Protein 6ZC9 (pdb70)

Structure (mmCIF, N/CA/C/O backbone):
data_6ZC9
#
_entry.id   6ZC9
#
_cell.length_a   205.707
_cell.length_b   205.707
_cell.length_c   74.649
_cell.angle_alpha   90.000
_cell.angle_beta   90.000
_cell.angle_gamma   120.000
#
_symmetry.space_group_name_H-M   'H 3'
#
loop_
_entity.id
_entity.type
_entity.pdbx_description
1 polymer '14-3-3 protein gamma'
2 polymer 'E3 ubiquitin-protein ligase NEDD4-like'
3 non-polymer 1,1,1,3,3,3-hexafluoropropan-2-ol
4 water water
#
loop_
_atom_site.group_PDB
_atom_site.id
_atom_site.type_symbol
_atom_site.label_atom_id
_atom_site.label_alt_id
_atom_site.label_comp_id
_atom_site.label_asym_id
_atom_site.label_entity_id
_atom_site.label_seq_id
_atom_site.pdbx_PDB_ins_code
_atom_site.Cartn_x
_atom_site.Cartn_y
_atom_site.Cartn_z
_atom_site.occupancy
_atom_site.B_iso_or_equiv
_atom_site.auth_seq_id
_atom_site.auth_comp_id
_atom_site.auth_asym_id
_atom_site.auth_atom_id
_atom_site.pdbx_PDB_model_num
ATOM 1 N N . ASP A 1 3 ? 1.22990 11.45689 10.63866 1.000 86.72723 3 ASP A N 1
ATOM 2 C CA . ASP A 1 3 ? 1.89433 12.74497 10.80128 1.000 79.10109 3 ASP A CA 1
ATOM 3 C C . ASP A 1 3 ? 3.11354 12.87714 9.89533 1.000 77.65176 3 ASP A C 1
ATOM 4 O O . ASP A 1 3 ? 3.26853 13.88866 9.20935 1.000 76.73254 3 ASP A O 1
ATOM 9 N N . ARG A 1 4 ? 3.98722 11.86438 9.91524 1.000 71.66673 4 ARG A N 1
ATOM 10 C CA . ARG A 1 4 ? 5.23004 11.94709 9.15222 1.000 64.62160 4 ARG A CA 1
ATOM 11 C C . ARG A 1 4 ? 4.95156 12.18301 7.67502 1.000 67.99084 4 ARG A C 1
ATOM 12 O O . ARG A 1 4 ? 5.61669 13.00586 7.03245 1.000 58.89133 4 ARG A O 1
ATOM 20 N N . GLU A 1 5 ? 3.96964 11.46518 7.12146 1.000 55.83773 5 GLU A N 1
ATOM 21 C CA . GLU A 1 5 ? 3.61073 11.63527 5.71804 1.000 55.75019 5 GLU A CA 1
ATOM 22 C C . GLU A 1 5 ? 3.09363 13.04104 5.44098 1.000 58.84601 5 GLU A C 1
ATOM 23 O O . GLU A 1 5 ? 3.21121 13.53350 4.31363 1.000 52.36047 5 GLU A O 1
ATOM 25 N N . GLN A 1 6 ? 2.50786 13.69612 6.44638 1.000 56.14145 6 GLN A N 1
ATOM 26 C CA . GLN A 1 6 ? 1.99886 15.04773 6.24830 1.000 62.44957 6 GLN A CA 1
ATOM 27 C C . GLN A 1 6 ? 3.11550 16.08352 6.24921 1.000 59.48878 6 GLN A C 1
ATOM 28 O O . GLN A 1 6 ? 3.01207 17.09572 5.54645 1.000 53.02701 6 GLN A O 1
ATOM 34 N N . LEU A 1 7 ? 4.17128 15.86565 7.03773 1.000 55.18060 7 LEU A N 1
ATOM 35 C CA . LEU A 1 7 ? 5.33578 16.74070 6.95615 1.000 53.14354 7 LEU A CA 1
ATOM 36 C C . LEU A 1 7 ? 6.05516 16.56619 5.62576 1.000 56.30496 7 LEU A C 1
ATOM 37 O O . LEU A 1 7 ? 6.57084 17.53734 5.05733 1.000 49.11801 7 LEU A O 1
ATOM 42 N N . VAL A 1 8 ? 6.10802 15.33138 5.12108 1.000 44.94226 8 VAL A N 1
ATOM 43 C CA . VAL A 1 8 ? 6.75408 15.08160 3.83697 1.000 43.92906 8 VAL A CA 1
ATOM 44 C C . VAL A 1 8 ? 5.92811 15.66540 2.70060 1.000 49.23749 8 VAL A C 1
ATOM 45 O O . VAL A 1 8 ? 6.47615 16.22685 1.74510 1.000 43.20046 8 VAL A O 1
ATOM 49 N N . GLN A 1 9 ? 4.60044 15.55083 2.77881 1.000 44.05785 9 GLN A N 1
ATOM 50 C CA . GLN A 1 9 ? 3.75969 16.19770 1.78079 1.000 45.10132 9 GLN A CA 1
ATOM 51 C C . GLN A 1 9 ? 3.94609 17.70788 1.82765 1.000 43.64453 9 GLN A C 1
ATOM 52 O O . GLN A 1 9 ? 3.91850 18.38159 0.79247 1.000 41.48023 9 GLN A O 1
ATOM 54 N N . LYS A 1 10 ? 4.12439 18.25677 3.02952 1.000 38.58018 10 LYS A N 1
ATOM 55 C CA . LYS A 1 10 ? 4.35383 19.68757 3.16602 1.000 51.87513 10 LYS A CA 1
ATOM 56 C C . LYS A 1 10 ? 5.66840 20.09977 2.49951 1.000 47.98708 10 LYS A C 1
ATOM 57 O O . LYS A 1 10 ? 5.74922 21.15898 1.86732 1.000 39.16646 10 LYS A O 1
ATOM 63 N N . ALA A 1 11 ? 6.70399 19.26600 2.61650 1.000 37.85701 11 ALA A N 1
ATOM 64 C CA . ALA A 1 11 ? 7.95634 19.54540 1.92221 1.000 40.34081 11 ALA A CA 1
ATOM 65 C C . ALA A 1 11 ? 7.77370 19.51832 0.40817 1.000 43.44404 11 ALA A C 1
ATOM 66 O O . ALA A 1 11 ? 8.35735 20.33977 -0.30613 1.000 35.43258 11 ALA A O 1
ATOM 68 N N . ARG A 1 12 ? 6.97135 18.58172 -0.10197 1.000 36.95434 12 ARG A N 1
ATOM 69 C CA . ARG A 1 12 ? 6.73726 18.52261 -1.54298 1.000 34.25889 12 ARG A CA 1
ATOM 70 C C . ARG A 1 12 ? 5.96071 19.73818 -2.02454 1.000 36.06942 12 ARG A C 1
ATOM 71 O O . ARG A 1 12 ? 6.19492 20.23087 -3.13464 1.000 44.49363 12 ARG A O 1
ATOM 79 N N . LEU A 1 13 ? 5.01469 20.21892 -1.21510 1.000 31.65992 13 LEU A N 1
ATOM 80 C CA . LEU A 1 13 ? 4.26843 21.41928 -1.57089 1.000 34.25669 13 LEU A CA 1
ATOM 81 C C . LEU A 1 13 ? 5.16730 22.64752 -1.55479 1.000 35.38115 13 LEU A C 1
ATOM 82 O O . LEU A 1 13 ? 5.11481 23.47868 -2.46793 1.000 38.05799 13 LEU A O 1
ATOM 87 N N . ALA A 1 14 ? 5.98181 22.77981 -0.50901 1.000 34.75872 14 ALA A N 1
ATOM 88 C CA . ALA A 1 14 ? 6.89912 23.90912 -0.40966 1.000 38.44655 14 ALA A CA 1
ATOM 89 C C . ALA A 1 14 ? 7.85371 23.94714 -1.59488 1.000 39.45265 14 ALA A C 1
ATOM 90 O O . ALA A 1 14 ? 8.17566 25.02710 -2.10699 1.000 38.32036 14 ALA A O 1
ATOM 92 N N . GLU A 1 15 ? 8.31576 22.77773 -2.04653 1.000 32.10542 15 GLU A N 1
ATOM 93 C CA . GLU A 1 15 ? 9.18584 22.72510 -3.21612 1.000 33.02842 15 GLU A CA 1
ATOM 94 C C . GLU A 1 15 ? 8.47011 23.22997 -4.46247 1.000 35.38556 15 GLU A C 1
ATOM 95 O O . GLU A 1 15 ? 9.03468 24.00197 -5.24649 1.000 38.93585 15 GLU A O 1
ATOM 101 N N . GLN A 1 16 ? 7.22734 22.78475 -4.67710 1.000 40.35895 16 GLN A N 1
ATOM 102 C CA . GLN A 1 16 ? 6.46737 23.25143 -5.83312 1.000 37.10651 16 GLN A CA 1
ATOM 103 C C . GLN A 1 16 ? 6.24526 24.75797 -5.77197 1.000 37.02947 16 GLN A C 1
ATOM 104 O O . GLN A 1 16 ? 6.24115 25.43805 -6.80557 1.000 34.57726 16 GLN A O 1
ATOM 110 N N . ALA A 1 17 ? 6.03529 25.29359 -4.57131 1.000 33.07055 17 ALA A N 1
ATOM 111 C CA . ALA A 1 17 ? 5.86887 26.72835 -4.38633 1.000 33.94417 17 ALA A CA 1
ATOM 112 C C . ALA A 1 17 ? 7.19428 27.47903 -4.34537 1.000 40.84215 17 ALA A C 1
ATOM 113 O O . ALA A 1 17 ? 7.18082 28.70353 -4.17678 1.000 35.43190 17 ALA A O 1
ATOM 115 N N . GLU A 1 18 ? 8.32029 26.77694 -4.50332 1.000 35.58281 18 GLU A N 1
ATOM 116 C CA . GLU A 1 18 ? 9.65864 27.37455 -4.43826 1.000 36.91161 18 GLU A CA 1
ATOM 117 C C . GLU A 1 18 ? 9.85769 28.13109 -3.12901 1.000 36.86434 18 GLU A C 1
ATOM 118 O O . GLU A 1 18 ? 10.42142 29.22963 -3.09229 1.000 35.84219 18 GLU A O 1
ATOM 124 N N . ARG A 1 19 ? 9.38317 27.53474 -2.03908 1.000 33.63643 19 ARG A N 1
ATOM 125 C CA . ARG A 1 19 ? 9.55545 28.08169 -0.69819 1.000 36.85603 19 ARG A CA 1
ATOM 126 C C . ARG A 1 19 ? 10.48507 27.12885 0.04038 1.000 36.74178 19 ARG A C 1
ATOM 127 O O . ARG A 1 19 ? 10.05123 26.26663 0.80325 1.000 34.23504 19 ARG A O 1
ATOM 135 N N . TYR A 1 20 ? 11.78887 27.31627 -0.16896 1.000 31.23556 20 TYR A N 1
ATOM 136 C CA . TYR A 1 20 ? 12.74936 26.32408 0.28275 1.000 32.85995 20 TYR A CA 1
ATOM 137 C C . TYR A 1 20 ? 13.05223 26.43328 1.76870 1.000 33.62394 20 TYR A C 1
ATOM 138 O O . TYR A 1 20 ? 13.43221 25.42908 2.37920 1.000 32.51594 20 TYR A O 1
ATOM 147 N N . ASP A 1 21 ? 12.87341 27.61342 2.36761 1.000 37.22015 21 ASP A N 1
ATOM 148 C CA . ASP A 1 21 ? 12.95087 27.71776 3.82155 1.000 35.86886 21 ASP A CA 1
ATOM 149 C C . ASP A 1 21 ? 11.90652 26.81776 4.47970 1.000 36.32603 21 ASP A C 1
ATOM 150 O O . ASP A 1 21 ? 12.21240 26.07655 5.42131 1.000 38.05759 21 ASP A O 1
ATOM 155 N N . ASP A 1 22 ? 10.65996 26.87241 3.99258 1.000 33.52458 22 ASP A N 1
ATOM 156 C CA . ASP A 1 22 ? 9.61686 25.98250 4.50469 1.000 36.16875 22 ASP A CA 1
ATOM 157 C C . ASP A 1 22 ? 9.96265 24.52388 4.23942 1.000 39.65376 22 ASP A C 1
ATOM 158 O O . ASP A 1 22 ? 9.78563 23.66182 5.11014 1.000 34.92699 22 ASP A O 1
ATOM 163 N N . MET A 1 23 ? 10.46281 24.23360 3.03732 1.000 36.07004 23 MET A N 1
ATOM 164 C CA . MET A 1 23 ? 10.80028 22.86246 2.67602 1.000 34.35516 23 MET A CA 1
ATOM 165 C C . MET A 1 23 ? 11.86145 22.29138 3.60497 1.000 41.09545 23 MET A C 1
ATOM 166 O O . MET A 1 23 ? 11.76741 21.13192 4.02883 1.000 35.06976 23 MET A O 1
ATOM 171 N N . ALA A 1 24 ? 12.87477 23.09368 3.93680 1.000 32.93576 24 ALA A N 1
ATOM 172 C CA . ALA A 1 24 ? 13.92124 22.63979 4.84571 1.000 40.33340 24 ALA A CA 1
ATOM 173 C C . ALA A 1 24 ? 13.39426 22.46202 6.26261 1.000 39.63270 24 ALA A C 1
ATOM 174 O O . ALA A 1 24 ? 13.76829 21.50692 6.95400 1.000 37.57335 24 ALA A O 1
ATOM 176 N N . ALA A 1 25 ? 12.52911 23.37224 6.71284 1.000 36.50186 25 ALA A N 1
ATOM 177 C CA . ALA A 1 25 ? 11.95556 23.25369 8.04951 1.000 40.93144 25 ALA A CA 1
ATOM 178 C C . ALA A 1 25 ? 11.15481 21.96828 8.19609 1.000 38.48826 25 ALA A C 1
ATOM 179 O O . ALA A 1 25 ? 11.19984 21.31844 9.24671 1.000 48.74030 25 ALA A O 1
ATOM 181 N N . ALA A 1 26 ? 10.40698 21.59153 7.15658 1.000 38.73664 26 ALA A N 1
ATOM 182 C CA . ALA A 1 26 ? 9.62116 20.36384 7.21596 1.000 38.50828 26 ALA A CA 1
ATOM 183 C C . ALA A 1 26 ? 10.52065 19.13534 7.27823 1.000 45.54964 26 ALA A C 1
ATOM 184 O O . ALA A 1 26 ? 10.27155 18.21507 8.06639 1.000 46.42530 26 ALA A O 1
ATOM 186 N N . MET A 1 27 ? 11.56815 19.09815 6.45139 1.000 35.44743 27 MET A N 1
ATOM 187 C CA . MET A 1 27 ? 12.45517 17.94056 6.44906 1.000 35.28207 27 MET A CA 1
ATOM 188 C C . MET A 1 27 ? 13.34332 17.90565 7.68671 1.000 42.85852 27 MET A C 1
ATOM 189 O O . MET A 1 27 ? 13.74154 16.82045 8.12468 1.000 43.75471 27 MET A O 1
ATOM 194 N N . LYS A 1 28 ? 13.67119 19.06967 8.25829 1.000 39.47475 28 LYS A N 1
ATOM 195 C CA . LYS A 1 28 ? 14.34431 19.08874 9.55422 1.000 38.95909 28 LYS A CA 1
ATOM 196 C C . LYS A 1 28 ? 13.47682 18.43495 10.62396 1.000 49.99960 28 LYS A C 1
ATOM 197 O O . LYS A 1 28 ? 13.97205 17.65287 11.44499 1.000 45.43414 28 LYS A O 1
ATOM 203 N N . ASN A 1 29 ? 12.17399 18.73611 10.62164 1.000 49.56806 29 ASN A N 1
ATOM 204 C CA . ASN A 1 29 ? 11.26193 18.09443 11.56417 1.000 52.17879 29 ASN A CA 1
ATOM 205 C C . ASN A 1 29 ? 11.21039 16.58780 11.34406 1.000 48.62404 29 ASN A C 1
ATOM 206 O O . ASN A 1 29 ? 11.25156 15.81279 12.30653 1.000 50.84477 29 ASN A O 1
ATOM 211 N N . VAL A 1 30 ? 11.12212 16.15485 10.08311 1.000 45.80852 30 VAL A N 1
ATOM 212 C CA . VAL A 1 30 ? 11.11382 14.72507 9.78145 1.000 50.45253 30 VAL A CA 1
ATOM 213 C C . VAL A 1 30 ? 12.38140 14.06191 10.29909 1.000 49.55718 30 VAL A C 1
ATOM 214 O O . VAL A 1 30 ? 12.33292 12.98580 10.90772 1.000 49.68766 30 VAL A O 1
ATOM 218 N N . THR A 1 31 ? 13.53317 14.70006 10.07718 1.000 41.14065 31 THR A N 1
ATOM 219 C CA . THR A 1 31 ? 14.80266 14.12755 10.51660 1.000 49.47373 31 THR A CA 1
ATOM 220 C C . THR A 1 31 ? 14.85452 13.98547 12.03215 1.000 51.81774 31 THR A C 1
ATOM 221 O O . THR A 1 31 ? 15.36715 12.98709 12.55423 1.000 43.17242 31 THR A O 1
ATOM 225 N N . GLU A 1 32 ? 14.32169 14.97080 12.75694 1.000 46.45640 32 GLU A N 1
ATOM 226 C CA . GLU A 1 32 ? 14.38862 14.94862 14.21194 1.000 47.76383 32 GLU A CA 1
ATOM 227 C C . GLU A 1 32 ? 13.46285 13.90978 14.83401 1.000 48.51452 32 GLU A C 1
ATOM 228 O O . GLU A 1 32 ? 13.54664 13.68272 16.04524 1.000 46.08722 32 GLU A O 1
ATOM 234 N N . LEU A 1 33 ? 12.60934 13.25720 14.04159 1.000 49.85424 33 LEU A N 1
ATOM 235 C CA . LEU A 1 33 ? 11.85168 12.10861 14.52912 1.000 52.66348 33 LEU A CA 1
ATOM 236 C C . LEU A 1 33 ? 12.73295 10.89788 14.81609 1.000 54.09115 33 LEU A C 1
ATOM 237 O O . LEU A 1 33 ? 12.21645 9.88951 15.31054 1.000 47.13017 33 LEU A O 1
ATOM 242 N N . ASN A 1 34 ? 14.02872 10.97200 14.50128 1.000 49.42148 34 ASN A N 1
ATOM 243 C CA . ASN A 1 34 ? 15.03540 9.96881 14.84404 1.000 57.25213 34 ASN A CA 1
ATOM 244 C C . ASN A 1 34 ? 14.83034 8.64758 14.11918 1.000 48.64647 34 ASN A C 1
ATOM 245 O O . ASN A 1 34 ? 15.30918 7.60869 14.58307 1.000 55.67754 34 ASN A O 1
ATOM 250 N N . GLU A 1 35 ? 14.14885 8.66042 12.98143 1.000 47.01912 35 GLU A N 1
ATOM 251 C CA . GLU A 1 35 ? 14.04129 7.46926 12.15727 1.000 56.27588 35 GLU A CA 1
ATOM 252 C C . GLU A 1 35 ? 14.81639 7.65345 10.85576 1.000 53.25357 35 GLU A C 1
ATOM 253 O O . GLU A 1 35 ? 15.00032 8.78346 10.39317 1.000 50.72792 35 GLU A O 1
ATOM 259 N N . PRO A 1 36 ? 15.29342 6.56804 10.24823 1.000 51.29867 36 PRO A N 1
ATOM 260 C CA . PRO A 1 36 ? 16.01473 6.69723 8.97803 1.000 47.72749 36 PRO A CA 1
ATOM 261 C C . PRO A 1 36 ? 15.13121 7.28879 7.89149 1.000 50.02442 36 PRO A C 1
ATOM 262 O O . PRO A 1 36 ? 13.91266 7.09960 7.87197 1.000 51.37106 36 PRO A O 1
ATOM 266 N N . LEU A 1 37 ? 15.76232 8.03986 6.99602 1.000 45.31863 37 LEU A N 1
ATOM 267 C CA . LEU A 1 37 ? 15.06562 8.65557 5.87953 1.000 43.34112 37 LEU A CA 1
ATOM 268 C C . LEU A 1 37 ? 15.02265 7.70518 4.69403 1.000 39.95170 37 LEU A C 1
ATOM 269 O O . LEU A 1 37 ? 16.00452 7.01932 4.39203 1.000 38.52244 37 LEU A O 1
ATOM 274 N N . SER A 1 38 ? 13.86465 7.65001 4.04377 1.000 45.68113 38 SER A N 1
ATOM 275 C CA . SER A 1 38 ? 13.75384 6.97758 2.76209 1.000 43.18217 38 SER A CA 1
ATOM 276 C C . SER A 1 38 ? 14.58143 7.71191 1.71056 1.000 50.27924 38 SER A C 1
ATOM 277 O O . SER A 1 38 ? 15.05550 8.83433 1.91950 1.000 41.91849 38 SER A O 1
ATOM 280 N N . ASN A 1 39 ? 14.74651 7.06422 0.55557 1.000 43.50933 39 ASN A N 1
ATOM 281 C CA . ASN A 1 39 ? 15.48804 7.69384 -0.53273 1.000 48.99014 39 ASN A CA 1
ATOM 282 C C . ASN A 1 39 ? 14.82265 8.98669 -0.99187 1.000 42.24487 39 ASN A C 1
ATOM 283 O O . ASN A 1 39 ? 15.50923 9.96903 -1.29924 1.000 41.14052 39 ASN A O 1
ATOM 288 N N . GLU A 1 40 ? 13.48881 9.01408 -1.03617 1.000 42.15162 40 GLU A N 1
ATOM 289 C CA . GLU A 1 40 ? 12.80346 10.24590 -1.41909 1.000 44.66380 40 GLU A CA 1
ATOM 290 C C . GLU A 1 40 ? 12.94912 11.31472 -0.34250 1.000 44.72155 40 GLU A C 1
ATOM 291 O O . GLU A 1 40 ? 13.20160 12.48607 -0.65332 1.000 43.24345 40 GLU A O 1
ATOM 297 N N . GLU A 1 41 ? 12.79164 10.93211 0.92842 1.000 41.40330 41 GLU A N 1
ATOM 298 C CA . GLU A 1 41 ? 12.94000 11.89655 2.01389 1.000 44.24895 41 GLU A CA 1
ATOM 299 C C . GLU A 1 41 ? 14.35922 12.44516 2.07078 1.000 42.53280 41 GLU A C 1
ATOM 300 O O . GLU A 1 41 ? 14.56136 13.64559 2.28982 1.000 37.55917 41 GLU A O 1
ATOM 306 N N . ARG A 1 42 ? 15.35445 11.58144 1.86261 1.000 35.73844 42 ARG A N 1
ATOM 307 C CA . ARG A 1 42 ? 16.74107 12.03167 1.85474 1.000 37.98957 42 ARG A CA 1
ATOM 308 C C . ARG A 1 42 ? 16.99187 13.02514 0.72583 1.000 40.24425 42 ARG A C 1
ATOM 309 O O . ARG A 1 42 ? 17.69288 14.02723 0.91277 1.000 36.58308 42 ARG A O 1
ATOM 317 N N . ASN A 1 43 ? 16.41626 12.76942 -0.45163 1.000 35.82905 43 ASN A N 1
ATOM 318 C CA . ASN A 1 43 ? 16.56209 13.69837 -1.56639 1.000 42.59599 43 ASN A CA 1
ATOM 319 C C . ASN A 1 43 ? 15.83966 15.01173 -1.28598 1.000 41.71038 43 ASN A C 1
ATOM 320 O O . ASN A 1 43 ? 16.36061 16.09142 -1.59129 1.000 41.41980 43 ASN A O 1
ATOM 325 N N . LEU A 1 44 ? 14.63650 14.93806 -0.70930 1.000 32.87956 44 LEU A N 1
ATOM 326 C CA . LEU A 1 44 ? 13.90662 16.14939 -0.34856 1.000 39.73891 44 LEU A CA 1
ATOM 327 C C . LEU A 1 44 ? 14.68678 16.98478 0.65656 1.000 38.48180 44 LEU A C 1
ATOM 328 O O . LEU A 1 44 ? 14.74553 18.21579 0.54243 1.000 33.33979 44 LEU A O 1
ATOM 333 N N . LEU A 1 45 ? 15.28055 16.33607 1.65778 1.000 33.72711 45 LEU A N 1
ATOM 334 C CA . LEU A 1 45 ? 16.10472 17.06154 2.61622 1.000 39.16777 45 LEU A CA 1
ATOM 335 C C . LEU A 1 45 ? 17.28598 17.72891 1.92200 1.000 36.70498 45 LEU A C 1
ATOM 336 O O . LEU A 1 45 ? 17.58573 18.90159 2.17216 1.000 32.58919 45 LEU A O 1
ATOM 341 N N . SER A 1 46 ? 17.96300 16.99242 1.03631 1.000 34.02243 46 SER A N 1
ATOM 342 C CA . SER A 1 46 ? 19.13586 17.52885 0.35061 1.000 37.06306 46 SER A CA 1
ATOM 343 C C . SER A 1 46 ? 18.76831 18.68372 -0.57543 1.000 38.94253 46 SER A C 1
ATOM 344 O O . SER A 1 46 ? 19.46372 19.70500 -0.60601 1.000 33.52609 46 SER A O 1
ATOM 347 N N . VAL A 1 47 ? 17.68200 18.54179 -1.33913 1.000 35.63380 47 VAL A N 1
ATOM 348 C CA . VAL A 1 47 ? 17.25771 19.61248 -2.23946 1.000 34.61691 47 VAL A CA 1
ATOM 349 C C . VAL A 1 47 ? 16.89830 20.86707 -1.45119 1.000 35.50381 47 VAL A C 1
ATOM 350 O O . VAL A 1 47 ? 17.27936 21.98451 -1.82626 1.000 35.58104 47 VAL A O 1
ATOM 354 N N . ALA A 1 48 ? 16.16930 20.70337 -0.34434 1.000 33.05104 48 ALA A N 1
ATOM 355 C CA . ALA A 1 48 ? 15.75095 21.84595 0.46164 1.000 35.11061 48 ALA A CA 1
ATOM 356 C C . ALA A 1 48 ? 16.94955 22.66869 0.91890 1.000 39.73573 48 ALA A C 1
ATOM 357 O O . ALA A 1 48 ? 17.02687 23.87639 0.66674 1.000 32.75370 48 ALA A O 1
ATOM 359 N N . TYR A 1 49 ? 17.89501 22.03026 1.60718 1.000 35.53654 49 TYR A N 1
ATOM 360 C CA . TYR A 1 49 ? 19.00935 22.78732 2.16717 1.000 34.70248 49 TYR A CA 1
ATOM 361 C C . TYR A 1 49 ? 19.99269 23.23603 1.09389 1.000 32.64080 49 TYR A C 1
ATOM 362 O O . TYR A 1 49 ? 20.64723 24.27403 1.25604 1.000 35.32176 49 TYR A O 1
ATOM 371 N 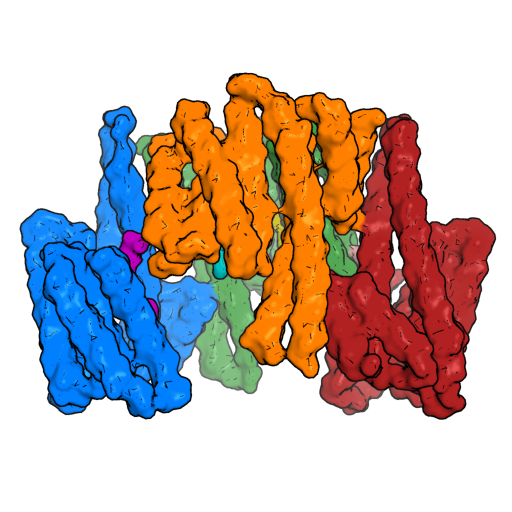N . LYS A 1 50 ? 20.11016 22.48719 -0.00750 1.000 29.52780 50 LYS A N 1
ATOM 372 C CA . LYS A 1 50 ? 20.96168 22.94882 -1.09971 1.000 33.35560 50 LYS A CA 1
ATOM 373 C C . LYS A 1 50 ? 20.45765 24.27521 -1.64924 1.000 38.39678 50 LYS A C 1
ATOM 374 O O . LYS A 1 50 ? 21.25121 25.17590 -1.95013 1.000 30.20721 50 LYS A O 1
ATOM 380 N N . ASN A 1 51 ? 19.13594 24.41440 -1.77458 1.000 32.15708 51 ASN A N 1
ATOM 381 C CA . ASN A 1 51 ? 18.55758 25.65614 -2.27961 1.000 32.09839 51 ASN A CA 1
ATOM 382 C C . ASN A 1 51 ? 18.63983 26.77198 -1.24442 1.000 32.83691 51 ASN A C 1
ATOM 383 O O . ASN A 1 51 ? 18.88205 27.93411 -1.59561 1.000 33.77382 51 ASN A O 1
ATOM 388 N N . VAL A 1 52 ? 18.43567 26.44425 0.03490 1.000 29.29013 52 VAL A N 1
ATOM 389 C CA . VAL A 1 52 ? 18.52469 27.45704 1.08597 1.000 31.21508 52 VAL A CA 1
ATOM 390 C C . VAL A 1 52 ? 19.94765 27.99662 1.18497 1.000 38.26158 52 VAL A C 1
ATOM 391 O O . VAL A 1 52 ? 20.17268 29.21432 1.16837 1.000 34.43560 52 VAL A O 1
ATOM 395 N N . VAL A 1 53 ? 20.93036 27.09862 1.30178 1.000 33.75268 53 VAL A N 1
ATOM 396 C CA . VAL A 1 53 ? 22.31527 27.54648 1.41365 1.000 32.11389 53 VAL A CA 1
ATOM 397 C C . VAL A 1 53 ? 22.80113 28.11443 0.08630 1.000 34.94968 53 VAL A C 1
ATOM 398 O O . VAL A 1 53 ? 23.64714 29.01525 0.06584 1.000 34.14332 53 VAL A O 1
ATOM 402 N N . GLY A 1 54 ? 22.27252 27.61724 -1.03503 1.000 34.91856 54 GLY A N 1
ATOM 403 C CA . GLY A 1 54 ? 22.70623 28.11581 -2.32973 1.000 32.92483 54 GLY A CA 1
ATOM 404 C C . GLY A 1 54 ? 22.30184 29.55842 -2.55221 1.000 34.01722 54 GLY A C 1
ATOM 405 O O . GLY A 1 54 ? 23.04353 30.33798 -3.16086 1.000 34.29323 54 GLY A O 1
ATOM 406 N N . ALA A 1 55 ? 21.12439 29.93771 -2.05857 1.000 34.67192 55 ALA A N 1
ATOM 407 C CA . ALA A 1 55 ? 20.71130 31.33272 -2.13169 1.000 35.18297 55 ALA A CA 1
ATOM 408 C C . ALA A 1 55 ? 21.61601 32.21354 -1.28213 1.000 35.71998 55 ALA A C 1
ATOM 409 O O . ALA A 1 55 ? 21.94338 33.34006 -1.67448 1.000 33.83272 55 ALA A O 1
ATOM 411 N N . ARG A 1 56 ? 22.01237 31.72183 -0.10381 1.000 32.30357 56 ARG A N 1
ATOM 412 C CA . ARG A 1 56 ? 22.91513 32.48336 0.75134 1.000 32.50197 56 ARG A CA 1
ATOM 413 C C . ARG A 1 56 ? 24.30567 32.55740 0.12657 1.000 35.10828 56 ARG A C 1
ATOM 414 O O . ARG A 1 56 ? 24.96613 33.60095 0.18076 1.000 35.91072 56 ARG A O 1
ATOM 422 N N . ARG A 1 57 ? 24.76803 31.44658 -0.45897 1.000 30.81863 57 ARG A N 1
ATOM 423 C CA . ARG A 1 57 ? 26.06724 31.42570 -1.13024 1.000 31.07722 57 ARG A CA 1
ATOM 424 C C . ARG A 1 57 ? 26.09076 32.37531 -2.31905 1.000 34.20515 57 ARG A C 1
ATOM 425 O O . ARG A 1 57 ? 27.06986 33.10473 -2.52400 1.000 33.03043 57 ARG A O 1
ATOM 433 N N . SER A 1 58 ? 25.02909 32.36165 -3.13013 1.000 29.94267 58 SER A N 1
ATOM 434 C CA . SER A 1 58 ? 24.97799 33.23404 -4.29826 1.000 34.71766 58 SER A CA 1
ATOM 435 C C . SER A 1 58 ? 24.96273 34.70342 -3.88981 1.000 35.07932 58 SER A C 1
ATOM 436 O O . SER A 1 58 ? 25.65850 35.53195 -4.49232 1.000 35.75879 58 SER A O 1
ATOM 439 N N . SER A 1 59 ? 24.17449 35.04463 -2.86765 1.000 32.51489 59 SER A N 1
ATOM 440 C CA . SER A 1 59 ? 24.13553 36.42346 -2.38932 1.000 37.39136 59 SER A CA 1
ATOM 441 C C . SER A 1 59 ? 25.48641 36.84704 -1.83408 1.000 39.55352 59 SER A C 1
ATOM 442 O O . SER A 1 59 ? 25.93834 37.97592 -2.06578 1.000 33.71359 59 SER A O 1
ATOM 445 N N . TRP A 1 60 ? 26.14004 35.95486 -1.08560 1.000 31.17374 60 TRP A N 1
ATOM 446 C CA . TRP A 1 60 ? 27.44802 36.26920 -0.51983 1.000 30.56316 60 TRP A CA 1
ATOM 447 C C . TRP A 1 60 ? 28.47178 36.55060 -1.61001 1.000 35.17845 60 TRP A C 1
ATOM 448 O O . TRP A 1 60 ? 29.30586 37.45213 -1.46807 1.000 34.46076 60 TRP A O 1
ATOM 459 N N . ARG A 1 61 ? 28.42639 35.79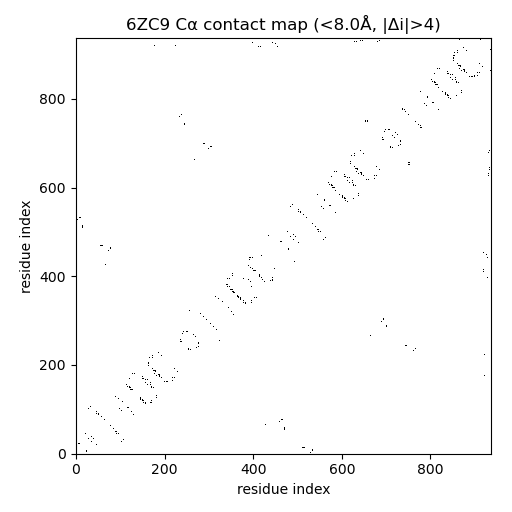088 -2.70716 1.000 29.65856 61 ARG A N 1
ATOM 460 C CA . ARG A 1 61 ? 29.39424 35.99463 -3.78048 1.000 35.20862 61 ARG A CA 1
ATOM 461 C C . ARG A 1 61 ? 29.18801 37.33894 -4.46930 1.000 41.99588 61 ARG A C 1
ATOM 462 O O . ARG A 1 61 ? 30.16298 38.01165 -4.83455 1.000 33.40223 61 ARG A O 1
ATOM 470 N N . VAL A 1 62 ? 27.92944 37.75894 -4.62950 1.000 31.52293 62 VAL A N 1
ATOM 471 C CA . VAL A 1 62 ? 27.64366 39.06189 -5.23003 1.000 33.55482 62 VAL A CA 1
ATOM 472 C C . VAL A 1 62 ? 28.14585 40.18529 -4.33501 1.000 36.09710 62 VAL A C 1
ATOM 473 O O . VAL A 1 62 ? 28.81471 41.11875 -4.79490 1.000 38.75254 62 VAL A O 1
ATOM 477 N N . ILE A 1 63 ? 27.82008 40.11764 -3.04293 1.000 32.46735 63 ILE A N 1
ATOM 478 C CA . ILE A 1 63 ? 28.18881 41.19296 -2.12790 1.000 34.32003 63 ILE A CA 1
ATOM 479 C C . ILE A 1 63 ? 29.69803 41.25189 -1.95250 1.000 40.98293 63 ILE A C 1
ATOM 480 O O . ILE A 1 63 ? 30.29582 42.33754 -1.94005 1.000 35.65103 63 ILE A O 1
ATOM 485 N N . SER A 1 64 ? 30.33658 40.08700 -1.81721 1.000 35.37710 64 SER A N 1
ATOM 486 C CA . SER A 1 64 ? 31.78507 40.04741 -1.65048 1.000 39.01910 64 SER A CA 1
ATOM 487 C C . SER A 1 64 ? 32.49078 40.60758 -2.87604 1.000 39.15335 64 SER A C 1
ATOM 488 O O . SER A 1 64 ? 33.49850 41.31562 -2.75263 1.000 43.73734 64 SER A O 1
ATOM 491 N N . SER A 1 65 ? 31.96765 40.31410 -4.06863 1.000 31.22496 65 SER A N 1
ATOM 492 C CA . SER A 1 65 ? 32.52967 40.89012 -5.28631 1.000 35.87169 65 SER A CA 1
ATOM 493 C C . SER A 1 65 ? 32.33347 42.40089 -5.32823 1.000 48.45646 65 SER A C 1
ATOM 494 O O . SER A 1 65 ? 33.26072 43.14336 -5.67396 1.000 47.78847 65 SER A O 1
ATOM 497 N N . ILE A 1 66 ? 31.13753 42.87285 -4.96556 1.000 44.31623 66 ILE A N 1
ATOM 498 C CA . ILE A 1 66 ? 30.88041 44.31147 -4.91520 1.000 44.21231 66 ILE A CA 1
ATOM 499 C C . ILE A 1 66 ? 31.74463 44.97226 -3.84929 1.000 48.25105 66 ILE A C 1
ATOM 500 O O . ILE A 1 66 ? 32.21367 46.10546 -4.02418 1.000 58.33245 66 ILE A O 1
ATOM 505 N N . GLU A 1 67 ? 31.98179 44.27171 -2.73602 1.000 46.66742 67 GLU A N 1
ATOM 506 C CA . GLU A 1 67 ? 32.81415 44.82214 -1.67017 1.000 49.18948 67 GLU A CA 1
ATOM 507 C C . GLU A 1 67 ? 34.20601 45.16854 -2.18281 1.000 61.01537 67 GLU A C 1
ATOM 508 O O . GLU A 1 67 ? 34.75325 46.22687 -1.85026 1.000 61.32097 67 GLU A O 1
ATOM 514 N N . GLN A 1 68 ? 34.79689 44.29242 -2.99287 1.000 60.74191 68 GLN A N 1
ATOM 515 C CA . GLN A 1 68 ? 36.08737 44.59421 -3.59818 1.000 63.56167 68 GLN A CA 1
ATOM 516 C C . GLN A 1 68 ? 35.90405 45.61936 -4.71260 1.000 63.27010 68 GLN A C 1
ATOM 517 O O . GLN A 1 68 ? 36.17584 45.33144 -5.88228 1.000 65.95785 68 GLN A O 1
ATOM 519 N N . LYS A 1 69 ? 35.45113 46.81853 -4.35419 1.000 74.83748 69 LYS A N 1
ATOM 520 C CA . LYS A 1 69 ? 35.28032 47.91415 -5.30339 1.000 69.10048 69 LYS A CA 1
ATOM 521 C C . LYS A 1 69 ? 35.04269 49.22305 -4.56063 1.000 68.05593 69 LYS A C 1
ATOM 522 O O . LYS A 1 69 ? 34.78026 49.22390 -3.35735 1.000 65.29985 69 LYS A O 1
ATOM 524 N N . ALA A 1 72 ? 38.05491 52.28436 -5.30574 1.000 63.94442 72 ALA A N 1
ATOM 525 C CA . ALA A 1 72 ? 37.00873 52.70625 -4.38167 1.000 64.38173 72 ALA A CA 1
ATOM 526 C C . ALA A 1 72 ? 36.75939 54.20552 -4.47558 1.000 61.61465 72 ALA A C 1
ATOM 527 O O . ALA A 1 72 ? 37.57104 54.95029 -5.02559 1.000 62.41904 72 ALA A O 1
ATOM 529 N N . ASP A 1 73 ? 35.62716 54.64134 -3.93305 1.000 61.70772 73 ASP A N 1
ATOM 530 C CA . ASP A 1 73 ? 35.28412 56.05421 -3.86958 1.000 61.76647 73 ASP A CA 1
ATOM 531 C C . ASP A 1 73 ? 35.82285 56.73383 -2.61887 1.000 63.78429 73 ASP A C 1
ATOM 532 O O . ASP A 1 73 ? 35.58015 57.93085 -2.42713 1.000 60.15767 73 ASP A O 1
ATOM 534 N N . GLY A 1 74 ? 36.54344 56.00586 -1.76728 1.000 57.67726 74 GLY A N 1
ATOM 535 C CA . GLY A 1 74 ? 36.96880 56.53768 -0.49156 1.000 58.58145 74 GLY A CA 1
ATOM 536 C C . GLY A 1 74 ? 35.85551 56.76072 0.50469 1.000 59.40924 74 GLY A C 1
ATOM 537 O O . GLY A 1 74 ? 36.12024 57.27736 1.59714 1.000 51.62523 74 GLY A O 1
ATOM 538 N N . ASN A 1 75 ? 34.62038 56.39342 0.16191 1.000 50.46452 75 ASN A N 1
ATOM 539 C CA . ASN A 1 75 ? 33.46214 56.54662 1.03916 1.000 50.93329 75 ASN A CA 1
ATOM 540 C C . ASN A 1 75 ? 33.51768 55.42588 2.06792 1.000 60.94100 75 ASN A C 1
ATOM 541 O O . ASN A 1 75 ? 33.02897 54.31739 1.84206 1.000 49.96166 75 ASN A O 1
ATOM 546 N N . GLU A 1 76 ? 34.13995 55.71919 3.21340 1.000 54.79441 76 GLU A N 1
ATOM 547 C CA . GLU A 1 76 ? 34.21136 54.73793 4.29011 1.000 56.74910 76 GLU A CA 1
ATOM 548 C C . GLU A 1 76 ? 32.82422 54.32399 4.76513 1.000 57.45560 76 GLU A C 1
ATOM 549 O O . GLU A 1 76 ? 32.65008 53.21340 5.27866 1.000 51.73192 76 GLU A O 1
ATOM 551 N N . LYS A 1 77 ? 31.82633 55.19531 4.59971 1.000 50.57456 77 LYS A N 1
ATOM 552 C CA . LYS A 1 77 ? 30.47275 54.84900 5.01928 1.000 51.03737 77 LYS A CA 1
ATOM 553 C C . LYS A 1 77 ? 29.82067 53.85773 4.06254 1.000 50.13335 77 LYS A C 1
ATOM 554 O O . LYS A 1 77 ? 29.01972 53.02012 4.49239 1.000 48.47772 77 LYS A O 1
ATOM 560 N N . LYS A 1 78 ? 30.14026 53.93384 2.76939 1.000 43.61091 78 LYS A N 1
ATOM 561 C CA . LYS A 1 78 ? 29.59976 52.95144 1.83819 1.000 50.07459 78 LYS A CA 1
ATOM 562 C C . LYS A 1 78 ? 30.28074 51.60159 2.02042 1.000 46.14642 78 LYS A C 1
ATOM 563 O O . LYS A 1 78 ? 29.61583 50.55852 2.00409 1.000 40.77128 78 LYS A O 1
ATOM 569 N N . ILE A 1 79 ? 31.60148 51.60858 2.22989 1.000 40.35244 79 ILE A N 1
ATOM 570 C CA . ILE A 1 79 ? 32.33963 50.36810 2.45877 1.000 41.61142 79 ILE A CA 1
ATOM 571 C C . ILE A 1 79 ? 31.85731 49.69286 3.73452 1.000 48.94779 79 ILE A C 1
ATOM 572 O O . ILE A 1 79 ? 31.72977 48.46214 3.79566 1.000 43.57128 79 ILE A O 1
ATOM 574 N N . GLU A 1 80 ? 31.59431 50.48422 4.77844 1.000 40.00819 80 GLU A N 1
ATOM 575 C CA . GLU A 1 80 ? 31.13043 49.90893 6.03556 1.000 51.07787 80 GLU A CA 1
ATOM 576 C C . GLU A 1 80 ? 29.75826 49.26755 5.86852 1.000 49.64806 80 GLU A C 1
ATOM 577 O O . GLU A 1 80 ? 29.48955 48.20575 6.44220 1.000 41.84503 80 GLU A O 1
ATOM 583 N N . MET A 1 81 ? 28.87922 49.89322 5.08080 1.000 42.70880 81 MET A N 1
ATOM 584 C CA . MET A 1 81 ? 27.56023 49.31327 4.85344 1.000 41.15584 81 MET A CA 1
ATOM 585 C C . MET A 1 81 ? 27.66554 48.00775 4.07799 1.000 40.44333 81 MET A C 1
ATOM 586 O O . MET A 1 81 ? 26.97327 47.03308 4.39757 1.000 43.11191 81 MET A O 1
ATOM 591 N N . VAL A 1 82 ? 28.51955 47.97344 3.05221 1.000 37.25471 82 VAL A N 1
ATOM 592 C CA . VAL A 1 82 ? 28.65844 46.77292 2.23164 1.000 40.90750 82 VAL A CA 1
ATOM 593 C C . VAL A 1 82 ? 29.22654 45.62389 3.05543 1.000 48.23376 82 VAL A C 1
ATOM 594 O O . VAL A 1 82 ? 28.73185 44.49076 3.00027 1.000 37.76778 82 VAL A O 1
ATOM 598 N N . ARG A 1 83 ? 30.27243 45.89667 3.83771 1.000 39.65720 83 ARG A N 1
ATOM 599 C CA . ARG A 1 83 ? 30.86619 44.83307 4.63980 1.000 44.90181 83 ARG A CA 1
ATOM 600 C C . ARG A 1 83 ? 29.92567 44.36535 5.74485 1.000 42.68834 83 ARG A C 1
ATOM 601 O O . ARG A 1 83 ? 29.89180 43.16991 6.05685 1.000 39.79754 83 ARG A O 1
ATOM 609 N N . ALA A 1 84 ? 29.13270 45.26940 6.32313 1.000 39.07951 84 ALA A N 1
ATOM 610 C CA . ALA A 1 84 ? 28.16414 44.83744 7.32329 1.000 40.72361 84 ALA A CA 1
ATOM 611 C C . ALA A 1 84 ? 27.05422 43.99499 6.70306 1.000 46.93405 84 ALA A C 1
ATOM 612 O O . ALA A 1 84 ? 26.54056 43.07506 7.35143 1.000 38.90692 84 ALA A O 1
ATOM 614 N N . TYR A 1 85 ? 26.67108 44.28837 5.45738 1.000 38.73579 85 TYR A N 1
ATOM 615 C CA . TYR A 1 85 ? 25.66927 43.46455 4.78791 1.000 38.75503 85 TYR A CA 1
ATOM 616 C C . TYR A 1 85 ? 26.24218 42.09787 4.43277 1.000 40.87015 85 TYR A C 1
ATOM 617 O O . TYR A 1 85 ? 25.57016 41.07153 4.59702 1.000 38.91851 85 TYR A O 1
ATOM 626 N N . ARG A 1 86 ? 27.48999 42.06793 3.96127 1.000 38.10723 86 ARG A N 1
ATOM 627 C CA . ARG A 1 86 ? 28.17063 40.80052 3.72099 1.000 44.37303 86 ARG A CA 1
ATOM 628 C C . ARG A 1 86 ? 28.20494 39.95147 4.98520 1.000 44.66865 86 ARG A C 1
ATOM 629 O O . ARG A 1 86 ? 27.94343 38.74412 4.93747 1.000 38.78178 86 ARG A O 1
ATOM 637 N N . GLU A 1 87 ? 28.52294 40.56957 6.12811 1.000 42.27215 87 GLU A N 1
ATOM 638 C CA . GLU A 1 87 ? 28.58197 39.83374 7.38859 1.000 43.28825 87 GLU A CA 1
ATOM 639 C C . GLU A 1 87 ? 27.21486 39.28327 7.77720 1.000 39.37271 87 GLU A C 1
ATOM 640 O O . GLU A 1 87 ? 27.11640 38.18112 8.33164 1.000 38.31757 87 GLU A O 1
ATOM 646 N N . LYS A 1 88 ? 26.15112 40.04885 7.51680 1.000 39.81840 88 LYS A N 1
ATOM 647 C CA . LYS A 1 88 ? 24.79808 39.57632 7.79492 1.000 40.63614 88 LYS A CA 1
ATOM 648 C C . LYS A 1 88 ? 24.46797 38.32690 6.98371 1.000 37.56685 88 LYS A C 1
ATOM 649 O O . LYS A 1 88 ? 23.92570 37.35206 7.51767 1.000 37.85332 88 LYS A O 1
ATOM 655 N N . ILE A 1 89 ? 24.76974 38.34771 5.68246 1.000 37.79831 89 ILE A N 1
ATOM 656 C CA . ILE A 1 89 ? 24.54651 37.17601 4.83607 1.000 36.08597 89 ILE A CA 1
ATOM 657 C C . ILE A 1 89 ? 25.45918 36.03390 5.26747 1.000 40.57857 89 ILE A C 1
ATOM 658 O O . ILE A 1 89 ? 25.05874 34.86334 5.27375 1.000 35.43310 89 ILE A O 1
ATOM 663 N N . GLU A 1 90 ? 26.70250 36.35986 5.62302 1.000 33.85269 90 GLU A N 1
ATOM 664 C CA . GLU A 1 90 ? 27.65669 35.35645 6.08375 1.000 40.26652 90 GLU A CA 1
ATOM 665 C C . GLU A 1 90 ? 27.13313 34.60592 7.30306 1.000 44.01486 90 GLU A C 1
ATOM 666 O O . GLU A 1 90 ? 27.22368 33.37411 7.37539 1.000 36.58461 90 GLU A O 1
ATOM 672 N N . LYS A 1 91 ? 26.60514 35.33611 8.28818 1.000 37.73370 91 LYS A N 1
ATOM 673 C CA . LYS A 1 91 ? 26.09828 34.68281 9.49007 1.000 37.28554 91 LYS A CA 1
ATOM 674 C C . LYS A 1 91 ? 24.86067 33.84752 9.18951 1.000 40.14723 91 LYS A C 1
ATOM 675 O O . LYS A 1 91 ? 24.67013 32.78522 9.79708 1.000 36.62123 91 LYS A O 1
ATOM 681 N N . GLU A 1 92 ? 24.01689 34.30406 8.25621 1.000 36.43361 92 GLU A N 1
ATOM 682 C CA . GLU A 1 92 ? 22.88010 33.49386 7.82464 1.000 36.94160 92 GLU A CA 1
ATOM 683 C C . GLU A 1 92 ? 23.34971 32.19609 7.18238 1.000 36.86526 92 GLU A C 1
ATOM 684 O O . GLU A 1 92 ? 22.78435 31.12733 7.44092 1.000 37.86539 92 GLU A O 1
ATOM 690 N N . LEU A 1 93 ? 24.35629 32.27892 6.30599 1.000 33.94065 93 LEU A N 1
ATOM 691 C CA . LEU A 1 93 ? 24.90491 31.08529 5.67413 1.000 38.28136 93 LEU A CA 1
ATOM 692 C C . LEU A 1 93 ? 25.48905 30.13445 6.71122 1.000 44.52998 93 LEU A C 1
ATOM 693 O O . LEU A 1 93 ? 25.26560 28.91814 6.64922 1.000 32.50791 93 LEU A O 1
ATOM 698 N N . GLU A 1 94 ? 26.23555 30.67476 7.67806 1.000 36.50094 94 GLU A N 1
ATOM 699 C CA . GLU A 1 94 ? 26.85725 29.82993 8.69323 1.000 38.85118 94 GLU A CA 1
ATOM 700 C C . GLU A 1 94 ? 25.81196 29.15536 9.57026 1.000 39.27353 94 GLU A C 1
ATOM 701 O O . GLU A 1 94 ? 26.00017 28.00670 9.99571 1.000 37.10458 94 GLU A O 1
ATOM 707 N N . ALA A 1 95 ? 24.70457 29.84845 9.84993 1.000 34.60387 95 ALA A N 1
ATOM 708 C CA . ALA A 1 95 ? 23.63655 29.25351 10.64463 1.000 37.44335 95 ALA A CA 1
ATOM 709 C C . ALA A 1 95 ? 22.96230 28.10352 9.90302 1.000 35.37840 95 ALA A C 1
ATOM 710 O O . ALA A 1 95 ? 22.58924 27.10043 10.52074 1.000 40.26020 95 ALA A O 1
ATOM 712 N N . VAL A 1 96 ? 22.79160 28.22933 8.58332 1.000 32.66503 96 VAL A N 1
ATOM 713 C CA . VAL A 1 96 ? 22.21636 27.13403 7.80343 1.000 37.00647 96 VAL A CA 1
ATOM 714 C C . VAL A 1 96 ? 23.13928 25.92323 7.83935 1.000 37.25978 96 VAL A C 1
ATOM 715 O O . VAL A 1 96 ? 22.69817 24.78717 8.05824 1.000 33.93374 96 VAL A O 1
ATOM 719 N N . CYS A 1 97 ? 24.43787 26.15361 7.62271 1.000 34.45537 97 CYS A N 1
ATOM 720 C CA . CYS A 1 97 ? 25.40996 25.06737 7.65866 1.000 33.76066 97 CYS A CA 1
ATOM 721 C C . CYS A 1 97 ? 25.43834 24.40528 9.02749 1.000 41.28828 97 CYS A C 1
ATOM 722 O O . CYS A 1 97 ? 25.56639 23.17873 9.13200 1.000 33.25124 97 CYS A O 1
ATOM 725 N N . GLN A 1 98 ? 25.34240 25.20582 10.09098 1.000 33.71826 98 GLN A N 1
ATOM 726 C CA . GLN A 1 98 ? 25.33706 24.65055 11.44014 1.000 37.28944 98 GLN A CA 1
ATOM 727 C C . GLN A 1 98 ? 24.11147 23.77349 11.67480 1.000 41.86249 98 GLN A C 1
ATOM 728 O O . GLN A 1 98 ? 24.19810 22.73655 12.34591 1.000 35.68938 98 GLN A O 1
ATOM 734 N N . ASP A 1 99 ? 22.96190 24.17092 11.12266 1.000 37.24686 99 ASP A N 1
ATOM 735 C CA . ASP A 1 99 ? 21.75021 23.36737 11.25395 1.000 38.33919 99 ASP A CA 1
ATOM 736 C C . ASP A 1 99 ? 21.89386 22.02583 10.53884 1.000 39.94218 99 ASP A C 1
ATOM 737 O O . ASP A 1 99 ? 21.53840 20.97907 11.09051 1.000 35.81839 99 ASP A O 1
ATOM 742 N N . VAL A 1 100 ? 22.40760 22.04137 9.30427 1.000 38.50392 100 VAL A N 1
ATOM 743 C CA . VAL A 1 100 ? 22.57051 20.80521 8.53803 1.000 39.61909 100 VAL A CA 1
ATOM 744 C C . VAL A 1 100 ? 23.58374 19.89077 9.21112 1.000 34.83843 100 VAL A C 1
ATOM 745 O O . VAL A 1 100 ? 23.37229 18.67693 9.32807 1.000 37.58693 100 VAL A O 1
ATOM 749 N N . LEU A 1 101 ? 24.71355 20.45825 9.64051 1.000 31.06369 101 LEU A N 1
ATOM 750 C CA . LEU A 1 101 ? 25.75914 19.65202 10.26140 1.000 36.80493 101 LEU A CA 1
ATOM 751 C C . LEU A 1 101 ? 25.28360 19.04138 11.57260 1.000 39.34140 101 LEU A C 1
ATOM 752 O O . LEU A 1 101 ? 25.65802 17.90916 11.90353 1.000 37.30923 101 LEU A O 1
ATOM 757 N N . SER A 1 102 ? 24.44010 19.75745 12.31838 1.000 32.96841 102 SER A N 1
ATOM 758 C CA . SER A 1 102 ? 23.86242 19.17350 13.52379 1.000 39.21431 102 SER A CA 1
ATOM 759 C C . SER A 1 102 ? 22.91133 18.03428 13.18012 1.000 40.72130 102 SER A C 1
ATOM 760 O O . SER A 1 102 ? 22.88803 17.01051 13.87196 1.000 37.27123 102 SER A O 1
ATOM 763 N N . LEU A 1 103 ? 22.11833 18.19266 12.11820 1.000 35.09557 103 LEU A N 1
ATOM 764 C CA . LEU A 1 103 ? 21.25669 17.09920 11.67677 1.000 36.44736 103 LEU A CA 1
ATOM 765 C C . LEU A 1 103 ? 22.07742 15.88248 11.27315 1.000 38.98915 103 LEU A C 1
ATOM 766 O O . LEU A 1 103 ? 21.71997 14.74206 11.59716 1.000 39.51875 103 LEU A O 1
ATOM 771 N N . LEU A 1 104 ? 23.18539 16.10824 10.56891 1.000 35.09161 104 LEU A N 1
ATOM 772 C CA . LEU A 1 104 ? 24.02177 15.00693 10.11412 1.000 40.05123 104 LEU A CA 1
ATOM 773 C C . LEU A 1 104 ? 24.68983 14.30450 11.28965 1.000 43.32753 104 LEU A C 1
ATOM 774 O O . LEU A 1 104 ? 24.69464 13.07131 11.36688 1.000 38.23449 104 LEU A O 1
ATOM 779 N N . ASP A 1 105 ? 25.24330 15.07777 12.22625 1.000 43.00298 105 ASP A N 1
ATOM 780 C CA . ASP A 1 105 ? 25.99149 14.49912 13.33518 1.000 43.02308 105 ASP A CA 1
ATOM 781 C C . ASP A 1 105 ? 25.08296 13.87663 14.38629 1.000 44.92939 105 ASP A C 1
ATOM 782 O O . ASP A 1 105 ? 25.44877 12.86257 14.99296 1.000 47.27560 105 ASP A O 1
ATOM 787 N N . ASN A 1 106 ? 23.89914 14.44426 14.60156 1.000 46.48956 106 ASN A N 1
ATOM 788 C CA . ASN A 1 106 ? 23.03978 13.97598 15.67875 1.000 47.17023 106 ASN A CA 1
ATOM 789 C C . ASN A 1 106 ? 22.03122 12.93199 15.22944 1.000 45.88829 106 ASN A C 1
ATOM 790 O O . ASN A 1 106 ? 21.60138 12.11633 16.05189 1.000 51.63448 106 ASN A O 1
ATOM 795 N N . TYR A 1 107 ? 21.61022 12.95031 13.96335 1.000 40.77278 107 TYR A N 1
ATOM 796 C CA . TYR A 1 107 ? 20.62604 11.98174 13.48852 1.000 39.65136 107 TYR A CA 1
ATOM 797 C C . TYR A 1 107 ? 21.11113 11.15093 12.30860 1.000 47.95556 107 TYR A C 1
ATOM 798 O O . TYR A 1 107 ? 21.13390 9.91782 12.39701 1.000 47.26545 107 TYR A O 1
ATOM 807 N N . LEU A 1 108 ? 21.53522 11.78402 11.21258 1.000 36.10267 108 LEU A N 1
ATOM 808 C CA . LEU A 1 108 ? 21.59848 11.08451 9.92987 1.000 40.08368 108 LEU A CA 1
ATOM 809 C C . LEU A 1 108 ? 22.80416 10.15399 9.83720 1.000 41.88470 108 LEU A C 1
ATOM 810 O O . LEU A 1 108 ? 22.65685 8.96506 9.53184 1.000 42.41067 108 LEU A O 1
ATOM 815 N N . ILE A 1 109 ? 24.00964 10.68302 10.05598 1.000 36.48966 109 ILE A N 1
ATOM 816 C CA . ILE A 1 109 ? 25.18709 9.82275 10.09651 1.000 38.93345 109 ILE A CA 1
ATOM 817 C C . ILE A 1 109 ? 25.07694 8.85611 11.26677 1.000 52.51666 109 ILE A C 1
ATOM 818 O O . ILE A 1 109 ? 25.42534 7.67404 11.15580 1.000 45.68747 109 ILE A O 1
ATOM 823 N N . LYS A 1 110 ? 24.55908 9.34426 12.39694 1.000 45.99950 110 LYS A N 1
ATOM 824 C CA . LYS A 1 110 ? 24.50350 8.55234 13.62008 1.000 50.49637 110 LYS A CA 1
ATOM 825 C C . LYS A 1 110 ? 23.66225 7.29372 13.44487 1.000 50.87189 110 LYS A C 1
ATOM 826 O O . LYS A 1 110 ? 24.05027 6.21607 13.90559 1.000 54.35994 110 LYS A O 1
ATOM 832 N N . ASN A 1 111 ? 22.51588 7.40057 12.77716 1.000 49.64541 111 ASN A N 1
ATOM 833 C CA . ASN A 1 111 ? 21.60853 6.26294 12.67159 1.000 49.16680 111 ASN A CA 1
ATOM 834 C C . ASN A 1 111 ? 21.98020 5.30372 11.54872 1.000 53.72928 111 ASN A C 1
ATOM 835 O O . ASN A 1 111 ? 21.22513 4.36281 11.28183 1.000 53.71176 111 ASN A O 1
ATOM 840 N N . CYS A 1 112 ? 23.11522 5.51355 10.89140 1.000 46.21145 112 CYS A N 1
ATOM 841 C CA . CYS A 1 112 ? 23.55862 4.61173 9.84150 1.000 46.16309 112 CYS A CA 1
ATOM 842 C C . CYS A 1 112 ? 24.20263 3.37477 10.45227 1.000 51.12030 112 CYS A C 1
ATOM 843 O O . CYS A 1 112 ? 25.13742 3.48223 11.25263 1.000 56.59920 112 CYS A O 1
ATOM 846 N N . SER A 1 113 ? 23.70605 2.20157 10.06982 1.000 50.30146 113 SER A N 1
ATOM 847 C CA . SER A 1 113 ? 24.32659 0.96476 10.51068 1.000 55.02134 113 SER A CA 1
ATOM 848 C C . SER A 1 113 ? 25.69095 0.79685 9.84602 1.000 57.98503 113 SER A C 1
ATOM 849 O O . SER A 1 113 ? 26.05353 1.51463 8.90844 1.000 53.53983 113 SER A O 1
ATOM 852 N N . GLU A 1 114 ? 26.45601 -0.17367 10.35000 1.000 61.11426 114 GLU A N 1
ATOM 853 C CA . GLU A 1 114 ? 27.82771 -0.35015 9.88614 1.000 63.45537 114 GLU A CA 1
ATOM 854 C C . GLU A 1 114 ? 27.87543 -0.71078 8.40602 1.000 52.89929 114 GLU A C 1
ATOM 855 O O . GLU A 1 114 ? 28.83256 -0.35370 7.70945 1.000 61.47530 114 GLU A O 1
ATOM 861 N N . THR A 1 115 ? 26.84544 -1.39073 7.90685 1.000 49.27603 115 THR A N 1
ATOM 862 C CA . THR A 1 115 ? 26.78706 -1.86544 6.53115 1.000 55.44281 115 THR A CA 1
ATOM 863 C C . THR A 1 115 ? 25.94227 -0.97502 5.62861 1.000 46.15204 115 THR A C 1
ATOM 864 O O . THR A 1 115 ? 25.68760 -1.34168 4.47739 1.000 42.49207 115 THR A O 1
ATOM 868 N N . GLN A 1 116 ? 25.48546 0.17314 6.12679 1.000 50.94661 116 GLN A N 1
ATOM 869 C CA . GLN A 1 116 ? 24.66912 1.09616 5.33535 1.000 42.57056 116 GLN A CA 1
ATOM 870 C C . GLN A 1 116 ? 25.59011 2.06676 4.59184 1.000 47.56139 116 GLN A C 1
ATOM 871 O O . GLN A 1 116 ? 25.58474 3.28081 4.80569 1.000 43.02416 116 GLN A O 1
ATOM 877 N N . TYR A 1 117 ? 26.37390 1.49632 3.67113 1.000 41.38814 117 TYR A N 1
ATOM 878 C CA . TYR A 1 117 ? 27.43951 2.25730 3.02556 1.000 40.83082 117 TYR A CA 1
ATOM 879 C C . TYR A 1 117 ? 26.90293 3.39489 2.16090 1.000 44.81995 117 TYR A C 1
ATOM 880 O O . TYR A 1 117 ? 27.46879 4.49400 2.16970 1.000 38.08533 117 TYR A O 1
ATOM 889 N N . GLU A 1 118 ? 25.82615 3.15715 1.40198 1.000 40.23884 118 GLU A N 1
ATOM 890 C CA . GLU A 1 118 ? 25.31996 4.19875 0.50812 1.000 42.70193 118 GLU A CA 1
ATOM 891 C C . GLU A 1 118 ? 24.83850 5.42056 1.28828 1.000 42.97588 118 GLU A C 1
ATOM 892 O O . GLU A 1 118 ? 25.16148 6.56053 0.93313 1.000 38.00470 118 GLU A O 1
ATOM 898 N N . SER A 1 119 ? 24.05616 5.20578 2.34869 1.000 41.27261 119 SER A N 1
ATOM 899 C CA . SER A 1 119 ? 23.61388 6.33158 3.16708 1.000 41.07202 119 SER A CA 1
ATOM 900 C C . SER A 1 119 ? 24.78789 6.98426 3.88610 1.000 38.96379 119 SER A C 1
ATOM 901 O O . SER A 1 119 ? 24.84758 8.21440 3.99531 1.000 38.56130 119 SER A O 1
ATOM 904 N N . LYS A 1 120 ? 25.73508 6.17972 4.37342 1.000 35.19949 120 LYS A N 1
ATOM 905 C CA . LYS A 1 120 ? 26.90421 6.72669 5.05678 1.000 40.23957 120 LYS A CA 1
ATOM 906 C C . LYS A 1 120 ? 27.71602 7.62722 4.13414 1.000 43.67165 120 LYS A C 1
ATOM 907 O O . LYS A 1 120 ? 28.13086 8.72397 4.52541 1.000 38.85335 120 LYS A O 1
ATOM 913 N N . VAL A 1 121 ? 27.96272 7.17448 2.90377 1.000 39.92546 121 VAL A N 1
ATOM 914 C CA . VAL A 1 121 ? 28.70803 7.99725 1.95736 1.000 40.13961 121 VAL A CA 1
ATOM 915 C C . VAL A 1 121 ? 27.92000 9.25273 1.61257 1.000 38.30154 121 VAL A C 1
ATOM 916 O O . VAL A 1 121 ? 28.48228 10.35124 1.54135 1.000 34.79275 121 VAL A O 1
ATOM 920 N N . PHE A 1 122 ? 26.60906 9.11045 1.39474 1.000 32.56633 122 PHE A N 1
ATOM 921 C CA . PHE A 1 122 ? 25.76983 10.26089 1.07380 1.000 36.08982 122 PHE A CA 1
ATOM 922 C C . PHE A 1 122 ? 25.83295 11.31550 2.17243 1.000 35.42368 122 PHE A C 1
ATOM 923 O O . PHE A 1 122 ? 25.98806 12.51034 1.89473 1.000 33.75700 122 PHE A O 1
ATOM 931 N N . TYR A 1 123 ? 25.68595 10.89262 3.42941 1.000 32.20647 123 TYR A N 1
ATOM 932 C CA . TYR A 1 123 ? 25.65659 11.85042 4.52776 1.000 34.27377 123 TYR A CA 1
ATOM 933 C C . TYR A 1 123 ? 27.04680 12.39782 4.83289 1.000 34.68769 123 TYR A C 1
ATOM 934 O O . TYR A 1 123 ? 27.18035 13.57137 5.19858 1.000 37.12007 123 TYR A O 1
ATOM 943 N N . LEU A 1 124 ? 28.09082 11.57658 4.69222 1.000 32.83550 124 LEU A N 1
ATOM 944 C CA . LEU A 1 124 ? 29.44514 12.07901 4.90319 1.000 34.29203 124 LEU A CA 1
ATOM 945 C C . LEU A 1 124 ? 29.85234 13.05539 3.80307 1.000 39.59541 124 LEU A C 1
ATOM 946 O O . LEU A 1 124 ? 30.52511 14.05908 4.07490 1.000 31.62501 124 LEU A O 1
ATOM 951 N N . LYS A 1 125 ? 29.46288 12.77388 2.55453 1.000 35.97402 125 LYS A N 1
ATOM 952 C CA . LYS A 1 125 ? 29.66955 13.74001 1.47954 1.000 35.64590 125 LYS A CA 1
ATOM 953 C C . LYS A 1 125 ? 28.96240 15.05101 1.79325 1.000 34.12489 125 LYS A C 1
ATOM 954 O O . LYS A 1 125 ? 29.53580 16.13493 1.62851 1.000 32.38418 125 LYS A O 1
ATOM 960 N N . MET A 1 126 ? 27.71673 14.96142 2.25986 1.000 32.52000 126 MET A N 1
ATOM 961 C CA . MET A 1 126 ? 26.97119 16.14146 2.67415 1.000 35.02909 126 MET A CA 1
ATOM 962 C C . MET A 1 126 ? 27.70108 16.89608 3.77887 1.000 38.61251 126 MET A C 1
ATOM 963 O O . MET A 1 126 ? 27.78269 18.13104 3.75290 1.000 34.76396 126 MET A O 1
ATOM 968 N N . LYS A 1 127 ? 28.23753 16.16683 4.75987 1.000 33.12523 127 LYS A N 1
ATOM 969 C CA . LYS A 1 127 ? 29.01565 16.80099 5.81849 1.000 35.88851 127 LYS A CA 1
ATOM 970 C C . LYS A 1 127 ? 30.23809 17.51246 5.25249 1.000 33.33041 127 LYS A C 1
ATOM 971 O O . LYS A 1 127 ? 30.54942 18.64188 5.65218 1.000 36.47040 127 LYS A O 1
ATOM 977 N N . GLY A 1 128 ? 30.93628 16.87870 4.30648 1.000 30.11838 128 GLY A N 1
ATOM 978 C CA . GLY A 1 128 ? 32.05617 17.54319 3.66550 1.000 33.16213 128 GLY A CA 1
ATOM 979 C C . GLY A 1 128 ? 31.62261 18.76802 2.86638 1.000 33.07286 128 GLY A C 1
ATOM 980 O O . GLY A 1 128 ? 32.32101 19.78315 2.84794 1.000 31.01043 128 GLY A O 1
ATOM 981 N N . ASP A 1 129 ? 30.45665 18.67793 2.22336 1.000 30.02838 129 ASP A N 1
ATOM 982 C CA . ASP A 1 129 ? 29.93277 19.80336 1.44202 1.000 34.67288 129 ASP A CA 1
ATOM 983 C C . ASP A 1 129 ? 29.69632 21.02455 2.31916 1.000 33.85875 129 ASP A C 1
ATOM 984 O O . ASP A 1 129 ? 30.08678 22.14599 1.96544 1.000 32.05897 129 ASP A O 1
ATOM 989 N N . TYR A 1 130 ? 29.02066 20.83811 3.45324 1.000 28.47118 130 TYR A N 1
ATOM 990 C CA . TYR A 1 130 ? 28.60578 21.99545 4.23324 1.000 32.89658 130 TYR A CA 1
ATOM 991 C C . TYR A 1 130 ? 29.75519 22.58517 5.04464 1.000 33.84080 130 TYR A C 1
ATOM 992 O O . TYR A 1 130 ? 29.76625 23.79777 5.28992 1.000 33.58876 130 TYR A O 1
ATOM 1001 N N . TYR A 1 131 ? 30.75628 21.77745 5.41131 1.000 33.78334 131 TYR A N 1
ATOM 1002 C CA . TYR A 1 131 ? 31.99607 22.36044 5.92322 1.000 33.02168 131 TYR A CA 1
ATOM 1003 C C . TYR A 1 131 ? 32.75633 23.08984 4.82154 1.000 34.81713 131 TYR A C 1
ATOM 1004 O O . TYR A 1 131 ? 33.39896 24.11454 5.08699 1.000 33.14369 131 TYR A O 1
ATOM 1013 N N . ARG A 1 132 ? 32.67224 22.60094 3.57942 1.000 29.22289 132 ARG A N 1
ATOM 1014 C CA . ARG A 1 132 ? 33.27372 23.32357 2.46383 1.000 28.69019 132 ARG A CA 1
ATOM 1015 C C . ARG A 1 132 ? 32.60237 24.67989 2.26335 1.000 32.94414 132 ARG A C 1
ATOM 1016 O O . ARG A 1 132 ? 33.28221 25.68195 2.00140 1.000 31.94203 132 ARG A O 1
ATOM 1024 N N . TYR A 1 133 ? 31.27242 24.74037 2.41311 1.000 31.39040 133 TYR A N 1
ATOM 1025 C CA . TYR A 1 133 ? 30.57662 26.02323 2.30770 1.000 36.26582 133 TYR A CA 1
ATOM 1026 C C . TYR A 1 133 ? 30.98172 26.96058 3.43930 1.000 36.38243 133 TYR A C 1
ATOM 1027 O O . TYR A 1 133 ? 31.06629 28.18167 3.24675 1.000 33.40728 133 TYR A O 1
ATOM 1036 N N . LEU A 1 134 ? 31.22884 26.41213 4.63200 1.000 30.84649 134 LEU A N 1
ATOM 1037 C CA . LEU A 1 134 ? 31.77290 27.23620 5.70545 1.000 34.87037 134 LEU A CA 1
ATOM 1038 C C . LEU A 1 134 ? 33.16694 27.73141 5.35174 1.000 33.98133 134 LEU A C 1
ATOM 1039 O O . LEU A 1 134 ? 33.50651 28.89289 5.61289 1.000 34.48195 134 LEU A O 1
ATOM 1044 N N . ALA A 1 135 ? 33.97883 26.87141 4.72985 1.000 34.38686 135 ALA A N 1
ATOM 1045 C CA . ALA A 1 135 ? 35.34062 27.25599 4.36910 1.000 32.36752 135 ALA A CA 1
ATOM 1046 C C . ALA A 1 135 ? 35.36073 28.31106 3.27068 1.000 41.70653 135 ALA A C 1
ATOM 1047 O O . ALA A 1 135 ? 36.32294 29.08280 3.17471 1.000 37.32754 135 ALA A O 1
ATOM 1049 N N . GLU A 1 136 ? 34.32354 28.34952 2.42861 1.000 33.43499 136 GLU A N 1
ATOM 1050 C CA . GLU A 1 136 ? 34.26465 29.34496 1.36369 1.000 35.59998 136 GLU A CA 1
ATOM 1051 C C . GLU A 1 136 ? 34.22927 30.76224 1.92061 1.000 37.88686 136 GLU A C 1
ATOM 1052 O O . GLU A 1 136 ? 34.76543 31.68732 1.29795 1.000 37.13571 136 GLU A O 1
ATOM 1058 N N . VAL A 1 137 ? 33.62146 30.95373 3.09064 1.000 38.43135 137 VAL A N 1
ATOM 1059 C CA . VAL A 1 137 ? 33.45400 32.28728 3.65920 1.000 38.41939 137 VAL A CA 1
ATOM 1060 C C . VAL A 1 137 ? 34.32489 32.52868 4.87952 1.000 44.70355 137 VAL A C 1
ATOM 1061 O O . VAL A 1 137 ? 34.41125 33.68066 5.33520 1.000 41.52568 137 VAL A O 1
ATOM 1065 N N . ALA A 1 138 ? 34.98947 31.50960 5.41261 1.000 35.90766 138 ALA A N 1
ATOM 1066 C CA . ALA A 1 138 ? 35.79104 31.73393 6.60306 1.000 40.96511 138 ALA A CA 1
ATOM 1067 C C . ALA A 1 138 ? 37.10911 32.39277 6.21667 1.000 38.51115 138 ALA A C 1
ATOM 1068 O O . ALA A 1 138 ? 37.64284 32.17401 5.12507 1.000 39.05004 138 ALA A O 1
ATOM 1070 N N . THR A 1 139 ? 37.63658 33.20168 7.13247 1.000 35.73288 139 THR A N 1
ATOM 1071 C CA . THR A 1 139 ? 38.90857 33.88195 6.93569 1.000 41.85976 139 THR A CA 1
ATOM 1072 C C . THR A 1 139 ? 39.75972 33.74743 8.18753 1.000 38.41129 139 THR A C 1
ATOM 1073 O O . THR A 1 139 ? 39.26584 33.44162 9.27729 1.000 39.60875 139 THR A O 1
ATOM 1077 N N . GLY A 1 140 ? 41.05573 33.97946 8.00956 1.000 37.55449 140 GLY A N 1
ATOM 1078 C CA . GLY A 1 140 ? 41.94752 34.06091 9.14869 1.000 37.81817 140 GLY A CA 1
ATOM 1079 C C . GLY A 1 140 ? 42.08273 32.73123 9.86497 1.000 47.09300 140 GLY A C 1
ATOM 1080 O O . GLY A 1 140 ? 42.08603 31.65847 9.25298 1.000 42.98488 140 GLY A O 1
ATOM 1081 N N . GLU A 1 141 ? 42.14321 32.80730 11.19399 1.000 41.38099 141 GLU A N 1
ATOM 1082 C CA . GLU A 1 141 ? 42.45929 31.63924 12.01158 1.000 45.02739 141 GLU A CA 1
ATOM 1083 C C . GLU A 1 141 ? 41.33868 30.60132 12.01439 1.000 41.34272 141 GLU A C 1
ATOM 1084 O O . GLU A 1 141 ? 41.60615 29.39539 12.05604 1.000 45.23330 141 GLU A O 1
ATOM 1090 N N . LYS A 1 142 ? 40.08292 31.04769 11.98286 1.000 42.72075 142 LYS A N 1
ATOM 1091 C CA . LYS A 1 142 ? 38.93362 30.14320 12.02968 1.000 44.89577 142 LYS A CA 1
ATOM 1092 C C . LYS A 1 142 ? 38.81196 29.24169 10.80226 1.000 41.23804 142 LYS A C 1
ATOM 1093 O O . LYS A 1 142 ? 38.10477 28.23063 10.86286 1.000 42.57247 142 LYS A O 1
ATOM 1099 N N . ARG A 1 143 ? 39.45077 29.59757 9.68800 1.000 37.05123 143 ARG A N 1
ATOM 1100 C CA . ARG A 1 143 ? 39.30865 28.82823 8.45345 1.000 36.27173 143 ARG A CA 1
ATOM 1101 C C . ARG A 1 143 ? 39.88290 27.41591 8.56112 1.000 44.33794 143 ARG A C 1
ATOM 1102 O O . ARG A 1 143 ? 39.28480 26.46502 8.04356 1.000 37.90018 143 ARG A O 1
ATOM 1110 N N . ALA A 1 144 ? 41.04025 27.25226 9.20907 1.000 36.26046 144 ALA A N 1
ATOM 1111 C CA . ALA A 1 144 ? 41.72098 25.95689 9.18573 1.000 35.50392 144 ALA A CA 1
ATOM 1112 C C . ALA A 1 144 ? 40.84452 24.81714 9.70711 1.000 37.43047 144 ALA A C 1
ATOM 1113 O O . ALA A 1 144 ? 40.86276 23.71329 9.14815 1.000 39.93738 144 ALA A O 1
ATOM 1115 N N . THR A 1 145 ? 40.04336 25.06569 10.74532 1.000 37.27000 145 THR A N 1
ATOM 1116 C CA . THR A 1 145 ? 39.28523 23.96969 11.34469 1.000 40.64555 145 THR A CA 1
ATOM 1117 C C . THR A 1 145 ? 38.18243 23.46790 10.41592 1.000 39.49534 145 THR A C 1
ATOM 1118 O O . THR A 1 145 ? 37.95819 22.25686 10.32159 1.000 35.61403 145 THR A O 1
ATOM 1122 N N . VAL A 1 146 ? 37.47636 24.36974 9.72718 1.000 35.84257 146 VAL A N 1
ATOM 1123 C CA . VAL A 1 146 ? 36.39775 23.90685 8.85803 1.000 35.32591 146 VAL A CA 1
ATOM 1124 C C . VAL A 1 146 ? 36.96428 23.26585 7.59708 1.000 37.91146 146 VAL A C 1
ATOM 1125 O O . VAL A 1 146 ? 36.34880 22.35533 7.02851 1.000 36.93754 146 VAL A O 1
ATOM 1129 N N . VAL A 1 147 ? 38.14364 23.70550 7.14929 1.000 33.67940 147 VAL A N 1
ATOM 1130 C CA . VAL A 1 147 ? 38.82198 23.02965 6.04489 1.000 30.88074 147 VAL A CA 1
ATOM 1131 C C . VAL A 1 147 ? 39.18725 21.60694 6.44466 1.000 41.37664 147 VAL A C 1
ATOM 1132 O O . VAL A 1 147 ? 38.99973 20.65473 5.67399 1.000 36.15230 147 VAL A O 1
ATOM 1136 N N . GLU A 1 148 ? 39.69957 21.44246 7.66592 1.000 39.36381 148 GLU A N 1
ATOM 1137 C CA . GLU A 1 148 ? 40.07947 20.12302 8.15926 1.000 42.06762 148 GLU A CA 1
ATOM 1138 C C . GLU A 1 148 ? 38.85996 19.22910 8.35192 1.000 37.32505 148 GLU A C 1
ATOM 1139 O O . GLU A 1 148 ? 38.90537 18.03580 8.03535 1.000 39.29039 148 GLU A O 1
ATOM 1145 N N . SER A 1 149 ? 37.75979 19.78588 8.86424 1.000 36.84030 149 SER A N 1
ATOM 1146 C CA . SER A 1 149 ? 36.54504 18.99280 9.01902 1.000 38.80332 149 SER A CA 1
ATOM 1147 C C . SER A 1 149 ? 36.00068 18.54902 7.66836 1.000 37.62136 149 SER A C 1
ATOM 1148 O O . SER A 1 149 ? 35.50926 17.42395 7.52950 1.000 36.23858 149 SER A O 1
ATOM 1151 N N . SER A 1 150 ? 36.07326 19.42226 6.66274 1.000 35.33782 150 SER A N 1
ATOM 1152 C CA . SER A 1 150 ? 35.58631 19.06722 5.33386 1.000 36.74198 150 SER A CA 1
ATOM 1153 C C . SER A 1 150 ? 36.40556 17.93278 4.73150 1.000 39.34136 150 SER A C 1
ATOM 1154 O O . SER A 1 150 ? 35.84901 16.95870 4.21199 1.000 35.42757 150 SER A O 1
ATOM 1157 N N . GLU A 1 151 ? 37.73502 18.03866 4.79388 1.000 35.43834 151 GLU A N 1
ATOM 1158 C CA . GLU A 1 151 ? 38.57745 16.99047 4.22465 1.000 34.16891 151 GLU A CA 1
ATOM 1159 C C . GLU A 1 151 ? 38.36004 15.66418 4.94425 1.000 37.54509 151 GLU A C 1
ATOM 1160 O O . GLU A 1 151 ? 38.34771 14.60239 4.31203 1.000 34.87707 151 GLU A O 1
ATOM 1166 N N . LYS A 1 152 ? 38.17862 15.70959 6.26728 1.000 38.40628 152 LYS A N 1
ATOM 1167 C CA . LYS A 1 152 ? 37.99302 14.48687 7.04523 1.000 40.23259 152 LYS A CA 1
ATOM 1168 C C . LYS A 1 152 ? 36.71061 13.76384 6.65174 1.000 38.75620 152 LYS A C 1
ATOM 1169 O O . LYS A 1 152 ? 36.69816 12.53176 6.52149 1.000 34.94499 152 LYS A O 1
ATOM 1175 N N . ALA A 1 153 ? 35.62002 14.51123 6.46019 1.000 32.44404 153 ALA A N 1
ATOM 1176 C CA . ALA A 1 153 ? 34.36272 13.89453 6.04950 1.000 35.94929 153 ALA A CA 1
ATOM 1177 C C . ALA A 1 153 ? 34.47392 13.31579 4.64489 1.000 36.49341 153 ALA A C 1
ATOM 1178 O O . ALA A 1 153 ? 34.05792 12.17499 4.39813 1.000 37.58860 153 ALA A O 1
ATOM 1180 N N . TYR A 1 154 ? 35.03562 14.09130 3.71138 1.000 30.83002 154 TYR A N 1
ATOM 1181 C CA . TYR A 1 154 ? 35.20969 13.61309 2.34232 1.000 34.17089 154 TYR A CA 1
ATOM 1182 C C . TYR A 1 154 ? 36.09500 12.37678 2.29810 1.000 39.19192 154 TYR A C 1
ATOM 1183 O O . TYR A 1 154 ? 35.81766 11.43283 1.54902 1.000 33.77107 154 TYR A O 1
ATOM 1192 N N . SER A 1 155 ? 37.17958 12.37958 3.07649 1.000 35.49242 155 SER A N 1
ATOM 1193 C CA . SER A 1 155 ? 38.12325 11.26740 3.05343 1.000 37.35668 155 SER A CA 1
ATOM 1194 C C . SER A 1 155 ? 37.46060 9.96826 3.50198 1.000 35.30534 155 SER A C 1
ATOM 1195 O O . SER A 1 155 ? 37.63763 8.92004 2.87092 1.000 43.35611 155 SER A O 1
ATOM 1198 N N . GLU A 1 156 ? 36.70935 10.01315 4.60650 1.000 37.39955 156 GLU A N 1
ATOM 1199 C CA . GLU A 1 156 ? 36.01656 8.81491 5.07345 1.000 46.68710 156 GLU A CA 1
ATOM 1200 C C . GLU A 1 156 ? 34.98136 8.34506 4.05772 1.000 46.00477 156 GLU A C 1
ATOM 1201 O O . GLU A 1 156 ? 34.87024 7.14363 3.78483 1.000 38.86873 156 GLU A O 1
ATOM 1207 N N . ALA A 1 157 ? 34.21359 9.28056 3.49002 1.000 35.31282 157 ALA A N 1
ATOM 1208 C CA . ALA A 1 157 ? 33.26796 8.93588 2.43383 1.000 36.83685 157 ALA A CA 1
ATOM 1209 C C . ALA A 1 157 ? 33.98457 8.28794 1.25906 1.000 39.52314 157 ALA A C 1
ATOM 1210 O O . ALA A 1 157 ? 33.47571 7.33515 0.65673 1.000 36.02389 157 ALA A O 1
ATOM 1212 N N . HIS A 1 158 ? 35.17193 8.79574 0.92371 1.000 31.05570 158 HIS A N 1
ATOM 1213 C CA . HIS A 1 158 ? 35.92852 8.27014 -0.20605 1.000 36.11854 158 HIS A CA 1
ATOM 1214 C C . HIS A 1 158 ? 36.37345 6.83519 0.04190 1.000 41.27665 158 HIS A C 1
ATOM 1215 O O . HIS A 1 158 ? 36.28105 5.98947 -0.85293 1.000 37.06208 158 HIS A O 1
ATOM 1222 N N . GLU A 1 159 ? 36.84684 6.54159 1.25402 1.000 38.86947 159 GLU A N 1
ATOM 1223 C CA . GLU A 1 159 ? 37.32946 5.19788 1.55694 1.000 44.52506 159 GLU A CA 1
ATOM 1224 C C . GLU A 1 159 ? 36.19252 4.18009 1.54301 1.000 38.89273 159 GLU A C 1
ATOM 1225 O O . GLU A 1 159 ? 36.36736 3.05653 1.05827 1.000 42.09611 159 GLU A O 1
ATOM 1231 N N . ILE A 1 160 ? 35.02336 4.55625 2.06764 1.000 37.96530 160 ILE A N 1
ATOM 1232 C CA . ILE A 1 160 ? 33.87541 3.65001 2.08967 1.000 36.26562 160 ILE A CA 1
ATOM 1233 C C . ILE A 1 160 ? 33.37554 3.37643 0.67451 1.000 45.53183 160 ILE A C 1
ATOM 1234 O O . ILE A 1 160 ? 33.11661 2.22574 0.30167 1.000 41.89056 160 ILE A O 1
ATOM 1239 N N . SER A 1 161 ? 33.23274 4.42664 -0.13740 1.000 36.98940 161 SER A N 1
ATOM 1240 C CA . SER A 1 161 ? 32.69638 4.24376 -1.48454 1.000 39.88217 161 SER A CA 1
ATOM 1241 C C . SER A 1 161 ? 33.67938 3.49733 -2.37706 1.000 38.47947 161 SER A C 1
ATOM 1242 O O . SER A 1 161 ? 33.27111 2.70743 -3.23486 1.000 41.43623 161 SER A O 1
ATOM 1245 N N . LYS A 1 162 ? 34.97653 3.75130 -2.20145 1.000 38.33078 162 LYS A N 1
ATOM 1246 C CA . LYS A 1 162 ? 35.98739 3.05808 -2.99067 1.000 43.00779 162 LYS A CA 1
ATOM 1247 C C . LYS A 1 162 ? 35.96605 1.55945 -2.71846 1.000 43.48314 162 LYS A C 1
ATOM 1248 O O . LYS A 1 162 ? 36.17549 0.74913 -3.62951 1.000 41.75433 162 LYS A O 1
ATOM 1254 N N . GLU A 1 163 ? 35.71153 1.17314 -1.46940 1.000 44.30029 163 GLU A N 1
ATOM 1255 C CA . GLU A 1 163 ? 35.72597 -0.23930 -1.10837 1.000 44.34737 163 GLU A CA 1
ATOM 1256 C C . GLU A 1 163 ? 34.41199 -0.93686 -1.45296 1.000 48.86804 163 GLU A C 1
ATOM 1257 O O . GLU A 1 163 ? 34.41904 -2.10103 -1.86794 1.000 50.49265 163 GLU A O 1
ATOM 1263 N N . HIS A 1 164 ? 33.27468 -0.24972 -1.30282 1.000 42.28815 164 HIS A N 1
ATOM 1264 C CA . HIS A 1 164 ? 31.98244 -0.92212 -1.29971 1.000 39.47039 164 HIS A CA 1
ATOM 1265 C C . HIS A 1 164 ? 31.02374 -0.51457 -2.40858 1.000 41.43601 164 HIS A C 1
ATOM 1266 O O . HIS A 1 164 ? 29.96537 -1.13676 -2.53167 1.000 47.63363 164 HIS A O 1
ATOM 1273 N N . MET A 1 165 ? 31.33216 0.50215 -3.20467 1.000 42.42567 165 MET A N 1
ATOM 1274 C CA . MET A 1 165 ? 30.39368 0.97866 -4.20992 1.000 37.58666 165 MET A CA 1
ATOM 1275 C C . MET A 1 165 ? 31.01896 0.91958 -5.59840 1.000 34.41941 165 MET A C 1
ATOM 1276 O O . MET A 1 165 ? 32.22564 1.11946 -5.76475 1.000 38.64292 165 MET A O 1
ATOM 1281 N N . GLN A 1 166 ? 30.17806 0.62356 -6.58758 1.000 40.13608 166 GLN A N 1
ATOM 1282 C CA . GLN A 1 166 ? 30.61582 0.59610 -7.97796 1.000 42.86719 166 GLN A CA 1
ATOM 1283 C C . GLN A 1 166 ? 31.06163 1.95497 -8.44398 1.000 37.26646 166 GLN A C 1
ATOM 1284 O O . GLN A 1 166 ? 30.46884 2.98730 -8.04651 1.000 41.82389 166 GLN A O 1
ATOM 1286 N N . PRO A 1 167 ? 32.07470 2.06461 -9.30484 1.000 42.63870 167 PRO A N 1
ATOM 1287 C CA . PRO A 1 167 ? 32.54268 3.36404 -9.78541 1.000 40.50180 167 PRO A CA 1
ATOM 1288 C C . PRO A 1 167 ? 31.48471 4.16600 -10.53135 1.000 45.79336 167 PRO A C 1
ATOM 1289 O O . PRO A 1 167 ? 31.59852 5.39601 -10.59685 1.000 45.10626 167 PRO A O 1
ATOM 1293 N N . THR A 1 168 ? 30.47148 3.51715 -11.10474 1.000 41.51600 168 THR A N 1
ATOM 1294 C CA . THR A 1 168 ? 29.41721 4.22624 -11.82216 1.000 40.05848 168 THR A CA 1
ATOM 1295 C C . THR A 1 168 ? 28.27473 4.67843 -10.92148 1.000 35.59069 168 THR A C 1
ATOM 1296 O O . THR A 1 168 ? 27.35269 5.33909 -11.40949 1.000 40.01777 168 THR A O 1
ATOM 1300 N N . HIS A 1 169 ? 28.29969 4.33312 -9.63831 1.000 40.68215 169 HIS A N 1
ATOM 1301 C CA . HIS A 1 169 ? 27.23495 4.75368 -8.73645 1.000 37.15914 169 HIS A CA 1
ATOM 1302 C C . HIS A 1 169 ? 27.21626 6.28013 -8.63497 1.000 41.59457 169 HIS A C 1
ATOM 1303 O O . HIS A 1 169 ? 28.26939 6.89139 -8.41700 1.000 39.10440 169 HIS A O 1
ATOM 1310 N N . PRO A 1 170 ? 26.05212 6.91792 -8.78953 1.000 40.75096 170 PRO A N 1
ATOM 1311 C CA . PRO A 1 170 ? 26.01712 8.39389 -8.76395 1.000 41.04942 170 PRO A CA 1
ATOM 1312 C C . PRO A 1 170 ? 26.50926 9.00293 -7.46420 1.000 39.78803 170 PRO A C 1
ATOM 1313 O O . PRO A 1 170 ? 27.05531 10.11251 -7.48557 1.000 39.13339 170 PRO A O 1
ATOM 1317 N N . ILE A 1 171 ? 26.33047 8.32033 -6.33086 1.000 40.97190 171 ILE A N 1
ATOM 1318 C CA . ILE A 1 171 ? 26.80327 8.86879 -5.06410 1.000 37.69644 171 ILE A CA 1
ATOM 1319 C C . ILE A 1 171 ? 28.32460 8.82837 -5.00024 1.000 39.16750 171 ILE A C 1
ATOM 1320 O O . ILE A 1 171 ? 28.96345 9.77206 -4.51974 1.000 38.54092 171 ILE A O 1
ATOM 1325 N N . ARG A 1 172 ? 28.93071 7.74655 -5.49816 1.000 37.79484 172 ARG A N 1
ATOM 1326 C CA . ARG A 1 172 ? 30.38699 7.67746 -5.54663 1.000 35.54919 172 ARG A CA 1
ATOM 1327 C C . ARG A 1 172 ? 30.95177 8.69131 -6.53364 1.000 38.61459 172 ARG A C 1
ATOM 1328 O O . ARG A 1 172 ? 31.97669 9.32846 -6.26072 1.000 34.90071 172 ARG A O 1
ATOM 1336 N N . LEU A 1 173 ? 30.29576 8.85632 -7.68610 1.000 36.51406 173 LEU A N 1
ATOM 1337 C CA . LEU A 1 173 ? 30.76126 9.83375 -8.66449 1.000 40.04344 173 LEU A CA 1
ATOM 1338 C C . LEU A 1 173 ? 30.61933 11.25223 -8.13338 1.000 35.66901 173 LEU A C 1
ATOM 1339 O O . LEU A 1 173 ? 31.53042 12.07315 -8.29226 1.000 35.84002 173 LEU A O 1
ATOM 1344 N N . GLY A 1 174 ? 29.48679 11.55464 -7.49712 1.000 36.39084 174 GLY A N 1
ATOM 1345 C CA . GLY A 1 174 ? 29.27917 12.88867 -6.96164 1.000 38.83291 174 GLY A CA 1
ATOM 1346 C C . GLY A 1 174 ? 30.22123 13.20969 -5.81573 1.000 33.23090 174 GLY A C 1
ATOM 1347 O O . GLY A 1 174 ? 30.66725 14.35079 -5.67251 1.000 34.23638 174 GLY A O 1
ATOM 1348 N N . LEU A 1 175 ? 30.53703 12.20594 -4.99205 1.000 30.67067 175 LEU A N 1
ATOM 1349 C CA . LEU A 1 175 ? 31.53515 12.39989 -3.94292 1.000 34.03570 175 LEU A CA 1
ATOM 1350 C C . LEU A 1 175 ? 32.87319 12.81593 -4.53972 1.000 37.38290 175 LEU A C 1
ATOM 1351 O O . LEU A 1 175 ? 33.49534 13.78438 -4.08598 1.000 34.18191 175 LEU A O 1
ATOM 1356 N N . ALA A 1 176 ? 33.33698 12.08913 -5.55896 1.000 36.18068 176 ALA A N 1
ATOM 1357 C CA . ALA A 1 176 ? 34.60893 12.43096 -6.18568 1.000 35.46369 176 ALA A CA 1
ATOM 1358 C C . ALA A 1 176 ? 34.56037 13.81668 -6.82065 1.000 38.07152 176 ALA A C 1
ATOM 1359 O O . ALA A 1 176 ? 35.56083 14.54099 -6.82164 1.000 32.51285 176 ALA A O 1
ATOM 1361 N N . LEU A 1 177 ? 33.41065 14.19213 -7.38368 1.000 32.81961 177 LEU A N 1
ATOM 1362 C CA . LEU A 1 177 ? 33.26939 15.51879 -7.97855 1.000 37.87741 177 LEU A CA 1
ATOM 1363 C C . LEU A 1 177 ? 33.44743 16.61636 -6.93404 1.000 35.13753 177 LEU A C 1
ATOM 1364 O O . LEU A 1 177 ? 34.24314 17.54581 -7.11947 1.000 36.88220 177 LEU A O 1
ATOM 1369 N N . ASN A 1 178 ? 32.69905 16.53507 -5.83191 1.000 33.22580 178 ASN A N 1
ATOM 1370 C CA . ASN A 1 178 ? 32.76973 17.57919 -4.81368 1.000 32.82556 178 ASN A CA 1
ATOM 1371 C C . ASN A 1 178 ? 34.09038 17.53802 -4.05770 1.000 34.07805 178 ASN A C 1
ATOM 1372 O O . ASN A 1 178 ? 34.59469 18.58644 -3.63962 1.000 32.94184 178 ASN A O 1
ATOM 1377 N N . TYR A 1 179 ? 34.64315 16.33837 -3.84887 1.000 29.36206 179 TYR A N 1
ATOM 1378 C CA . TYR A 1 179 ? 35.94903 16.19806 -3.20983 1.000 34.05459 179 TYR A CA 1
ATOM 1379 C C . TYR A 1 179 ? 37.04953 16.81318 -4.06821 1.000 36.35405 179 TYR A C 1
ATOM 1380 O O . TYR A 1 179 ? 37.96455 17.46371 -3.54925 1.000 33.17907 179 TYR A O 1
ATOM 1389 N N . SER A 1 180 ? 36.98678 16.61117 -5.38555 1.000 32.19092 180 SER A N 1
ATOM 1390 C CA . SER A 1 180 ? 37.97184 17.23834 -6.25930 1.000 35.34210 180 SER A CA 1
ATOM 1391 C C . SER A 1 180 ? 37.80657 18.75561 -6.27677 1.000 37.71014 180 SER A C 1
ATOM 1392 O O . SER A 1 180 ? 38.79849 19.49273 -6.33493 1.000 31.08481 180 SER A O 1
ATOM 1395 N N . VAL A 1 181 ? 36.56459 19.24200 -6.20512 1.000 31.19158 181 VAL A N 1
ATOM 1396 C CA . VAL A 1 181 ? 36.33154 20.68430 -6.11686 1.000 34.47028 181 VAL A CA 1
ATOM 1397 C C . VAL A 1 181 ? 36.91556 21.24240 -4.82292 1.000 33.50503 181 VAL A C 1
ATOM 1398 O O . VAL A 1 181 ? 37.51973 22.32343 -4.80956 1.000 35.86523 181 VAL A O 1
ATOM 1402 N N . PHE A 1 182 ? 36.75770 20.50867 -3.71873 1.000 33.35205 182 PHE A N 1
ATOM 1403 C CA . PHE A 1 182 ? 37.36349 20.91928 -2.45449 1.000 34.61459 182 PHE A CA 1
ATOM 1404 C C . PHE A 1 182 ? 38.87440 21.09407 -2.60362 1.000 38.12179 182 PHE A C 1
ATOM 1405 O O . PHE A 1 182 ? 39.43843 22.11179 -2.18495 1.000 34.11524 182 PHE A O 1
ATOM 1413 N N . TYR A 1 183 ? 39.54191 20.11928 -3.22842 1.000 37.18113 183 TYR A N 1
ATOM 1414 C CA . TYR A 1 183 ? 40.98822 20.21455 -3.43229 1.000 37.88374 183 TYR A CA 1
ATOM 1415 C C . TYR A 1 183 ? 41.36005 21.42192 -4.28645 1.000 42.13771 183 TYR A C 1
ATOM 1416 O O . TYR A 1 183 ? 42.33202 22.12866 -3.98548 1.000 37.08415 183 TYR A O 1
ATOM 1425 N N . TYR A 1 184 ? 40.62460 21.65423 -5.37693 1.000 35.44747 184 TYR A N 1
ATOM 1426 C CA . TYR A 1 184 ? 40.98518 22.73767 -6.28490 1.000 39.12170 184 TYR A CA 1
ATOM 1427 C C . TYR A 1 184 ? 40.70453 24.10103 -5.66580 1.000 38.28970 184 TYR A C 1
ATOM 1428 O O . TYR A 1 184 ? 41.57991 24.97490 -5.64375 1.000 35.55931 184 TYR A O 1
ATOM 1437 N N . GLU A 1 185 ? 39.48360 24.30805 -5.17459 1.000 33.91516 185 GLU A N 1
ATOM 1438 C CA . GLU A 1 185 ? 39.03919 25.63655 -4.77066 1.000 35.00398 185 GLU A CA 1
ATOM 1439 C C . GLU A 1 185 ? 39.39401 25.96981 -3.32988 1.000 42.33587 185 GLU A C 1
ATOM 1440 O O . GLU A 1 185 ? 39.70257 27.12547 -3.02475 1.000 39.88842 185 GLU A O 1
ATOM 1446 N N . ILE A 1 186 ? 39.36568 24.99100 -2.43442 1.000 32.92693 186 ILE A N 1
ATOM 1447 C CA . ILE A 1 186 ? 39.61158 25.26882 -1.02500 1.000 36.03488 186 ILE A CA 1
ATOM 1448 C C . ILE A 1 186 ? 41.07982 25.08091 -0.67963 1.000 43.04147 186 ILE A C 1
ATOM 1449 O O . ILE A 1 186 ? 41.68829 25.92981 -0.02411 1.000 37.32762 186 ILE A O 1
ATOM 1454 N N . GLN A 1 187 ? 41.66651 23.96827 -1.11038 1.000 33.60939 187 GLN A N 1
ATOM 1455 C CA . GLN A 1 187 ? 43.05652 23.67291 -0.79718 1.000 43.11106 187 GLN A CA 1
ATOM 1456 C C . GLN A 1 187 ? 44.03551 24.23221 -1.82147 1.000 42.90297 187 GLN A C 1
ATOM 1457 O O . GLN A 1 187 ? 45.24747 24.14433 -1.59828 1.000 42.56987 187 GLN A O 1
ATOM 1463 N N . ASN A 1 188 ? 43.54370 24.77882 -2.93649 1.000 38.97565 188 ASN A N 1
ATOM 1464 C CA . ASN A 1 188 ? 44.39083 25.26436 -4.02627 1.000 43.90806 188 ASN A CA 1
ATOM 1465 C C . ASN A 1 188 ? 45.41934 24.20721 -4.42542 1.000 41.48720 188 ASN A C 1
ATOM 1466 O O . ASN A 1 188 ? 46.61159 24.48425 -4.56897 1.000 42.13626 188 ASN A O 1
ATOM 1471 N N . ALA A 1 189 ? 44.94203 22.97058 -4.59895 1.000 36.23476 189 ALA A N 1
ATOM 1472 C CA . ALA A 1 189 ? 45.79007 21.81648 -4.89450 1.000 35.57646 189 ALA A CA 1
ATOM 1473 C C . ALA A 1 189 ? 45.35381 21.18998 -6.21618 1.000 39.52004 189 ALA A C 1
ATOM 1474 O O . ALA A 1 189 ? 44.68704 20.15040 -6.23353 1.000 33.71500 189 ALA A O 1
ATOM 1476 N N . PRO A 1 190 ? 45.72903 21.80632 -7.34904 1.000 41.14351 190 PRO A N 1
ATOM 1477 C CA . PRO A 1 190 ? 45.20863 21.31739 -8.63856 1.000 39.94191 190 PRO A CA 1
ATOM 1478 C C . PRO A 1 190 ? 45.67329 19.92392 -9.00936 1.000 43.64312 190 PRO A C 1
ATOM 1479 O O . PRO A 1 190 ? 44.91049 19.19342 -9.65352 1.000 37.04408 190 PRO A O 1
ATOM 1483 N N . GLU A 1 191 ? 46.88856 19.51764 -8.63186 1.000 39.81005 191 GLU A N 1
ATOM 1484 C CA . GLU A 1 191 ? 47.33013 18.17564 -8.99843 1.000 37.93830 191 GLU A CA 1
ATOM 1485 C C . GLU A 1 191 ? 46.48266 17.11278 -8.30835 1.000 39.03871 191 GLU A C 1
ATOM 1486 O O . GLU A 1 191 ? 46.04176 16.14803 -8.94524 1.000 36.51966 191 GLU A O 1
ATOM 1492 N N . GLN A 1 192 ? 46.22371 17.28961 -7.01258 1.000 36.78142 192 GLN A N 1
ATOM 1493 C CA . GLN A 1 192 ? 45.37024 16.35509 -6.28560 1.000 40.99825 192 GLN A CA 1
ATOM 1494 C C . GLN A 1 192 ? 43.93541 16.39027 -6.80509 1.000 39.98711 192 GLN A C 1
ATOM 1495 O O . GLN A 1 192 ? 43.28733 15.34292 -6.93229 1.000 34.82345 192 GLN A O 1
ATOM 1501 N N . ALA A 1 193 ? 43.42299 17.58371 -7.10699 1.000 33.72321 193 ALA A N 1
ATOM 1502 C CA . ALA A 1 193 ? 42.07220 17.70408 -7.64436 1.000 36.13431 193 ALA A CA 1
ATOM 1503 C C . ALA A 1 193 ? 41.94672 16.97853 -8.97746 1.000 42.61111 193 ALA A C 1
ATOM 1504 O O . ALA A 1 193 ? 40.97915 16.24300 -9.21004 1.000 36.02253 193 ALA A O 1
ATOM 1506 N N . CYS A 1 194 ? 42.91476 17.18637 -9.87803 1.000 33.12303 194 CYS A N 1
ATOM 1507 C CA . CYS A 1 194 ? 42.84409 16.54623 -11.18972 1.000 33.15997 194 CYS A CA 1
ATOM 1508 C C . CYS A 1 194 ? 42.97864 15.03162 -11.07771 1.000 40.18870 194 CYS A C 1
ATOM 1509 O O . CYS A 1 194 ? 42.28925 14.28631 -11.78394 1.000 34.42830 194 CYS A O 1
ATOM 1512 N N . HIS A 1 195 ? 43.86445 14.55889 -10.19843 1.000 40.56913 195 HIS A N 1
ATOM 1513 C CA . HIS A 1 195 ? 44.05619 13.12005 -10.03884 1.000 37.21972 195 HIS A CA 1
ATOM 1514 C C . HIS A 1 195 ? 42.77946 12.45570 -9.53489 1.000 40.03978 195 HIS A C 1
ATOM 1515 O O . HIS A 1 195 ? 42.33992 11.43170 -10.07185 1.000 38.70770 195 HIS A O 1
ATOM 1522 N N . LEU A 1 196 ? 42.15335 13.04521 -8.51668 1.000 39.35676 196 LEU A N 1
ATOM 1523 C CA . LEU A 1 196 ? 40.92934 12.47568 -7.96403 1.000 41.41161 196 LEU A CA 1
ATOM 1524 C C . LEU A 1 196 ? 39.81154 12.45556 -9.00199 1.000 41.46981 196 LEU A C 1
ATOM 1525 O O . LEU A 1 196 ? 39.12306 11.44237 -9.17254 1.000 37.14066 196 LEU A O 1
ATOM 1530 N N . ALA A 1 197 ? 39.62330 13.56632 -9.71587 1.000 33.29810 197 ALA A N 1
ATOM 1531 C CA . ALA A 1 197 ? 38.54501 13.63286 -10.69613 1.000 36.76779 197 ALA A CA 1
ATOM 1532 C C . ALA A 1 197 ? 38.80344 12.71337 -11.88486 1.000 31.56118 197 ALA A C 1
ATOM 1533 O O . ALA A 1 197 ? 37.88176 12.04197 -12.36491 1.000 35.81233 197 ALA A O 1
ATOM 1535 N N . LYS A 1 198 ? 40.04640 12.66951 -12.37541 1.000 37.26829 198 LYS A N 1
ATOM 1536 C CA . LYS A 1 198 ? 40.34653 11.84680 -13.54499 1.000 37.99884 198 LYS A CA 1
ATOM 1537 C C . LYS A 1 198 ? 40.27144 10.35857 -13.21969 1.000 40.75035 198 LYS A C 1
ATOM 1538 O O . LYS A 1 198 ? 39.80243 9.56602 -14.04480 1.000 37.29949 198 LYS A O 1
ATOM 1544 N N . THR A 1 199 ? 40.73985 9.95790 -12.03293 1.000 36.07027 199 THR A N 1
ATOM 1545 C CA . THR A 1 199 ? 40.63795 8.55608 -11.63297 1.000 40.47818 199 THR A CA 1
ATOM 1546 C C . THR A 1 199 ? 39.18093 8.11943 -11.55737 1.000 38.03092 199 THR A C 1
ATOM 1547 O O . THR A 1 199 ? 38.80928 7.05990 -12.07637 1.000 40.96155 199 THR A O 1
ATOM 1551 N N . ALA A 1 200 ? 38.33619 8.93122 -10.91415 1.000 35.08577 200 ALA A N 1
ATOM 1552 C CA . ALA A 1 200 ? 36.91952 8.59117 -10.81849 1.000 34.71309 200 ALA A CA 1
ATOM 1553 C C . ALA A 1 200 ? 36.26447 8.57472 -12.18957 1.000 37.08637 200 ALA A C 1
ATOM 1554 O O . ALA A 1 200 ? 35.41860 7.71655 -12.47390 1.000 38.14974 200 ALA A O 1
ATOM 1556 N N . PHE A 1 201 ? 36.62887 9.52561 -13.04983 1.000 34.91287 201 PHE A N 1
ATOM 1557 C CA . PHE A 1 201 ? 36.06386 9.55099 -14.39339 1.000 38.36988 201 PHE A CA 1
ATOM 1558 C C . PHE A 1 201 ? 36.44797 8.29526 -15.16524 1.000 37.83757 201 PHE A C 1
ATOM 1559 O O . PHE A 1 201 ? 35.58785 7.61505 -15.73474 1.000 39.84680 201 PHE A O 1
ATOM 1567 N N . ASP A 1 202 ? 37.74272 7.97041 -15.18614 1.000 37.16231 202 ASP A N 1
ATOM 1568 C CA . ASP A 1 202 ? 38.20824 6.81297 -15.94425 1.000 39.72112 202 ASP A CA 1
ATOM 1569 C C . ASP A 1 202 ? 37.68363 5.50765 -15.35586 1.000 39.93212 202 ASP A C 1
ATOM 1570 O O . ASP A 1 202 ? 37.33038 4.58661 -16.10219 1.000 42.92617 202 ASP A O 1
ATOM 1575 N N . ASP A 1 203 ? 37.62078 5.40875 -14.02191 1.000 41.60520 203 ASP A N 1
ATOM 1576 C CA . ASP A 1 203 ? 37.08499 4.20109 -13.40037 1.000 42.89861 203 ASP A CA 1
ATOM 1577 C C . ASP A 1 203 ? 35.62870 3.98575 -13.78190 1.000 46.00590 203 ASP A C 1
ATOM 1578 O O . ASP A 1 203 ? 35.18183 2.83975 -13.91319 1.000 37.58568 203 ASP A O 1
ATOM 1583 N N . ALA A 1 204 ? 34.87541 5.07121 -13.97114 1.000 35.35094 204 ALA A N 1
ATOM 1584 C CA . ALA A 1 204 ? 33.48622 4.93066 -14.37992 1.000 37.80944 204 ALA A CA 1
ATOM 1585 C C . ALA A 1 204 ? 33.38037 4.63211 -15.86874 1.000 42.86576 204 ALA A C 1
ATOM 1586 O O . ALA A 1 204 ? 32.51381 3.85531 -16.28702 1.000 41.86028 204 ALA A O 1
ATOM 1588 N N . ILE A 1 205 ? 34.25569 5.23289 -16.68032 1.000 39.29788 205 ILE A N 1
ATOM 1589 C CA . ILE A 1 205 ? 34.23644 4.96899 -18.11776 1.000 37.17087 205 ILE A CA 1
ATOM 1590 C C . ILE A 1 205 ? 34.50334 3.49336 -18.38962 1.000 43.64750 205 ILE A C 1
ATOM 1591 O O . ILE A 1 205 ? 33.87732 2.88181 -19.26432 1.000 44.75953 205 ILE A O 1
ATOM 1596 N N . ALA A 1 206 ? 35.43021 2.89805 -17.63425 1.000 41.86185 206 ALA A N 1
ATOM 1597 C CA . ALA A 1 206 ? 35.80381 1.50591 -17.85981 1.000 45.14985 206 ALA A CA 1
ATOM 1598 C C . ALA A 1 206 ? 34.61814 0.57195 -17.66599 1.000 48.63941 206 ALA A C 1
ATOM 1599 O O . ALA A 1 206 ? 34.58671 -0.52219 -18.24012 1.000 49.63409 206 ALA A O 1
ATOM 1601 N N . GLU A 1 207 ? 33.63609 0.98634 -16.86997 1.000 46.44922 207 GLU A N 1
ATOM 1602 C CA . GLU A 1 207 ? 32.47885 0.16594 -16.54162 1.000 51.35551 207 GLU A CA 1
ATOM 1603 C C . GLU A 1 207 ? 31.17564 0.80564 -17.01558 1.000 47.81723 207 GLU A C 1
ATOM 1604 O O . GLU A 1 207 ? 30.13104 0.63594 -16.38369 1.000 52.00893 207 GLU A O 1
ATOM 1610 N N . LEU A 1 208 ? 31.21864 1.52946 -18.14186 1.000 46.42734 208 LEU A N 1
ATOM 1611 C CA . LEU A 1 208 ? 30.01578 2.16960 -18.66864 1.000 46.92743 208 LEU A CA 1
ATOM 1612 C C . LEU A 1 208 ? 29.00099 1.16295 -19.18119 1.000 53.58300 208 LEU A C 1
ATOM 1613 O O . LEU A 1 208 ? 27.80985 1.48312 -19.24305 1.000 52.96611 208 LEU A O 1
ATOM 1618 N N . ASP A 1 209 ? 29.44293 -0.03935 -19.55013 1.000 52.55219 209 ASP A N 1
ATOM 1619 C CA . ASP A 1 209 ? 28.51638 -1.06765 -20.00032 1.000 57.79295 209 ASP A CA 1
ATOM 1620 C C . ASP A 1 209 ? 27.58487 -1.53561 -18.89167 1.000 61.51976 209 ASP A C 1
ATOM 1621 O O . ASP A 1 209 ? 26.55179 -2.14295 -19.19050 1.000 72.53415 209 ASP A O 1
ATOM 1626 N N . THR A 1 210 ? 27.90727 -1.25059 -17.62744 1.000 59.77730 210 THR A N 1
ATOM 1627 C CA . THR A 1 210 ? 27.10212 -1.75031 -16.52039 1.000 62.43809 210 THR A CA 1
ATOM 1628 C C . THR A 1 210 ? 25.89455 -0.87710 -16.20624 1.000 64.97718 210 THR A C 1
ATOM 1629 O O . THR A 1 210 ? 25.04704 -1.29536 -15.41063 1.000 74.47567 210 THR A O 1
ATOM 1633 N N . LEU A 1 211 ? 25.79052 0.31566 -16.78486 1.000 61.97058 211 LEU A N 1
ATOM 1634 C CA . LEU A 1 211 ? 24.66496 1.17949 -16.46019 1.000 71.30136 211 LEU A CA 1
ATOM 1635 C C . LEU A 1 211 ? 23.41146 0.69648 -17.18218 1.000 75.12697 211 LEU A C 1
ATOM 1636 O O . LEU A 1 211 ? 23.47021 0.24711 -18.33107 1.000 73.36719 211 LEU A O 1
ATOM 1638 N N . ASN A 1 212 ? 22.26931 0.79971 -16.50449 1.000 85.01784 212 ASN A N 1
ATOM 1639 C CA . ASN A 1 212 ? 20.98066 0.51503 -17.11514 1.000 88.34400 212 ASN A CA 1
ATOM 1640 C C . ASN A 1 212 ? 20.39738 1.78130 -17.73915 1.000 88.48294 212 ASN A C 1
ATOM 1641 O O . ASN A 1 212 ? 20.97829 2.86693 -17.66851 1.000 84.09510 212 ASN A O 1
ATOM 1643 N N . GLU A 1 213 ? 19.22276 1.64185 -18.35899 1.000 90.40787 213 GLU A N 1
ATOM 1644 C CA . GLU A 1 213 ? 18.59542 2.79089 -19.00303 1.000 90.01576 213 GLU A CA 1
ATOM 1645 C C . GLU A 1 213 ? 18.18333 3.83715 -17.97392 1.000 92.05409 213 GLU A C 1
ATOM 1646 O O . GLU A 1 213 ? 18.30198 5.04262 -18.22204 1.000 96.00255 213 GLU A O 1
ATOM 1648 N N . ASP A 1 214 ? 17.69099 3.39348 -16.81573 1.000 95.06156 214 ASP A N 1
ATOM 1649 C CA . ASP A 1 214 ? 17.24235 4.31586 -15.77753 1.000 96.27160 214 ASP A CA 1
ATOM 1650 C C . ASP A 1 214 ? 18.41398 4.95673 -15.03782 1.000 94.49199 214 ASP A C 1
ATOM 1651 O O . ASP A 1 214 ? 18.35396 6.13764 -14.67667 1.000 94.14674 214 ASP A O 1
ATOM 1653 N N . SER A 1 215 ? 19.48259 4.19184 -14.80459 1.000 87.43614 215 SER A N 1
ATOM 1654 C CA . SER A 1 215 ? 20.63469 4.67148 -14.04484 1.000 83.60345 215 SER A CA 1
ATOM 1655 C C . SER A 1 215 ? 21.57445 5.55536 -14.86087 1.000 82.27696 215 SER A C 1
ATOM 1656 O O . SER A 1 215 ? 22.28528 6.38572 -14.28331 1.000 73.85336 215 SER A O 1
ATOM 1658 N N . TYR A 1 216 ? 21.59922 5.38554 -16.18580 1.000 79.27634 216 TYR A N 1
ATOM 1659 C CA . TYR A 1 216 ? 22.59813 6.04641 -17.02601 1.000 69.30748 216 TYR A CA 1
ATOM 1660 C C . TYR A 1 216 ? 22.61788 7.56403 -16.85118 1.000 62.45290 216 TYR A C 1
ATOM 1661 O O . TYR A 1 216 ? 23.69459 8.17186 -16.84178 1.000 56.94421 216 TYR A O 1
ATOM 1663 N N . LYS A 1 217 ? 21.45177 8.19653 -16.69927 1.000 56.91337 217 LYS A N 1
ATOM 1664 C CA . LYS A 1 217 ? 21.41110 9.65895 -16.67976 1.000 55.57684 217 LYS A CA 1
ATOM 1665 C C . LYS A 1 217 ? 22.04329 10.25313 -15.42465 1.000 55.57126 217 LYS A C 1
ATOM 1666 O O . LYS A 1 217 ? 22.76800 11.25055 -15.51309 1.000 53.12434 217 LYS A O 1
ATOM 1672 N N . ASP A 1 218 ? 21.77920 9.68065 -14.25027 1.000 56.95551 218 ASP A N 1
ATOM 1673 C CA . ASP A 1 218 ? 22.36575 10.23792 -13.03474 1.000 56.20549 218 ASP A CA 1
ATOM 1674 C C . ASP A 1 218 ? 23.89089 10.16605 -13.07475 1.000 49.80374 218 ASP A C 1
ATOM 1675 O O . ASP A 1 218 ? 24.57653 11.10450 -12.65165 1.000 51.26669 218 ASP A O 1
ATOM 1680 N N . SER A 1 219 ? 24.43865 9.06239 -13.58506 1.000 46.58759 219 SER A N 1
ATOM 1681 C CA . SER A 1 219 ? 25.88631 8.87813 -13.60695 1.000 46.65799 219 SER A CA 1
ATOM 1682 C C . SER A 1 219 ? 26.55548 9.71410 -14.69496 1.000 44.53055 219 SER A C 1
ATOM 1683 O O . SER A 1 219 ? 27.56574 10.37934 -14.43969 1.000 38.95239 219 SER A O 1
ATOM 1686 N N . THR A 1 220 ? 26.01447 9.68202 -15.91893 1.000 41.32172 220 THR A N 1
ATOM 1687 C CA . THR A 1 220 ? 26.63906 10.40697 -17.02248 1.000 42.43228 220 THR A CA 1
ATOM 1688 C C . THR A 1 220 ? 26.58395 11.91566 -16.82231 1.000 40.73987 220 THR A C 1
ATOM 1689 O O . THR A 1 220 ? 27.45501 12.63389 -17.32512 1.000 39.64232 220 THR A O 1
ATOM 1693 N N . LEU A 1 221 ? 25.57369 12.41398 -16.10873 1.000 39.95291 221 LEU A N 1
ATOM 1694 C CA . LEU A 1 221 ? 25.52008 13.83922 -15.80088 1.000 42.32329 221 LEU A CA 1
ATOM 1695 C C . LEU A 1 221 ? 26.72608 14.25397 -14.96765 1.000 43.44665 221 LEU A C 1
ATOM 1696 O O . LEU A 1 221 ? 27.37902 15.26476 -15.25339 1.000 42.39979 221 LEU A O 1
ATOM 1698 N N . ILE A 1 222 ? 27.03448 13.47774 -13.92633 1.000 42.94831 222 ILE A N 1
ATOM 1699 C CA . ILE A 1 222 ? 28.18593 13.78158 -13.08558 1.000 36.21288 222 ILE A CA 1
ATOM 1700 C C . ILE A 1 222 ? 29.48080 13.56566 -13.85648 1.000 37.38759 222 ILE A C 1
ATOM 1701 O O . ILE A 1 222 ? 30.44485 14.32540 -13.70232 1.000 38.21141 222 ILE A O 1
ATOM 1706 N N . MET A 1 223 ? 29.51535 12.54821 -14.72133 1.000 39.24491 223 MET A N 1
ATOM 1707 C CA . MET A 1 223 ? 30.71146 12.29589 -15.51917 1.000 39.94162 223 MET A CA 1
ATOM 1708 C C . MET A 1 223 ? 31.00923 13.45759 -16.46037 1.000 40.34481 223 MET A C 1
ATOM 1709 O O . MET A 1 223 ? 32.17695 13.78922 -16.69728 1.000 36.94084 223 MET A O 1
ATOM 1714 N N . GLN A 1 224 ? 29.96878 14.08260 -17.01653 1.000 36.54589 224 GLN A N 1
ATOM 1715 C CA . GLN A 1 224 ? 30.18813 15.27789 -17.82618 1.000 41.18945 224 GLN A CA 1
ATOM 1716 C C . GLN A 1 224 ? 30.74391 16.41997 -16.98314 1.000 37.85162 224 GLN A C 1
ATOM 1717 O O . GLN A 1 224 ? 31.62294 17.16362 -17.43580 1.000 38.19164 224 GLN A O 1
ATOM 1723 N N . LEU A 1 225 ? 30.24370 16.57496 -15.75254 1.000 39.28158 225 LEU A N 1
ATOM 1724 C CA . LEU A 1 225 ? 30.75217 17.62491 -14.87447 1.000 33.64892 225 LEU A CA 1
ATOM 1725 C C . LEU A 1 225 ? 32.20303 17.36760 -14.49699 1.000 34.05923 225 LEU A C 1
ATOM 1726 O O . LEU A 1 225 ? 32.99922 18.30812 -14.40170 1.000 33.49371 225 LEU A O 1
ATOM 1731 N N . LEU A 1 226 ? 32.56176 16.10343 -14.26142 1.000 32.46808 226 LEU A N 1
ATOM 1732 C CA . LEU A 1 226 ? 33.95912 15.77446 -13.99421 1.000 32.93913 226 LEU A CA 1
ATOM 1733 C C . LEU A 1 226 ? 34.84615 16.18813 -15.16180 1.000 31.34954 226 LEU A C 1
ATOM 1734 O O . LEU A 1 226 ? 35.90339 16.79705 -14.96754 1.000 33.39984 226 LEU A O 1
ATOM 1739 N N . ARG A 1 227 ? 34.42160 15.87394 -16.38787 1.000 32.88856 227 ARG A N 1
ATOM 1740 C CA . ARG A 1 227 ? 35.19519 16.26527 -17.56187 1.000 37.35757 227 ARG A CA 1
ATOM 1741 C C . ARG A 1 227 ? 35.26428 17.78291 -17.70025 1.000 34.58379 227 ARG A C 1
ATOM 1742 O O . ARG A 1 227 ? 36.32413 18.33741 -18.02398 1.000 37.21618 227 ARG A O 1
ATOM 1750 N N . ASP A 1 228 ? 34.14288 18.47137 -17.45515 1.000 36.79737 228 ASP A N 1
ATOM 1751 C CA . ASP A 1 228 ? 34.11855 19.92968 -17.56232 1.000 37.18565 228 ASP A CA 1
ATOM 1752 C C . ASP A 1 228 ? 35.09707 20.57540 -16.59006 1.000 32.08871 228 ASP A C 1
ATOM 1753 O O . ASP A 1 228 ? 35.82988 21.50085 -16.95895 1.000 35.71378 228 ASP A O 1
ATOM 1758 N N . ASN A 1 229 ? 35.13456 20.09398 -15.34466 1.000 34.83432 229 ASN A N 1
ATOM 1759 C CA . ASN A 1 229 ? 36.09571 20.62652 -14.38319 1.000 32.40075 229 ASN A CA 1
ATOM 1760 C C . ASN A 1 229 ? 37.52768 20.34624 -14.82849 1.000 38.89156 229 ASN A C 1
ATOM 1761 O O . ASN A 1 229 ? 38.39300 21.22702 -14.75169 1.000 35.53342 229 ASN A O 1
ATOM 1766 N N . LEU A 1 230 ? 37.80036 19.12180 -15.29257 1.000 34.46862 230 LEU A N 1
ATOM 1767 C CA . LEU A 1 230 ? 39.15085 18.79142 -15.74780 1.000 33.54543 230 LEU A CA 1
ATOM 1768 C C . LEU A 1 230 ? 39.55411 19.65715 -16.93419 1.000 40.53516 230 LEU A C 1
ATOM 1769 O O . LEU A 1 230 ? 40.70796 20.09223 -17.03302 1.000 38.28504 230 LEU A O 1
ATOM 1774 N N . THR A 1 231 ? 38.61594 19.91020 -17.85064 1.000 34.66002 231 THR A N 1
ATOM 1775 C CA . THR A 1 231 ? 38.89987 20.80074 -18.96986 1.000 40.67419 231 THR A CA 1
ATOM 1776 C C . THR A 1 231 ? 39.20009 22.21091 -18.47851 1.000 36.12331 231 THR A C 1
ATOM 1777 O O . THR A 1 231 ? 40.14798 22.85176 -18.94793 1.000 36.11684 231 THR A O 1
ATOM 1781 N N . LEU A 1 232 ? 38.41507 22.70122 -17.51628 1.000 37.24326 232 LEU A N 1
ATOM 1782 C CA . LEU A 1 232 ? 38.67433 24.01650 -16.93713 1.000 34.66167 232 LEU A CA 1
ATOM 1783 C C . LEU A 1 232 ? 40.03526 24.06875 -16.25235 1.000 41.49781 232 LEU A C 1
ATOM 1784 O O . LEU A 1 232 ? 40.76229 25.06078 -16.37483 1.000 35.67430 232 LEU A O 1
ATOM 1789 N N . TRP A 1 233 ? 40.38340 23.02139 -15.50008 1.000 39.70551 233 TRP A N 1
ATOM 1790 C CA . TRP A 1 233 ? 41.58748 23.04304 -14.67649 1.000 45.05399 233 TRP A CA 1
ATOM 1791 C C . TRP A 1 233 ? 42.88114 22.84130 -15.45599 1.000 39.64082 233 TRP A C 1
ATOM 1792 O O . TRP A 1 233 ? 43.94152 23.26233 -14.97813 1.000 50.95437 233 TRP A O 1
ATOM 1803 N N . THR A 1 234 ? 42.83201 22.22144 -16.62781 1.000 36.37105 234 THR A N 1
ATOM 1804 C CA . THR A 1 234 ? 44.05104 21.95493 -17.38266 1.000 48.54113 234 THR A CA 1
ATOM 1805 C C . THR A 1 234 ? 44.24301 22.93646 -18.53632 1.000 47.72489 234 THR A C 1
ATOM 1806 O O . THR A 1 234 ? 43.43247 23.84066 -18.72955 1.000 50.21187 234 THR A O 1
ATOM 1810 N N . ASP B 1 3 ? 9.54861 60.95300 -49.17809 1.000 57.45364 3 ASP B N 1
ATOM 1811 C CA . ASP B 1 3 ? 9.18007 61.67320 -47.96488 1.000 58.50897 3 ASP B CA 1
ATOM 1812 C C . ASP B 1 3 ? 9.62231 60.85555 -46.75314 1.000 50.55453 3 ASP B C 1
ATOM 1813 O O . ASP B 1 3 ? 8.96666 59.88830 -46.36607 1.000 50.73765 3 ASP B O 1
ATOM 1818 N N . ARG B 1 4 ? 10.75310 61.25772 -46.17172 1.000 52.85511 4 ARG B N 1
ATOM 1819 C CA . ARG B 1 4 ? 11.36713 60.47935 -45.10173 1.000 50.54128 4 ARG B CA 1
ATOM 1820 C C . ARG B 1 4 ? 10.43327 60.30603 -43.90683 1.000 50.55074 4 ARG B C 1
ATOM 1821 O O . ARG B 1 4 ? 10.31114 59.20160 -43.36407 1.000 45.35629 4 ARG B O 1
ATOM 1829 N N . GLU B 1 5 ? 9.75872 61.38057 -43.48761 1.000 44.53118 5 GLU B N 1
ATOM 1830 C CA . GLU B 1 5 ? 8.88012 61.29580 -42.32249 1.000 41.41880 5 GLU B CA 1
ATOM 1831 C C . GLU B 1 5 ? 7.71908 60.33599 -42.54837 1.000 41.39502 5 GLU B C 1
ATOM 1832 O O . GLU B 1 5 ? 7.23933 59.70636 -41.59787 1.000 37.13358 5 GLU B O 1
ATOM 1834 N N . GLN B 1 6 ? 7.27041 60.18953 -43.79279 1.000 41.33838 6 GLN B N 1
ATOM 1835 C CA . GLN B 1 6 ? 6.16124 59.28897 -44.07263 1.000 43.94414 6 GLN B CA 1
ATOM 1836 C C . GLN B 1 6 ? 6.59922 57.83100 -44.05564 1.000 37.08832 6 GLN B C 1
ATOM 1837 O O . GLN B 1 6 ? 5.80709 56.95208 -43.69121 1.000 35.87748 6 GLN B O 1
ATOM 1843 N N . LEU B 1 7 ? 7.84338 57.55519 -44.45045 1.000 40.44055 7 LEU B N 1
ATOM 1844 C CA . LEU B 1 7 ? 8.35984 56.19456 -44.35085 1.000 37.83459 7 LEU B CA 1
ATOM 1845 C C . LEU B 1 7 ? 8.49497 55.76426 -42.89749 1.000 33.71737 7 LEU B C 1
ATOM 1846 O O . LEU B 1 7 ? 8.23435 54.60481 -42.56127 1.000 36.71417 7 LEU B O 1
ATOM 1851 N N . VAL B 1 8 ? 8.89377 56.68487 -42.01918 1.000 33.65002 8 VAL B N 1
ATOM 1852 C CA . VAL B 1 8 ? 9.00309 56.35364 -40.60350 1.000 34.05067 8 VAL B CA 1
ATOM 1853 C C . VAL B 1 8 ? 7.62214 56.11857 -40.00608 1.000 42.78559 8 VAL B C 1
ATOM 1854 O O . VAL B 1 8 ? 7.42417 55.19440 -39.20864 1.000 32.80009 8 VAL B O 1
ATOM 1858 N N . GLN B 1 9 ? 6.63701 56.92403 -40.40589 1.000 41.49701 9 GLN B N 1
ATOM 1859 C CA . GLN B 1 9 ? 5.27446 56.70174 -39.93466 1.000 38.91634 9 GLN B CA 1
ATOM 1860 C C . GLN B 1 9 ? 4.73400 55.35173 -40.39820 1.000 34.56407 9 GLN B C 1
ATOM 1861 O O . GLN B 1 9 ? 4.05725 54.65437 -39.63464 1.000 34.41935 9 GLN B O 1
ATOM 1867 N N . LYS B 1 10 ? 5.02504 54.96076 -41.64274 1.000 32.30396 10 LYS B N 1
ATOM 1868 C CA . LYS B 1 10 ? 4.57793 53.65129 -42.11394 1.000 37.20555 10 LYS B CA 1
ATOM 1869 C C . LYS B 1 10 ? 5.25435 52.52564 -41.34228 1.000 35.92699 10 LYS B C 1
ATOM 1870 O O . LYS B 1 10 ? 4.63082 51.49020 -41.07742 1.000 30.54655 10 LYS B O 1
ATOM 1876 N N . ALA B 1 11 ? 6.53223 52.70020 -40.98509 1.000 29.75162 11 ALA B N 1
ATOM 1877 C CA . ALA B 1 11 ? 7.19640 51.69614 -40.16309 1.000 34.46854 11 ALA B CA 1
ATOM 1878 C C . ALA B 1 11 ? 6.51900 51.57470 -38.80450 1.000 37.22635 11 ALA B C 1
ATOM 1879 O O . ALA B 1 11 ? 6.33058 50.46577 -38.29530 1.000 31.33196 11 ALA B O 1
ATOM 1881 N N . ARG B 1 12 ? 6.10831 52.70267 -38.22001 1.000 30.72053 12 ARG B N 1
ATOM 1882 C CA . ARG B 1 12 ? 5.40262 52.65159 -36.94462 1.000 32.45610 12 ARG B CA 1
ATOM 1883 C C . ARG B 1 12 ? 4.04983 51.97664 -37.11128 1.000 33.00858 12 ARG B C 1
ATOM 1884 O O . ARG B 1 12 ? 3.60449 51.22827 -36.23328 1.000 33.21880 12 ARG B O 1
ATOM 1892 N N . LEU B 1 13 ? 3.39056 52.23117 -38.24081 1.000 32.28549 13 LEU B N 1
ATOM 1893 C CA . LEU B 1 13 ? 2.10196 51.60756 -38.52144 1.000 35.97461 13 LEU B CA 1
ATOM 1894 C C . LEU B 1 13 ? 2.25729 50.10882 -38.73940 1.000 33.29791 13 LEU B C 1
ATOM 1895 O O . LEU B 1 13 ? 1.46943 49.31269 -38.21568 1.000 35.44785 13 LEU B O 1
ATOM 1900 N N . ALA B 1 14 ? 3.26495 49.71167 -39.51961 1.000 33.40497 14 ALA B N 1
ATOM 1901 C CA . ALA B 1 14 ? 3.51779 48.29446 -39.74648 1.000 36.86198 14 ALA B CA 1
ATOM 1902 C C . ALA B 1 14 ? 3.80247 47.57360 -38.43641 1.000 38.86565 14 ALA B C 1
ATOM 1903 O O . ALA B 1 14 ? 3.32171 46.45516 -38.21808 1.000 35.25270 14 ALA B O 1
ATOM 1905 N N . GLU B 1 15 ? 4.54855 48.21342 -37.53231 1.000 30.69422 15 GLU B N 1
ATOM 1906 C CA . GLU B 1 15 ? 4.81445 47.59896 -36.23518 1.000 33.24170 15 GLU B CA 1
ATOM 1907 C C . GLU B 1 15 ? 3.52249 47.36853 -35.45528 1.000 35.65311 15 GLU B C 1
ATOM 1908 O O . GLU B 1 15 ? 3.31895 46.29662 -34.87244 1.000 34.36259 15 GLU B O 1
ATOM 1914 N N . GLN B 1 16 ? 2.63401 48.36585 -35.42702 1.000 31.12380 16 GLN B N 1
ATOM 1915 C CA . GLN B 1 16 ? 1.37236 48.18993 -34.70900 1.000 33.35759 16 GLN B CA 1
ATOM 1916 C C . GLN B 1 16 ? 0.53630 47.07053 -35.32508 1.000 32.07964 16 GLN B C 1
ATOM 1917 O O . GLN B 1 16 ? -0.13002 46.31693 -34.60623 1.000 33.74920 16 GLN B O 1
ATOM 1923 N N . ALA B 1 17 ? 0.57475 46.93526 -36.65194 1.000 30.62049 17 ALA B N 1
ATOM 1924 C CA . ALA B 1 17 ? -0.13065 45.87384 -37.36360 1.000 35.00693 17 ALA B CA 1
ATOM 1925 C C . ALA B 1 17 ? 0.60236 44.54181 -37.31607 1.000 38.55468 17 ALA B C 1
ATOM 1926 O O . ALA B 1 17 ? 0.12003 43.56420 -37.90494 1.000 32.75383 17 ALA B O 1
ATOM 1928 N N . GLU B 1 18 ? 1.74582 44.48988 -36.63294 1.000 33.06506 18 GLU B N 1
ATOM 1929 C CA . GLU B 1 18 ? 2.56892 43.28767 -36.52607 1.000 38.08295 18 GLU B CA 1
ATOM 1930 C C . GLU B 1 18 ? 2.93094 42.73769 -37.90305 1.000 35.83900 18 GLU B C 1
ATOM 1931 O O . GLU B 1 18 ? 2.95419 41.52578 -38.12903 1.000 31.35185 18 GLU B O 1
ATOM 1937 N N . ARG B 1 19 ? 3.24769 43.64216 -38.82656 1.000 31.14898 19 ARG B N 1
ATOM 1938 C CA . ARG B 1 19 ? 3.71429 43.28348 -40.16486 1.000 28.92689 19 ARG B CA 1
ATOM 1939 C C . ARG B 1 19 ? 5.17982 43.69989 -40.25025 1.000 40.22561 19 ARG B C 1
ATOM 1940 O O . ARG B 1 19 ? 5.52393 44.78177 -40.72957 1.000 31.04319 19 ARG B O 1
ATOM 1948 N N . TYR B 1 20 ? 6.05527 42.81889 -39.76769 1.000 32.30022 20 TYR B N 1
ATOM 1949 C CA . TYR B 1 20 ? 7.45000 43.21052 -39.59539 1.000 31.30307 20 TYR B CA 1
ATOM 1950 C C . TYR B 1 20 ? 8.23491 43.17761 -40.89825 1.000 36.43818 20 TYR B C 1
ATOM 1951 O O . TYR B 1 20 ? 9.21470 43.92332 -41.03391 1.000 33.94813 20 TYR B O 1
ATOM 1960 N N . ASP B 1 21 ? 7.81456 42.36732 -41.87480 1.000 29.52535 21 ASP B N 1
ATOM 1961 C CA . ASP B 1 21 ? 8.41177 42.46816 -43.20454 1.000 38.70647 21 ASP B CA 1
ATOM 1962 C C . ASP B 1 21 ? 8.19429 43.86093 -43.79214 1.000 35.49524 21 ASP B C 1
ATOM 1963 O O . ASP B 1 21 ? 9.13194 44.48126 -44.30872 1.000 31.80419 21 ASP B O 1
ATOM 1968 N N . ASP B 1 22 ? 6.95921 44.37274 -43.71647 1.000 31.84543 22 ASP B N 1
ATOM 1969 C CA . ASP B 1 22 ? 6.69166 45.73374 -44.18578 1.000 34.70693 22 ASP B CA 1
ATOM 1970 C C . ASP B 1 22 ? 7.47958 46.76454 -43.38684 1.000 30.63629 22 ASP B C 1
ATOM 1971 O O . ASP B 1 22 ? 7.97578 47.74933 -43.94727 1.000 33.53176 22 ASP B O 1
ATOM 1976 N N . MET B 1 23 ? 7.56587 46.58017 -42.06818 1.000 31.45718 23 MET B N 1
ATOM 1977 C CA . MET B 1 23 ? 8.28911 47.53225 -41.23129 1.000 34.05060 23 MET B CA 1
ATOM 1978 C C . MET B 1 23 ? 9.75447 47.61500 -41.64224 1.000 34.50710 23 MET B C 1
ATOM 1979 O O . MET B 1 23 ? 10.32994 48.70912 -41.71711 1.000 28.36303 23 MET B O 1
ATOM 1984 N N . ALA B 1 24 ? 10.37313 46.46326 -41.91565 1.000 28.99142 24 ALA B N 1
ATOM 1985 C CA . ALA B 1 24 ? 11.76312 46.44434 -42.35284 1.000 31.33972 24 ALA B CA 1
ATOM 1986 C C . ALA B 1 24 ? 11.91553 47.04669 -43.74208 1.000 34.98614 24 ALA B C 1
ATOM 1987 O O . ALA B 1 24 ? 12.91475 47.71750 -44.02289 1.000 32.09863 24 ALA B O 1
ATOM 1989 N N . ALA B 1 25 ? 10.95206 46.79580 -44.63396 1.000 34.88483 25 ALA B N 1
ATOM 1990 C CA . ALA B 1 25 ? 11.00423 47.40209 -45.96242 1.000 35.77868 25 ALA B CA 1
ATOM 1991 C C . ALA B 1 25 ? 10.97196 48.92282 -45.87265 1.000 34.49043 25 ALA B C 1
ATOM 1992 O O . ALA B 1 25 ? 11.68126 49.61421 -46.61421 1.000 38.47152 25 ALA B O 1
ATOM 1994 N N . ALA B 1 26 ? 10.14978 49.46367 -44.97410 1.000 36.13030 26 ALA B N 1
ATOM 1995 C CA . ALA B 1 26 ? 10.08751 50.91423 -44.82646 1.000 34.76069 26 ALA B CA 1
ATOM 1996 C C . ALA B 1 26 ? 11.39399 51.46690 -44.26698 1.000 34.02630 26 ALA B C 1
ATOM 1997 O O . ALA B 1 26 ? 11.92202 52.46337 -44.77730 1.000 32.68261 26 ALA B O 1
ATOM 1999 N N . MET B 1 27 ? 11.94601 50.82305 -43.23251 1.000 33.25444 27 MET B N 1
ATOM 2000 C CA . MET B 1 27 ? 13.18536 51.32419 -42.64396 1.000 30.64640 27 MET B CA 1
ATOM 2001 C C . MET B 1 27 ? 14.38233 51.06704 -43.54939 1.000 32.48300 27 MET B C 1
ATOM 2002 O O . MET B 1 27 ? 15.36622 51.81782 -43.50295 1.000 31.40532 27 MET B O 1
ATOM 2007 N N . LYS B 1 28 ? 14.32971 50.01815 -44.37065 1.000 33.34813 28 LYS B N 1
ATOM 2008 C CA . LYS B 1 28 ? 15.32978 49.87653 -45.42239 1.000 32.38036 28 LYS B CA 1
ATOM 2009 C C . LYS B 1 28 ? 15.27815 51.06569 -46.37210 1.000 36.62137 28 LYS B C 1
ATOM 2010 O O . LYS B 1 28 ? 16.31913 51.60560 -46.76247 1.000 34.48741 28 LYS B O 1
ATOM 2016 N N . ASN B 1 29 ? 14.06948 51.49767 -46.74082 1.000 33.10628 29 ASN B N 1
ATOM 2017 C CA . ASN B 1 29 ? 13.93193 52.67707 -47.59054 1.000 39.85466 29 ASN B CA 1
ATOM 2018 C C . ASN B 1 29 ? 14.51368 53.91194 -46.91559 1.000 36.24511 29 ASN B C 1
ATOM 2019 O O . ASN B 1 29 ? 15.19943 54.71279 -47.56137 1.000 40.28800 29 ASN B O 1
ATOM 2024 N N . VAL B 1 30 ? 14.23548 54.09634 -45.62075 1.000 35.97924 30 VAL B N 1
ATOM 2025 C CA . VAL B 1 30 ? 14.80376 55.23166 -44.89494 1.000 31.39939 30 VAL B CA 1
ATOM 2026 C C . VAL B 1 30 ? 16.32541 55.17846 -44.93307 1.000 34.66041 30 VAL B C 1
ATOM 2027 O O . VAL B 1 30 ? 16.99635 56.19284 -45.17252 1.000 30.57541 30 VAL B O 1
ATOM 2031 N N . THR B 1 31 ? 16.89110 53.99198 -44.70249 1.000 31.57063 31 THR B N 1
ATOM 2032 C CA . THR B 1 31 ? 18.34233 53.83771 -44.70572 1.000 30.42565 31 THR B CA 1
ATOM 2033 C C . THR B 1 31 ? 18.93332 54.16703 -46.07020 1.000 33.47920 31 THR B C 1
ATOM 2034 O O . THR B 1 31 ? 19.99165 54.80316 -46.16171 1.000 34.81268 31 THR B O 1
ATOM 2038 N N . GLU B 1 32 ? 18.25883 53.75544 -47.14425 1.000 33.23676 32 GLU B N 1
ATOM 2039 C CA . GLU B 1 32 ? 18.78296 53.97887 -48.48517 1.000 32.44687 32 GLU B CA 1
ATOM 2040 C C . GLU B 1 32 ? 18.70114 55.44064 -48.91350 1.000 41.12188 32 GLU B C 1
ATOM 2041 O O . GLU B 1 32 ? 19.20716 55.78115 -49.98996 1.000 36.95040 32 GLU B O 1
ATOM 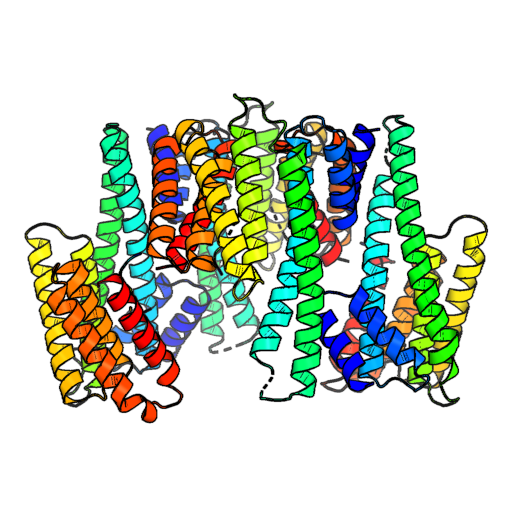2047 N N . LEU B 1 33 ? 18.07447 56.30561 -48.11126 1.000 32.15195 33 LEU B N 1
ATOM 2048 C CA . LEU B 1 33 ? 18.19410 57.74197 -48.33967 1.000 33.32240 33 LEU B CA 1
ATOM 2049 C C . LEU B 1 33 ? 19.59789 58.25547 -48.05321 1.000 36.09503 33 LEU B C 1
ATOM 2050 O O . LEU B 1 33 ? 19.87538 59.42963 -48.32557 1.000 39.05818 33 LEU B O 1
ATOM 2055 N N . ASN B 1 34 ? 20.46880 57.41452 -47.48824 1.000 35.73273 34 ASN B N 1
ATOM 2056 C CA . ASN B 1 34 ? 21.90389 57.67558 -47.38253 1.000 34.35002 34 ASN B CA 1
ATOM 2057 C C . ASN B 1 34 ? 22.23893 58.83892 -46.44488 1.000 37.59862 34 ASN B C 1
ATOM 2058 O O . ASN B 1 34 ? 23.25302 59.52041 -46.62140 1.000 33.67138 34 ASN B O 1
ATOM 2063 N N . GLU B 1 35 ? 21.37873 59.10354 -45.45980 1.000 37.28706 35 GLU B N 1
ATOM 2064 C CA . GLU B 1 35 ? 21.66098 60.04622 -44.38419 1.000 33.82428 35 GLU B CA 1
ATOM 2065 C C . GLU B 1 35 ? 21.79292 59.30454 -43.05563 1.000 35.97394 35 GLU B C 1
ATOM 2066 O O . GLU B 1 35 ? 21.23026 58.21661 -42.90019 1.000 33.19711 35 GLU B O 1
ATOM 2072 N N . PRO B 1 36 ? 22.52705 59.84714 -42.08039 1.000 34.91961 36 PRO B N 1
ATOM 2073 C CA . PRO B 1 36 ? 22.62240 59.16217 -40.78483 1.000 37.36777 36 PRO B CA 1
ATOM 2074 C C . PRO B 1 36 ? 21.24101 59.03261 -40.16216 1.000 39.61006 36 PRO B C 1
ATOM 2075 O O . PRO B 1 36 ? 20.40557 59.92967 -40.27414 1.000 33.66093 36 PRO B O 1
ATOM 2079 N N . LEU B 1 37 ? 21.01465 57.92405 -39.46920 1.000 35.40693 37 LEU B N 1
ATOM 2080 C CA . LEU B 1 37 ? 19.72798 57.67938 -38.83885 1.000 36.03409 37 LEU B CA 1
ATOM 2081 C C . LEU B 1 37 ? 19.69209 58.31799 -37.46073 1.000 32.17668 37 LEU B C 1
ATOM 2082 O O . LEU B 1 37 ? 20.67120 58.26583 -36.71513 1.000 34.30247 37 LEU B O 1
ATOM 2087 N N . SER B 1 38 ? 18.56028 58.93553 -37.13380 1.000 35.50557 38 SER B N 1
ATOM 2088 C CA . SER B 1 38 ? 18.32889 59.35829 -35.76424 1.000 36.20117 38 SER B CA 1
ATOM 2089 C C . SER B 1 38 ? 18.25078 58.13340 -34.85343 1.000 40.33258 38 SER B C 1
ATOM 2090 O O . SER B 1 38 ? 18.14602 56.99097 -35.30732 1.000 35.63668 38 SER B O 1
ATOM 2093 N N . ASN B 1 39 ? 18.31047 58.38151 -33.54331 1.000 39.70428 39 ASN B N 1
ATOM 2094 C CA . ASN B 1 39 ? 18.19234 57.27962 -32.59393 1.000 41.40412 39 ASN B CA 1
ATOM 2095 C C . ASN B 1 39 ? 16.84176 56.58743 -32.73378 1.000 38.30019 39 ASN B C 1
ATOM 2096 O O . ASN B 1 39 ? 16.74521 55.36322 -32.58315 1.000 38.82588 39 ASN B O 1
ATOM 2101 N N . GLU B 1 40 ? 15.79296 57.35665 -33.03906 1.000 37.56335 40 GLU B N 1
ATOM 2102 C CA . GLU B 1 40 ? 14.46289 56.78394 -33.22928 1.000 42.77352 40 GLU B CA 1
ATOM 2103 C C . GLU B 1 40 ? 14.41299 55.90654 -34.47403 1.000 35.52737 40 GLU B C 1
ATOM 2104 O O . GLU B 1 40 ? 13.83638 54.81164 -34.45147 1.000 37.27100 40 GLU B O 1
ATOM 2110 N N . GLU B 1 41 ? 14.97922 56.39308 -35.58082 1.000 31.88480 41 GLU B N 1
ATOM 2111 C CA . GLU B 1 41 ? 15.03052 55.61081 -36.81133 1.000 32.13303 41 GLU B CA 1
ATOM 2112 C C . GLU B 1 41 ? 15.91903 54.38469 -36.64901 1.000 34.99879 41 GLU B C 1
ATOM 2113 O O . GLU B 1 41 ? 15.60196 53.30612 -37.16526 1.000 31.70814 41 GLU B O 1
ATOM 2119 N N . ARG B 1 42 ? 17.04368 54.53515 -35.94780 1.000 30.83060 42 ARG B N 1
ATOM 2120 C CA . ARG B 1 42 ? 17.93048 53.39927 -35.72141 1.000 35.64224 42 ARG B CA 1
ATOM 2121 C C . ARG B 1 42 ? 17.22602 52.29271 -34.94669 1.000 32.43395 42 ARG B C 1
ATOM 2122 O O . ARG B 1 42 ? 17.39587 51.10520 -35.24895 1.000 33.33805 42 ARG B O 1
ATOM 2130 N N . ASN B 1 43 ? 16.42732 52.66920 -33.94690 1.000 32.44850 43 ASN B N 1
ATOM 2131 C CA . ASN B 1 43 ? 15.69459 51.69616 -33.14452 1.000 38.00879 43 ASN B CA 1
ATOM 2132 C C . ASN B 1 43 ? 14.60337 51.00332 -33.95243 1.000 37.37047 43 ASN B C 1
ATOM 2133 O O . ASN B 1 43 ? 14.42538 49.78467 -33.84231 1.000 34.27462 43 ASN B O 1
ATOM 2138 N N . LEU B 1 44 ? 13.85784 51.76026 -34.76116 1.000 30.83680 44 LEU B N 1
ATOM 2139 C CA . LEU B 1 44 ? 12.83619 51.15429 -35.61343 1.000 32.47579 44 LEU B CA 1
ATOM 2140 C C . LEU B 1 44 ? 13.44708 50.17074 -36.60214 1.000 32.47555 44 LEU B C 1
ATOM 2141 O O . LEU B 1 44 ? 12.89029 49.09175 -36.84011 1.000 29.45036 44 LEU B O 1
ATOM 2146 N N . LEU B 1 45 ? 14.58139 50.53263 -37.20590 1.000 30.50990 45 LEU B N 1
ATOM 2147 C CA . LEU B 1 45 ? 15.24772 49.61264 -38.11996 1.000 33.01983 45 LEU B CA 1
ATOM 2148 C C . LEU B 1 45 ? 15.65478 48.33474 -37.40036 1.000 32.80508 45 LEU B C 1
ATOM 2149 O O . LEU B 1 45 ? 15.40844 47.22637 -37.88851 1.000 29.96662 45 LEU B O 1
ATOM 2154 N N . SER B 1 46 ? 16.25702 48.47779 -36.21793 1.000 32.57503 46 SER B N 1
ATOM 2155 C CA . SER B 1 46 ? 16.72633 47.32030 -35.46724 1.000 37.81743 46 SER B CA 1
ATOM 2156 C C . SER B 1 46 ? 15.56215 46.44346 -35.01290 1.000 37.66479 46 SER B C 1
ATOM 2157 O O . SER B 1 46 ? 15.63663 45.21362 -35.10732 1.000 34.74149 46 SER B O 1
ATOM 2160 N N . VAL B 1 47 ? 14.47551 47.05786 -34.53189 1.000 33.04733 47 VAL B N 1
ATOM 2161 C CA . VAL B 1 47 ? 13.30707 46.29300 -34.09326 1.000 35.79254 47 VAL B CA 1
ATOM 2162 C C . VAL B 1 47 ? 12.71778 45.50251 -35.25370 1.000 31.13106 47 VAL B C 1
ATOM 2163 O O . VAL B 1 47 ? 12.38582 44.31545 -35.11822 1.000 31.36650 47 VAL B O 1
ATOM 2167 N N . ALA B 1 48 ? 12.58173 46.14557 -36.41557 1.000 29.30458 48 ALA B N 1
ATOM 2168 C CA . ALA B 1 48 ? 11.99892 45.48823 -37.58242 1.000 31.81804 48 ALA B CA 1
ATOM 2169 C C . ALA B 1 48 ? 12.78852 44.24388 -37.96871 1.000 34.47343 48 ALA B C 1
ATOM 2170 O O . ALA B 1 48 ? 12.24416 43.13611 -38.03963 1.000 31.30455 48 ALA B O 1
ATOM 2172 N N . TYR B 1 49 ? 14.08610 44.40638 -38.21827 1.000 28.57278 49 TYR B N 1
ATOM 2173 C CA . TYR B 1 49 ? 14.86107 43.27022 -38.69768 1.000 26.10317 49 TYR B CA 1
ATOM 2174 C C . TYR B 1 49 ? 15.06536 42.22778 -37.60663 1.000 31.53819 49 TYR B C 1
ATOM 2175 O O . TYR B 1 49 ? 15.15649 41.03427 -37.90865 1.000 33.49122 49 TYR B O 1
ATOM 2184 N N . LYS B 1 50 ? 15.08988 42.64367 -36.33881 1.000 32.04927 50 LYS B N 1
ATOM 2185 C CA . LYS B 1 50 ? 15.13072 41.67146 -35.25032 1.000 36.36659 50 LYS B CA 1
ATOM 2186 C C . LYS B 1 50 ? 13.91091 40.75860 -35.27745 1.000 36.82630 50 LYS B C 1
ATOM 2187 O O . LYS B 1 50 ? 14.02685 39.54142 -35.07776 1.000 31.15672 50 LYS B O 1
ATOM 2193 N N . ASN B 1 51 ? 12.73297 41.32465 -35.54218 1.000 33.25115 51 ASN B N 1
ATOM 2194 C CA . ASN B 1 51 ? 11.52298 40.51153 -35.59473 1.000 32.54661 51 ASN B CA 1
ATOM 2195 C C . ASN B 1 51 ? 11.48277 39.65507 -36.85297 1.000 36.28579 51 ASN B C 1
ATOM 2196 O O . ASN B 1 51 ? 11.01142 38.50971 -36.81478 1.000 36.43793 51 ASN B O 1
ATOM 2201 N N . VAL B 1 52 ? 11.96354 40.19293 -37.97767 1.000 29.91009 52 VAL B N 1
ATOM 2202 C CA . VAL B 1 52 ? 11.98080 39.43055 -39.22443 1.000 31.78975 52 VAL B CA 1
ATOM 2203 C C . VAL B 1 52 ? 12.91169 38.23118 -39.09965 1.000 37.30586 52 VAL B C 1
ATOM 2204 O O . VAL B 1 52 ? 12.52800 37.08938 -39.37881 1.000 33.03421 52 VAL B O 1
ATOM 2208 N N . VAL B 1 53 ? 14.15400 38.47169 -38.68074 1.000 30.50346 53 VAL B N 1
ATOM 2209 C CA . VAL B 1 53 ? 15.10311 37.37007 -38.56679 1.000 31.92619 53 VAL B CA 1
ATOM 2210 C C . VAL B 1 53 ? 14.74510 36.45422 -37.39763 1.000 31.23768 53 VAL B C 1
ATOM 2211 O O . VAL B 1 53 ? 15.01340 35.24877 -37.44392 1.000 31.83250 53 VAL B O 1
ATOM 2215 N N . GLY B 1 54 ? 14.12095 36.99303 -36.34746 1.000 29.22164 54 GLY B N 1
ATOM 2216 C CA . GLY B 1 54 ? 13.78623 36.17228 -35.19634 1.000 30.40918 54 GLY B CA 1
ATOM 2217 C C . GLY B 1 54 ? 12.73811 35.12209 -35.50863 1.000 39.17767 54 GLY B C 1
ATOM 2218 O O . GLY B 1 54 ? 12.78381 34.00805 -34.97452 1.000 32.35408 54 GLY B O 1
ATOM 2219 N N . ALA B 1 55 ? 11.78790 35.45340 -36.38726 1.000 30.59205 55 ALA B N 1
ATOM 2220 C CA . ALA B 1 55 ? 10.78501 34.47421 -36.79474 1.000 32.91595 55 ALA B CA 1
ATOM 2221 C C . ALA B 1 55 ? 11.41996 33.31150 -37.54752 1.000 35.09519 55 ALA B C 1
ATOM 2222 O O . ALA B 1 55 ? 11.03650 32.15255 -37.34583 1.000 33.96866 55 ALA B O 1
ATOM 2224 N N . ARG B 1 56 ? 12.38653 33.59745 -38.42706 1.000 34.98197 56 ARG B N 1
ATOM 2225 C CA . ARG B 1 56 ? 13.08988 32.51464 -39.11387 1.000 33.27817 56 ARG B CA 1
ATOM 2226 C C . ARG B 1 56 ? 13.97275 31.72337 -38.16014 1.000 36.66016 56 ARG B C 1
ATOM 2227 O O . ARG B 1 56 ? 14.06747 30.49489 -38.27913 1.000 36.21031 56 ARG B O 1
ATOM 2235 N N . ARG B 1 57 ? 14.64831 32.40403 -37.22700 1.000 35.57323 57 ARG B N 1
ATOM 2236 C CA . ARG B 1 57 ? 15.47985 31.68914 -36.26119 1.000 38.58208 57 ARG B CA 1
ATOM 2237 C C . ARG B 1 57 ? 14.64097 30.74503 -35.41813 1.000 36.37730 57 ARG B C 1
ATOM 2238 O O . ARG B 1 57 ? 15.04306 29.60380 -35.16106 1.000 31.95005 57 ARG B O 1
ATOM 2246 N N . SER B 1 58 ? 13.48089 31.21394 -34.95729 1.000 34.19083 58 SER B N 1
ATOM 2247 C CA . SER B 1 58 ? 12.60630 30.35869 -34.16602 1.000 38.30928 58 SER B CA 1
ATOM 2248 C C . SER B 1 58 ? 12.10101 29.18458 -34.99179 1.000 33.82071 58 SER B C 1
ATOM 2249 O O . SER B 1 58 ? 12.11368 28.03982 -34.52644 1.000 39.75523 58 SER B O 1
ATOM 2252 N N . SER B 1 59 ? 11.68361 29.44455 -36.23372 1.000 34.98784 59 SER B N 1
ATOM 2253 C CA . SER B 1 59 ? 11.21506 28.36591 -37.09612 1.000 35.59870 59 SER B CA 1
ATOM 2254 C C . SER B 1 59 ? 12.33126 27.37345 -37.37948 1.000 38.86256 59 SER B C 1
ATOM 2255 O O . SER B 1 59 ? 12.11423 26.15558 -37.35273 1.000 37.44884 59 SER B O 1
ATOM 2258 N N . TRP B 1 60 ? 13.53931 27.87696 -37.63394 1.000 33.65063 60 TRP B N 1
ATOM 2259 C CA . TRP B 1 60 ? 14.66518 26.99120 -37.90206 1.000 32.72196 60 TRP B CA 1
ATOM 2260 C C . TRP B 1 60 ? 14.95097 26.07802 -36.71792 1.000 38.80669 60 TRP B C 1
ATOM 2261 O O . TRP B 1 60 ? 15.21495 24.88345 -36.89996 1.000 38.02630 60 TRP B O 1
ATOM 2272 N N . ARG B 1 61 ? 14.88456 26.61244 -35.49363 1.000 34.69146 61 ARG B N 1
ATOM 2273 C CA . ARG B 1 61 ? 15.17582 25.78097 -34.32926 1.000 42.24537 61 ARG B CA 1
ATOM 2274 C C . ARG B 1 61 ? 14.10787 24.72097 -34.10247 1.000 41.02954 61 ARG B C 1
ATOM 2275 O O . ARG B 1 61 ? 14.42949 23.61293 -33.65617 1.000 39.87974 61 ARG B O 1
ATOM 2283 N N . VAL B 1 62 ? 12.84310 25.03029 -34.39600 1.000 35.38373 62 VAL B N 1
ATOM 2284 C CA . VAL B 1 62 ? 11.79721 24.01793 -34.26459 1.000 37.67365 62 VAL B CA 1
ATOM 2285 C C . VAL B 1 62 ? 12.04873 22.87975 -35.24430 1.000 45.01211 62 VAL B C 1
ATOM 2286 O O . VAL B 1 62 ? 11.99913 21.69810 -34.87993 1.000 43.86260 62 VAL B O 1
ATOM 2290 N N . ILE B 1 63 ? 12.33344 23.22138 -36.50338 1.000 38.65587 63 ILE B N 1
ATOM 2291 C CA . ILE B 1 63 ? 12.53664 22.19777 -37.52205 1.000 38.94573 63 ILE B CA 1
ATOM 2292 C C . ILE B 1 63 ? 13.82186 21.42236 -37.25770 1.000 45.77227 63 ILE B C 1
ATOM 2293 O O . ILE B 1 63 ? 13.85528 20.19081 -37.37589 1.000 40.71787 63 ILE B O 1
ATOM 2298 N N . SER B 1 64 ? 14.89571 22.12663 -36.88763 1.000 43.21291 64 SER B N 1
ATOM 2299 C CA . SER B 1 64 ? 16.16604 21.46120 -36.61656 1.000 46.09220 64 SER B CA 1
ATOM 2300 C C . SER B 1 64 ? 16.04269 20.50341 -35.43929 1.000 53.57605 64 SER B C 1
ATOM 2301 O O . SER B 1 64 ? 16.65365 19.42746 -35.43765 1.000 58.36117 64 SER B O 1
ATOM 2304 N N . SER B 1 65 ? 15.25892 20.87869 -34.42520 1.000 46.51525 65 SER B N 1
ATOM 2305 C CA . SER B 1 65 ? 15.01057 19.96884 -33.31208 1.000 51.21653 65 SER B CA 1
ATOM 2306 C C . SER B 1 65 ? 14.25097 18.73890 -33.78476 1.000 56.31247 65 SER B C 1
ATOM 2307 O O . SER B 1 65 ? 14.51732 17.62055 -33.33065 1.000 60.78670 65 SER B O 1
ATOM 2310 N N . ILE B 1 66 ? 13.28133 18.93209 -34.68013 1.000 52.40484 66 ILE B N 1
ATOM 2311 C CA . ILE B 1 66 ? 12.56589 17.79989 -35.25870 1.000 53.18236 66 ILE B CA 1
ATOM 2312 C C . ILE B 1 66 ? 13.51742 16.94284 -36.08654 1.000 61.66297 66 ILE B C 1
ATOM 2313 O O . ILE B 1 66 ? 13.42849 15.70893 -36.08126 1.000 63.56773 66 ILE B O 1
ATOM 2318 N N . GLU B 1 67 ? 14.44768 17.58144 -36.80455 1.000 59.43561 67 GLU B N 1
ATOM 2319 C CA . GLU B 1 67 ? 15.42161 16.83529 -37.59751 1.000 53.85129 67 GLU B CA 1
ATOM 2320 C C . GLU B 1 67 ? 16.28838 15.94238 -36.71771 1.000 68.55217 67 GLU B C 1
ATOM 2321 O O . GLU B 1 67 ? 16.48108 14.75801 -37.01605 1.000 70.41596 67 GLU B O 1
ATOM 2327 N N . GLN B 1 68 ? 16.82103 16.49199 -35.62429 1.000 66.62800 68 GLN B N 1
ATOM 2328 C CA . GLN B 1 68 ? 17.61187 15.69891 -34.69067 1.000 70.57445 68 GLN B CA 1
ATOM 2329 C C . GLN B 1 68 ? 16.76189 14.81201 -33.78871 1.000 70.67828 68 GLN B C 1
ATOM 2330 O O . GLN B 1 68 ? 17.31248 14.15577 -32.89759 1.000 76.60180 68 GLN B O 1
ATOM 2332 N N . LYS B 1 69 ? 15.44594 14.77351 -33.99486 1.000 73.10680 69 LYS B N 1
ATOM 2333 C CA . LYS B 1 69 ? 14.55999 13.88736 -33.25540 1.000 65.78931 69 LYS B CA 1
ATOM 2334 C C . LYS B 1 69 ? 13.79043 12.94168 -34.16263 1.000 67.62949 69 LYS B C 1
ATOM 2335 O O . LYS B 1 69 ? 12.93324 12.19763 -33.67286 1.000 71.38122 69 LYS B O 1
ATOM 2337 N N . THR B 1 70 ? 14.06001 12.95672 -35.46389 1.000 74.65814 70 THR B N 1
ATOM 2338 C CA . THR B 1 70 ? 13.31019 12.15174 -36.41847 1.000 78.47741 70 THR B CA 1
ATOM 2339 C C . THR B 1 70 ? 14.14668 11.87099 -37.66391 1.000 75.15339 70 THR B C 1
ATOM 2340 O O . THR B 1 70 ? 14.00664 12.54627 -38.68449 1.000 74.76554 70 THR B O 1
ATOM 2342 N N . LYS B 1 78 ? 11.34756 10.07601 -45.30444 1.000 73.38676 78 LYS B N 1
ATOM 2343 C CA . LYS B 1 78 ? 10.65840 10.98915 -44.39923 1.000 68.55383 78 LYS B CA 1
ATOM 2344 C C . LYS B 1 78 ? 11.61845 12.04716 -43.86349 1.000 70.16018 78 LYS B C 1
ATOM 2345 O O . LYS B 1 78 ? 11.25074 13.21125 -43.70011 1.000 69.32582 78 LYS B O 1
ATOM 2347 N N . ILE B 1 79 ? 12.85051 11.62051 -43.57906 1.000 71.87779 79 ILE B N 1
ATOM 2348 C CA . ILE B 1 79 ? 13.87973 12.54272 -43.10629 1.000 62.67577 79 ILE B CA 1
ATOM 2349 C C . ILE B 1 79 ? 14.18511 13.59234 -44.16727 1.000 63.74991 79 ILE B C 1
ATOM 2350 O O . ILE B 1 79 ? 14.42251 14.76584 -43.85190 1.000 57.65942 79 ILE B O 1
ATOM 2352 N N . GLU B 1 80 ? 14.17524 13.18828 -45.44164 1.000 55.08670 80 GLU B N 1
ATOM 2353 C CA . GLU B 1 80 ? 14.54734 14.09824 -46.52141 1.000 59.05208 80 GLU B CA 1
ATOM 2354 C C . GLU B 1 80 ? 13.60718 15.29477 -46.59615 1.000 54.47335 80 GLU B C 1
ATOM 2355 O O . GLU B 1 80 ? 14.04115 16.41200 -46.89984 1.000 52.41041 80 GLU B O 1
ATOM 2357 N N . MET B 1 81 ? 12.31524 15.08192 -46.33672 1.000 55.74434 81 MET B N 1
ATOM 2358 C CA . MET B 1 81 ? 11.37238 16.19582 -46.36005 1.000 52.74783 81 MET B CA 1
ATOM 2359 C C . MET B 1 81 ? 11.67641 17.19512 -45.24797 1.000 51.72266 81 MET B C 1
ATOM 2360 O O . MET B 1 81 ? 11.61920 18.41223 -45.46545 1.000 47.88754 81 MET B O 1
ATOM 2362 N N . VAL B 1 82 ? 12.00158 16.69938 -44.05120 1.000 45.78544 82 VAL B N 1
ATOM 2363 C CA . VAL B 1 82 ? 12.31922 17.58596 -42.93484 1.000 47.71239 82 VAL B CA 1
ATOM 2364 C C . VAL B 1 82 ? 13.58087 18.38730 -43.23258 1.000 45.52709 82 VAL B C 1
ATOM 2365 O O . VAL B 1 82 ? 13.64410 19.59852 -42.97722 1.000 39.40314 82 VAL B O 1
ATOM 2369 N N . ARG B 1 83 ? 14.60855 17.72613 -43.76815 1.000 40.80085 83 ARG B N 1
ATOM 2370 C CA . ARG B 1 83 ? 15.85471 18.42477 -44.06533 1.000 48.72863 83 ARG B CA 1
ATOM 2371 C C . ARG B 1 83 ? 15.67139 19.43419 -45.19324 1.000 47.47709 83 ARG B C 1
ATOM 2372 O O . ARG B 1 83 ? 16.26581 20.51843 -45.16475 1.000 39.59127 83 ARG B O 1
ATOM 2380 N N . ALA B 1 84 ? 14.83616 19.10873 -46.18316 1.000 41.99535 84 ALA B N 1
ATOM 2381 C CA . ALA B 1 84 ? 14.56525 20.06001 -47.25561 1.000 46.22878 84 ALA B CA 1
ATOM 2382 C C . ALA B 1 84 ? 13.77053 21.26028 -46.75544 1.000 44.50119 84 ALA B C 1
ATOM 2383 O O . ALA B 1 84 ? 13.96014 22.37791 -47.25200 1.000 45.39286 84 ALA B O 1
ATOM 2385 N N . TYR B 1 85 ? 12.88199 21.05600 -45.78051 1.000 36.43908 85 TYR B N 1
ATOM 2386 C CA . TYR B 1 85 ? 12.15642 22.18642 -45.21103 1.000 45.07274 85 TYR B CA 1
ATOM 2387 C C . TYR B 1 85 ? 13.07661 23.05902 -44.36564 1.000 41.40591 85 TYR B C 1
ATOM 2388 O O . TYR B 1 85 ? 12.99710 24.29164 -44.42200 1.000 41.46033 85 TYR B O 1
ATOM 2397 N N . ARG B 1 86 ? 13.95895 22.43839 -43.57921 1.000 37.57832 86 ARG B N 1
ATOM 2398 C CA . ARG B 1 86 ? 14.95155 23.20558 -42.83356 1.000 41.75813 86 ARG B CA 1
ATOM 2399 C C . ARG B 1 86 ? 15.79551 24.06659 -43.76468 1.000 41.73472 86 ARG B C 1
ATOM 2400 O O . ARG B 1 86 ? 16.06205 25.23843 -43.46949 1.000 38.35146 86 ARG B O 1
ATOM 2408 N N . GLU B 1 87 ? 16.23137 23.50049 -44.89280 1.000 41.10319 87 GLU B N 1
ATOM 2409 C CA . GLU B 1 87 ? 17.05758 24.25561 -45.82994 1.000 38.77230 87 GLU B CA 1
ATOM 2410 C C . GLU B 1 87 ? 16.29011 25.43133 -46.42511 1.000 39.49593 87 GLU B C 1
ATOM 2411 O O . GLU B 1 87 ? 16.85678 26.51255 -46.63046 1.000 40.22757 87 GLU B O 1
ATOM 2417 N N . LYS B 1 88 ? 15.00072 25.24179 -46.70987 1.000 37.82613 88 LYS B N 1
ATOM 2418 C CA . LYS B 1 88 ? 14.18794 26.34752 -47.20740 1.000 39.36104 88 LYS B CA 1
ATOM 2419 C C . LYS B 1 88 ? 14.15630 27.49015 -46.19865 1.000 37.75065 88 LYS B C 1
ATOM 2420 O O . LYS B 1 88 ? 14.30010 28.66393 -46.56283 1.000 39.10103 88 LYS B O 1
ATOM 2426 N N . ILE B 1 89 ? 13.95729 27.16107 -44.92122 1.000 35.22539 89 ILE B N 1
ATOM 2427 C CA . ILE B 1 89 ? 13.97250 28.18070 -43.87887 1.000 36.64031 89 ILE B CA 1
ATOM 2428 C C . ILE B 1 89 ? 15.35896 28.80358 -43.77877 1.000 38.23583 89 ILE B C 1
ATOM 2429 O O . ILE B 1 89 ? 15.49819 30.01947 -43.59223 1.000 36.69807 89 ILE B O 1
ATOM 2434 N N . GLU B 1 90 ? 16.40374 27.97705 -43.90623 1.000 36.23032 90 GLU B N 1
ATOM 2435 C CA . GLU B 1 90 ? 17.78113 28.46670 -43.86903 1.000 39.12747 90 GLU B CA 1
ATOM 2436 C C . GLU B 1 90 ? 18.02563 29.52131 -44.93828 1.000 36.78409 90 GLU B C 1
ATOM 2437 O O . GLU B 1 90 ? 18.63574 30.56210 -44.67160 1.000 36.00438 90 GLU B O 1
ATOM 2443 N N . LYS B 1 91 ? 17.56681 29.26285 -46.16489 1.000 33.90994 91 LYS B N 1
ATOM 2444 C CA . LYS B 1 91 ? 17.82374 30.20479 -47.24831 1.000 36.68011 91 LYS B CA 1
ATOM 2445 C C . LYS B 1 91 ? 17.09686 31.52620 -47.02277 1.000 36.03268 91 LYS B C 1
ATOM 2446 O O . LYS B 1 91 ? 17.62780 32.59185 -47.35402 1.000 35.22436 91 LYS B O 1
ATOM 2448 N N . GLU B 1 92 ? 15.88780 31.48102 -46.45539 1.000 32.95467 92 GLU B N 1
ATOM 2449 C CA . GLU B 1 92 ? 15.19284 32.71927 -46.10693 1.000 35.17800 92 GLU B CA 1
ATOM 2450 C C . GLU B 1 92 ? 15.95481 33.49305 -45.03924 1.000 36.89106 92 GLU B C 1
ATOM 2451 O O . GLU B 1 92 ? 16.14141 34.71243 -45.14704 1.000 31.99021 92 GLU B O 1
ATOM 2457 N N . LEU B 1 93 ? 16.39519 32.79290 -43.99188 1.000 34.18194 93 LEU B N 1
ATOM 2458 C CA . LEU B 1 93 ? 17.14547 33.43878 -42.92204 1.000 36.93198 93 LEU B CA 1
ATOM 2459 C C . LEU B 1 93 ? 18.42773 34.05660 -43.45682 1.000 36.59208 93 LEU B C 1
ATOM 2460 O O . LEU B 1 93 ? 18.77737 35.18981 -43.10270 1.000 37.72491 93 LEU B O 1
ATOM 2465 N N . GLU B 1 94 ? 19.13240 33.33473 -44.32648 1.000 32.53754 94 GLU B N 1
ATOM 2466 C CA . GLU B 1 94 ? 20.38054 33.85255 -44.87392 1.000 39.99920 94 GLU B CA 1
ATOM 2467 C C . GLU B 1 94 ? 20.13760 35.08029 -45.74472 1.000 35.61941 94 GLU B C 1
ATOM 2468 O O . GLU B 1 94 ? 20.95157 36.01166 -45.75349 1.000 34.02066 94 GLU B O 1
ATOM 2474 N N . ALA B 1 95 ? 19.01818 35.10716 -46.47290 1.000 36.09960 95 ALA B N 1
ATOM 2475 C CA . ALA B 1 95 ? 18.70338 36.27165 -47.29170 1.000 39.18448 95 ALA B CA 1
ATOM 2476 C C . ALA B 1 95 ? 18.41202 37.49278 -46.42876 1.000 35.57672 95 ALA B C 1
ATOM 2477 O O . ALA B 1 95 ? 18.80927 38.61082 -46.77693 1.000 34.93380 95 ALA B O 1
ATOM 2479 N N . VAL B 1 96 ? 17.73362 37.29879 -45.29454 1.000 32.71676 96 VAL B N 1
ATOM 2480 C CA . VAL B 1 96 ? 17.47369 38.41174 -44.38187 1.000 35.75633 96 VAL B CA 1
ATOM 2481 C C . VAL B 1 96 ? 18.78396 38.94686 -43.82194 1.000 37.42904 96 VAL B C 1
ATOM 2482 O O . VAL B 1 96 ? 19.01036 40.16246 -43.76871 1.000 32.90761 96 VAL B O 1
ATOM 2486 N N . CYS B 1 97 ? 19.66252 38.04244 -43.38354 1.000 32.04990 97 CYS B N 1
ATOM 2487 C CA . CYS B 1 97 ? 20.94692 38.46559 -42.83469 1.000 30.15796 97 CYS B CA 1
ATOM 2488 C C . CYS B 1 97 ? 21.77929 39.20818 -43.87205 1.000 38.07618 97 CYS B C 1
ATOM 2489 O O . CYS B 1 97 ? 22.40470 40.22830 -43.55823 1.000 38.06575 97 CYS B O 1
ATOM 2492 N N . GLN B 1 98 ? 21.79416 38.72247 -45.11742 1.000 33.57038 98 GLN B N 1
ATOM 2493 C CA . GLN B 1 98 ? 22.56327 39.40778 -46.15206 1.000 37.62242 98 GLN B CA 1
ATOM 2494 C C . GLN B 1 98 ? 21.99703 40.79476 -46.42438 1.000 32.56595 98 GLN B C 1
ATOM 2495 O O . GLN B 1 98 ? 22.74764 41.74245 -46.68514 1.000 35.12643 98 GLN B O 1
ATOM 2501 N N . ASP B 1 99 ? 20.67439 40.93443 -46.34831 1.000 35.05765 99 ASP B N 1
ATOM 2502 C CA . ASP B 1 99 ? 20.04847 42.23928 -46.52274 1.000 42.13810 99 ASP B CA 1
ATOM 2503 C C . ASP B 1 99 ? 20.50636 43.20894 -45.43603 1.000 33.10517 99 ASP B C 1
ATOM 2504 O O . ASP B 1 99 ? 20.88653 44.35117 -45.72198 1.000 32.27962 99 ASP B O 1
ATOM 2509 N N . VAL B 1 100 ? 20.49914 42.75670 -44.18010 1.000 29.21477 100 VAL B N 1
ATOM 2510 C CA . VAL B 1 100 ? 20.93107 43.61035 -43.07486 1.000 32.31764 100 VAL B CA 1
ATOM 2511 C C . VAL B 1 100 ? 22.40764 43.95028 -43.21591 1.000 36.26250 100 VAL B C 1
ATOM 2512 O O . VAL B 1 100 ? 22.82055 45.10849 -43.06287 1.000 31.38317 100 VAL B O 1
ATOM 2516 N N . LEU B 1 101 ? 23.22562 42.94423 -43.52336 1.000 29.74413 101 LEU B N 1
ATOM 2517 C CA . LEU B 1 101 ? 24.66438 43.16341 -43.61823 1.000 31.08685 101 LEU B CA 1
ATOM 2518 C C . LEU B 1 101 ? 25.02128 44.11134 -44.75726 1.000 32.83580 101 LEU B C 1
ATOM 2519 O O . LEU B 1 101 ? 25.99096 44.87120 -44.64881 1.000 31.88337 101 LEU B O 1
ATOM 2524 N N . SER B 1 102 ? 24.25797 44.08388 -45.85354 1.000 37.13412 102 SER B N 1
ATOM 2525 C CA . SER B 1 102 ? 24.48933 45.04015 -46.93245 1.000 35.33686 102 SER B CA 1
ATOM 2526 C C . SER B 1 102 ? 24.13466 46.45732 -46.50570 1.000 38.27724 102 SER B C 1
ATOM 2527 O O . SER B 1 102 ? 24.86146 47.40461 -46.82939 1.000 34.20763 102 SER B O 1
ATOM 2530 N N . LEU B 1 103 ? 23.02323 46.62604 -45.77972 1.000 33.97265 103 LEU B N 1
ATOM 2531 C CA . LEU B 1 103 ? 22.67472 47.94886 -45.26540 1.000 36.29664 103 LEU B CA 1
ATOM 2532 C C . LEU B 1 103 ? 23.75487 48.47168 -44.32873 1.000 37.27445 103 LEU B C 1
ATOM 2533 O O . LEU B 1 103 ? 24.10385 49.66006 -44.36355 1.000 32.59873 103 LEU B O 1
ATOM 2538 N N . LEU B 1 104 ? 24.29375 47.59382 -43.48383 1.000 32.59629 104 LEU B N 1
ATOM 2539 C CA . LEU B 1 104 ? 25.32111 48.00059 -42.53399 1.000 34.47859 104 LEU B CA 1
ATOM 2540 C C . LEU B 1 104 ? 26.59449 48.41856 -43.25392 1.000 34.01115 104 LEU B C 1
ATOM 2541 O O . LEU B 1 104 ? 27.19730 49.44316 -42.92178 1.000 30.89340 104 LEU B O 1
ATOM 2546 N N . ASP B 1 105 ? 27.02260 47.63523 -44.24258 1.000 35.07668 105 ASP B N 1
ATOM 2547 C CA . ASP B 1 105 ? 28.28954 47.92101 -44.90614 1.000 40.34804 105 ASP B CA 1
ATOM 2548 C C . ASP B 1 105 ? 28.18434 49.07495 -45.89728 1.000 43.17629 105 ASP B C 1
ATOM 2549 O O . ASP B 1 105 ? 29.15108 49.82403 -46.06867 1.000 39.27894 105 ASP B O 1
ATOM 2554 N N . ASN B 1 106 ? 27.03562 49.24862 -46.54896 1.000 38.94602 106 ASN B N 1
ATOM 2555 C CA . ASN B 1 106 ? 26.93007 50.27050 -47.58313 1.000 41.57275 106 ASN B CA 1
ATOM 2556 C C . ASN B 1 106 ? 26.39386 51.60219 -47.07659 1.000 38.71349 106 ASN B C 1
ATOM 2557 O O . ASN B 1 106 ? 26.71120 52.64271 -47.66373 1.000 39.66119 106 ASN B O 1
ATOM 2562 N N . TYR B 1 107 ? 25.57807 51.60703 -46.02241 1.000 36.94969 107 TYR B N 1
ATOM 2563 C CA . TYR B 1 107 ? 24.98532 52.84722 -45.53164 1.000 35.00606 107 TYR B CA 1
ATOM 2564 C C . TYR B 1 107 ? 25.30407 53.15227 -44.07690 1.000 37.45299 107 TYR B C 1
ATOM 2565 O O . TYR B 1 107 ? 25.80240 54.24382 -43.77301 1.000 36.64880 107 TYR B O 1
ATOM 2574 N N . LEU B 1 108 ? 25.03103 52.21740 -43.16338 1.000 33.68146 108 LEU B N 1
ATOM 2575 C CA . LEU B 1 108 ? 24.92511 52.55765 -41.74509 1.000 30.24560 108 LEU B CA 1
ATOM 2576 C C . LEU B 1 108 ? 26.29268 52.80501 -41.12385 1.000 39.45699 108 LEU B C 1
ATOM 2577 O O . LEU B 1 108 ? 26.52971 53.85306 -40.51002 1.000 35.61168 108 LEU B O 1
ATOM 2582 N N . ILE B 1 109 ? 27.19767 51.83376 -41.24366 1.000 33.49274 109 ILE B N 1
ATOM 2583 C CA . ILE B 1 109 ? 28.55787 52.03836 -40.75807 1.000 36.40597 109 ILE B CA 1
ATOM 2584 C C . ILE B 1 109 ? 29.22552 53.16199 -41.54218 1.000 39.25047 109 ILE B C 1
ATOM 2585 O O . ILE B 1 109 ? 29.92050 54.01047 -40.97222 1.000 37.08095 109 ILE B O 1
ATOM 2590 N N . LYS B 1 110 ? 28.98239 53.20742 -42.85520 1.000 39.37703 110 LYS B N 1
ATOM 2591 C CA . LYS B 1 110 ? 29.62701 54.19081 -43.72057 1.000 46.26789 110 LYS B CA 1
ATOM 2592 C C . LYS B 1 110 ? 29.27797 55.61659 -43.30671 1.000 42.06791 110 LYS B C 1
ATOM 2593 O O . LYS B 1 110 ? 30.14728 56.49281 -43.28622 1.000 43.70279 110 LYS B O 1
ATOM 2599 N N . ASN B 1 111 ? 28.01483 55.87028 -42.96884 1.000 42.26548 111 ASN B N 1
ATOM 2600 C CA . ASN B 1 111 ? 27.56316 57.22312 -42.66440 1.000 46.08791 111 ASN B CA 1
ATOM 2601 C C . ASN B 1 111 ? 27.84261 57.64502 -41.23088 1.000 49.15413 111 ASN B C 1
ATOM 2602 O O . ASN B 1 111 ? 27.36446 58.70415 -40.80904 1.000 43.07271 111 ASN B O 1
ATOM 2607 N N . CYS B 1 112 ? 28.59012 56.85534 -40.46963 1.000 43.21429 112 CYS B N 1
ATOM 2608 C CA . CYS B 1 112 ? 28.95351 57.25956 -39.12083 1.000 44.04317 112 CYS B CA 1
ATOM 2609 C C . CYS B 1 112 ? 30.07924 58.27927 -39.22620 1.000 41.55964 112 CYS B C 1
ATOM 2610 O O . CYS B 1 112 ? 31.11020 58.00117 -39.84737 1.000 44.43438 112 CYS B O 1
ATOM 2613 N N . SER B 1 113 ? 29.88624 59.45718 -38.63821 1.000 47.04681 113 SER B N 1
ATOM 2614 C CA . SER B 1 113 ? 30.97700 60.41928 -38.61819 1.000 53.53710 113 SER B CA 1
ATOM 2615 C C . SER B 1 113 ? 32.08167 59.91729 -37.68704 1.000 55.61209 113 SER B C 1
ATOM 2616 O O . SER B 1 113 ? 31.89546 58.97439 -36.91196 1.000 50.91076 113 SER B O 1
ATOM 2619 N N . GLU B 1 114 ? 33.24512 60.57164 -37.75772 1.000 53.39531 114 GLU B N 1
ATOM 2620 C CA . GLU B 1 114 ? 34.42299 60.05410 -37.06449 1.000 51.49670 114 GLU B CA 1
ATOM 2621 C C . GLU B 1 114 ? 34.22855 60.00686 -35.55397 1.000 47.36250 114 GLU B C 1
ATOM 2622 O O . GLU B 1 114 ? 34.77843 59.12090 -34.88763 1.000 50.77367 114 GLU B O 1
ATOM 2628 N N . THR B 1 115 ? 33.43448 60.92219 -35.00231 1.000 40.82216 115 THR B N 1
ATOM 2629 C CA . THR B 1 115 ? 33.22682 61.03130 -33.56443 1.000 54.36622 115 THR B CA 1
ATOM 2630 C C . THR B 1 115 ? 31.92397 60.38877 -33.09516 1.000 51.62000 115 THR B C 1
ATOM 2631 O O . THR B 1 115 ? 31.58490 60.49235 -31.91136 1.000 48.24832 115 THR B O 1
ATOM 2635 N N . GLN B 1 116 ? 31.18973 59.72244 -33.98449 1.000 54.19796 116 GLN B N 1
ATOM 2636 C CA . GLN B 1 116 ? 29.93217 59.07361 -33.60681 1.000 42.13855 116 GLN B CA 1
ATOM 2637 C C . GLN B 1 116 ? 30.18290 57.62947 -33.15968 1.000 43.64072 116 GLN B C 1
ATOM 2638 O O . GLN B 1 116 ? 29.73205 56.66344 -33.77288 1.000 41.52016 116 GLN B O 1
ATOM 2644 N N . TYR B 1 117 ? 30.91441 57.50720 -32.04914 1.000 40.15298 117 TYR B N 1
ATOM 2645 C CA . TYR B 1 117 ? 31.33716 56.19670 -31.55686 1.000 37.03289 117 TYR B CA 1
ATOM 2646 C C . TYR B 1 117 ? 30.15638 55.35034 -31.09752 1.000 43.00930 117 TYR B C 1
ATOM 2647 O O . TYR B 1 117 ? 30.17736 54.12267 -31.24461 1.000 43.69742 117 TYR B O 1
ATOM 2656 N N . GLU B 1 118 ? 29.13885 55.97574 -30.50320 1.000 40.18304 118 GLU B N 1
ATOM 2657 C CA . GLU B 1 118 ? 27.97453 55.22315 -30.04916 1.000 39.44373 118 GLU B CA 1
ATOM 2658 C C . GLU B 1 118 ? 27.29006 54.52232 -31.21840 1.000 43.14448 118 GLU B C 1
ATOM 2659 O O . GLU B 1 118 ? 26.92683 53.34384 -31.12466 1.000 33.84718 118 GLU B O 1
ATOM 2665 N N . SER B 1 119 ? 27.10927 55.23317 -32.33466 1.000 37.18317 119 SER B N 1
ATOM 2666 C CA . SER B 1 119 ? 26.53984 54.61193 -33.52575 1.000 38.84154 119 SER B CA 1
ATOM 2667 C C . SER B 1 119 ? 27.47472 53.54829 -34.09513 1.000 41.49959 119 SER B C 1
ATOM 2668 O O . SER B 1 119 ? 27.01965 52.49152 -34.54804 1.000 35.27557 119 SER B O 1
ATOM 2671 N N . LYS B 1 120 ? 28.78513 53.81007 -34.08482 1.000 31.80050 120 LYS B N 1
ATOM 2672 C CA . LYS B 1 120 ? 29.73334 52.83309 -34.60642 1.000 29.00602 120 LYS B CA 1
ATOM 2673 C C . LYS B 1 120 ? 29.66240 51.52600 -33.82826 1.000 32.18142 120 LYS B C 1
ATOM 2674 O O . LYS B 1 120 ? 29.68377 50.44355 -34.42081 1.000 33.68052 120 LYS B O 1
ATOM 2680 N N . VAL B 1 121 ? 29.60363 51.60506 -32.49817 1.000 29.76917 121 VAL B N 1
ATOM 2681 C CA . VAL B 1 121 ? 29.49673 50.39014 -31.69751 1.000 32.28677 121 VAL B CA 1
ATOM 2682 C C . VAL B 1 121 ? 28.16508 49.69567 -31.96199 1.000 31.53883 121 VAL B C 1
ATOM 2683 O O . VAL B 1 121 ? 28.10734 48.47038 -32.10699 1.000 29.36837 121 VAL B O 1
ATOM 2687 N N . PHE B 1 122 ? 27.07986 50.46784 -32.04174 1.000 28.22175 122 PHE B N 1
ATOM 2688 C CA . PHE B 1 122 ? 25.76233 49.88799 -32.28906 1.000 27.30168 122 PHE B CA 1
ATOM 2689 C C . PHE B 1 122 ? 25.74778 49.08918 -33.58470 1.000 30.22252 122 PHE B C 1
ATOM 2690 O O . PHE B 1 122 ? 25.28395 47.94230 -33.61609 1.000 32.91315 122 PHE B O 1
ATOM 2698 N N . TYR B 1 123 ? 26.26740 49.67471 -34.66568 1.000 26.37267 123 TYR B N 1
ATOM 2699 C CA . TYR B 1 123 ? 26.20165 49.01672 -35.96630 1.000 27.08948 123 TYR B CA 1
ATOM 2700 C C . TYR B 1 123 ? 27.20920 47.87559 -36.08450 1.000 29.77222 123 TYR B C 1
ATOM 2701 O O . TYR B 1 123 ? 26.91019 46.84637 -36.69926 1.000 32.75801 123 TYR B O 1
ATOM 2710 N N . LEU B 1 124 ? 28.39820 48.02316 -35.49796 1.000 32.96681 124 LEU B N 1
ATOM 2711 C CA . LEU B 1 124 ? 29.36304 46.92736 -35.54179 1.000 29.16467 124 LEU B CA 1
ATOM 2712 C C . LEU B 1 124 ? 28.88202 45.74177 -34.71315 1.000 30.25360 124 LEU B C 1
ATOM 2713 O O . LEU B 1 124 ? 29.05001 44.58691 -35.11992 1.000 31.92173 124 LEU B O 1
ATOM 2718 N N . LYS B 1 125 ? 28.26762 46.00715 -33.55769 1.000 30.94116 125 LYS B N 1
ATOM 2719 C CA . LYS B 1 125 ? 27.61392 44.94412 -32.79950 1.000 36.60573 125 LYS B CA 1
ATOM 2720 C C . LYS B 1 125 ? 26.52868 44.27574 -33.63343 1.000 32.02870 125 LYS B C 1
ATOM 2721 O O . LYS B 1 125 ? 26.43179 43.04401 -33.68189 1.000 27.46524 125 LYS B O 1
ATOM 2727 N N . MET B 1 126 ? 25.71214 45.08569 -34.30984 1.000 32.11654 126 MET B N 1
ATOM 2728 C CA . MET B 1 126 ? 24.69392 44.56086 -35.21082 1.000 35.93236 126 MET B CA 1
ATOM 2729 C C . MET B 1 126 ? 25.30779 43.68715 -36.29217 1.000 32.25253 126 MET B C 1
ATOM 2730 O O . MET B 1 126 ? 24.77486 42.61888 -36.61731 1.000 28.89547 126 MET B O 1
ATOM 2735 N N . LYS B 1 127 ? 26.42347 44.13496 -36.87083 1.000 27.98544 127 LYS B N 1
ATOM 2736 C CA . LYS B 1 127 ? 27.12142 43.32902 -37.86688 1.000 31.66774 127 LYS B CA 1
ATOM 2737 C C . LYS B 1 127 ? 27.58283 42.00530 -37.27050 1.000 34.33317 127 LYS B C 1
ATOM 2738 O O . LYS B 1 127 ? 27.46569 40.95420 -37.90944 1.000 29.40943 127 LYS B O 1
ATOM 2744 N N . GLY B 1 128 ? 28.10346 42.03652 -36.04270 1.000 31.48397 128 GLY B N 1
ATOM 2745 C CA . GLY B 1 128 ? 28.47893 40.79567 -35.38220 1.000 29.44197 128 GLY B CA 1
ATOM 2746 C C . GLY B 1 128 ? 27.28743 39.90664 -35.09695 1.000 32.27039 128 GLY B C 1
ATOM 2747 O O . GLY B 1 128 ? 27.37531 38.67856 -35.20434 1.000 29.50086 128 GLY B O 1
ATOM 2748 N N . ASP B 1 129 ? 26.14891 40.51145 -34.73745 1.000 29.33150 129 ASP B N 1
ATOM 2749 C CA . ASP B 1 129 ? 24.93457 39.74750 -34.47291 1.000 28.17089 129 ASP B CA 1
ATOM 2750 C C . ASP B 1 129 ? 24.48672 38.97940 -35.70650 1.000 30.85977 129 ASP B C 1
ATOM 2751 O O . ASP B 1 129 ? 24.16203 37.78715 -35.63020 1.000 32.13557 129 ASP B O 1
ATOM 2756 N N . TYR B 1 130 ? 24.41934 39.65901 -36.85100 1.000 26.62681 130 TYR B N 1
ATOM 2757 C CA . TYR B 1 130 ? 23.82738 39.02484 -38.02184 1.000 33.80357 130 TYR B CA 1
ATOM 2758 C C . TYR B 1 130 ? 24.77582 38.03611 -38.68768 1.000 32.23179 130 TYR B C 1
ATOM 2759 O O . TYR B 1 130 ? 24.31434 37.05982 -39.28787 1.000 30.23702 130 TYR B O 1
ATOM 2768 N N . TYR B 1 131 ? 26.09031 38.22704 -38.55787 1.000 31.19816 131 TYR B N 1
ATOM 2769 C CA . TYR B 1 131 ? 26.99912 37.14535 -38.92835 1.000 28.49341 131 TYR B CA 1
ATOM 2770 C C . TYR B 1 131 ? 26.88991 35.97509 -37.95807 1.000 33.09401 131 TYR B C 1
ATOM 2771 O O . TYR B 1 131 ? 27.05424 34.81642 -38.36374 1.000 33.04312 131 TYR B O 1
ATOM 2780 N N . ARG B 1 132 ? 26.61601 36.25406 -36.67913 1.000 26.98060 132 ARG B N 1
ATOM 2781 C CA . ARG B 1 132 ? 26.38811 35.17831 -35.72036 1.000 32.85278 132 ARG B CA 1
ATOM 2782 C C . ARG B 1 132 ? 25.13481 34.38370 -36.07708 1.000 33.49651 132 ARG B C 1
ATOM 2783 O O . ARG B 1 132 ? 25.11693 33.15174 -35.96093 1.000 29.37152 132 ARG B O 1
ATOM 2791 N N . TYR B 1 133 ? 24.08011 35.06524 -36.53386 1.000 30.37187 133 TYR B N 1
ATOM 2792 C CA . TYR B 1 133 ? 22.87941 34.34383 -36.95346 1.000 29.86422 133 TYR B CA 1
ATOM 2793 C C . TYR B 1 133 ? 23.15122 33.47585 -38.17726 1.000 33.84100 133 TYR B C 1
ATOM 2794 O O . TYR B 1 133 ? 22.57262 32.38884 -38.30378 1.000 32.52383 133 TYR B O 1
ATOM 2803 N N . LEU B 1 134 ? 24.02236 33.92979 -39.08620 1.000 33.33149 134 LEU B N 1
ATOM 2804 C CA . LEU B 1 134 ? 24.43915 33.06942 -40.19101 1.000 38.03318 134 LEU B CA 1
ATOM 2805 C C . LEU B 1 134 ? 25.22456 31.86233 -39.68991 1.000 37.69490 134 LEU B C 1
ATOM 2806 O O . LEU B 1 134 ? 25.05007 30.74604 -40.19839 1.000 35.64360 134 LEU B O 1
ATOM 2811 N N . ALA B 1 135 ? 26.08809 32.06514 -38.68820 1.000 31.30908 135 ALA B N 1
ATOM 2812 C CA . ALA B 1 135 ? 26.88898 30.96365 -38.16091 1.000 36.06321 135 ALA B CA 1
ATOM 2813 C C . ALA B 1 135 ? 26.02684 29.92564 -37.45251 1.000 36.13496 135 ALA B C 1
ATOM 2814 O O . ALA B 1 135 ? 26.41739 28.75660 -37.36420 1.000 36.44888 135 ALA B O 1
ATOM 2816 N N . GLU B 1 136 ? 24.86295 30.32852 -36.93854 1.000 33.73538 136 GLU B N 1
ATOM 2817 C CA . GLU B 1 136 ? 23.98517 29.37989 -36.25900 1.000 37.54419 136 GLU B CA 1
ATOM 2818 C C . GLU B 1 136 ? 23.52111 28.26559 -37.18959 1.000 39.38953 136 GLU B C 1
ATOM 2819 O O . GLU B 1 136 ? 23.25527 27.14809 -36.73124 1.000 39.24474 136 GLU B O 1
ATOM 2825 N N . VAL B 1 137 ? 23.38870 28.54757 -38.48530 1.000 34.15359 137 VAL B N 1
ATOM 2826 C CA . VAL B 1 137 ? 22.86212 27.56897 -39.43429 1.000 39.57362 137 VAL B CA 1
ATOM 2827 C C . VAL B 1 137 ? 23.90581 27.06392 -40.41735 1.000 42.01733 137 VAL B C 1
ATOM 2828 O O . VAL B 1 137 ? 23.61169 26.12809 -41.17960 1.000 37.61844 137 VAL B O 1
ATOM 2832 N N . ALA B 1 138 ? 25.09293 27.65755 -40.44914 1.000 35.76798 138 ALA B N 1
ATOM 2833 C CA . ALA B 1 138 ? 26.13504 27.26550 -41.38010 1.000 34.25117 138 ALA B CA 1
ATOM 2834 C C . ALA B 1 138 ? 26.90863 26.05760 -40.85994 1.000 35.19617 138 ALA B C 1
ATOM 2835 O O . ALA B 1 138 ? 26.96511 25.78977 -39.65646 1.000 35.86281 138 ALA B O 1
ATOM 2837 N N . THR B 1 139 ? 27.50028 25.31648 -41.79275 1.000 33.83560 139 THR B N 1
ATOM 2838 C CA . THR B 1 139 ? 28.37994 24.20272 -41.46450 1.000 37.82743 139 THR B CA 1
ATOM 2839 C C . THR B 1 139 ? 29.65413 24.28996 -42.29174 1.000 39.64385 139 THR B C 1
ATOM 2840 O O . THR B 1 139 ? 29.70872 24.97220 -43.31924 1.000 41.78143 139 THR B O 1
ATOM 2844 N N . GLY B 1 140 ? 30.68308 23.58169 -41.82309 1.000 44.80427 140 GLY B N 1
ATOM 2845 C CA . GLY B 1 140 ? 31.88136 23.38539 -42.62413 1.000 40.89424 140 GLY B CA 1
ATOM 2846 C C . GLY B 1 140 ? 32.63531 24.67485 -42.88110 1.000 48.38303 140 GLY B C 1
ATOM 2847 O O . GLY B 1 140 ? 32.78958 25.52561 -41.99784 1.000 41.83700 140 GLY B O 1
ATOM 2848 N N . GLU B 1 141 ? 33.12833 24.81363 -44.11459 1.000 42.77298 141 GLU B N 1
ATOM 2849 C CA . GLU B 1 141 ? 33.95418 25.96638 -44.45543 1.000 47.51433 141 GLU B CA 1
ATOM 2850 C C . GLU B 1 141 ? 33.13181 27.24744 -44.45834 1.000 48.85418 141 GLU B C 1
ATOM 2851 O O . GLU B 1 141 ? 33.63397 28.31231 -44.08139 1.000 44.29100 141 GLU B O 1
ATOM 2853 N N . LYS B 1 142 ? 31.86557 27.16915 -44.87858 1.000 39.13158 142 LYS B N 1
ATOM 2854 C CA . LYS B 1 142 ? 31.03639 28.36690 -44.87106 1.000 41.42470 142 LYS B CA 1
ATOM 2855 C C . LYS B 1 142 ? 30.79741 28.85345 -43.44882 1.000 39.79816 142 LYS B C 1
ATOM 2856 O O . LYS B 1 142 ? 30.75456 30.06565 -43.21046 1.000 43.92103 142 LYS B O 1
ATOM 2862 N N . ARG B 1 143 ? 30.73767 27.93334 -42.48320 1.000 35.33569 143 ARG B N 1
ATOM 2863 C CA . ARG B 1 143 ? 30.57086 28.33306 -41.09080 1.000 36.78591 143 ARG B CA 1
ATOM 2864 C C . ARG B 1 143 ? 31.80542 29.06645 -40.59133 1.000 40.92176 143 ARG B C 1
ATOM 2865 O O . ARG B 1 143 ? 31.69972 30.11870 -39.94951 1.000 36.11772 143 ARG B O 1
ATOM 2873 N N . ALA B 1 144 ? 32.98969 28.52638 -40.88730 1.000 37.77438 144 ALA B N 1
ATOM 2874 C CA . ALA B 1 144 ? 34.22114 29.14404 -40.40783 1.000 35.97558 144 ALA B CA 1
ATOM 2875 C C . ALA B 1 144 ? 34.33532 30.57979 -40.90039 1.000 39.28049 144 ALA B C 1
ATOM 2876 O O . ALA B 1 144 ? 34.84242 31.45428 -40.18853 1.000 37.16425 144 ALA B O 1
ATOM 2878 N N . THR B 1 145 ? 33.86010 30.84099 -42.11791 1.000 38.82439 145 THR B N 1
ATOM 2879 C CA . THR B 1 145 ? 34.00881 32.16814 -42.70021 1.000 41.23267 145 THR B CA 1
ATOM 2880 C C . THR B 1 145 ? 33.11326 33.18676 -41.99328 1.000 38.31493 145 THR B C 1
ATOM 2881 O O . THR B 1 145 ? 33.55783 34.29703 -41.67651 1.000 37.57785 145 THR B O 1
ATOM 2885 N N . VAL B 1 146 ? 31.85433 32.83085 -41.72106 1.000 31.92520 146 VAL B N 1
ATOM 2886 C CA . VAL B 1 146 ? 30.97606 33.79293 -41.05670 1.000 35.98184 146 VAL B CA 1
ATOM 2887 C C . VAL B 1 146 ? 31.30959 33.90859 -39.57346 1.000 37.37948 146 VAL B C 1
ATOM 2888 O O . VAL B 1 146 ? 31.10166 34.96849 -38.97446 1.000 32.35619 146 VAL B O 1
ATOM 2892 N N . VAL B 1 147 ? 31.83694 32.84389 -38.96110 1.000 29.71659 147 VAL B N 1
ATOM 2893 C CA . VAL B 1 147 ? 32.29781 32.93460 -37.57743 1.000 28.19656 147 VAL B CA 1
ATOM 2894 C C . VAL B 1 147 ? 33.42447 33.95407 -37.46100 1.000 35.43273 147 VAL B C 1
ATOM 2895 O O . VAL B 1 147 ? 33.46893 34.75239 -36.51391 1.000 36.97088 147 VAL B O 1
ATOM 2899 N N . GLU B 1 148 ? 34.35246 33.94444 -38.42082 1.000 34.45392 148 GLU B N 1
ATOM 2900 C CA . GLU B 1 148 ? 35.44236 34.91325 -38.40149 1.000 38.14590 148 GLU B CA 1
ATOM 2901 C C . GLU B 1 148 ? 34.92973 36.33053 -38.64178 1.000 39.00361 148 GLU B C 1
ATOM 2902 O O . GLU B 1 148 ? 35.39296 37.27771 -37.99834 1.000 35.14012 148 GLU B O 1
ATOM 2904 N N . SER B 1 149 ? 33.97198 36.49691 -39.55951 1.000 32.88125 149 SER B N 1
ATOM 2905 C CA . SER B 1 149 ? 33.40359 37.82141 -39.80102 1.000 33.08299 149 SER B CA 1
ATOM 2906 C C . SER B 1 149 ? 32.67211 38.33715 -38.56857 1.000 33.08747 149 SER B C 1
ATOM 2907 O O . SER B 1 149 ? 32.74404 39.52999 -38.24655 1.000 32.79343 149 SER B O 1
ATOM 2910 N N . SER B 1 150 ? 31.96164 37.45063 -37.86628 1.000 32.41335 150 SER B N 1
ATOM 2911 C CA . SER B 1 150 ? 31.25311 37.85019 -36.65358 1.000 33.13799 150 SER B CA 1
ATOM 2912 C C . SER B 1 150 ? 32.22950 38.31432 -35.58095 1.000 36.39031 150 SER B C 1
ATOM 2913 O O . SER B 1 150 ? 32.05235 39.38083 -34.97849 1.000 29.40271 150 SER B O 1
ATOM 2916 N N . GLU B 1 151 ? 33.28032 37.52615 -35.33964 1.000 33.26849 151 GLU B N 1
ATOM 2917 C CA . GLU B 1 151 ? 34.26377 37.88737 -34.32468 1.000 33.43563 151 GLU B CA 1
ATOM 2918 C C . GLU B 1 151 ? 34.97236 39.18601 -34.68049 1.000 33.00031 151 GLU B C 1
ATOM 2919 O O . GLU B 1 151 ? 35.24631 40.00800 -33.80114 1.000 30.12058 151 GLU B O 1
ATOM 2925 N N . LYS B 1 152 ? 35.27329 39.38934 -35.96669 1.000 28.76703 152 LYS B N 1
ATOM 2926 C CA . LYS B 1 152 ? 35.97161 40.60156 -36.38389 1.000 34.32926 152 LYS B CA 1
ATOM 2927 C C . LYS B 1 152 ? 35.12141 41.83702 -36.12558 1.000 35.96868 152 LYS B C 1
ATOM 2928 O O . LYS B 1 152 ? 35.63464 42.87902 -35.69637 1.000 34.79041 152 LYS B O 1
ATOM 2934 N N . ALA B 1 153 ? 33.82121 41.74846 -36.41069 1.000 28.12723 153 ALA B N 1
ATOM 2935 C CA . ALA B 1 153 ? 32.92631 42.87119 -36.15064 1.000 34.21694 153 ALA B CA 1
ATOM 2936 C C . ALA B 1 153 ? 32.78530 43.12625 -34.65456 1.000 30.32743 153 ALA B C 1
ATOM 2937 O O . ALA B 1 153 ? 32.89880 44.26922 -34.20057 1.000 30.21909 153 ALA B O 1
ATOM 2939 N N . TYR B 1 154 ? 32.55745 42.06874 -33.86724 1.000 27.21756 154 TYR B N 1
ATOM 2940 C CA . TYR B 1 154 ? 32.43651 42.24473 -32.42234 1.000 27.90342 154 TYR B CA 1
ATOM 2941 C C . TYR B 1 154 ? 33.70809 42.84670 -31.84157 1.000 29.39921 154 TYR B C 1
ATOM 2942 O O . TYR B 1 154 ? 33.65187 43.70777 -30.95756 1.000 30.88300 154 TYR B O 1
ATOM 2951 N N . SER B 1 155 ? 34.86593 42.37681 -32.30605 1.000 31.16562 155 SER B N 1
ATOM 2952 C CA . SER B 1 155 ? 36.13255 42.86980 -31.78085 1.000 30.32448 155 SER B CA 1
ATOM 2953 C C . SER B 1 155 ? 36.29871 44.35875 -32.05899 1.000 32.16306 155 SER B C 1
ATOM 2954 O O . SER B 1 155 ? 36.69384 45.12725 -31.17416 1.000 33.99562 155 SER B O 1
ATOM 2957 N N . GLU B 1 156 ? 36.01299 44.78357 -33.29322 1.000 34.14375 156 GLU B N 1
ATOM 2958 C CA . GLU B 1 156 ? 36.12435 46.20050 -33.62497 1.000 37.89280 156 GLU B CA 1
ATOM 2959 C C . GLU B 1 156 ? 35.16665 47.04064 -32.78674 1.000 34.21801 156 GLU B C 1
ATOM 2960 O O . GLU B 1 156 ? 35.54270 48.10982 -32.29149 1.000 35.75994 156 GLU B O 1
ATOM 2966 N N . ALA B 1 157 ? 33.92454 46.57521 -32.61852 1.000 31.42349 157 ALA B N 1
ATOM 2967 C CA . ALA B 1 157 ? 32.98609 47.25496 -31.73070 1.000 30.92969 157 ALA B CA 1
ATOM 2968 C C . ALA B 1 157 ? 33.53089 47.31872 -30.30967 1.000 33.09637 157 ALA B C 1
ATOM 2969 O O . ALA B 1 157 ? 33.41326 48.34510 -29.63293 1.000 31.03114 157 ALA B O 1
ATOM 2971 N N . HIS B 1 158 ? 34.14626 46.22855 -29.84952 1.000 28.28200 158 HIS B N 1
ATOM 2972 C CA . HIS B 1 158 ? 34.65268 46.15857 -28.48061 1.000 32.31513 158 HIS B CA 1
ATOM 2973 C C . HIS B 1 158 ? 35.78044 47.15613 -28.24360 1.000 29.93807 158 HIS B C 1
ATOM 2974 O O . HIS B 1 158 ? 35.84937 47.77716 -27.17769 1.000 32.84084 158 HIS B O 1
ATOM 2981 N N . GLU B 1 159 ? 36.67957 47.31209 -29.21519 1.000 31.50817 159 GLU B N 1
ATOM 2982 C CA . GLU B 1 159 ? 37.78782 48.24916 -29.04803 1.000 35.06192 159 GLU B CA 1
ATOM 2983 C C . GLU B 1 159 ? 37.29085 49.69040 -28.99812 1.000 35.26143 159 GLU B C 1
ATOM 2984 O O . GLU B 1 159 ? 37.78525 50.49603 -28.20020 1.000 36.32994 159 GLU B O 1
ATOM 2990 N N . ILE B 1 160 ? 36.30945 50.02917 -29.83791 1.000 36.52543 160 ILE B N 1
ATOM 2991 C CA . ILE B 1 160 ? 35.73842 51.37470 -29.81945 1.000 31.29205 160 ILE B CA 1
ATOM 2992 C C . ILE B 1 160 ? 35.01380 51.62318 -28.50405 1.000 36.15694 160 ILE B C 1
ATOM 2993 O O . ILE B 1 160 ? 35.14800 52.69146 -27.89245 1.000 35.47317 160 ILE B O 1
ATOM 2998 N N . SER B 1 161 ? 34.23923 50.63815 -28.04729 1.000 30.32062 161 SER B N 1
ATOM 2999 C CA . SER B 1 161 ? 33.44529 50.79848 -26.83443 1.000 35.15952 161 SER B CA 1
ATOM 3000 C C . SER B 1 161 ? 34.32542 50.91754 -25.59348 1.000 35.25656 161 SER B C 1
ATOM 3001 O O . SER B 1 161 ? 34.02620 51.70597 -24.68851 1.000 36.51954 161 SER B O 1
ATOM 3004 N N . LYS B 1 162 ? 35.41312 50.14501 -25.53176 1.000 32.79131 162 LYS B N 1
ATOM 3005 C CA . LYS B 1 162 ? 36.33837 50.25788 -24.40835 1.000 33.00094 162 LYS B CA 1
ATOM 3006 C C . LYS B 1 162 ? 36.99979 51.62766 -24.38208 1.000 33.92538 162 LYS B C 1
ATOM 3007 O O . LYS B 1 162 ? 37.24362 52.19053 -23.30872 1.000 35.98996 162 LYS B O 1
ATOM 3013 N N . GLU B 1 163 ? 37.27281 52.19292 -25.55553 1.000 34.70324 163 GLU B N 1
ATOM 3014 C CA . GLU B 1 163 ? 37.99580 53.45758 -25.60370 1.000 39.00135 163 GLU B CA 1
ATOM 3015 C C . GLU B 1 163 ? 37.10464 54.64065 -25.25873 1.000 40.44635 163 GLU B C 1
ATOM 3016 O O . GLU B 1 163 ? 37.54834 55.55690 -24.56051 1.000 40.32936 163 GLU B O 1
ATOM 3022 N N . HIS B 1 164 ? 35.83720 54.62483 -25.68707 1.000 38.46102 164 HIS B N 1
ATOM 3023 C CA . HIS B 1 164 ? 35.02248 55.83100 -25.65961 1.000 41.83267 164 HIS B CA 1
ATOM 3024 C C . HIS B 1 164 ? 33.77173 55.77185 -24.79277 1.000 46.12256 164 HIS B C 1
ATOM 3025 O O . HIS B 1 164 ? 33.17154 56.82479 -24.55687 1.000 49.27243 164 HIS B O 1
ATOM 3032 N N . MET B 1 165 ? 33.37776 54.61330 -24.27295 1.000 38.20838 165 MET B N 1
ATOM 3033 C CA . MET B 1 165 ? 32.11440 54.50397 -23.55590 1.000 36.83007 165 MET B CA 1
ATOM 3034 C C . MET B 1 165 ? 32.34255 54.03774 -22.12445 1.000 41.36349 165 MET B C 1
ATOM 3035 O O . MET B 1 165 ? 33.24277 53.23657 -21.85705 1.000 44.65972 165 MET B O 1
ATOM 3040 N N . GLN B 1 166 ? 31.54348 54.58177 -21.20506 1.000 41.95373 166 GLN B N 1
ATOM 3041 C CA . GLN B 1 166 ? 31.56903 54.15509 -19.81319 1.000 44.98964 166 GLN B CA 1
ATOM 3042 C C . GLN B 1 166 ? 31.05677 52.72330 -19.67144 1.000 37.77966 166 GLN B C 1
ATOM 3043 O O . GLN B 1 166 ? 30.16750 52.29488 -20.41650 1.000 36.43765 166 GLN B O 1
ATOM 3049 N N . PRO B 1 167 ? 31.58635 51.96437 -18.71009 1.000 40.76932 167 PRO B N 1
ATOM 3050 C CA . PRO B 1 167 ? 31.15061 50.56783 -18.54342 1.000 36.83955 167 PRO B CA 1
ATOM 3051 C C . PRO B 1 167 ? 29.66176 50.40249 -18.27445 1.000 42.65157 167 PRO B C 1
ATOM 3052 O O . PRO B 1 167 ? 29.12026 49.32456 -18.54986 1.000 39.05555 167 PRO B O 1
ATOM 3056 N N . THR B 1 168 ? 28.97410 51.42789 -17.77096 1.000 37.46003 168 THR B N 1
ATOM 3057 C CA . THR B 1 168 ? 27.54351 51.31194 -17.51887 1.000 35.31966 168 THR B CA 1
ATOM 3058 C C . THR B 1 168 ? 26.69437 51.61920 -18.74234 1.000 38.22234 168 THR B C 1
ATOM 3059 O O . THR B 1 168 ? 25.47047 51.44992 -18.68140 1.000 37.65529 168 THR B O 1
ATOM 3063 N N . HIS B 1 169 ? 27.30348 52.05134 -19.84156 1.000 41.27947 169 HIS B N 1
ATOM 3064 C CA . HIS B 1 169 ? 26.53364 52.38911 -21.03000 1.000 40.17873 169 HIS B CA 1
ATOM 3065 C C . HIS B 1 169 ? 25.81889 51.14354 -21.54603 1.000 40.95259 169 HIS B C 1
ATOM 3066 O O . HIS B 1 169 ? 26.45333 50.08571 -21.68923 1.000 37.33951 169 HIS B O 1
ATOM 3073 N N . PRO B 1 170 ? 24.51270 51.21915 -21.82143 1.000 42.41525 170 PRO B N 1
ATOM 3074 C CA . PRO B 1 170 ? 23.77800 50.01533 -22.24749 1.000 40.57089 170 PRO B CA 1
ATOM 3075 C C . PRO B 1 170 ? 24.29604 49.39387 -23.53189 1.000 46.38723 170 PRO B C 1
ATOM 3076 O O . PRO B 1 170 ? 24.20851 48.16922 -23.69279 1.000 40.00749 170 PRO B O 1
ATOM 3080 N N . ILE B 1 171 ? 24.82362 50.19456 -24.45867 1.000 36.72492 171 ILE B N 1
ATOM 3081 C CA . ILE B 1 171 ? 25.35057 49.62824 -25.69667 1.000 39.91992 171 ILE B CA 1
ATOM 3082 C C . ILE B 1 171 ? 26.66462 48.89567 -25.43544 1.000 38.98460 171 ILE B C 1
ATOM 3083 O O . ILE B 1 171 ? 26.94769 47.86248 -26.05468 1.000 41.30185 171 ILE B O 1
ATOM 3088 N N . ARG B 1 172 ? 27.49762 49.42285 -24.53423 1.000 37.63742 172 ARG B N 1
ATOM 3089 C CA . ARG B 1 172 ? 28.70707 48.69857 -24.15569 1.000 40.64333 172 ARG B CA 1
ATOM 3090 C C . ARG B 1 172 ? 28.35504 47.41873 -23.40868 1.000 39.23025 172 ARG B C 1
ATOM 3091 O O . ARG B 1 172 ? 28.97925 46.37171 -23.62608 1.000 33.17317 172 ARG B O 1
ATOM 3099 N N . LEU B 1 173 ? 27.34687 47.48158 -22.53503 1.000 34.58151 173 LEU B N 1
ATOM 3100 C CA . LEU B 1 173 ? 26.90046 46.28593 -21.83012 1.000 39.57773 173 LEU B CA 1
ATOM 3101 C C . LEU B 1 173 ? 26.25739 45.29283 -22.78819 1.000 33.79861 173 LEU B C 1
ATOM 3102 O O . LEU B 1 173 ? 26.49262 44.08158 -22.68701 1.000 34.86198 173 LEU B O 1
ATOM 3107 N N . GLY B 1 174 ? 25.42586 45.78623 -23.70949 1.000 37.23850 174 GLY B N 1
ATOM 3108 C CA . GLY B 1 174 ? 24.76501 44.89890 -24.65578 1.000 33.76475 174 GLY B CA 1
ATOM 3109 C C . GLY B 1 174 ? 25.73812 44.24485 -25.61792 1.000 37.88616 174 GLY B C 1
ATOM 3110 O O . GLY B 1 174 ? 25.54677 43.09469 -26.02192 1.000 32.78889 174 GLY B O 1
ATOM 3111 N N . LEU B 1 175 ? 26.78092 44.97506 -26.02158 1.000 35.58358 175 LEU B N 1
ATOM 3112 C CA . LEU B 1 175 ? 27.84245 44.37709 -26.82307 1.000 34.27838 175 LEU B CA 1
ATOM 3113 C C . LEU B 1 175 ? 28.50184 43.22139 -26.08107 1.000 32.85268 175 LEU B C 1
ATOM 3114 O O . LEU B 1 175 ? 28.72990 42.15251 -26.65224 1.000 33.79412 175 LEU B O 1
ATOM 3119 N N . ALA B 1 176 ? 28.83919 43.43162 -24.80940 1.000 34.11005 176 ALA B N 1
ATOM 3120 C CA . ALA B 1 176 ? 29.47497 42.37295 -24.03569 1.000 36.82642 176 ALA B CA 1
ATOM 3121 C C . ALA B 1 176 ? 28.56054 41.16474 -23.90119 1.000 31.71226 176 ALA B C 1
ATOM 3122 O O . ALA B 1 176 ? 29.02503 40.02016 -23.94078 1.000 28.31090 176 ALA B O 1
ATOM 3124 N N . LEU B 1 177 ? 27.25404 41.40140 -23.75792 1.000 29.47933 177 LEU B N 1
ATOM 3125 C CA . LEU B 1 177 ? 26.30543 40.29790 -23.65781 1.000 29.90471 177 LEU B CA 1
ATOM 3126 C C . LEU B 1 177 ? 26.30690 39.45768 -24.92998 1.000 33.79096 177 LEU B C 1
ATOM 3127 O O . LEU B 1 177 ? 26.46036 38.23235 -24.87752 1.000 35.77583 177 LEU B O 1
ATOM 3132 N N . ASN B 1 178 ? 26.13749 40.09871 -26.08936 1.000 31.16410 178 ASN B N 1
ATOM 3133 C CA . ASN B 1 178 ? 26.05724 39.33624 -27.33344 1.000 30.98329 178 ASN B CA 1
ATOM 3134 C C . ASN B 1 178 ? 27.40914 38.75077 -27.72449 1.000 30.21547 178 ASN B C 1
ATOM 3135 O O . ASN B 1 178 ? 27.47979 37.62858 -28.24295 1.000 33.94064 178 ASN B O 1
ATOM 3140 N N . TYR B 1 179 ? 28.49042 39.49131 -27.47407 1.000 32.75393 179 TYR B N 1
ATOM 3141 C CA . TYR B 1 179 ? 29.83143 38.99138 -27.76768 1.000 29.07191 179 TYR B CA 1
ATOM 3142 C C . TYR B 1 179 ? 30.15769 37.76310 -26.92591 1.000 33.14095 179 TYR B C 1
ATOM 3143 O O . TYR B 1 179 ? 30.77136 36.80677 -27.41818 1.000 34.15000 179 TYR B O 1
ATOM 3152 N N . SER B 1 180 ? 29.77316 37.77629 -25.64808 1.000 32.46874 180 SER B N 1
ATOM 3153 C CA . SER B 1 180 ? 29.99901 36.60754 -24.80576 1.000 35.19146 180 SER B CA 1
ATOM 3154 C C . SER B 1 180 ? 29.14541 35.43019 -25.26361 1.000 35.36057 180 SER B C 1
ATOM 3155 O O . SER B 1 180 ? 29.58690 34.27880 -25.20216 1.000 34.22646 180 SER B O 1
ATOM 3158 N N . VAL B 1 181 ? 27.92734 35.70157 -25.73989 1.000 30.81787 181 VAL B N 1
ATOM 3159 C CA . VAL B 1 181 ? 27.08228 34.64055 -26.28419 1.000 30.29573 181 VAL B CA 1
ATOM 3160 C C . VAL B 1 181 ? 27.74128 34.01962 -27.50676 1.000 38.59606 181 VAL B C 1
ATOM 3161 O O . VAL B 1 181 ? 27.71260 32.79350 -27.69632 1.000 33.82084 181 VAL B O 1
ATOM 3165 N N . PHE B 1 182 ? 28.35486 34.85616 -28.34712 1.000 30.13199 182 PHE B N 1
ATOM 3166 C CA . PHE B 1 182 ? 29.10881 34.36057 -29.49294 1.000 32.49295 182 PHE B CA 1
ATOM 3167 C C . PHE B 1 182 ? 30.19904 33.38857 -29.05367 1.000 34.67163 182 PHE B C 1
ATOM 3168 O O . PHE B 1 182 ? 30.34055 32.30239 -29.62493 1.000 34.17047 182 PHE B O 1
ATOM 3176 N N . TYR B 1 183 ? 30.96874 33.75666 -28.02462 1.000 37.78597 183 TYR B N 1
ATOM 3177 C CA . TYR B 1 183 ? 32.01968 32.86891 -27.52834 1.000 37.44178 183 TYR B CA 1
ATOM 3178 C C . TYR B 1 183 ? 31.43498 31.55421 -27.02337 1.000 37.00610 183 TYR B C 1
ATOM 3179 O O . TYR B 1 183 ? 31.95116 30.47124 -27.32615 1.000 35.88413 183 TYR B O 1
ATOM 3188 N N . TYR B 1 184 ? 30.35766 31.62808 -26.24159 1.000 37.50761 184 TYR B N 1
ATOM 3189 C CA . TYR B 1 184 ? 29.82826 30.41617 -25.62151 1.000 39.36548 184 TYR B CA 1
ATOM 3190 C C . TYR B 1 184 ? 29.16367 29.50884 -26.64918 1.000 39.75996 184 TYR B C 1
ATOM 3191 O O . TYR B 1 184 ? 29.46915 28.31144 -26.72553 1.000 40.84933 184 TYR B O 1
ATOM 3200 N N . GLU B 1 185 ? 28.24788 30.05845 -27.44376 1.000 36.25931 185 GLU B N 1
ATOM 3201 C CA . GLU B 1 185 ? 27.39008 29.25428 -28.30582 1.000 36.04297 185 GLU B CA 1
ATOM 3202 C C . GLU B 1 185 ? 28.00937 28.98106 -29.67071 1.000 39.54688 185 GLU B C 1
ATOM 3203 O O . GLU B 1 185 ? 27.81044 27.89903 -30.23376 1.000 37.53312 185 GLU B O 1
ATOM 3209 N N . ILE B 1 186 ? 28.75884 29.93291 -30.21649 1.000 37.96287 186 ILE B N 1
ATOM 3210 C CA . ILE B 1 186 ? 29.30596 29.78200 -31.56217 1.000 37.74898 186 ILE B CA 1
ATOM 3211 C C . ILE B 1 186 ? 30.71858 29.21703 -31.53206 1.000 38.91335 186 ILE B C 1
ATOM 3212 O O . ILE B 1 186 ? 31.02426 28.25353 -32.24025 1.000 41.13018 186 ILE B O 1
ATOM 3217 N N . GLN B 1 187 ? 31.59624 29.78570 -30.70504 1.000 38.16234 187 GLN B N 1
ATOM 3218 C CA . GLN B 1 187 ? 32.98256 29.33938 -30.64569 1.000 41.91903 187 GLN B CA 1
ATOM 3219 C C . GLN B 1 187 ? 33.20514 28.18902 -29.67720 1.000 41.44504 187 GLN B C 1
ATOM 3220 O O . GLN B 1 187 ? 34.29902 27.61720 -29.67400 1.000 48.46017 187 GLN B O 1
ATOM 3226 N N . ASN B 1 188 ? 32.20047 27.82872 -28.87965 1.000 41.03918 188 ASN B N 1
ATOM 3227 C CA . ASN B 1 188 ? 32.34131 26.80804 -27.84351 1.000 46.23739 188 ASN B CA 1
ATOM 3228 C C . ASN B 1 188 ? 33.55195 27.10377 -26.96204 1.000 51.74742 188 ASN B C 1
ATOM 3229 O O . ASN B 1 188 ? 34.37315 26.23370 -26.66649 1.000 42.28244 188 ASN B O 1
ATOM 3234 N N . ALA B 1 189 ? 33.66542 28.36799 -26.55091 1.000 38.92566 189 ALA B N 1
ATOM 3235 C CA . ALA B 1 189 ? 34.77372 28.85090 -25.73121 1.000 35.68752 189 ALA B CA 1
ATOM 3236 C C . ALA B 1 189 ? 34.16736 29.41704 -24.45748 1.000 40.92204 189 ALA B C 1
ATOM 3237 O O . ALA B 1 189 ? 34.07650 30.64462 -24.28878 1.000 39.69941 189 ALA B O 1
ATOM 3239 N N . PRO B 1 190 ? 33.72547 28.55246 -23.53737 1.000 44.46435 190 PRO B N 1
ATOM 3240 C CA . PRO B 1 190 ? 33.00123 29.04775 -22.35789 1.000 41.42615 190 PRO B CA 1
ATOM 3241 C C . PRO B 1 190 ? 33.85199 29.90582 -21.44262 1.000 40.70930 190 PRO B C 1
ATOM 3242 O O . PRO B 1 190 ? 33.31186 30.80891 -20.79267 1.000 37.82630 190 PRO B O 1
ATOM 3246 N N . GLU B 1 191 ? 35.15967 29.64487 -21.35910 1.000 37.87314 191 GLU B N 1
ATOM 3247 C CA . GLU B 1 191 ? 36.02757 30.45669 -20.51081 1.000 39.62362 191 GLU B CA 1
ATOM 3248 C C . GLU B 1 191 ? 36.13689 31.88907 -21.02679 1.000 34.82614 191 GLU B C 1
ATOM 3249 O O . GLU B 1 191 ? 36.09076 32.84103 -20.24048 1.000 36.18192 191 GLU B O 1
ATOM 3255 N N . GLN B 1 192 ? 36.31210 32.06207 -22.33942 1.000 33.39827 192 GLN B N 1
ATOM 3256 C CA . GLN B 1 192 ? 36.32636 33.40850 -22.90421 1.000 32.61133 192 GLN B CA 1
ATOM 3257 C C . GLN B 1 192 ? 34.97829 34.08704 -22.71074 1.000 36.05250 192 GLN B C 1
ATOM 3258 O O . GLN B 1 192 ? 34.90968 35.28295 -22.40160 1.000 35.48373 192 GLN B O 1
ATOM 3264 N N . ALA B 1 193 ? 33.89414 33.33257 -22.89340 1.000 30.22699 193 ALA B N 1
ATOM 3265 C CA . ALA B 1 193 ? 32.55722 33.87892 -22.69687 1.000 35.38211 193 ALA B CA 1
ATOM 3266 C C . ALA B 1 193 ? 32.36970 34.35458 -21.26342 1.000 36.88986 193 ALA B C 1
ATOM 3267 O O . ALA B 1 193 ? 31.88360 35.46577 -21.02238 1.000 33.66433 193 ALA B O 1
ATOM 3269 N N . CYS B 1 194 ? 32.76309 33.52290 -20.29556 1.000 36.50062 194 CYS B N 1
ATOM 3270 C CA . CYS B 1 194 ? 32.57493 33.86568 -18.88801 1.000 35.21486 194 CYS B CA 1
ATOM 3271 C C . CYS B 1 194 ? 33.43058 35.06085 -18.48767 1.000 37.82581 194 CYS B C 1
ATOM 3272 O O . CYS B 1 194 ? 32.97704 35.93371 -17.73833 1.000 41.97757 194 CYS B O 1
ATOM 3275 N N . HIS B 1 195 ? 34.66924 35.11870 -18.98099 1.000 37.25212 195 HIS B N 1
ATOM 3276 C CA . HIS B 1 195 ? 35.54006 36.24563 -18.66821 1.000 40.54007 195 HIS B CA 1
ATOM 3277 C C . HIS B 1 195 ? 34.94733 37.55279 -19.17710 1.000 35.61546 195 HIS B C 1
ATOM 3278 O O . HIS B 1 195 ? 34.89488 38.55230 -18.45099 1.000 34.45542 195 HIS B O 1
ATOM 3285 N N . LEU B 1 196 ? 34.47581 37.55179 -20.42331 1.000 35.55804 196 LEU B N 1
ATOM 3286 C CA . LEU B 1 196 ? 33.93056 38.76424 -21.02514 1.000 35.70630 196 LEU B CA 1
ATOM 3287 C C . LEU B 1 196 ? 32.69148 39.25338 -20.28076 1.000 34.69063 196 LEU B C 1
ATOM 3288 O O . LEU B 1 196 ? 32.56329 40.44571 -19.97892 1.000 32.68623 196 LEU B O 1
ATOM 3293 N N . ALA B 1 197 ? 31.76330 38.34334 -19.97746 1.000 31.87883 197 ALA B N 1
ATOM 3294 C CA . ALA B 1 197 ? 30.52624 38.74187 -19.31521 1.000 35.09886 197 ALA B CA 1
ATOM 3295 C C . ALA B 1 197 ? 30.77727 39.19979 -17.88374 1.000 37.28572 197 ALA B C 1
ATOM 3296 O O . ALA B 1 197 ? 30.17409 40.17678 -17.42137 1.000 32.23753 197 ALA B O 1
ATOM 3298 N N . LYS B 1 198 ? 31.65039 38.50353 -17.15924 1.000 31.68965 198 LYS B N 1
ATOM 3299 C CA . LYS B 1 198 ? 31.90072 38.88103 -15.77298 1.000 31.96876 198 LYS B CA 1
ATOM 3300 C C . LYS B 1 198 ? 32.65157 40.20344 -15.69204 1.000 35.39515 198 LYS B C 1
ATOM 3301 O O . LYS B 1 198 ? 32.36541 41.03002 -14.81850 1.000 34.84722 198 LYS B O 1
ATOM 3307 N N . THR B 1 199 ? 33.61004 40.42194 -16.59696 1.000 29.89104 199 THR B N 1
ATOM 3308 C CA . THR B 1 199 ? 34.34471 41.68409 -16.60873 1.000 30.67530 199 THR B CA 1
ATOM 3309 C C . THR B 1 199 ? 33.40142 42.85591 -16.84579 1.000 34.78468 199 THR B C 1
ATOM 3310 O O . THR B 1 199 ? 33.46461 43.87446 -16.14722 1.000 38.39977 199 THR B O 1
ATOM 3314 N N . ALA B 1 200 ? 32.50881 42.72292 -17.82793 1.000 33.97400 200 ALA B N 1
ATOM 3315 C CA . ALA B 1 200 ? 31.55800 43.79236 -18.10847 1.000 37.17655 200 ALA B CA 1
ATOM 3316 C C . ALA B 1 200 ? 30.61897 44.02401 -16.93174 1.000 34.21124 200 ALA B C 1
ATOM 3317 O O . ALA B 1 200 ? 30.32949 45.17110 -16.57919 1.000 31.92958 200 ALA B O 1
ATOM 3319 N N . PHE B 1 201 ? 30.14985 42.94619 -16.29690 1.000 33.07218 201 PHE B N 1
ATOM 3320 C CA . PHE B 1 201 ? 29.25480 43.08977 -15.15136 1.000 36.11296 201 PHE B CA 1
ATOM 3321 C C . PHE B 1 201 ? 29.95396 43.80530 -14.00132 1.000 39.64505 201 PHE B C 1
ATOM 3322 O O . PHE B 1 201 ? 29.42396 44.77260 -13.44113 1.000 38.99989 201 PHE B O 1
ATOM 3330 N N . ASP B 1 202 ? 31.15393 43.34002 -13.63768 1.000 35.79200 202 ASP B N 1
ATOM 3331 C CA . ASP B 1 202 ? 31.87245 43.91866 -12.50542 1.000 39.46555 202 ASP B CA 1
ATOM 3332 C C . ASP B 1 202 ? 32.28055 45.36661 -12.77004 1.000 38.34124 202 ASP B C 1
ATOM 3333 O O . ASP B 1 202 ? 32.23386 46.20081 -11.86016 1.000 39.90550 202 ASP B O 1
ATOM 3338 N N . ASP B 1 203 ? 32.70076 45.68305 -13.99868 1.000 38.21573 203 ASP B N 1
ATOM 3339 C CA . ASP B 1 203 ? 33.06788 47.06271 -14.32514 1.000 36.34016 203 ASP B CA 1
ATOM 3340 C C . ASP B 1 203 ? 31.87156 48.01479 -14.26976 1.000 40.48849 203 ASP B C 1
ATOM 3341 O O . ASP B 1 203 ? 32.04811 49.20856 -13.99578 1.000 37.85221 203 ASP B O 1
ATOM 3346 N N . ALA B 1 204 ? 30.66002 47.52029 -14.54502 1.000 35.36483 204 ALA B N 1
ATOM 3347 C CA . ALA B 1 204 ? 29.45763 48.35262 -14.49470 1.000 38.12413 204 ALA B CA 1
ATOM 3348 C C . ALA B 1 204 ? 28.99103 48.61153 -13.06657 1.000 39.07343 204 ALA B C 1
ATOM 3349 O O . ALA B 1 204 ? 28.38829 49.65634 -12.79563 1.000 40.74083 204 ALA B O 1
ATOM 3351 N N . ILE B 1 205 ? 29.23674 47.66844 -12.15603 1.000 39.49622 205 ILE B N 1
ATOM 3352 C CA . ILE B 1 205 ? 28.82443 47.81684 -10.76011 1.000 45.10433 205 ILE B CA 1
ATOM 3353 C C . ILE B 1 205 ? 29.38679 49.09744 -10.15343 1.000 50.37068 205 ILE B C 1
ATOM 3354 O O . ILE B 1 205 ? 28.72134 49.76715 -9.35432 1.000 52.62957 205 ILE B O 1
ATOM 3359 N N . ALA B 1 206 ? 30.60454 49.47609 -10.54245 1.000 54.24478 206 ALA B N 1
ATOM 3360 C CA . ALA B 1 206 ? 31.26859 50.60044 -9.88886 1.000 53.31817 206 ALA B CA 1
ATOM 3361 C C . ALA B 1 206 ? 30.47871 51.90540 -9.97768 1.000 60.73061 206 ALA B C 1
ATOM 3362 O O . ALA B 1 206 ? 30.61328 52.75718 -9.09488 1.000 63.10066 206 ALA B O 1
ATOM 3364 N N . GLU B 1 207 ? 29.64667 52.08970 -11.00414 1.000 48.18397 207 GLU B N 1
ATOM 3365 C CA . GLU B 1 207 ? 28.93923 53.35458 -11.18391 1.000 48.09430 207 GLU B CA 1
ATOM 3366 C C . GLU B 1 207 ? 27.41485 53.20780 -11.18750 1.000 45.06349 207 GLU B C 1
ATOM 3367 O O . GLU B 1 207 ? 26.72195 54.00647 -11.81885 1.000 44.59953 207 GLU B O 1
ATOM 3369 N N . LEU B 1 208 ? 26.86198 52.21610 -10.48058 1.000 47.82508 208 LEU B N 1
ATOM 3370 C CA . LEU B 1 208 ? 25.40683 52.06831 -10.48377 1.000 47.26211 208 LEU B CA 1
ATOM 3371 C C . LEU B 1 208 ? 24.71248 53.15830 -9.66741 1.000 44.36050 208 LEU B C 1
ATOM 3372 O O . LEU B 1 208 ? 23.59089 53.56335 -10.00458 1.000 47.31794 208 LEU B O 1
ATOM 3377 N N . ASP B 1 209 ? 25.37900 53.69060 -8.63502 1.000 52.32489 209 ASP B N 1
ATOM 3378 C CA . ASP B 1 209 ? 24.77048 54.74745 -7.82925 1.000 49.15832 209 ASP B CA 1
ATOM 3379 C C . ASP B 1 209 ? 24.60750 56.06534 -8.58375 1.000 52.78734 209 ASP B C 1
ATOM 3380 O O . ASP B 1 209 ? 23.76660 56.88477 -8.19372 1.000 54.03601 209 ASP B O 1
ATOM 3385 N N . THR B 1 210 ? 25.36125 56.27908 -9.66271 1.000 51.14951 210 THR B N 1
ATOM 3386 C CA . THR B 1 210 ? 25.34570 57.55170 -10.37421 1.000 55.76649 210 THR B CA 1
ATOM 3387 C C . THR B 1 210 ? 24.24936 57.64958 -11.42553 1.000 59.41703 210 THR B C 1
ATOM 3388 O O . THR B 1 210 ? 23.98908 58.75026 -11.92696 1.000 50.81952 210 THR B O 1
ATOM 3392 N N . LEU B 1 211 ? 23.60185 56.54132 -11.76320 1.000 51.23291 211 LEU B N 1
ATOM 3393 C CA . LEU B 1 211 ? 22.60777 56.53757 -12.82362 1.000 53.51361 211 LEU B CA 1
ATOM 3394 C C . LEU B 1 211 ? 21.28825 57.12921 -12.34649 1.000 52.81683 211 LEU B C 1
ATOM 3395 O O . LEU B 1 211 ? 20.91385 57.00998 -11.17501 1.000 54.36993 211 LEU B O 1
ATOM 3400 N N . ASN B 1 212 ? 20.57338 57.76171 -13.27462 1.000 46.42711 212 ASN B N 1
ATOM 3401 C CA . ASN B 1 212 ? 19.21643 58.18263 -12.96828 1.000 47.88773 212 ASN B CA 1
ATOM 3402 C C . ASN B 1 212 ? 18.28363 56.99488 -13.19183 1.000 46.39702 212 ASN B C 1
ATOM 3403 O O . ASN B 1 212 ? 18.71724 55.90307 -13.57024 1.000 45.84620 212 ASN B O 1
ATOM 3408 N N . GLU B 1 213 ? 16.98477 57.20132 -12.96558 1.000 45.31242 213 GLU B N 1
ATOM 3409 C CA . GLU B 1 213 ? 16.04966 56.08013 -13.02221 1.000 47.12792 213 GLU B CA 1
ATOM 3410 C C . GLU B 1 213 ? 16.00080 55.45471 -14.41094 1.000 47.22421 213 GLU B C 1
ATOM 3411 O O . GLU B 1 213 ? 15.89331 54.22950 -14.53972 1.000 53.27943 213 GLU B O 1
ATOM 3417 N N . ASP B 1 214 ? 16.10316 56.26900 -15.46354 1.000 47.81230 214 ASP B N 1
ATOM 3418 C CA . ASP B 1 214 ? 15.99708 55.71888 -16.81109 1.000 49.75576 214 ASP B CA 1
ATOM 3419 C C . ASP B 1 214 ? 17.23462 54.90738 -17.17566 1.000 58.22978 214 ASP B C 1
ATOM 3420 O O . ASP B 1 214 ? 17.12128 53.84234 -17.79637 1.000 49.98277 214 ASP B O 1
ATOM 3425 N N . SER B 1 215 ? 18.42192 55.36936 -16.77113 1.000 49.46172 215 SER B N 1
ATOM 3426 C CA . SER B 1 215 ? 19.63190 54.62221 -17.09382 1.000 43.47468 215 SER B CA 1
ATOM 3427 C C . SER B 1 215 ? 19.80638 53.42910 -16.16853 1.000 49.07708 215 SER B C 1
ATOM 3428 O O . SER B 1 215 ? 20.33744 52.39589 -16.59221 1.000 54.29885 215 SER B O 1
ATOM 3431 N N . TYR B 1 216 ? 19.37439 53.55636 -14.90914 1.000 40.62718 216 TYR B N 1
ATOM 3432 C CA . TYR B 1 216 ? 19.47173 52.43839 -13.97820 1.000 44.02131 216 TYR B CA 1
ATOM 3433 C C . TYR B 1 216 ? 18.68539 51.24731 -14.50593 1.000 48.38218 216 TYR B C 1
ATOM 3434 O O . TYR B 1 216 ? 19.13136 50.09763 -14.40624 1.000 43.67210 216 TYR B O 1
ATOM 3443 N N . LYS B 1 217 ? 17.51730 51.51337 -15.09543 1.000 45.63439 217 LYS B N 1
ATOM 3444 C CA . LYS B 1 217 ? 16.64319 50.44442 -15.56151 1.000 48.53593 217 LYS B CA 1
ATOM 3445 C C . LYS B 1 217 ? 17.22254 49.75469 -16.79240 1.000 49.68902 217 LYS B C 1
ATOM 3446 O O . LYS B 1 217 ? 17.23639 48.52088 -16.87223 1.000 44.16182 217 LYS B O 1
ATOM 3452 N N . ASP B 1 218 ? 17.71124 50.53418 -17.76450 1.000 38.67732 218 ASP B N 1
ATOM 3453 C CA . ASP B 1 218 ? 18.28257 49.93043 -18.96675 1.000 47.69949 218 ASP B CA 1
ATOM 3454 C C . ASP B 1 218 ? 19.54765 49.14144 -18.65359 1.000 47.99245 218 ASP B C 1
ATOM 3455 O O . ASP B 1 218 ? 19.75351 48.04788 -19.19408 1.000 41.80838 218 ASP B O 1
ATOM 3460 N N . SER B 1 219 ? 20.40608 49.68018 -17.78528 1.000 43.54807 219 SER B N 1
ATOM 3461 C CA . SER B 1 219 ? 21.68025 49.02977 -17.50447 1.000 45.46378 219 SER B CA 1
ATOM 3462 C C . SER B 1 219 ? 21.48698 47.79186 -16.64082 1.000 39.24182 219 SER B C 1
ATOM 3463 O O . SER B 1 219 ? 22.06184 46.73552 -16.92343 1.000 36.90079 219 SER B O 1
ATOM 3466 N N . THR B 1 220 ? 20.68658 47.90020 -15.57613 1.000 40.80752 220 THR B N 1
ATOM 3467 C CA . THR B 1 220 ? 20.48034 46.74385 -14.71061 1.000 43.14937 220 THR B CA 1
ATOM 3468 C C . THR B 1 220 ? 19.75814 45.61909 -15.43915 1.000 42.85587 220 THR B C 1
ATOM 3469 O O . THR B 1 220 ? 19.94640 44.44790 -15.09581 1.000 43.26050 220 THR B O 1
ATOM 3473 N N . LEU B 1 221 ? 18.93374 45.94727 -16.43805 1.000 40.84896 221 LEU B N 1
ATOM 3474 C CA . LEU B 1 221 ? 18.27934 44.90382 -17.22331 1.000 47.08994 221 LEU B CA 1
ATOM 3475 C C . LEU B 1 221 ? 19.30958 44.04794 -17.95291 1.000 43.89878 221 LEU B C 1
ATOM 3476 O O . LEU B 1 221 ? 19.27004 42.81291 -17.88695 1.000 39.77863 221 LEU B O 1
ATOM 3481 N N . ILE B 1 222 ? 20.25987 44.69088 -18.63536 1.000 36.81710 222 ILE B N 1
ATOM 3482 C CA . ILE B 1 222 ? 21.29835 43.93516 -19.32933 1.000 36.61701 222 ILE B CA 1
ATOM 3483 C C . ILE B 1 222 ? 22.20583 43.23026 -18.32791 1.000 34.34548 222 ILE B C 1
ATOM 3484 O O . ILE B 1 222 ? 22.67382 42.11084 -18.58179 1.000 35.82241 222 ILE B O 1
ATOM 3489 N N . MET B 1 223 ? 22.45815 43.85154 -17.17316 1.000 30.65147 223 MET B N 1
ATOM 3490 C CA . MET B 1 223 ? 23.27249 43.19565 -16.15345 1.000 39.11126 223 MET B CA 1
ATOM 3491 C C . MET B 1 223 ? 22.60095 41.92606 -15.64378 1.000 39.83901 223 MET B C 1
ATOM 3492 O O . MET B 1 223 ? 23.27561 40.92818 -15.35857 1.000 36.34725 223 MET B O 1
ATOM 3497 N N . GLN B 1 224 ? 21.27006 41.94082 -15.53386 1.000 33.94734 224 GLN B N 1
ATOM 3498 C CA . GLN B 1 224 ? 20.54698 40.72717 -15.16491 1.000 36.51213 224 GLN B CA 1
ATOM 3499 C C . GLN B 1 224 ? 20.73350 39.63578 -16.20963 1.000 34.96486 224 GLN B C 1
ATOM 3500 O O . GLN B 1 224 ? 20.86874 38.45607 -15.86660 1.000 41.87738 224 GLN B O 1
ATOM 3506 N N . LEU B 1 225 ? 20.72540 40.00599 -17.49266 1.000 36.67436 225 LEU B N 1
ATOM 3507 C CA . LEU B 1 225 ? 20.92636 39.01361 -18.54307 1.000 33.24148 225 LEU B CA 1
ATOM 3508 C C . LEU B 1 225 ? 22.34049 38.45057 -18.50288 1.000 38.41124 225 LEU B C 1
ATOM 3509 O O . LEU B 1 225 ? 22.54122 37.24558 -18.70135 1.000 35.63278 225 LEU B O 1
ATOM 3514 N N . LEU B 1 226 ? 23.33098 39.30879 -18.24607 1.000 33.44975 226 LEU B N 1
ATOM 3515 C CA . LEU B 1 226 ? 24.70104 38.84303 -18.07359 1.000 32.34216 226 LEU B CA 1
ATOM 3516 C C . LEU B 1 226 ? 24.79499 37.87548 -16.90246 1.000 39.09790 226 LEU B C 1
ATOM 3517 O O . LEU B 1 226 ? 25.39703 36.80038 -17.01115 1.000 35.19336 226 LEU B O 1
ATOM 3522 N N . ARG B 1 227 ? 24.18671 38.23880 -15.77258 1.000 37.22956 227 ARG B N 1
ATOM 3523 C CA . ARG B 1 227 ? 24.21799 37.36372 -14.60772 1.000 41.88058 227 ARG B CA 1
ATOM 3524 C C . ARG B 1 227 ? 23.47129 36.06187 -14.87425 1.000 45.18317 227 ARG B C 1
ATOM 3525 O O . ARG B 1 227 ? 23.94654 34.98607 -14.49623 1.000 41.20334 227 ARG B O 1
ATOM 3533 N N . ASP B 1 228 ? 22.31375 36.13863 -15.54263 1.000 41.33340 228 ASP B N 1
ATOM 3534 C CA . ASP B 1 228 ? 21.55713 34.92961 -15.86256 1.000 39.51339 228 ASP B CA 1
ATOM 3535 C C . ASP B 1 228 ? 22.37554 33.98440 -16.73130 1.000 44.03722 228 ASP B C 1
ATOM 3536 O O . ASP B 1 228 ? 22.38041 32.76764 -16.50382 1.000 39.27932 228 ASP B O 1
ATOM 3541 N N . ASN B 1 229 ? 23.07710 34.52741 -17.73171 1.000 36.91996 229 ASN B N 1
ATOM 3542 C CA . ASN B 1 229 ? 23.92910 33.69588 -18.57719 1.000 41.50680 229 ASN B CA 1
ATOM 3543 C C . ASN B 1 229 ? 25.05904 33.05966 -17.77867 1.000 41.45156 229 ASN B C 1
ATOM 3544 O O . ASN B 1 229 ? 25.34834 31.86749 -17.94259 1.000 41.86990 229 ASN B O 1
ATOM 3549 N N . LEU B 1 230 ? 25.70408 33.83667 -16.90334 1.000 39.94813 230 LEU B N 1
ATOM 3550 C CA . LEU B 1 230 ? 26.83132 33.31324 -16.13553 1.000 42.05665 230 LEU B CA 1
ATOM 3551 C C . LEU B 1 230 ? 26.41063 32.14541 -15.24903 1.000 47.05278 230 LEU B C 1
ATOM 3552 O O . LEU B 1 230 ? 27.13659 31.14953 -15.13832 1.000 47.00829 230 LEU B O 1
ATOM 3557 N N . THR B 1 231 ? 25.24198 32.24710 -14.60999 1.000 45.59596 231 THR B N 1
ATOM 3558 C CA . THR B 1 231 ? 24.73825 31.13171 -13.81070 1.000 50.76867 231 THR B CA 1
ATOM 3559 C C . THR B 1 231 ? 24.42113 29.92129 -14.68123 1.000 49.07137 231 THR B C 1
ATOM 3560 O O . THR B 1 231 ? 24.74595 28.78628 -14.31511 1.000 46.98640 231 THR B O 1
ATOM 3564 N N . LEU B 1 232 ? 23.79180 30.14391 -15.83794 1.000 40.52681 232 LEU B N 1
ATOM 3565 C CA . LEU B 1 232 ? 23.50614 29.04378 -16.75548 1.000 41.85130 232 LEU B CA 1
ATOM 3566 C C . LEU B 1 232 ? 24.78794 28.34367 -17.19073 1.000 48.35849 232 LEU B C 1
ATOM 3567 O O . LEU B 1 232 ? 24.83374 27.11026 -17.27641 1.000 46.24015 232 LEU B O 1
ATOM 3572 N N . TRP B 1 233 ? 25.83990 29.11542 -17.47064 1.000 42.98699 233 TRP B N 1
ATOM 3573 C CA . TRP B 1 233 ? 27.07953 28.54696 -17.98893 1.000 47.82180 233 TRP B CA 1
ATOM 3574 C C . TRP B 1 233 ? 27.88002 27.81756 -16.91651 1.000 48.97498 233 TRP B C 1
ATOM 3575 O O . TRP B 1 233 ? 28.73481 26.99223 -17.25643 1.000 52.69235 233 TRP B O 1
ATOM 3586 N N . THR B 1 234 ? 27.63836 28.11475 -15.64218 1.000 50.07123 234 THR B N 1
ATOM 3587 C CA . THR B 1 234 ? 28.36358 27.48938 -14.53881 1.000 47.37042 234 THR B CA 1
ATOM 3588 C C . THR B 1 234 ? 27.54112 26.37427 -13.89342 1.000 51.96026 234 THR B C 1
ATOM 3589 O O . THR B 1 234 ? 26.41366 26.09488 -14.30305 1.000 53.76612 234 THR B O 1
ATOM 3593 N N . ASP C 1 3 ? 22.38698 56.52930 7.56912 1.000 60.79696 3 ASP C N 1
ATOM 3594 C CA . ASP C 1 3 ? 22.20739 57.64828 6.65135 1.000 55.10309 3 ASP C CA 1
ATOM 3595 C C . ASP C 1 3 ? 21.36138 57.25092 5.44958 1.000 54.60846 3 ASP C C 1
ATOM 3596 O O . ASP C 1 3 ? 21.45165 56.12135 4.96288 1.000 50.58355 3 ASP C O 1
ATOM 3601 N N . ARG C 1 4 ? 20.55545 58.20464 4.97235 1.000 49.16601 4 ARG C N 1
ATOM 3602 C CA . ARG C 1 4 ? 19.60777 57.92682 3.89808 1.000 50.75671 4 ARG C CA 1
ATOM 3603 C C . ARG C 1 4 ? 20.30531 57.37908 2.65923 1.000 49.85613 4 ARG C C 1
ATOM 3604 O O . ARG C 1 4 ? 19.82133 56.42425 2.03788 1.000 46.21059 4 ARG C O 1
ATOM 3612 N N . GLU C 1 5 ? 21.44295 57.97113 2.28335 1.000 43.76532 5 GLU C N 1
ATOM 3613 C CA . GLU C 1 5 ? 22.15605 57.51627 1.09420 1.000 39.76814 5 GLU C CA 1
ATOM 3614 C C . GLU C 1 5 ? 22.63643 56.07686 1.23607 1.000 44.32985 5 GLU C C 1
ATOM 3615 O O . GLU C 1 5 ? 22.72042 55.35292 0.23801 1.000 38.18098 5 GLU C O 1
ATOM 3617 N N . GLN C 1 6 ? 22.94559 55.64170 2.45932 1.000 40.84279 6 GLN C N 1
ATOM 3618 C CA . GLN C 1 6 ? 23.39884 54.27020 2.66837 1.000 45.35019 6 GLN C CA 1
ATOM 3619 C C . GLN C 1 6 ? 22.24008 53.27976 2.66229 1.000 46.44419 6 GLN C C 1
ATOM 3620 O O . GLN C 1 6 ? 22.43174 52.11668 2.28634 1.000 44.14860 6 GLN C O 1
ATOM 3626 N N . LEU C 1 7 ? 21.04976 53.70427 3.10309 1.000 36.51160 7 LEU C N 1
ATOM 3627 C CA . LEU C 1 7 ? 19.87763 52.84024 2.99360 1.000 44.26710 7 LEU C CA 1
ATOM 3628 C C . LEU C 1 7 ? 19.49584 52.61592 1.53781 1.000 47.20893 7 LEU C C 1
ATOM 3629 O O . LEU C 1 7 ? 19.07854 51.51422 1.16339 1.000 41.04986 7 LEU C O 1
ATOM 3634 N N . VAL C 1 8 ? 19.62317 53.65032 0.70391 1.000 41.04632 8 VAL C N 1
ATOM 3635 C CA . VAL C 1 8 ? 19.33489 53.49768 -0.71803 1.000 38.72975 8 VAL C CA 1
ATOM 3636 C C . VAL C 1 8 ? 20.39553 52.62881 -1.37997 1.000 41.16387 8 VAL C C 1
ATOM 3637 O O . VAL C 1 8 ? 20.09115 51.80835 -2.25358 1.000 35.28762 8 VAL C O 1
ATOM 3641 N N . GLN C 1 9 ? 21.65831 52.79721 -0.98269 1.000 34.86888 9 GLN C N 1
ATOM 3642 C CA . GLN C 1 9 ? 22.70037 51.90635 -1.47716 1.000 38.70714 9 GLN C CA 1
ATOM 3643 C C . GLN C 1 9 ? 22.43630 50.47218 -1.03000 1.000 32.51856 9 GLN C C 1
ATOM 3644 O O . GLN C 1 9 ? 22.63898 49.52895 -1.79984 1.000 33.96507 9 GLN C O 1
ATOM 3650 N N . LYS C 1 10 ? 21.95560 50.29827 0.20441 1.000 32.57665 10 LYS C N 1
ATOM 3651 C CA . LYS C 1 10 ? 21.62551 48.96523 0.70119 1.000 38.44380 10 LYS C CA 1
ATOM 3652 C C . LYS C 1 10 ? 20.52171 48.32622 -0.13189 1.000 35.75701 10 LYS C C 1
ATOM 3653 O O . LYS C 1 10 ? 20.55847 47.11998 -0.40524 1.000 32.32279 10 LYS C O 1
ATOM 3659 N N . ALA C 1 11 ? 19.52794 49.12039 -0.54237 1.000 30.12202 11 ALA C N 1
ATOM 3660 C CA . ALA C 1 11 ? 18.46643 48.59036 -1.39100 1.000 38.27075 11 ALA C CA 1
ATOM 3661 C C . ALA C 1 11 ? 19.01581 48.13221 -2.73528 1.000 36.39421 11 ALA C C 1
ATOM 3662 O O . ALA C 1 11 ? 18.61388 47.08144 -3.25083 1.000 35.40877 11 ALA C O 1
ATOM 3664 N N . ARG C 1 12 ? 19.95164 48.89604 -3.31002 1.000 32.00647 12 ARG C N 1
ATOM 3665 C CA . ARG C 1 12 ? 20.57629 48.48151 -4.56292 1.000 33.21006 12 ARG C CA 1
ATOM 3666 C C . ARG C 1 12 ? 21.44294 47.24588 -4.37219 1.000 32.42259 12 ARG C C 1
ATOM 3667 O O . ARG C 1 12 ? 21.50969 46.39087 -5.26057 1.000 35.17648 12 ARG C O 1
ATOM 3675 N N . LEU C 1 13 ? 22.13015 47.14563 -3.23250 1.000 28.72140 13 LEU C N 1
ATOM 3676 C CA . LEU C 1 13 ? 22.95003 45.96667 -2.96536 1.000 30.55466 13 LEU C CA 1
ATOM 3677 C C . LEU C 1 13 ? 22.07304 44.73303 -2.78095 1.000 28.76694 13 LEU C C 1
ATOM 3678 O O . LEU C 1 13 ? 22.37298 43.65734 -3.31082 1.000 34.52205 13 LEU C O 1
ATOM 3683 N N . ALA C 1 14 ? 20.99445 44.87964 -2.01032 1.000 32.01000 14 ALA C N 1
ATOM 3684 C CA . ALA C 1 14 ? 20.04774 43.79206 -1.79485 1.000 32.50738 14 ALA C CA 1
ATOM 3685 C C . ALA C 1 14 ? 19.42233 43.33012 -3.10742 1.000 34.25181 14 ALA C C 1
ATOM 3686 O O . ALA C 1 14 ? 19.13204 42.13880 -3.28151 1.000 31.86580 14 ALA C O 1
ATOM 3688 N N . GLU C 1 15 ? 19.15266 44.26487 -4.02269 1.000 29.58478 15 GLU C N 1
ATOM 3689 C CA . GLU C 1 15 ? 18.63282 43.88773 -5.33315 1.000 34.60799 15 GLU C CA 1
ATOM 3690 C C . GLU C 1 15 ? 19.63241 43.03446 -6.10292 1.000 37.03332 15 GLU C C 1
ATOM 3691 O O . GLU C 1 15 ? 19.27665 41.98464 -6.65284 1.000 36.10480 15 GLU C O 1
ATOM 3697 N N . GLN C 1 16 ? 20.89806 43.45974 -6.14341 1.000 30.78429 16 GLN C N 1
ATOM 3698 C CA . GLN C 1 16 ? 21.90515 42.66537 -6.83903 1.000 31.61576 16 GLN C CA 1
ATOM 3699 C C . GLN C 1 16 ? 22.04443 41.29079 -6.19874 1.000 28.22711 16 GLN C C 1
ATOM 3700 O O . GLN C 1 16 ? 22.23849 40.28947 -6.89578 1.000 34.22515 16 GLN C O 1
ATOM 3706 N N . ALA C 1 17 ? 21.91365 41.22177 -4.87509 1.000 28.12134 17 ALA C N 1
ATOM 3707 C CA . ALA C 1 17 ? 21.96604 39.96143 -4.14682 1.000 33.95991 17 ALA C CA 1
ATOM 3708 C C . ALA C 1 17 ? 20.65865 39.18559 -4.21903 1.000 37.37432 17 ALA C C 1
ATOM 3709 O O . ALA C 1 17 ? 20.56944 38.11014 -3.61782 1.000 30.43970 17 ALA C O 1
ATOM 3711 N N . GLU C 1 18 ? 19.65881 39.71374 -4.92876 1.000 37.10070 18 GLU C N 1
ATOM 3712 C CA . GLU C 1 18 ? 18.33686 39.09457 -5.05851 1.000 38.93015 18 GLU C CA 1
ATOM 3713 C C . GLU C 1 18 ? 17.72077 38.79105 -3.69544 1.000 39.19083 18 GLU C C 1
ATOM 3714 O O . GLU C 1 18 ? 17.11109 37.73998 -3.48153 1.000 36.09254 18 GLU C O 1
ATOM 3720 N N . ARG C 1 19 ? 17.87619 39.72617 -2.76225 1.000 32.21299 19 ARG C N 1
ATOM 3721 C CA . ARG C 1 19 ? 17.27308 39.62354 -1.43590 1.000 32.41737 19 ARG C CA 1
ATOM 3722 C C . ARG C 1 19 ? 16.22087 40.72122 -1.32705 1.000 34.07971 19 ARG C C 1
ATOM 3723 O O . ARG C 1 19 ? 16.45988 41.79746 -0.78086 1.000 31.73323 19 ARG C O 1
ATOM 3731 N N . TYR C 1 20 ? 15.02565 40.42630 -1.83495 1.000 33.93288 20 TYR C N 1
ATOM 3732 C CA . TYR C 1 20 ? 14.02569 41.47363 -1.99788 1.000 30.66713 20 TYR C CA 1
ATOM 3733 C C . TYR C 1 20 ? 13.31109 41.81809 -0.69998 1.000 33.87883 20 TYR C C 1
ATOM 3734 O O . TYR C 1 20 ? 12.82062 42.94551 -0.56546 1.000 34.61806 20 TYR C O 1
ATOM 3743 N N . ASP C 1 21 ? 13.25247 40.89440 0.26418 1.000 33.91945 21 ASP C N 1
ATOM 3744 C CA . ASP C 1 21 ? 12.76427 41.26110 1.59188 1.000 35.80731 21 ASP C CA 1
ATOM 3745 C C . ASP C 1 21 ? 13.64833 42.34340 2.21220 1.000 35.48092 21 ASP C C 1
ATOM 3746 O O . ASP C 1 21 ? 13.14855 43.33929 2.75170 1.000 40.89239 21 ASP C O 1
ATOM 3751 N N . ASP C 1 22 ? 14.97082 42.15947 2.14690 1.000 34.49588 22 ASP C N 1
ATOM 3752 C CA . ASP C 1 22 ? 15.89126 43.18855 2.63041 1.000 34.51794 22 ASP C CA 1
ATOM 3753 C C . ASP C 1 22 ? 15.72611 44.48295 1.84346 1.000 35.77051 22 ASP C C 1
ATOM 3754 O O . ASP C 1 22 ? 15.77770 45.58174 2.41227 1.000 34.94700 22 ASP C O 1
ATOM 3759 N N . MET C 1 23 ? 15.55308 44.37156 0.52507 1.000 36.89370 23 MET C N 1
ATOM 3760 C CA . MET C 1 23 ? 15.41133 45.55917 -0.31032 1.000 33.09343 23 MET C CA 1
ATOM 3761 C C . MET C 1 23 ? 14.18040 46.36496 0.07966 1.000 39.27193 23 MET C C 1
ATOM 3762 O O . MET C 1 23 ? 14.24764 47.59493 0.20610 1.000 31.75577 23 MET C O 1
ATOM 3767 N N . ALA C 1 24 ? 13.05492 45.68391 0.31122 1.000 37.23417 24 ALA C N 1
ATOM 3768 C CA . ALA C 1 24 ? 11.83740 46.37215 0.72158 1.000 34.00568 24 ALA C CA 1
ATOM 3769 C C . ALA C 1 24 ? 11.98686 46.97032 2.11207 1.000 40.13751 24 ALA C C 1
ATOM 3770 O O . ALA C 1 24 ? 11.49954 48.07481 2.37164 1.000 37.17664 24 ALA C O 1
ATOM 3772 N N . ALA C 1 25 ? 12.65679 46.25786 3.01912 1.000 38.35007 25 ALA C N 1
ATOM 3773 C CA . ALA C 1 25 ? 12.89510 46.80407 4.35050 1.000 38.78706 25 ALA C CA 1
ATOM 3774 C C . ALA C 1 25 ? 13.72208 48.08479 4.28187 1.000 37.53055 25 ALA C C 1
ATOM 3775 O O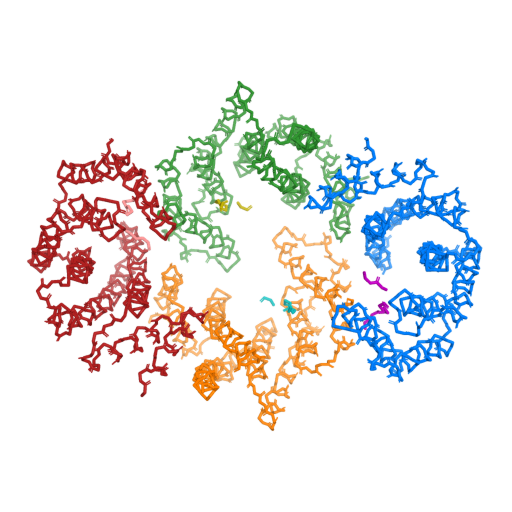 . ALA C 1 25 ? 13.45897 49.04174 5.01822 1.000 40.85747 25 ALA C O 1
ATOM 3777 N N . ALA C 1 26 ? 14.72584 48.12252 3.40122 1.000 37.47169 26 ALA C N 1
ATOM 3778 C CA . ALA C 1 26 ? 15.55553 49.31849 3.28347 1.000 35.77662 26 ALA C CA 1
ATOM 3779 C C . ALA C 1 26 ? 14.74609 50.49606 2.75770 1.000 39.35135 26 ALA C C 1
ATOM 3780 O O . ALA C 1 26 ? 14.82737 51.60753 3.29614 1.000 38.26466 26 ALA C O 1
ATOM 3782 N N . MET C 1 27 ? 13.93968 50.26741 1.71664 1.000 33.84401 27 MET C N 1
ATOM 3783 C CA . MET C 1 27 ? 13.15535 51.35614 1.14566 1.000 39.52729 27 MET C CA 1
ATOM 3784 C C . MET C 1 27 ? 11.98791 51.73962 2.04387 1.000 41.73034 27 MET C C 1
ATOM 3785 O O . MET C 1 27 ? 11.56842 52.90361 2.04508 1.000 40.38899 27 MET C O 1
ATOM 3790 N N . LYS C 1 28 ? 11.46093 50.78886 2.82075 1.000 39.03401 28 LYS C N 1
ATOM 3791 C CA . LYS C 1 28 ? 10.49352 51.13677 3.85843 1.000 40.47465 28 LYS C CA 1
ATOM 3792 C C . LYS C 1 28 ? 11.09758 52.11016 4.86309 1.000 40.78216 28 LYS C C 1
ATOM 3793 O O . LYS C 1 28 ? 10.44697 53.08196 5.26675 1.000 44.04927 28 LYS C O 1
ATOM 3799 N N . ASN C 1 29 ? 12.34472 51.86310 5.27525 1.000 42.11496 29 ASN C N 1
ATOM 3800 C CA . ASN C 1 29 ? 13.02757 52.78204 6.18001 1.000 45.20842 29 ASN C CA 1
ATOM 3801 C C . ASN C 1 29 ? 13.21024 54.15356 5.53964 1.000 49.31769 29 ASN C C 1
ATOM 3802 O O . ASN C 1 29 ? 12.97027 55.18171 6.18366 1.000 45.03034 29 ASN C O 1
ATOM 3807 N N . VAL C 1 30 ? 13.63324 54.18822 4.27065 1.000 44.84854 30 VAL C N 1
ATOM 3808 C CA . VAL C 1 30 ? 13.77268 55.45989 3.56381 1.000 46.06170 30 VAL C CA 1
ATOM 3809 C C . VAL C 1 30 ? 12.43981 56.19473 3.53635 1.000 49.28555 30 VAL C C 1
ATOM 3810 O O . VAL C 1 30 ? 12.37712 57.41083 3.76138 1.000 47.28978 30 VAL C O 1
ATOM 3814 N N . THR C 1 31 ? 11.35294 55.46773 3.26443 1.000 41.56091 31 THR C N 1
ATOM 3815 C CA . THR C 1 31 ? 10.03406 56.08945 3.21560 1.000 37.31754 31 THR C CA 1
ATOM 3816 C C . THR C 1 31 ? 9.64121 56.66926 4.57052 1.000 48.39825 31 THR C C 1
ATOM 3817 O O . THR C 1 31 ? 9.05405 57.75637 4.64412 1.000 46.10070 31 THR C O 1
ATOM 3821 N N . GLU C 1 32 ? 9.96094 55.96175 5.65506 1.000 43.65274 32 GLU C N 1
ATOM 3822 C CA . GLU C 1 32 ? 9.56476 56.39850 6.98829 1.000 46.06954 32 GLU C CA 1
ATOM 3823 C C . GLU C 1 32 ? 10.36888 57.59301 7.49001 1.000 46.90073 32 GLU C C 1
ATOM 3824 O O . GLU C 1 32 ? 10.03490 58.13997 8.54599 1.000 44.95558 32 GLU C O 1
ATOM 3830 N N . LEU C 1 33 ? 11.40842 58.01389 6.76821 1.000 46.31390 33 LEU C N 1
ATOM 3831 C CA . LEU C 1 33 ? 12.06345 59.28242 7.07959 1.000 49.94516 33 LEU C CA 1
ATOM 3832 C C . LEU C 1 33 ? 11.18588 60.48847 6.77655 1.000 49.75965 33 LEU C C 1
ATOM 3833 O O . LEU C 1 33 ? 11.59325 61.61730 7.07391 1.000 51.97133 33 LEU C O 1
ATOM 3838 N N . ASN C 1 34 ? 10.01444 60.27138 6.18126 1.000 54.69343 34 ASN C N 1
ATOM 3839 C CA . ASN C 1 34 ? 8.98298 61.28080 5.97029 1.000 56.28852 34 ASN C CA 1
ATOM 3840 C C . ASN C 1 34 ? 9.39869 62.36592 4.98659 1.000 58.21365 34 ASN C C 1
ATOM 3841 O O . ASN C 1 34 ? 8.85708 63.47459 5.02442 1.000 56.25109 34 ASN C O 1
ATOM 3846 N N . GLU C 1 35 ? 10.33106 62.07009 4.09439 1.000 52.45174 35 GLU C N 1
ATOM 3847 C CA . GLU C 1 35 ? 10.67739 62.98104 3.02170 1.000 51.79241 35 GLU C CA 1
ATOM 3848 C C . GLU C 1 35 ? 10.21172 62.40801 1.68612 1.000 57.43883 35 GLU C C 1
ATOM 3849 O O . GLU C 1 35 ? 10.06422 61.18872 1.54875 1.000 52.93481 35 GLU C O 1
ATOM 3855 N N . PRO C 1 36 ? 9.93901 63.25813 0.69545 1.000 59.27790 36 PRO C N 1
ATOM 3856 C CA . PRO C 1 36 ? 9.49921 62.74806 -0.60870 1.000 48.57996 36 PRO C CA 1
ATOM 3857 C C . PRO C 1 36 ? 10.56223 61.86873 -1.24634 1.000 47.62946 36 PRO C C 1
ATOM 3858 O O . PRO C 1 36 ? 11.76231 62.05265 -1.03684 1.000 51.51500 36 PRO C O 1
ATOM 3862 N N . LEU C 1 37 ? 10.10613 60.88023 -2.00560 1.000 45.04326 37 LEU C N 1
ATOM 3863 C CA . LEU C 1 37 ? 11.01378 60.00026 -2.71979 1.000 38.19725 37 LEU C CA 1
ATOM 3864 C C . LEU C 1 37 ? 11.33307 60.58283 -4.08842 1.000 35.66486 37 LEU C C 1
ATOM 3865 O O . LEU C 1 37 ? 10.44188 61.05421 -4.80208 1.000 41.99540 37 LEU C O 1
ATOM 3870 N N . SER C 1 38 ? 12.60993 60.54379 -4.44892 1.000 40.57389 38 SER C N 1
ATOM 3871 C CA . SER C 1 38 ? 12.99750 60.81028 -5.82019 1.000 40.52869 38 SER C CA 1
ATOM 3872 C C . SER C 1 38 ? 12.44584 59.71680 -6.73256 1.000 38.95450 38 SER C C 1
ATOM 3873 O O . SER C 1 38 ? 11.97476 58.66726 -6.27993 1.000 37.72101 38 SER C O 1
ATOM 3876 N N . ASN C 1 39 ? 12.50008 59.97286 -8.03994 1.000 38.06076 39 ASN C N 1
ATOM 3877 C CA . ASN C 1 39 ? 12.04887 58.96622 -8.99400 1.000 42.33448 39 ASN C CA 1
ATOM 3878 C C . ASN C 1 39 ? 12.88876 57.69905 -8.88361 1.000 36.49692 39 ASN C C 1
ATOM 3879 O O . ASN C 1 39 ? 12.37395 56.58599 -9.04201 1.000 41.13149 39 ASN C O 1
ATOM 3884 N N . GLU C 1 40 ? 14.18374 57.85052 -8.59948 1.000 37.35132 40 GLU C N 1
ATOM 3885 C CA . GLU C 1 40 ? 15.04511 56.68587 -8.42692 1.000 43.23205 40 GLU C CA 1
ATOM 3886 C C . GLU C 1 40 ? 14.65742 55.89853 -7.17923 1.000 40.93803 40 GLU C C 1
ATOM 3887 O O . GLU C 1 40 ? 14.55398 54.66654 -7.21827 1.000 34.66480 40 GLU C O 1
ATOM 3893 N N . GLU C 1 41 ? 14.43685 56.59689 -6.05991 1.000 36.65915 41 GLU C N 1
ATOM 3894 C CA . GLU C 1 41 ? 14.02243 55.92841 -4.82756 1.000 40.87952 41 GLU C CA 1
ATOM 3895 C C . GLU C 1 41 ? 12.63980 55.30468 -4.97138 1.000 37.82012 41 GLU C C 1
ATOM 3896 O O . GLU C 1 41 ? 12.39247 54.19539 -4.47649 1.000 35.04513 41 GLU C O 1
ATOM 3902 N N . ARG C 1 42 ? 11.72742 56.00783 -5.64357 1.000 38.01292 42 ARG C N 1
ATOM 3903 C CA . ARG C 1 42 ? 10.37910 55.49165 -5.85405 1.000 36.97114 42 ARG C CA 1
ATOM 3904 C C . ARG C 1 42 ? 10.39996 54.19981 -6.66469 1.000 36.84921 42 ARG C C 1
ATOM 3905 O O . ARG C 1 42 ? 9.61094 53.28109 -6.40893 1.000 35.29435 42 ARG C O 1
ATOM 3913 N N . ASN C 1 43 ? 11.28134 54.12528 -7.66201 1.000 34.08956 43 ASN C N 1
ATOM 3914 C CA . ASN C 1 43 ? 11.41562 52.91561 -8.46554 1.000 38.65766 43 ASN C CA 1
ATOM 3915 C C . ASN C 1 43 ? 11.96587 51.76182 -7.63753 1.000 37.54084 43 ASN C C 1
ATOM 3916 O O . ASN C 1 43 ? 11.48598 50.62718 -7.74876 1.000 35.66259 43 ASN C O 1
ATOM 3921 N N . LEU C 1 44 ? 12.97042 52.03419 -6.79968 1.000 36.02967 44 LEU C N 1
ATOM 3922 C CA . LEU C 1 44 ? 13.51478 50.99874 -5.92565 1.000 35.98828 44 LEU C CA 1
ATOM 3923 C C . LEU C 1 44 ? 12.45624 50.46694 -4.96616 1.000 36.36862 44 LEU C C 1
ATOM 3924 O O . LEU C 1 44 ? 12.35152 49.25348 -4.75320 1.000 31.47442 44 LEU C O 1
ATOM 3929 N N . LEU C 1 45 ? 11.66089 51.35727 -4.37573 1.000 31.73265 45 LEU C N 1
ATOM 3930 C CA . LEU C 1 45 ? 10.60032 50.90260 -3.48507 1.000 36.33210 45 LEU C CA 1
ATOM 3931 C C . LEU C 1 45 ? 9.61296 50.01400 -4.23075 1.000 39.62815 45 LEU C C 1
ATOM 3932 O O . LEU C 1 45 ? 9.22661 48.94336 -3.74486 1.000 38.33748 45 LEU C O 1
ATOM 3937 N N . SER C 1 46 ? 9.21348 50.44018 -5.43036 1.000 32.57717 46 SER C N 1
ATOM 3938 C CA . SER C 1 46 ? 8.23124 49.69569 -6.20981 1.000 35.58199 46 SER C CA 1
ATOM 3939 C C . SER C 1 46 ? 8.77327 48.33958 -6.64783 1.000 35.99260 46 SER C C 1
ATOM 3940 O O . SER C 1 46 ? 8.05893 47.33051 -6.58092 1.000 35.96496 46 SER C O 1
ATOM 3943 N N . VAL C 1 47 ? 10.02616 48.29908 -7.11369 1.000 33.26353 47 VAL C N 1
ATOM 3944 C CA . VAL C 1 47 ? 10.62786 47.03625 -7.53976 1.000 31.93498 47 VAL C CA 1
ATOM 3945 C C . VAL C 1 47 ? 10.73826 46.07617 -6.36299 1.000 36.18970 47 VAL C C 1
ATOM 3946 O O . VAL C 1 47 ? 10.43228 44.88193 -6.48338 1.000 31.27005 47 VAL C O 1
ATOM 3950 N N . ALA C 1 48 ? 11.17341 46.58109 -5.20699 1.000 29.19401 48 ALA C N 1
ATOM 3951 C CA . ALA C 1 48 ? 11.31989 45.73263 -4.02901 1.000 33.05994 48 ALA C CA 1
ATOM 3952 C C . ALA C 1 48 ? 10.00740 45.03931 -3.67962 1.000 37.13295 48 ALA C C 1
ATOM 3953 O O . ALA C 1 48 ? 9.93172 43.80515 -3.62778 1.000 30.83215 48 ALA C O 1
ATOM 3955 N N . TYR C 1 49 ? 8.95059 45.82031 -3.45622 1.000 32.57956 49 TYR C N 1
ATOM 3956 C CA . TYR C 1 49 ? 7.69929 45.22711 -2.99310 1.000 34.57291 49 TYR C CA 1
ATOM 3957 C C . TYR C 1 49 ? 6.98949 44.43746 -4.08698 1.000 36.39940 49 TYR C C 1
ATOM 3958 O O . TYR C 1 49 ? 6.25428 43.49106 -3.78010 1.000 37.47424 49 TYR C O 1
ATOM 3967 N N . LYS C 1 50 ? 7.17183 44.80596 -5.35700 1.000 31.95551 50 LYS C N 1
ATOM 3968 C CA . LYS C 1 50 ? 6.61706 43.98222 -6.42805 1.000 35.69128 50 LYS C CA 1
ATOM 3969 C C . LYS C 1 50 ? 7.24046 42.59260 -6.42232 1.000 39.07375 50 LYS C C 1
ATOM 3970 O O . LYS C 1 50 ? 6.55692 41.59144 -6.66668 1.000 31.33281 50 LYS C O 1
ATOM 3976 N N . ASN C 1 51 ? 8.54422 42.51502 -6.15993 1.000 30.32578 51 ASN C N 1
ATOM 3977 C CA . ASN C 1 51 ? 9.21502 41.22165 -6.12045 1.000 35.54723 51 ASN C CA 1
ATOM 3978 C C . ASN C 1 51 ? 8.84276 40.44491 -4.86519 1.000 35.04313 51 ASN C C 1
ATOM 3979 O O . ASN C 1 51 ? 8.70191 39.21669 -4.90890 1.000 33.29787 51 ASN C O 1
ATOM 3984 N N . VAL C 1 52 ? 8.68425 41.14184 -3.73723 1.000 30.83286 52 VAL C N 1
ATOM 3985 C CA . VAL C 1 52 ? 8.28440 40.47402 -2.50089 1.000 37.60442 52 VAL C CA 1
ATOM 3986 C C . VAL C 1 52 ? 6.88067 39.89611 -2.64286 1.000 40.41647 52 VAL C C 1
ATOM 3987 O O . VAL C 1 52 ? 6.65434 38.69839 -2.42648 1.000 34.59573 52 VAL C O 1
ATOM 3991 N N . VAL C 1 53 ? 5.91972 40.73528 -3.03680 1.000 32.52237 53 VAL C N 1
ATOM 3992 C CA . VAL C 1 53 ? 4.54383 40.26292 -3.16233 1.000 31.65570 53 VAL C CA 1
ATOM 3993 C C . VAL C 1 53 ? 4.40751 39.31861 -4.35041 1.000 34.93720 53 VAL C C 1
ATOM 3994 O O . VAL C 1 53 ? 3.57428 38.40366 -4.32950 1.000 36.65083 53 VAL C O 1
ATOM 3998 N N . GLY C 1 54 ? 5.23139 39.49905 -5.38567 1.000 35.42087 54 GLY C N 1
ATOM 3999 C CA . GLY C 1 54 ? 5.14834 38.62840 -6.54583 1.000 31.57433 54 GLY C CA 1
ATOM 4000 C C . GLY C 1 54 ? 5.54702 37.20042 -6.22694 1.000 33.92010 54 GLY C C 1
ATOM 4001 O O . GLY C 1 54 ? 4.96938 36.24884 -6.76311 1.000 33.39610 54 GLY C O 1
ATOM 4002 N N . ALA C 1 55 ? 6.53547 37.02952 -5.34691 1.000 34.31530 55 ALA C N 1
ATOM 4003 C CA . ALA C 1 55 ? 6.90599 35.68944 -4.90409 1.000 36.78763 55 ALA C CA 1
ATOM 4004 C C . ALA C 1 55 ? 5.77880 35.03950 -4.10886 1.000 37.09825 55 ALA C C 1
ATOM 4005 O O . ALA C 1 55 ? 5.50485 33.84458 -4.27150 1.000 35.36474 55 ALA C O 1
ATOM 4007 N N . ARG C 1 56 ? 5.10204 35.81537 -3.25908 1.000 31.98148 56 ARG C N 1
ATOM 4008 C CA . ARG C 1 56 ? 3.98966 35.27391 -2.48476 1.000 35.44644 56 ARG C CA 1
ATOM 4009 C C . ARG C 1 56 ? 2.82068 34.91969 -3.39966 1.000 41.90605 56 ARG C C 1
ATOM 4010 O O . ARG C 1 56 ? 2.17292 33.87820 -3.22557 1.000 35.47373 56 ARG C O 1
ATOM 4018 N N . ARG C 1 57 ? 2.54301 35.78374 -4.38145 1.000 34.73365 57 ARG C N 1
ATOM 4019 C CA . ARG C 1 57 ? 1.48057 35.53221 -5.35006 1.000 38.29965 57 ARG C CA 1
ATOM 4020 C C . ARG C 1 57 ? 1.76109 34.28780 -6.17889 1.000 37.39104 57 ARG C C 1
ATOM 4021 O O . ARG C 1 57 ? 0.85410 33.48989 -6.43594 1.000 35.10003 57 ARG C O 1
ATOM 4029 N N . SER C 1 58 ? 3.00300 34.12451 -6.64245 1.000 31.01217 58 SER C N 1
ATOM 4030 C CA . SER C 1 58 ? 3.33369 32.95284 -7.44466 1.000 37.46976 58 SER C CA 1
ATOM 4031 C C . SER C 1 58 ? 3.17645 31.67463 -6.63370 1.000 37.33077 58 SER C C 1
ATOM 4032 O O . SER C 1 58 ? 2.64135 30.67424 -7.12981 1.000 35.34940 58 SER C O 1
ATOM 4035 N N . SER C 1 59 ? 3.64407 31.68756 -5.38436 1.000 35.30987 59 SER C N 1
ATOM 4036 C CA . SER C 1 59 ? 3.48917 30.51560 -4.53091 1.000 37.02678 59 SER C CA 1
ATOM 4037 C C . SER C 1 59 ? 2.01833 30.22458 -4.26928 1.000 34.01659 59 SER C C 1
ATOM 4038 O O . SER C 1 59 ? 1.59387 29.06339 -4.28975 1.000 36.39106 59 SER C O 1
ATOM 4041 N N . TRP C 1 60 ? 1.22651 31.27293 -4.02980 1.000 34.85150 60 TRP C N 1
ATOM 4042 C CA . TRP C 1 60 ? -0.19693 31.09248 -3.76273 1.000 37.82765 60 TRP C CA 1
ATOM 4043 C C . TRP C 1 60 ? -0.91062 30.44841 -4.94455 1.000 40.21266 60 TRP C C 1
ATOM 4044 O O . TRP C 1 60 ? -1.74875 29.55809 -4.75869 1.000 39.11241 60 TRP C O 1
ATOM 4055 N N . ARG C 1 61 ? -0.58053 30.86531 -6.17104 1.000 35.67170 61 ARG C N 1
ATOM 4056 C CA . ARG C 1 61 ? -1.25822 30.29490 -7.33257 1.000 36.93614 61 ARG C CA 1
ATOM 4057 C C . ARG C 1 61 ? -0.89013 28.83031 -7.52712 1.000 43.83425 61 ARG C C 1
ATOM 4058 O O . ARG C 1 61 ? -1.72842 28.02487 -7.95399 1.000 39.05611 61 ARG C O 1
ATOM 4066 N N . VAL C 1 62 ? 0.35614 28.46584 -7.22438 1.000 37.64863 62 VAL C N 1
ATOM 4067 C CA . VAL C 1 62 ? 0.75993 27.06795 -7.33066 1.000 43.21818 62 VAL C CA 1
ATOM 4068 C C . VAL C 1 62 ? -0.01407 26.22357 -6.32756 1.000 41.71461 62 VAL C C 1
ATOM 4069 O O . VAL C 1 62 ? -0.57094 25.17468 -6.66941 1.000 48.36632 62 VAL C O 1
ATOM 4073 N N . ILE C 1 63 ? -0.06563 26.67548 -5.07345 1.000 40.30035 63 ILE C N 1
ATOM 4074 C CA . ILE C 1 63 ? -0.74427 25.90695 -4.03581 1.000 43.18185 63 ILE C CA 1
ATOM 4075 C C . ILE C 1 63 ? -2.25208 25.90215 -4.26778 1.000 45.43185 63 ILE C C 1
ATOM 4076 O O . ILE C 1 63 ? -2.91213 24.86522 -4.12344 1.000 48.21305 63 ILE C O 1
ATOM 4081 N N . SER C 1 64 ? -2.81858 27.05470 -4.63699 1.000 40.15197 64 SER C N 1
ATOM 4082 C CA . SER C 1 64 ? -4.25719 27.13927 -4.87803 1.000 45.64327 64 SER C CA 1
ATOM 4083 C C . SER C 1 64 ? -4.67610 26.25536 -6.04575 1.000 51.06345 64 SER C C 1
ATOM 4084 O O . SER C 1 64 ? -5.75363 25.64911 -6.01899 1.000 47.69778 64 SER C O 1
ATOM 4087 N N . SER C 1 65 ? -3.83590 26.16620 -7.07965 1.000 48.54309 65 SER C N 1
ATOM 4088 C CA . SER C 1 65 ? -4.13814 25.28021 -8.19952 1.000 49.25223 65 SER C CA 1
ATOM 4089 C C . SER C 1 65 ? -4.15111 23.82482 -7.75410 1.000 50.28498 65 SER C C 1
ATOM 4090 O O . SER C 1 65 ? -5.00203 23.04068 -8.19214 1.000 46.73597 65 SER C O 1
ATOM 4093 N N . ILE C 1 66 ? -3.20070 23.43835 -6.89945 1.000 50.61499 66 ILE C N 1
ATOM 4094 C CA . ILE C 1 66 ? -3.21020 22.08441 -6.35272 1.000 54.71257 66 ILE C CA 1
ATOM 4095 C C . ILE C 1 66 ? -4.44590 21.87625 -5.48590 1.000 50.68914 66 ILE C C 1
ATOM 4096 O O . ILE C 1 66 ? -5.06484 20.80559 -5.50820 1.000 51.65819 66 ILE C O 1
ATOM 4101 N N . GLU C 1 67 ? -4.84588 22.91160 -4.74083 1.000 45.23154 67 GLU C N 1
ATOM 4102 C CA . GLU C 1 67 ? -6.02785 22.81563 -3.88844 1.000 49.18307 67 GLU C CA 1
ATOM 4103 C C . GLU C 1 67 ? -7.27072 22.46857 -4.69781 1.000 51.00742 67 GLU C C 1
ATOM 4104 O O . GLU C 1 67 ? -8.07606 21.62745 -4.28179 1.000 49.37281 67 GLU C O 1
ATOM 4110 N N . GLN C 1 68 ? -7.44385 23.10282 -5.85524 1.000 48.86700 68 GLN C N 1
ATOM 4111 C CA . GLN C 1 68 ? -8.57001 22.80545 -6.73667 1.000 55.12976 68 GLN C CA 1
ATOM 4112 C C . GLN C 1 68 ? -8.42845 21.46930 -7.46098 1.000 66.65873 68 GLN C C 1
ATOM 4113 O O . GLN C 1 68 ? -9.24609 21.17450 -8.34274 1.000 76.00432 68 GLN C O 1
ATOM 4119 N N . LYS C 1 69 ? -7.43070 20.66197 -7.10876 1.000 59.36651 69 LYS C N 1
ATOM 4120 C CA . LYS C 1 69 ? -7.26338 19.32408 -7.65506 1.000 50.00568 69 LYS C CA 1
ATOM 4121 C C . LYS C 1 69 ? -7.36617 18.23755 -6.59916 1.000 61.88767 69 LYS C C 1
ATOM 4122 O O . LYS C 1 69 ? -7.74545 17.11235 -6.92782 1.000 65.87006 69 LYS C O 1
ATOM 4124 N N . THR C 1 70 ? -7.04074 18.54331 -5.34681 1.000 62.77779 70 THR C N 1
ATOM 4125 C CA . THR C 1 70 ? -7.29786 17.63635 -4.23788 1.000 63.86904 70 THR C CA 1
ATOM 4126 C C . THR C 1 70 ? -8.78369 17.68373 -3.88655 1.000 57.83269 70 THR C C 1
ATOM 4127 O O . THR C 1 70 ? -9.26454 16.92090 -3.04915 1.000 67.16650 70 THR C O 1
ATOM 4131 N N . ASP C 1 73 ? -10.58473 15.28994 -5.88522 1.000 73.08946 73 ASP C N 1
ATOM 4132 C CA . ASP C 1 73 ? -10.12907 13.96262 -5.49008 1.000 64.76377 73 ASP C CA 1
ATOM 4133 C C . ASP C 1 73 ? -10.91673 13.45632 -4.28484 1.000 65.25628 73 ASP C C 1
ATOM 4134 O O . ASP C 1 73 ? -11.37662 12.31483 -4.27129 1.000 67.42812 73 ASP C O 1
ATOM 4136 N N . GLY C 1 74 ? -11.06798 14.30848 -3.27440 1.000 64.05111 74 GLY C N 1
ATOM 4137 C CA . GLY C 1 74 ? -11.86673 13.98734 -2.10935 1.000 61.76042 74 GLY C CA 1
ATOM 4138 C C . GLY C 1 74 ? -11.10971 13.52061 -0.88393 1.000 63.98379 74 GLY C C 1
ATOM 4139 O O . GLY C 1 74 ? -11.74854 13.13616 0.10371 1.000 56.64774 74 GLY C O 1
ATOM 4140 N N . ASN C 1 75 ? -9.77897 13.53828 -0.91048 1.000 56.51087 75 ASN C N 1
ATOM 4141 C CA . ASN C 1 75 ? -8.98425 13.13194 0.24572 1.000 55.15902 75 ASN C CA 1
ATOM 4142 C C . ASN C 1 75 ? -9.03086 14.23618 1.29557 1.000 59.81858 75 ASN C C 1
ATOM 4143 O O . ASN C 1 75 ? -8.45645 15.31219 1.09850 1.000 51.06687 75 ASN C O 1
ATOM 4148 N N . GLU C 1 76 ? -9.70077 13.96466 2.42041 1.000 52.70459 76 GLU C N 1
ATOM 4149 C CA . GLU C 1 76 ? -9.87194 14.98729 3.44892 1.000 53.06706 76 GLU C CA 1
ATOM 4150 C C . GLU C 1 76 ? -8.54224 15.36850 4.09186 1.000 54.62994 76 GLU C C 1
ATOM 4151 O O . GLU C 1 76 ? -8.27789 16.55431 4.32221 1.000 49.24947 76 GLU C O 1
ATOM 4153 N N . LYS C 1 77 ? -7.69515 14.38153 4.39399 1.000 50.54515 77 LYS C N 1
ATOM 4154 C CA . LYS C 1 77 ? -6.41251 14.67725 5.02808 1.000 55.37170 77 LYS C CA 1
ATOM 4155 C C . LYS C 1 77 ? -5.53582 15.53303 4.12137 1.000 53.07895 77 LYS C C 1
ATOM 4156 O O . LYS C 1 77 ? -4.97635 16.54785 4.55446 1.000 58.41364 77 LYS C O 1
ATOM 4158 N N . LYS C 1 78 ? -5.40756 15.13729 2.85302 1.000 49.20852 78 LYS C N 1
ATOM 4159 C CA . LYS C 1 78 ? -4.56913 15.88569 1.92163 1.000 49.98911 78 LYS C CA 1
ATOM 4160 C C . LYS C 1 78 ? -5.12232 17.28479 1.67898 1.000 52.02025 78 LYS C C 1
ATOM 4161 O O . LYS C 1 78 ? -4.35753 18.24874 1.54327 1.000 48.31813 78 LYS C O 1
ATOM 4163 N N . ILE C 1 79 ? -6.44983 17.41541 1.61339 1.000 45.66740 79 ILE C N 1
ATOM 4164 C CA . ILE C 1 79 ? -7.05658 18.72735 1.40609 1.000 49.90181 79 ILE C CA 1
ATOM 4165 C C . ILE C 1 79 ? -6.71928 19.66304 2.55971 1.000 50.18811 79 ILE C C 1
ATOM 4166 O O . ILE C 1 79 ? -6.43699 20.84997 2.35163 1.000 46.23363 79 ILE C O 1
ATOM 4168 N N . GLU C 1 80 ? -6.73946 19.14835 3.79299 1.000 46.78441 80 GLU C N 1
ATOM 4169 C CA . GLU C 1 80 ? -6.48584 20.00561 4.94740 1.000 47.17110 80 GLU C CA 1
ATOM 4170 C C . GLU C 1 80 ? -5.05314 20.52756 4.96141 1.000 47.08642 80 GLU C C 1
ATOM 4171 O O . GLU C 1 80 ? -4.82194 21.69761 5.28219 1.000 44.59802 80 GLU C O 1
ATOM 4173 N N . MET C 1 81 ? -4.07902 19.68149 4.61643 1.000 44.15239 81 MET C N 1
ATOM 4174 C CA . MET C 1 81 ? -2.68848 20.13060 4.61503 1.000 52.02919 81 MET C CA 1
ATOM 4175 C C . MET C 1 81 ? -2.42746 21.14967 3.51050 1.000 41.32604 81 MET C C 1
ATOM 4176 O O . MET C 1 81 ? -1.78792 22.18023 3.74913 1.000 46.17032 81 MET C O 1
ATOM 4181 N N . VAL C 1 82 ? -2.92993 20.89189 2.30216 1.000 42.21170 82 VAL C N 1
ATOM 4182 C CA . VAL C 1 82 ? -2.71863 21.82348 1.19807 1.000 41.09666 82 VAL C CA 1
ATOM 4183 C C . VAL C 1 82 ? -3.40250 23.15001 1.49388 1.000 45.06068 82 VAL C C 1
ATOM 4184 O O . VAL C 1 82 ? -2.82656 24.22767 1.30123 1.000 38.54224 82 VAL C O 1
ATOM 4188 N N . ARG C 1 83 ? -4.64259 23.08897 1.97723 1.000 37.89870 83 ARG C N 1
ATOM 4189 C CA . ARG C 1 83 ? -5.38330 24.31112 2.26305 1.000 42.44841 83 ARG C CA 1
ATOM 4190 C C . ARG C 1 83 ? -4.78587 25.06488 3.44591 1.000 41.31220 83 ARG C C 1
ATOM 4191 O O . ARG C 1 83 ? -4.79993 26.30048 3.45847 1.000 43.14536 83 ARG C O 1
ATOM 4199 N N . ALA C 1 84 ? -4.25011 24.35167 4.43870 1.000 37.26164 84 ALA C N 1
ATOM 4200 C CA . ALA C 1 84 ? -3.56833 25.03325 5.53436 1.000 41.45517 84 ALA C CA 1
ATOM 4201 C C . ALA C 1 84 ? -2.26778 25.68249 5.06785 1.000 42.30871 84 ALA C C 1
ATOM 4202 O O . ALA C 1 84 ? -1.88943 26.74073 5.58093 1.000 42.06003 84 ALA C O 1
ATOM 4204 N N . TYR C 1 85 ? -1.57032 25.06977 4.10582 1.000 39.93486 85 TYR C N 1
ATOM 4205 C CA . TYR C 1 85 ? -0.37517 25.70467 3.55465 1.000 40.32204 85 TYR C CA 1
ATOM 4206 C C . TYR C 1 85 ? -0.74441 26.90947 2.69948 1.000 43.85823 85 TYR C C 1
ATOM 4207 O O . TYR C 1 85 ? -0.06070 27.94007 2.74189 1.000 39.53856 85 TYR C O 1
ATOM 4216 N N . ARG C 1 86 ? -1.81836 26.79491 1.91164 1.000 38.84842 86 ARG C N 1
ATOM 4217 C CA . ARG C 1 86 ? -2.32248 27.94616 1.16702 1.000 41.84764 86 ARG C CA 1
ATOM 4218 C C . ARG C 1 86 ? -2.63077 29.11468 2.09306 1.000 43.24573 86 ARG C C 1
ATOM 4219 O O . ARG C 1 86 ? -2.27780 30.26178 1.79520 1.000 41.39051 86 ARG C O 1
ATOM 4227 N N . GLU C 1 87 ? -3.28638 28.84335 3.22384 1.000 42.74143 87 GLU C N 1
ATOM 4228 C CA . GLU C 1 87 ? -3.64866 29.91662 4.14495 1.000 40.60169 87 GLU C CA 1
ATOM 4229 C C . GLU C 1 87 ? -2.41632 30.58612 4.74514 1.000 42.48600 87 GLU C C 1
ATOM 4230 O O . GLU C 1 87 ? -2.40815 31.80347 4.96035 1.000 39.22807 87 GLU C O 1
ATOM 4236 N N . LYS C 1 88 ? -1.37476 29.80712 5.04380 1.000 39.17971 88 LYS C N 1
ATOM 4237 C CA . LYS C 1 88 ? -0.13694 30.38979 5.55840 1.000 39.30435 88 LYS C CA 1
ATOM 4238 C C . LYS C 1 88 ? 0.47941 31.35595 4.55076 1.000 39.43707 88 LYS C C 1
ATOM 4239 O O . LYS C 1 88 ? 0.89812 32.46401 4.90632 1.000 40.42588 88 LYS C O 1
ATOM 4245 N N . ILE C 1 89 ? 0.54572 30.94605 3.28372 1.000 39.75101 89 ILE C N 1
ATOM 4246 C CA . ILE C 1 89 ? 1.07489 31.81876 2.23963 1.000 38.36177 89 ILE C CA 1
ATOM 4247 C C . ILE C 1 89 ? 0.17641 33.03652 2.07952 1.000 37.15979 89 ILE C C 1
ATOM 4248 O O . ILE C 1 89 ? 0.65105 34.16924 1.91710 1.000 36.90662 89 ILE C O 1
ATOM 4253 N N . GLU C 1 90 ? -1.13916 32.81592 2.14514 1.000 36.71643 90 GLU C N 1
ATOM 4254 C CA . GLU C 1 90 ? -2.11352 33.89421 2.03139 1.000 36.89763 90 GLU C CA 1
ATOM 4255 C C . GLU C 1 90 ? -1.87373 34.96825 3.08067 1.000 36.65523 90 GLU C C 1
ATOM 4256 O O . GLU C 1 90 ? -1.88474 36.16472 2.77459 1.000 38.42090 90 GLU C O 1
ATOM 4262 N N . LYS C 1 91 ? -1.66088 34.55648 4.33287 1.000 37.03626 91 LYS C N 1
ATOM 4263 C CA . LYS C 1 91 ? -1.45227 35.52981 5.39659 1.000 38.20998 91 LYS C CA 1
ATOM 4264 C C . LYS C 1 91 ? -0.14724 36.28962 5.20480 1.000 37.85456 91 LYS C C 1
ATOM 4265 O O . LYS C 1 91 ? -0.07781 37.48104 5.52650 1.000 42.67832 91 LYS C O 1
ATOM 4271 N N . GLU C 1 92 ? 0.88823 35.62970 4.67707 1.000 33.10674 92 GLU C N 1
ATOM 4272 C CA . GLU C 1 92 ? 2.11969 36.34376 4.34400 1.000 36.61682 92 GLU C CA 1
ATOM 4273 C C . GLU C 1 92 ? 1.85887 37.39666 3.27594 1.000 35.95522 92 GLU C C 1
ATOM 4274 O O . GLU C 1 92 ? 2.32039 38.54036 3.38326 1.000 38.94936 92 GLU C O 1
ATOM 4280 N N . LEU C 1 93 ? 1.11638 37.01983 2.23158 1.000 38.34148 93 LEU C N 1
ATOM 4281 C CA . LEU C 1 93 ? 0.78579 37.95464 1.16085 1.000 36.34461 93 LEU C CA 1
ATOM 4282 C C . LEU C 1 93 ? 0.00279 39.14730 1.69210 1.000 44.60728 93 LEU C C 1
ATOM 4283 O O . LEU C 1 93 ? 0.27955 40.29642 1.32604 1.000 43.46825 93 LEU C O 1
ATOM 4288 N N . GLU C 1 94 ? -0.97761 38.89255 2.56098 1.000 42.95410 94 GLU C N 1
ATOM 4289 C CA . GLU C 1 94 ? -1.80062 39.97242 3.09309 1.000 41.79146 94 GLU C CA 1
ATOM 4290 C C . GLU C 1 94 ? -0.98284 40.91397 3.96790 1.000 42.15355 94 GLU C C 1
ATOM 4291 O O . GLU C 1 94 ? -1.20653 42.13097 3.95645 1.000 44.41709 94 GLU C O 1
ATOM 4297 N N . ALA C 1 95 ? -0.02281 40.37380 4.72255 1.000 40.43005 95 ALA C N 1
ATOM 4298 C CA . ALA C 1 95 ? 0.82936 41.21985 5.55324 1.000 42.79216 95 ALA C CA 1
ATOM 4299 C C . ALA C 1 95 ? 1.73150 42.11010 4.70426 1.000 43.05939 95 ALA C C 1
ATOM 4300 O O . ALA C 1 95 ? 2.00794 43.25665 5.07761 1.000 38.66444 95 ALA C O 1
ATOM 4302 N N . VAL C 1 96 ? 2.22493 41.59241 3.57615 1.000 38.86061 96 VAL C N 1
ATOM 4303 C CA . VAL C 1 96 ? 3.02950 42.41196 2.67110 1.000 38.26465 96 VAL C CA 1
ATOM 4304 C C . VAL C 1 96 ? 2.18405 43.54347 2.10138 1.000 37.27751 96 VAL C C 1
ATOM 4305 O O . VAL C 1 96 ? 2.60472 44.70742 2.06903 1.000 34.19587 96 VAL C O 1
ATOM 4309 N N . CYS C 1 97 ? 0.97148 43.21396 1.65084 1.000 35.05892 97 CYS C N 1
ATOM 4310 C CA . CYS C 1 97 ? 0.07367 44.22745 1.10877 1.000 40.09178 97 CYS C CA 1
ATOM 4311 C C . CYS C 1 97 ? -0.27216 45.27416 2.16040 1.000 48.92704 97 CYS C C 1
ATOM 4312 O O . CYS C 1 97 ? -0.34424 46.47105 1.85679 1.000 42.81960 97 CYS C O 1
ATOM 4315 N N . GLN C 1 98 ? -0.49133 44.84142 3.40496 1.000 47.34732 98 GLN C N 1
ATOM 4316 C CA . GLN C 1 98 ? -0.81870 45.78626 4.46799 1.000 46.71853 98 GLN C CA 1
ATOM 4317 C C . GLN C 1 98 ? 0.33915 46.74311 4.73158 1.000 42.47676 98 GLN C C 1
ATOM 4318 O O . GLN C 1 98 ? 0.12176 47.92860 5.00725 1.000 41.46070 98 GLN C O 1
ATOM 4324 N N . ASP C 1 99 ? 1.57827 46.24785 4.64083 1.000 40.80475 99 ASP C N 1
ATOM 4325 C CA . ASP C 1 99 ? 2.74355 47.11387 4.80827 1.000 43.26079 99 ASP C CA 1
ATOM 4326 C C . ASP C 1 99 ? 2.81057 48.17108 3.71306 1.000 39.07020 99 ASP C C 1
ATOM 4327 O O . ASP C 1 99 ? 3.10609 49.33921 3.98790 1.000 41.32456 99 ASP C O 1
ATOM 4332 N N . VAL C 1 100 ? 2.57134 47.77193 2.46117 1.000 41.67422 100 VAL C N 1
ATOM 4333 C CA . VAL C 1 100 ? 2.62185 48.71655 1.34662 1.000 40.57019 100 VAL C CA 1
ATOM 4334 C C . VAL C 1 100 ? 1.52722 49.76606 1.48385 1.000 42.19919 100 VAL C C 1
ATOM 4335 O O . VAL C 1 100 ? 1.76747 50.96812 1.31762 1.000 39.81480 100 VAL C O 1
ATOM 4339 N N . LEU C 1 101 ? 0.30576 49.32599 1.78678 1.000 37.88663 101 LEU C N 1
ATOM 4340 C CA . LEU C 1 101 ? -0.81271 50.25790 1.85114 1.000 44.50330 101 LEU C CA 1
ATOM 4341 C C . LEU C 1 101 ? -0.65069 51.25929 2.98702 1.000 40.31775 101 LEU C C 1
ATOM 4342 O O . LEU C 1 101 ? -1.04558 52.42045 2.84337 1.000 44.73058 101 LEU C O 1
ATOM 4347 N N . SER C 1 102 ? -0.06021 50.83917 4.10848 1.000 38.97554 102 SER C N 1
ATOM 4348 C CA . SER C 1 102 ? 0.22334 51.77716 5.18957 1.000 39.62281 102 SER C CA 1
ATOM 4349 C C . SER C 1 102 ? 1.28272 52.79043 4.77427 1.000 43.54905 102 SER C C 1
ATOM 4350 O O . SER C 1 102 ? 1.18181 53.97502 5.11471 1.000 44.90199 102 SER C O 1
ATOM 4353 N N . LEU C 1 103 ? 2.31282 52.34374 4.04937 1.000 42.51085 103 LEU C N 1
ATOM 4354 C CA . LEU C 1 103 ? 3.30855 53.27923 3.53695 1.000 39.34111 103 LEU C CA 1
ATOM 4355 C C . LEU C 1 103 ? 2.67320 54.29161 2.59134 1.000 38.68761 103 LEU C C 1
ATOM 4356 O O . LEU C 1 103 ? 3.00235 55.48347 2.63188 1.000 41.99332 103 LEU C O 1
ATOM 4361 N N . LEU C 1 104 ? 1.76268 53.83248 1.73136 1.000 37.83740 104 LEU C N 1
ATOM 4362 C CA . LEU C 1 104 ? 1.10682 54.72892 0.78400 1.000 41.35916 104 LEU C CA 1
ATOM 4363 C C . LEU C 1 104 ? 0.19503 55.71846 1.49868 1.000 45.18730 104 LEU C C 1
ATOM 4364 O O . LEU C 1 104 ? 0.21110 56.91873 1.20359 1.000 44.70484 104 LEU C O 1
ATOM 4369 N N . ASP C 1 105 ? -0.60475 55.23292 2.44764 1.000 41.02888 105 ASP C N 1
ATOM 4370 C CA . ASP C 1 105 ? -1.58611 56.09096 3.10152 1.000 46.47323 105 ASP C CA 1
ATOM 4371 C C . ASP C 1 105 ? -0.95146 57.02350 4.12344 1.000 42.17369 105 ASP C C 1
ATOM 4372 O O . ASP C 1 105 ? -1.43017 58.14754 4.30790 1.000 49.39231 105 ASP C O 1
ATOM 4377 N N . ASN C 1 106 ? 0.12167 56.59651 4.78436 1.000 44.65009 106 ASN C N 1
ATOM 4378 C CA . ASN C 1 106 ? 0.69557 57.40427 5.85230 1.000 49.88835 106 ASN C CA 1
ATOM 4379 C C . ASN C 1 106 ? 1.83088 58.30774 5.38759 1.000 49.35456 106 ASN C C 1
ATOM 4380 O O . ASN C 1 106 ? 2.07336 59.34544 6.01351 1.000 49.27264 106 ASN C O 1
ATOM 4385 N N . TYR C 1 107 ? 2.55724 57.93418 4.33550 1.000 41.75251 107 TYR C N 1
ATOM 4386 C CA . TYR C 1 107 ? 3.67786 58.74328 3.86876 1.000 47.13184 107 TYR C CA 1
ATOM 4387 C C . TYR C 1 107 ? 3.55679 59.19227 2.42096 1.000 49.15332 107 TYR C C 1
ATOM 4388 O O . TYR C 1 107 ? 3.63065 60.39575 2.14261 1.000 45.06431 107 TYR C O 1
ATOM 4397 N N . LEU C 1 108 ? 3.36653 58.26090 1.48479 1.000 40.49353 108 LEU C N 1
ATOM 4398 C CA . LEU C 1 108 ? 3.64246 58.55341 0.08070 1.000 45.06378 108 LEU C CA 1
ATOM 4399 C C . LEU C 1 108 ? 2.54236 59.40024 -0.55434 1.000 44.03807 108 LEU C C 1
ATOM 4400 O O . LEU C 1 108 ? 2.81674 60.46412 -1.12096 1.000 44.08632 108 LEU C O 1
ATOM 4405 N N . ILE C 1 109 ? 1.29249 58.93646 -0.48912 1.000 44.35555 109 ILE C N 1
ATOM 4406 C CA . ILE C 1 109 ? 0.18795 59.74479 -0.99779 1.000 45.69800 109 ILE C CA 1
ATOM 4407 C C . ILE C 1 109 ? 0.03655 61.01575 -0.17153 1.000 48.08573 109 ILE C C 1
ATOM 4408 O O . ILE C 1 109 ? -0.21280 62.09966 -0.71171 1.000 47.14877 109 ILE C O 1
ATOM 4413 N N . LYS C 1 110 ? 0.20871 60.90232 1.14741 1.000 49.15284 110 LYS C N 1
ATOM 4414 C CA . LYS C 1 110 ? -0.01477 62.03040 2.04676 1.000 53.83296 110 LYS C CA 1
ATOM 4415 C C . LYS C 1 110 ? 0.90478 63.20263 1.72364 1.000 49.50062 110 LYS C C 1
ATOM 4416 O O . LYS C 1 110 ? 0.47840 64.36203 1.75520 1.000 60.92171 110 LYS C O 1
ATOM 4422 N N . ASN C 1 111 ? 2.16746 62.92518 1.41767 1.000 49.54261 111 ASN C N 1
ATOM 4423 C CA . ASN C 1 111 ? 3.16176 63.97163 1.21369 1.000 51.33751 111 ASN C CA 1
ATOM 4424 C C . ASN C 1 111 ? 3.16941 64.54460 -0.20323 1.000 48.15961 111 ASN C C 1
ATOM 4425 O O . ASN C 1 111 ? 4.06196 65.33557 -0.52454 1.000 53.44085 111 ASN C O 1
ATOM 4430 N N . CYS C 1 112 ? 2.21659 64.17710 -1.05337 1.000 44.26672 112 CYS C N 1
ATOM 4431 C CA . CYS C 1 112 ? 2.16640 64.72161 -2.40402 1.000 44.07577 112 CYS C CA 1
ATOM 4432 C C . CYS C 1 112 ? 1.57083 66.12593 -2.37864 1.000 45.72156 112 CYS C C 1
ATOM 4433 O O . CYS C 1 112 ? 0.46398 66.32872 -1.87144 1.000 45.70314 112 CYS C O 1
ATOM 4436 N N . SER C 1 113 ? 2.30736 67.09252 -2.92428 1.000 45.50919 113 SER C N 1
ATOM 4437 C CA . SER C 1 113 ? 1.79099 68.44839 -3.04965 1.000 47.51895 113 SER C CA 1
ATOM 4438 C C . SER C 1 113 ? 0.69079 68.49970 -4.11147 1.000 50.35265 113 SER C C 1
ATOM 4439 O O . SER C 1 113 ? 0.46491 67.54670 -4.86279 1.000 46.82349 113 SER C O 1
ATOM 4442 N N . GLU C 1 114 ? -0.00950 69.63723 -4.16417 1.000 51.49437 114 GLU C N 1
ATOM 4443 C CA . GLU C 1 114 ? -1.18595 69.73439 -5.02543 1.000 47.98299 114 GLU C CA 1
ATOM 4444 C C . GLU C 1 114 ? -0.83409 69.58422 -6.50388 1.000 41.92971 114 GLU C C 1
ATOM 4445 O O . GLU C 1 114 ? -1.64692 69.08156 -7.28602 1.000 50.68389 114 GLU C O 1
ATOM 4451 N N . THR C 1 115 ? 0.37367 69.96988 -6.90476 1.000 43.13698 115 THR C N 1
ATOM 4452 C CA . THR C 1 115 ? 0.76200 69.91843 -8.30827 1.000 41.56517 115 THR C CA 1
ATOM 4453 C C . THR C 1 115 ? 1.55623 68.66446 -8.64730 1.000 43.32275 115 THR C C 1
ATOM 4454 O O . THR C 1 115 ? 2.02313 68.52432 -9.78195 1.000 40.52794 115 THR C O 1
ATOM 4458 N N . GLN C 1 116 ? 1.70115 67.74081 -7.69940 1.000 41.54509 116 GLN C N 1
ATOM 4459 C CA . GLN C 1 116 ? 2.43183 66.49989 -7.94588 1.000 41.34219 116 GLN C CA 1
ATOM 4460 C C . GLN C 1 116 ? 1.48687 65.42139 -8.47890 1.000 38.73158 116 GLN C C 1
ATOM 4461 O O . GLN C 1 116 ? 1.27659 64.37191 -7.87107 1.000 38.47318 116 GLN C O 1
ATOM 4467 N N . TYR C 1 117 ? 0.92835 65.70597 -9.65820 1.000 38.03742 117 TYR C N 1
ATOM 4468 C CA . TYR C 1 117 ? -0.05958 64.81506 -10.25792 1.000 40.79479 117 TYR C CA 1
ATOM 4469 C C . TYR C 1 117 ? 0.57208 63.48950 -10.65528 1.000 35.72590 117 TYR C C 1
ATOM 4470 O O . TYR C 1 117 ? -0.04783 62.43043 -10.51022 1.000 39.41342 117 TYR C O 1
ATOM 4479 N N . GLU C 1 118 ? 1.80213 63.53147 -11.16896 1.000 38.59132 118 GLU C N 1
ATOM 4480 C CA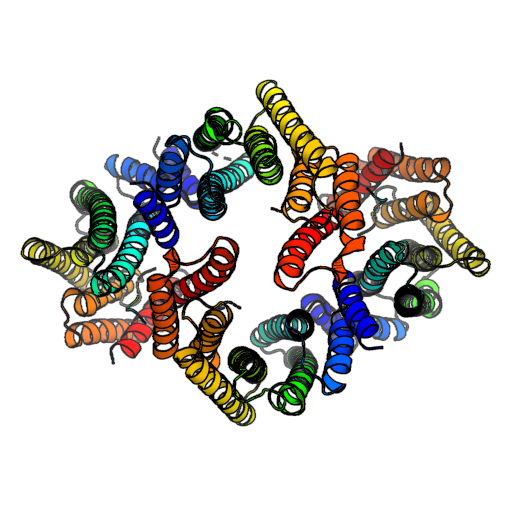 . GLU C 1 118 ? 2.47140 62.30581 -11.58384 1.000 36.26503 118 GLU C CA 1
ATOM 4481 C C . GLU C 1 118 ? 2.65386 61.36098 -10.40403 1.000 37.70720 118 GLU C C 1
ATOM 4482 O O . GLU C 1 118 ? 2.37237 60.16069 -10.50608 1.000 35.53708 118 GLU C O 1
ATOM 4488 N N . SER C 1 119 ? 3.11955 61.89141 -9.26781 1.000 37.21949 119 SER C N 1
ATOM 4489 C CA . SER C 1 119 ? 3.29239 61.06311 -8.07688 1.000 39.96312 119 SER C CA 1
ATOM 4490 C C . SER C 1 119 ? 1.95297 60.56028 -7.55174 1.000 41.88795 119 SER C C 1
ATOM 4491 O O . SER C 1 119 ? 1.84161 59.40690 -7.12191 1.000 37.19772 119 SER C O 1
ATOM 4494 N N . LYS C 1 120 ? 0.92275 61.40951 -7.57890 1.000 34.45925 120 LYS C N 1
ATOM 4495 C CA . LYS C 1 120 ? -0.39015 60.98321 -7.10792 1.000 32.39728 120 LYS C CA 1
ATOM 4496 C C . LYS C 1 120 ? -0.91255 59.81512 -7.92961 1.000 41.05282 120 LYS C C 1
ATOM 4497 O O . LYS C 1 120 ? -1.43537 58.84003 -7.37706 1.000 40.07990 120 LYS C O 1
ATOM 4503 N N . VAL C 1 121 ? -0.78265 59.89635 -9.25423 1.000 37.89177 121 VAL C N 1
ATOM 4504 C CA . VAL C 1 121 ? -1.23006 58.79841 -10.10272 1.000 34.78312 121 VAL C CA 1
ATOM 4505 C C . VAL C 1 121 ? -0.39837 57.55383 -9.82843 1.000 33.13118 121 VAL C C 1
ATOM 4506 O O . VAL C 1 121 ? -0.93528 56.44715 -9.70445 1.000 34.81745 121 VAL C O 1
ATOM 4510 N N . PHE C 1 122 ? 0.91981 57.72241 -9.69305 1.000 36.89354 122 PHE C N 1
ATOM 4511 C CA . PHE C 1 122 ? 1.79188 56.58418 -9.42153 1.000 36.11289 122 PHE C CA 1
ATOM 4512 C C . PHE C 1 122 ? 1.37900 55.87523 -8.13679 1.000 42.16905 122 PHE C C 1
ATOM 4513 O O . PHE C 1 122 ? 1.22923 54.64957 -8.11170 1.000 35.60982 122 PHE C O 1
ATOM 4521 N N . TYR C 1 123 ? 1.17884 56.63431 -7.05693 1.000 36.19527 123 TYR C N 1
ATOM 4522 C CA . TYR C 1 123 ? 0.89156 56.00703 -5.77012 1.000 35.82544 123 TYR C CA 1
ATOM 4523 C C . TYR C 1 123 ? -0.54052 55.48998 -5.68553 1.000 37.23759 123 TYR C C 1
ATOM 4524 O O . TYR C 1 123 ? -0.78390 54.43697 -5.08255 1.000 36.03445 123 TYR C O 1
ATOM 4533 N N . LEU C 1 124 ? -1.49939 56.19781 -6.28968 1.000 32.94265 124 LEU C N 1
ATOM 4534 C CA . LEU C 1 124 ? -2.87472 55.70649 -6.28334 1.000 38.01441 124 LEU C CA 1
ATOM 4535 C C . LEU C 1 124 ? -3.00577 54.44218 -7.12037 1.000 36.74165 124 LEU C C 1
ATOM 4536 O O . LEU C 1 124 ? -3.76388 53.53278 -6.76396 1.000 36.63114 124 LEU C O 1
ATOM 4541 N N . LYS C 1 125 ? -2.29368 54.37729 -8.24801 1.000 36.54640 125 LYS C N 1
ATOM 4542 C CA . LYS C 1 125 ? -2.22619 53.13632 -9.01155 1.000 40.29489 125 LYS C CA 1
ATOM 4543 C C . LYS C 1 125 ? -1.64471 52.01465 -8.16238 1.000 36.40795 125 LYS C C 1
ATOM 4544 O O . LYS C 1 125 ? -2.17667 50.90083 -8.13340 1.000 38.32163 125 LYS C O 1
ATOM 4550 N N . MET C 1 126 ? -0.55340 52.30391 -7.45110 1.000 37.89449 126 MET C N 1
ATOM 4551 C CA . MET C 1 126 ? 0.03161 51.33128 -6.53460 1.000 36.16144 126 MET C CA 1
ATOM 4552 C C . MET C 1 126 ? -0.97125 50.90002 -5.47303 1.000 38.76160 126 MET C C 1
ATOM 4553 O O . MET C 1 126 ? -1.08325 49.70895 -5.16113 1.000 34.56823 126 MET C O 1
ATOM 4558 N N . LYS C 1 127 ? -1.71572 51.85735 -4.91381 1.000 35.60564 127 LYS C N 1
ATOM 4559 C CA . LYS C 1 127 ? -2.75894 51.52528 -3.94636 1.000 37.93006 127 LYS C CA 1
ATOM 4560 C C . LYS C 1 127 ? -3.81419 50.61585 -4.56211 1.000 41.85900 127 LYS C C 1
ATOM 4561 O O . LYS C 1 127 ? -4.26614 49.65598 -3.92563 1.000 40.24355 127 LYS C O 1
ATOM 4567 N N . GLY C 1 128 ? -4.22644 50.90269 -5.79908 1.000 34.88677 128 GLY C N 1
ATOM 4568 C CA . GLY C 1 128 ? -5.16305 50.02203 -6.47290 1.000 32.01092 128 GLY C CA 1
ATOM 4569 C C . GLY C 1 128 ? -4.57722 48.64513 -6.74610 1.000 35.28500 128 GLY C C 1
ATOM 4570 O O . GLY C 1 128 ? -5.28228 47.63665 -6.67255 1.000 34.00767 128 GLY C O 1
ATOM 4571 N N . ASP C 1 129 ? -3.28329 48.59842 -7.07565 1.000 36.23521 129 ASP C N 1
ATOM 4572 C CA . ASP C 1 129 ? -2.62333 47.31695 -7.32443 1.000 32.40180 129 ASP C CA 1
ATOM 4573 C C . ASP C 1 129 ? -2.64887 46.43578 -6.08756 1.000 37.05352 129 ASP C C 1
ATOM 4574 O O . ASP C 1 129 ? -3.02397 45.25829 -6.15546 1.000 36.04492 129 ASP C O 1
ATOM 4579 N N . TYR C 1 130 ? -2.23773 46.98109 -4.94444 1.000 35.00657 130 TYR C N 1
ATOM 4580 C CA . TYR C 1 130 ? -2.05571 46.12868 -3.77878 1.000 39.22794 130 TYR C CA 1
ATOM 4581 C C . TYR C 1 130 ? -3.37884 45.76993 -3.11502 1.000 41.16440 130 TYR C C 1
ATOM 4582 O O . TYR C 1 130 ? -3.47235 44.71925 -2.46841 1.000 38.40562 130 TYR C O 1
ATOM 4591 N N . TYR C 1 131 ? -4.41113 46.60262 -3.27065 1.000 40.75006 131 TYR C N 1
ATOM 4592 C CA . TYR C 1 131 ? -5.74796 46.14516 -2.91008 1.000 39.74595 131 TYR C CA 1
ATOM 4593 C C . TYR C 1 131 ? -6.24192 45.07464 -3.87570 1.000 38.24664 131 TYR C C 1
ATOM 4594 O O . TYR C 1 131 ? -6.95501 44.15280 -3.46387 1.000 40.77156 131 TYR C O 1
ATOM 4603 N N . ARG C 1 132 ? -5.85607 45.16243 -5.15295 1.000 40.71333 132 ARG C N 1
ATOM 4604 C CA . ARG C 1 132 ? -6.20989 44.11355 -6.10478 1.000 39.11296 132 ARG C CA 1
ATOM 4605 C C . ARG C 1 132 ? -5.54650 42.78853 -5.73906 1.000 39.87679 132 ARG C C 1
ATOM 4606 O O . ARG C 1 132 ? -6.16032 41.72283 -5.87428 1.000 40.42917 132 ARG C O 1
ATOM 4614 N N . TYR C 1 133 ? -4.29099 42.82818 -5.27594 1.000 37.35646 133 TYR C N 1
ATOM 4615 C CA . TYR C 1 133 ? -3.64208 41.59312 -4.84193 1.000 38.24752 133 TYR C CA 1
ATOM 4616 C C . TYR C 1 133 ? -4.33196 41.00993 -3.61469 1.000 43.82369 133 TYR C C 1
ATOM 4617 O O . TYR C 1 133 ? -4.38580 39.78537 -3.45888 1.000 41.55799 133 TYR C O 1
ATOM 4626 N N . LEU C 1 134 ? -4.84968 41.86390 -2.72833 1.000 42.38876 134 LEU C N 1
ATOM 4627 C CA . LEU C 1 134 ? -5.65509 41.36605 -1.61635 1.000 47.89209 134 LEU C CA 1
ATOM 4628 C C . LEU C 1 134 ? -6.93830 40.71192 -2.11449 1.000 39.25586 134 LEU C C 1
ATOM 4629 O O . LEU C 1 134 ? -7.37618 39.69080 -1.57056 1.000 46.91381 134 LEU C O 1
ATOM 4634 N N . ALA C 1 135 ? -7.55678 41.28691 -3.14875 1.000 42.34413 135 ALA C N 1
ATOM 4635 C CA . ALA C 1 135 ? -8.79889 40.73096 -3.67781 1.000 42.40560 135 ALA C CA 1
ATOM 4636 C C . ALA C 1 135 ? -8.58098 39.38406 -4.35934 1.000 48.48185 135 ALA C C 1
ATOM 4637 O O . ALA C 1 135 ? -9.50688 38.56761 -4.42278 1.000 45.33825 135 ALA C O 1
ATOM 4639 N N . GLU C 1 136 ? -7.37538 39.13535 -4.87550 1.000 39.84184 136 GLU C N 1
ATOM 4640 C CA . GLU C 1 136 ? -7.09808 37.87344 -5.55463 1.000 42.80139 136 GLU C CA 1
ATOM 4641 C C . GLU C 1 136 ? -7.25853 36.67835 -4.62499 1.000 44.61707 136 GLU C C 1
ATOM 4642 O O . GLU C 1 136 ? -7.62405 35.58576 -5.07631 1.000 43.15401 136 GLU C O 1
ATOM 4648 N N . VAL C 1 137 ? -6.98905 36.85991 -3.33356 1.000 40.75590 137 VAL C N 1
ATOM 4649 C CA . VAL C 1 137 ? -6.99522 35.75767 -2.37777 1.000 48.07321 137 VAL C CA 1
ATOM 4650 C C . VAL C 1 137 ? -8.15128 35.81988 -1.39138 1.000 47.97787 137 VAL C C 1
ATOM 4651 O O . VAL C 1 137 ? -8.35725 34.84635 -0.64750 1.000 52.99486 137 VAL C O 1
ATOM 4655 N N . ALA C 1 138 ? -8.90370 36.91486 -1.35058 1.000 46.60054 138 ALA C N 1
ATOM 4656 C CA . ALA C 1 138 ? -9.99725 37.05493 -0.39969 1.000 51.66465 138 ALA C CA 1
ATOM 4657 C C . ALA C 1 138 ? -11.26237 36.36363 -0.89921 1.000 48.58324 138 ALA C C 1
ATOM 4658 O O . ALA C 1 138 ? -11.46907 36.18649 -2.10338 1.000 50.58837 138 ALA C O 1
ATOM 4660 N N . THR C 1 139 ? -12.11324 35.96848 0.04801 1.000 49.95568 139 THR C N 1
ATOM 4661 C CA . THR C 1 139 ? -13.40633 35.36983 -0.25365 1.000 54.43112 139 THR C CA 1
ATOM 4662 C C . THR C 1 139 ? -14.48333 36.02502 0.59851 1.000 56.32444 139 THR C C 1
ATOM 4663 O O . THR C 1 139 ? -14.20183 36.62724 1.63796 1.000 55.02738 139 THR C O 1
ATOM 4667 N N . GLY C 1 140 ? -15.72951 35.88605 0.14795 1.000 58.72814 140 GLY C N 1
ATOM 4668 C CA . GLY C 1 140 ? -16.85804 36.30036 0.96630 1.000 62.09387 140 GLY C CA 1
ATOM 4669 C C . GLY C 1 140 ? -16.88403 37.80074 1.19069 1.000 63.94150 140 GLY C C 1
ATOM 4670 O O . GLY C 1 140 ? -16.61209 38.59880 0.28652 1.000 67.94246 140 GLY C O 1
ATOM 4671 N N . GLU C 1 141 ? -17.22332 38.19169 2.42254 1.000 63.77631 141 GLU C N 1
ATOM 4672 C CA . GLU C 1 141 ? -17.38681 39.60687 2.73894 1.000 59.18214 141 GLU C CA 1
ATOM 4673 C C . GLU C 1 141 ? -16.05663 40.34994 2.71217 1.000 66.68822 141 GLU C C 1
ATOM 4674 O O . GLU C 1 141 ? -16.01106 41.52262 2.32098 1.000 65.03511 141 GLU C O 1
ATOM 4676 N N . LYS C 1 142 ? -14.96783 39.69131 3.11893 1.000 62.99782 142 LYS C N 1
ATOM 4677 C CA . LYS C 1 142 ? -13.66787 40.35392 3.11571 1.000 63.10760 142 LYS C CA 1
ATOM 4678 C C . LYS C 1 142 ? -13.22905 40.71063 1.70250 1.000 56.44255 142 LYS C C 1
ATOM 4679 O O . LYS C 1 142 ? -12.48441 41.67805 1.51024 1.000 59.78691 142 LYS C O 1
ATOM 4681 N N . ARG C 1 143 ? -13.68720 39.95245 0.70403 1.000 55.60547 143 ARG C N 1
ATOM 4682 C CA . ARG C 1 143 ? -13.34367 40.25991 -0.67997 1.000 58.85548 143 ARG C CA 1
ATOM 4683 C C . ARG C 1 143 ? -14.00875 41.55009 -1.14329 1.000 60.90728 143 ARG C C 1
ATOM 4684 O O . ARG C 1 143 ? -13.36830 42.38917 -1.78745 1.000 49.49725 143 ARG C O 1
ATOM 4692 N N . ALA C 1 144 ? -15.29525 41.72187 -0.82922 1.000 61.26387 144 ALA C N 1
ATOM 4693 C CA . ALA C 1 144 ? -16.02992 42.88994 -1.30503 1.000 54.38453 144 ALA C CA 1
ATOM 4694 C C . ALA C 1 144 ? -15.38303 44.18749 -0.83815 1.000 49.68426 144 ALA C C 1
ATOM 4695 O O . ALA C 1 144 ? -15.36389 45.18077 -1.57497 1.000 52.07927 144 ALA C O 1
ATOM 4697 N N . THR C 1 145 ? -14.84123 44.19853 0.38037 1.000 48.11440 145 THR C N 1
ATOM 4698 C CA . THR C 1 145 ? -14.28555 45.43350 0.92226 1.000 53.06237 145 THR C CA 1
ATOM 4699 C C . THR C 1 145 ? -13.01194 45.84246 0.18977 1.000 51.68052 145 THR C C 1
ATOM 4700 O O . THR C 1 145 ? -12.83442 47.02095 -0.14278 1.000 46.33370 145 THR C O 1
ATOM 4704 N N . VAL C 1 146 ? -12.11832 44.88733 -0.07729 1.000 44.78345 146 VAL C N 1
ATOM 4705 C CA . VAL C 1 146 ? -10.87205 45.22923 -0.75832 1.000 46.17639 146 VAL C CA 1
ATOM 4706 C C . VAL C 1 146 ? -11.11476 45.47524 -2.24135 1.000 46.20068 146 VAL C C 1
ATOM 4707 O O . VAL C 1 146 ? -10.39086 46.25596 -2.86890 1.000 46.45341 146 VAL C O 1
ATOM 4711 N N . VAL C 1 147 ? -12.12647 44.83077 -2.82475 1.000 42.05201 147 VAL C N 1
ATOM 4712 C CA . VAL C 1 147 ? -12.49626 45.13451 -4.20426 1.000 47.64118 147 VAL C CA 1
ATOM 4713 C C . VAL C 1 147 ? -12.94580 46.58605 -4.32315 1.000 51.85339 147 VAL C C 1
ATOM 4714 O O . VAL C 1 147 ? -12.58445 47.28941 -5.27595 1.000 45.31933 147 VAL C O 1
ATOM 4718 N N . GLU C 1 148 ? -13.73560 47.05988 -3.35503 1.000 49.06570 148 GLU C N 1
ATOM 4719 C CA . GLU C 1 148 ? -14.19154 48.44567 -3.38601 1.000 50.90083 148 GLU C CA 1
ATOM 4720 C C . GLU C 1 148 ? -13.03570 49.41759 -3.17945 1.000 46.15800 148 GLU C C 1
ATOM 4721 O O . GLU C 1 148 ? -12.97868 50.46581 -3.83206 1.000 48.53024 148 GLU C O 1
ATOM 4723 N N . SER C 1 149 ? -12.10740 49.09342 -2.27470 1.000 46.95871 149 SER C N 1
ATOM 4724 C CA . SER C 1 149 ? -10.95015 49.96008 -2.07398 1.000 45.77856 149 SER C CA 1
ATOM 4725 C C . SER C 1 149 ? -10.08925 50.02097 -3.32802 1.000 42.89145 149 SER C C 1
ATOM 4726 O O . SER C 1 149 ? -9.59323 51.09234 -3.69777 1.000 39.40572 149 SER C O 1
ATOM 4729 N N . SER C 1 150 ? -9.92574 48.88353 -4.00958 1.000 42.94810 150 SER C N 1
ATOM 4730 C CA . SER C 1 150 ? -9.13276 48.85073 -5.23433 1.000 40.40959 150 SER C CA 1
ATOM 4731 C C . SER C 1 150 ? -9.76121 49.71554 -6.31924 1.000 43.46099 150 SER C C 1
ATOM 4732 O O . SER C 1 150 ? -9.08045 50.53364 -6.94810 1.000 39.63202 150 SER C O 1
ATOM 4735 N N . GLU C 1 151 ? -11.06787 49.55908 -6.54557 1.000 40.81463 151 GLU C N 1
ATOM 4736 C CA . GLU C 1 151 ? -11.71926 50.34752 -7.58492 1.000 44.33009 151 GLU C CA 1
ATOM 4737 C C . GLU C 1 151 ? -11.64308 51.83535 -7.25931 1.000 39.94633 151 GLU C C 1
ATOM 4738 O O . GLU C 1 151 ? -11.48044 52.66699 -8.15924 1.000 43.90649 151 GLU C O 1
ATOM 4744 N N . LYS C 1 152 ? -11.77201 52.18744 -5.97435 1.000 43.39915 152 LYS C N 1
ATOM 4745 C CA . LYS C 1 152 ? -11.71594 53.58910 -5.56451 1.000 44.93388 152 LYS C CA 1
ATOM 4746 C C . LYS C 1 152 ? -10.34405 54.19785 -5.83007 1.000 48.38306 152 LYS C C 1
ATOM 4747 O O . LYS C 1 152 ? -10.24045 55.34090 -6.29309 1.000 42.64345 152 LYS C O 1
ATOM 4753 N N . ALA C 1 153 ? -9.27639 53.45834 -5.52752 1.000 41.92651 153 ALA C N 1
ATOM 4754 C CA . ALA C 1 153 ? -7.93406 53.97670 -5.76593 1.000 40.24273 153 ALA C CA 1
ATOM 4755 C C . ALA C 1 153 ? -7.67186 54.14370 -7.26132 1.000 35.40701 153 ALA C C 1
ATOM 4756 O O . ALA C 1 153 ? -7.16736 55.18125 -7.70109 1.000 38.21574 153 ALA C O 1
ATOM 4758 N N . TYR C 1 154 ? -8.02193 53.12378 -8.05027 1.000 42.12247 154 TYR C N 1
ATOM 4759 C CA . TYR C 1 154 ? -7.85706 53.19238 -9.50449 1.000 39.54870 154 TYR C CA 1
ATOM 4760 C C . TYR C 1 154 ? -8.65756 54.34420 -10.10136 1.000 44.67550 154 TYR C C 1
ATOM 4761 O O . TYR C 1 154 ? -8.17510 55.04232 -11.00895 1.000 41.34645 154 TYR C O 1
ATOM 4770 N N . SER C 1 155 ? -9.88383 54.56602 -9.60726 1.000 40.13734 155 SER C N 1
ATOM 4771 C CA . SER C 1 155 ? -10.74374 55.62561 -10.12915 1.000 46.33727 155 SER C CA 1
ATOM 4772 C C . SER C 1 155 ? -10.08757 56.99247 -9.99908 1.000 40.81804 155 SER C C 1
ATOM 4773 O O . SER C 1 155 ? -10.04998 57.77594 -10.95993 1.000 46.52819 155 SER C O 1
ATOM 4776 N N . GLU C 1 156 ? -9.53705 57.30650 -8.82036 1.000 44.73453 156 GLU C N 1
ATOM 4777 C CA . GLU C 1 156 ? -8.89857 58.60825 -8.66508 1.000 43.68246 156 GLU C CA 1
ATOM 4778 C C . GLU C 1 156 ? -7.68494 58.75211 -9.56315 1.000 44.91387 156 GLU C C 1
ATOM 4779 O O . GLU C 1 156 ? -7.45913 59.80983 -10.15932 1.000 52.70798 156 GLU C O 1
ATOM 4785 N N . ALA C 1 157 ? -6.86597 57.70288 -9.62883 1.000 43.05203 157 ALA C N 1
ATOM 4786 C CA . ALA C 1 157 ? -5.67777 57.77179 -10.46575 1.000 41.30409 157 ALA C CA 1
ATOM 4787 C C . ALA C 1 157 ? -6.04116 58.03848 -11.91289 1.000 35.43763 157 ALA C C 1
ATOM 4788 O O . ALA C 1 157 ? -5.39342 58.85172 -12.58953 1.000 40.00798 157 ALA C O 1
ATOM 4790 N N . HIS C 1 158 ? -7.08212 57.36670 -12.40613 1.000 39.13360 158 HIS C N 1
ATOM 4791 C CA . HIS C 1 158 ? -7.46104 57.52155 -13.80042 1.000 41.96717 158 HIS C CA 1
ATOM 4792 C C . HIS C 1 158 ? -7.98478 58.92305 -14.05955 1.000 42.47323 158 HIS C C 1
ATOM 4793 O O . HIS C 1 158 ? -7.69326 59.51375 -15.10313 1.000 41.88577 158 HIS C O 1
ATOM 4800 N N . GLU C 1 159 ? -8.76412 59.46692 -13.12102 1.000 49.05317 159 GLU C N 1
ATOM 4801 C CA . GLU C 1 159 ? -9.30216 60.81107 -13.30010 1.000 47.49902 159 GLU C CA 1
ATOM 4802 C C . GLU C 1 159 ? -8.19279 61.85512 -13.28037 1.000 43.61700 159 GLU C C 1
ATOM 4803 O O . GLU C 1 159 ? -8.20902 62.79825 -14.07818 1.000 46.76012 159 GLU C O 1
ATOM 4809 N N . ILE C 1 160 ? -7.21491 61.70120 -12.38403 1.000 43.13007 160 ILE C N 1
ATOM 4810 C CA . ILE C 1 160 ? -6.08773 62.63037 -12.36090 1.000 41.95820 160 ILE C CA 1
ATOM 4811 C C . ILE C 1 160 ? -5.24708 62.48112 -13.62358 1.000 43.49942 160 ILE C C 1
ATOM 4812 O O . ILE C 1 160 ? -4.83430 63.47604 -14.23300 1.000 40.90559 160 ILE C O 1
ATOM 4817 N N . SER C 1 161 ? -4.98390 61.23841 -14.03917 1.000 44.69835 161 SER C N 1
ATOM 4818 C CA . SER C 1 161 ? -4.11116 61.00530 -15.18620 1.000 42.60710 161 SER C CA 1
ATOM 4819 C C . SER C 1 161 ? -4.74729 61.48373 -16.48443 1.000 42.59751 161 SER C C 1
ATOM 4820 O O . SER C 1 161 ? -4.05285 62.00458 -17.36465 1.000 42.54396 161 SER C O 1
ATOM 4823 N N . LYS C 1 162 ? -6.06253 61.31077 -16.62846 1.000 40.37394 162 LYS C N 1
ATOM 4824 C CA . LYS C 1 162 ? -6.73098 61.79003 -17.83358 1.000 44.25319 162 LYS C CA 1
ATOM 4825 C C . LYS C 1 162 ? -6.63043 63.30548 -17.94717 1.000 47.77577 162 LYS C C 1
ATOM 4826 O O . LYS C 1 162 ? -6.46388 63.84610 -19.04616 1.000 49.82697 162 LYS C O 1
ATOM 4832 N N . GLU C 1 163 ? -6.70355 64.00378 -16.81626 1.000 47.10581 163 GLU C N 1
ATOM 4833 C CA . GLU C 1 163 ? -6.68584 65.46222 -16.82796 1.000 53.07048 163 GLU C CA 1
ATOM 4834 C C . GLU C 1 163 ? -5.26901 66.02510 -16.93934 1.000 55.54753 163 GLU C C 1
ATOM 4835 O O . GLU C 1 163 ? -5.05907 67.05776 -17.58685 1.000 51.46623 163 GLU C O 1
ATOM 4841 N N . HIS C 1 164 ? -4.28066 65.37233 -16.32394 1.000 47.33615 164 HIS C N 1
ATOM 4842 C CA . HIS C 1 164 ? -2.97265 65.98804 -16.14337 1.000 45.73349 164 HIS C CA 1
ATOM 4843 C C . HIS C 1 164 ? -1.81299 65.26920 -16.82088 1.000 44.35321 164 HIS C C 1
ATOM 4844 O O . HIS C 1 164 ? -0.69363 65.79012 -16.78732 1.000 47.07372 164 HIS C O 1
ATOM 4851 N N . MET C 1 165 ? -2.02069 64.09406 -17.40685 1.000 43.05134 165 MET C N 1
ATOM 4852 C CA . MET C 1 165 ? -0.92941 63.34917 -18.01856 1.000 43.18140 165 MET C CA 1
ATOM 4853 C C . MET C 1 165 ? -1.22335 63.06973 -19.48558 1.000 45.92032 165 MET C C 1
ATOM 4854 O O . MET C 1 165 ? -2.37715 62.88510 -19.88332 1.000 46.25044 165 MET C O 1
ATOM 4859 N N . GLN C 1 166 ? -0.16376 63.06727 -20.28674 1.000 46.37595 166 GLN C N 1
ATOM 4860 C CA . GLN C 1 166 ? -0.29304 62.71394 -21.69140 1.000 55.36284 166 GLN C CA 1
ATOM 4861 C C . GLN C 1 166 ? -0.74503 61.26292 -21.82869 1.000 53.11120 166 GLN C C 1
ATOM 4862 O O . GLN C 1 166 ? -0.32909 60.40459 -21.03829 1.000 49.57748 166 GLN C O 1
ATOM 4868 N N . PRO C 1 167 ? -1.58197 60.94781 -22.82038 1.000 56.80777 167 PRO C N 1
ATOM 4869 C CA . PRO C 1 167 ? -2.03113 59.55700 -22.99722 1.000 46.27084 167 PRO C CA 1
ATOM 4870 C C . PRO C 1 167 ? -0.89917 58.58789 -23.26969 1.000 48.85955 167 PRO C C 1
ATOM 4871 O O . PRO C 1 167 ? -1.06779 57.37893 -23.06261 1.000 44.63525 167 PRO C O 1
ATOM 4875 N N . THR C 1 168 ? 0.24203 59.07428 -23.74682 1.000 45.64035 168 THR C N 1
ATOM 4876 C CA . THR C 1 168 ? 1.38524 58.22776 -24.03914 1.000 48.70522 168 THR C CA 1
ATOM 4877 C C . THR C 1 168 ? 2.26978 57.98347 -22.82562 1.000 46.11457 168 THR C C 1
ATOM 4878 O O . THR C 1 168 ? 3.18794 57.15833 -22.90577 1.000 45.90224 168 THR C O 1
ATOM 4882 N N . HIS C 1 169 ? 2.00588 58.65752 -21.71007 1.000 49.15597 169 HIS C N 1
ATOM 4883 C CA . HIS C 1 169 ? 2.85707 58.52513 -20.53442 1.000 45.32041 169 HIS C CA 1
ATOM 4884 C C . HIS C 1 169 ? 2.80839 57.09572 -19.99843 1.000 46.05314 169 HIS C C 1
ATOM 4885 O O . HIS C 1 169 ? 1.71496 56.53293 -19.84634 1.000 39.95092 169 HIS C O 1
ATOM 4892 N N . PRO C 1 170 ? 3.95843 56.47550 -19.71950 1.000 43.78612 170 PRO C N 1
ATOM 4893 C CA . PRO C 1 170 ? 3.93914 55.08121 -19.24656 1.000 43.03660 170 PRO C CA 1
ATOM 4894 C C . PRO C 1 170 ? 3.15984 54.88717 -17.95742 1.000 39.20763 170 PRO C C 1
ATOM 4895 O O . PRO C 1 170 ? 2.61134 53.79940 -17.73705 1.000 35.44817 170 PRO C O 1
ATOM 4899 N N . ILE C 1 171 ? 3.09880 55.89731 -17.08830 1.000 39.33712 171 ILE C N 1
ATOM 4900 C CA . ILE C 1 171 ? 2.32396 55.74170 -15.86235 1.000 37.20791 171 ILE C CA 1
ATOM 4901 C C . ILE C 1 171 ? 0.83214 55.74098 -16.17390 1.000 40.18247 171 ILE C C 1
ATOM 4902 O O . ILE C 1 171 ? 0.06616 54.95625 -15.60265 1.000 40.25108 171 ILE C O 1
ATOM 4907 N N . ARG C 1 172 ? 0.39641 56.60191 -17.09788 1.000 40.90611 172 ARG C N 1
ATOM 4908 C CA . ARG C 1 172 ? -1.00960 56.59756 -17.48874 1.000 40.73814 172 ARG C CA 1
ATOM 4909 C C . ARG C 1 172 ? -1.36262 55.31436 -18.22849 1.000 41.44245 172 ARG C C 1
ATOM 4910 O O . ARG C 1 172 ? -2.43668 54.74136 -18.01059 1.000 35.99926 172 ARG C O 1
ATOM 4918 N N . LEU C 1 173 ? -0.46560 54.84432 -19.10086 1.000 40.00361 173 LEU C N 1
ATOM 4919 C CA . LEU C 1 173 ? -0.70510 53.59111 -19.80899 1.000 43.33551 173 LEU C CA 1
ATOM 4920 C C . LEU C 1 173 ? -0.68543 52.40511 -18.85577 1.000 35.44561 173 LEU C C 1
ATOM 4921 O O . LEU C 1 173 ? -1.51976 51.49789 -18.96846 1.000 35.35901 173 LEU C O 1
ATOM 4926 N N . GLY C 1 174 ? 0.26620 52.38266 -17.92140 1.000 36.59416 174 GLY C N 1
ATOM 4927 C CA . GLY C 1 174 ? 0.32695 51.27322 -16.98239 1.000 37.94368 174 GLY C CA 1
ATOM 4928 C C . GLY C 1 174 ? -0.87571 51.24535 -16.05934 1.000 37.04118 174 GLY C C 1
ATOM 4929 O O . GLY C 1 174 ? -1.38019 50.17428 -15.71010 1.000 34.01953 174 GLY C O 1
ATOM 4930 N N . LEU C 1 175 ? -1.35839 52.42430 -15.66382 1.000 35.75563 175 LEU C N 1
ATOM 4931 C CA . LEU C 1 175 ? -2.59816 52.50198 -14.89985 1.000 39.18968 175 LEU C CA 1
ATOM 4932 C C . LEU C 1 175 ? -3.76066 51.89610 -15.67662 1.000 35.65701 175 LEU C C 1
ATOM 4933 O O . LEU C 1 175 ? -4.50457 51.06094 -15.15170 1.000 37.87857 175 LEU C O 1
ATOM 4938 N N . ALA C 1 176 ? -3.92142 52.29498 -16.94005 1.000 36.46383 176 ALA C N 1
ATOM 4939 C CA . ALA C 1 176 ? -5.02032 51.76959 -17.74288 1.000 38.32525 176 ALA C CA 1
ATOM 4940 C C . ALA C 1 176 ? -4.90230 50.26207 -17.91791 1.000 41.51746 176 ALA C C 1
ATOM 4941 O O . ALA C 1 176 ? -5.91289 49.54796 -17.94432 1.000 37.21271 176 ALA C O 1
ATOM 4943 N N . LEU C 1 177 ? -3.67352 49.76203 -18.04841 1.000 33.94745 177 LEU C N 1
ATOM 4944 C CA . LEU C 1 177 ? -3.45957 48.32566 -18.16315 1.000 34.77038 177 LEU C CA 1
ATOM 4945 C C . LEU C 1 177 ? -3.91871 47.59962 -16.90457 1.000 36.59452 177 LEU C C 1
ATOM 4946 O O . LEU C 1 177 ? -4.70320 46.64774 -16.97335 1.000 38.56890 177 LEU C O 1
ATOM 4951 N N . ASN C 1 178 ? -3.44233 48.04087 -15.73936 1.000 34.72825 178 ASN C N 1
ATOM 4952 C CA . ASN C 1 178 ? -3.77327 47.34774 -14.49772 1.000 35.33318 178 ASN C CA 1
ATOM 4953 C C . ASN C 1 178 ? -5.23498 47.55043 -14.11681 1.000 36.87648 178 ASN C C 1
ATOM 4954 O O . ASN C 1 178 ? -5.86791 46.64395 -13.56206 1.000 41.75450 178 ASN C O 1
ATOM 4959 N N . TYR C 1 179 ? -5.78246 48.73416 -14.39963 1.000 35.02380 179 TYR C N 1
ATOM 4960 C CA . TYR C 1 179 ? -7.19513 48.98957 -14.13012 1.000 38.53741 179 TYR C CA 1
ATOM 4961 C C . TYR C 1 179 ? -8.08250 48.09124 -14.98114 1.000 39.45464 179 TYR C C 1
ATOM 4962 O O . TYR C 1 179 ? -9.06999 47.53349 -14.48814 1.000 42.05962 179 TYR C O 1
ATOM 4971 N N . SER C 1 180 ? -7.73081 47.91324 -16.25660 1.000 39.89876 180 SER C N 1
ATOM 4972 C CA . SER C 1 180 ? -8.50038 47.01376 -17.11118 1.000 44.02619 180 SER C CA 1
ATOM 4973 C C . SER C 1 180 ? -8.36734 45.56315 -16.65326 1.000 44.29000 180 SER C C 1
ATOM 4974 O O . SER C 1 180 ? -9.32321 44.78509 -16.75497 1.000 44.43244 180 SER C O 1
ATOM 4977 N N . VAL C 1 181 ? -7.18973 45.17822 -16.15384 1.000 38.06337 181 VAL C N 1
ATOM 4978 C CA . VAL C 1 181 ? -7.02442 43.84531 -15.57668 1.000 38.44554 181 VAL C CA 1
ATOM 4979 C C . VAL C 1 181 ? -7.91102 43.68819 -14.34859 1.000 42.38522 181 VAL C C 1
ATOM 4980 O O . VAL C 1 181 ? -8.50390 42.62469 -14.12250 1.000 44.17348 181 VAL C O 1
ATOM 4984 N N . PHE C 1 182 ? -8.00834 44.74217 -13.53392 1.000 39.62378 182 PHE C N 1
ATOM 4985 C CA . PHE C 1 182 ? -8.91664 44.72976 -12.39139 1.000 41.21902 182 PHE C CA 1
ATOM 4986 C C . PHE C 1 182 ? -10.34822 44.44932 -12.83521 1.000 44.22320 182 PHE C C 1
ATOM 4987 O O . PHE C 1 182 ? -11.03955 43.61242 -12.24526 1.000 42.79009 182 PHE C O 1
ATOM 4995 N N . TYR C 1 183 ? -10.80483 45.13341 -13.88809 1.000 41.98858 183 TYR C N 1
ATOM 4996 C CA . TYR C 1 183 ? -12.16232 44.91728 -14.38384 1.000 49.28379 183 TYR C CA 1
ATOM 4997 C C . TYR C 1 183 ? -12.36193 43.47861 -14.84814 1.000 48.72262 183 TYR C C 1
ATOM 4998 O O . TYR C 1 183 ? -13.36178 42.83628 -14.50660 1.000 47.06440 183 TYR C O 1
ATOM 5007 N N . TYR C 1 184 ? -11.41350 42.95205 -15.62495 1.000 45.13672 184 TYR C N 1
ATOM 5008 C CA . TYR C 1 184 ? -11.58657 41.62562 -16.20963 1.000 48.91726 184 TYR C CA 1
ATOM 5009 C C . TYR C 1 184 ? -11.47170 40.53068 -15.15548 1.000 49.67919 184 TYR C C 1
ATOM 5010 O O . TYR C 1 184 ? -12.33860 39.65529 -15.05913 1.000 49.82949 184 TYR C O 1
ATOM 5019 N N . GLU C 1 185 ? -10.40164 40.55297 -14.36550 1.000 46.84745 185 GLU C N 1
ATOM 5020 C CA . GLU C 1 185 ? -10.09567 39.43915 -13.47761 1.000 46.22434 185 GLU C CA 1
ATOM 5021 C C . GLU C 1 185 ? -10.76463 39.55253 -12.11552 1.000 48.90349 185 GLU C C 1
ATOM 5022 O O . GLU C 1 185 ? -11.10978 38.52516 -11.52053 1.000 53.01738 185 GLU C O 1
ATOM 5028 N N . ILE C 1 186 ? -10.93472 40.76430 -11.59652 1.000 46.11288 186 ILE C N 1
ATOM 5029 C CA . ILE C 1 186 ? -11.48618 40.94860 -10.25734 1.000 49.96174 186 ILE C CA 1
ATOM 5030 C C . ILE C 1 186 ? -12.99260 41.18246 -10.29887 1.000 51.53026 186 ILE C C 1
ATOM 5031 O O . ILE C 1 186 ? -13.74753 40.54523 -9.56015 1.000 52.87812 186 ILE C O 1
ATOM 5036 N N . GLN C 1 187 ? -13.45664 42.09346 -11.15738 1.000 48.64203 187 GLN C N 1
ATOM 5037 C CA . GLN C 1 187 ? -14.87593 42.42056 -11.24347 1.000 52.34850 187 GLN C CA 1
ATOM 5038 C C . GLN C 1 187 ? -15.64328 41.53835 -12.21819 1.000 55.68419 187 GLN C C 1
ATOM 5039 O O . GLN C 1 187 ? -16.87724 41.61275 -12.24910 1.000 63.24916 187 GLN C O 1
ATOM 5045 N N . ASN C 1 188 ? -14.95245 40.71054 -13.00146 1.000 51.28455 188 ASN C N 1
ATOM 5046 C CA . ASN C 1 188 ? -15.57761 39.90192 -14.04775 1.000 58.93190 188 ASN C CA 1
ATOM 5047 C C . ASN C 1 188 ? -16.45766 40.76352 -14.95266 1.000 59.77823 188 ASN C C 1
ATOM 5048 O O . ASN C 1 188 ? -17.59688 40.41989 -15.27301 1.000 63.87247 188 ASN C O 1
ATOM 5053 N N . ALA C 1 189 ? -15.91247 41.90774 -15.36948 1.000 50.28208 189 ALA C N 1
ATOM 5054 C CA . ALA C 1 189 ? -16.62278 42.86919 -16.20765 1.000 48.18680 189 ALA C CA 1
ATOM 5055 C C . ALA C 1 189 ? -15.81688 43.05752 -17.48974 1.000 47.97781 189 ALA C C 1
ATOM 5056 O O . ALA C 1 189 ? -15.13520 44.07615 -17.66299 1.000 52.25952 189 ALA C O 1
ATOM 5058 N N . PRO C 1 190 ? -15.87608 42.08620 -18.40923 1.000 50.25661 190 PRO C N 1
ATOM 5059 C CA . PRO C 1 190 ? -15.01624 42.16582 -19.60240 1.000 52.44873 190 PRO C CA 1
ATOM 5060 C C . PRO C 1 190 ? -15.34793 43.33218 -20.51267 1.000 56.36588 190 PRO C C 1
ATOM 5061 O O . PRO C 1 190 ? -14.44404 43.85486 -21.17780 1.000 49.74953 190 PRO C O 1
ATOM 5065 N N . GLU C 1 191 ? -16.61341 43.75186 -20.57363 1.000 54.54771 191 GLU C N 1
ATOM 5066 C CA . GLU C 1 191 ? -16.97149 44.88516 -21.41906 1.000 50.82701 191 GLU C CA 1
ATOM 5067 C C . GLU C 1 191 ? -16.30285 46.16107 -20.92887 1.000 44.96187 191 GLU C C 1
ATOM 5068 O O . GLU C 1 191 ? -15.79427 46.95155 -21.73132 1.000 44.83031 191 GLU C O 1
ATOM 5074 N N . GLN C 1 192 ? -16.30664 46.38727 -19.61284 1.000 44.76876 192 GLN C N 1
ATOM 5075 C CA . GLN C 1 192 ? -15.58689 47.53092 -19.06520 1.000 46.56597 192 GLN C CA 1
ATOM 5076 C C . GLN C 1 192 ? -14.08571 47.39385 -19.28856 1.000 43.06486 192 GLN C C 1
ATOM 5077 O O . GLN C 1 192 ? -13.40757 48.37046 -19.63286 1.000 43.82493 192 GLN C O 1
ATOM 5083 N N . ALA C 1 193 ? -13.55292 46.18482 -19.10293 1.000 43.52509 193 ALA C N 1
ATOM 5084 C CA . ALA C 1 193 ? -12.12274 45.95737 -19.28632 1.000 41.83758 193 ALA C CA 1
ATOM 5085 C C . ALA C 1 193 ? -11.69551 46.25739 -20.71551 1.000 48.25855 193 ALA C C 1
ATOM 5086 O O . ALA C 1 193 ? -10.70686 46.96394 -20.94745 1.000 42.08269 193 ALA C O 1
ATOM 5088 N N . CYS C 1 194 ? -12.44594 45.73856 -21.68845 1.000 41.46709 194 CYS C N 1
ATOM 5089 C CA . CYS C 1 194 ? -12.08945 45.91287 -23.09220 1.000 43.36483 194 CYS C CA 1
ATOM 5090 C C . CYS C 1 194 ? -12.19719 47.37074 -23.52746 1.000 50.14219 194 CYS C C 1
ATOM 5091 O O . CYS C 1 194 ? -11.35056 47.86095 -24.28481 1.000 49.42352 194 CYS C O 1
ATOM 5094 N N . HIS C 1 195 ? -13.23632 48.07715 -23.07603 1.000 43.15983 195 HIS C N 1
ATOM 5095 C CA . HIS C 1 195 ? -13.38880 49.47941 -23.45160 1.000 47.46403 195 HIS C CA 1
ATOM 5096 C C . HIS C 1 195 ? -12.24492 50.32463 -22.90524 1.000 43.59804 195 HIS C C 1
ATOM 5097 O O . HIS C 1 195 ? -11.67755 51.15968 -23.61836 1.000 44.91905 195 HIS C O 1
ATOM 5104 N N . LEU C 1 196 ? -11.90075 50.12668 -21.63144 1.000 41.74490 196 LEU C N 1
ATOM 5105 C CA . LEU C 1 196 ? -10.83246 50.90945 -21.01994 1.000 45.28605 196 LEU C CA 1
ATOM 5106 C C . LEU C 1 196 ? -9.49914 50.65953 -21.71487 1.000 33.15928 196 LEU C C 1
ATOM 5107 O O . LEU C 1 196 ? -8.76343 51.60497 -22.02158 1.000 41.14376 196 LEU C O 1
ATOM 5112 N N . ALA C 1 197 ? -9.18218 49.39243 -21.99103 1.000 40.25623 197 ALA C N 1
ATOM 5113 C CA . ALA C 1 197 ? -7.90553 49.06796 -22.62015 1.000 41.63046 197 ALA C CA 1
ATOM 5114 C C . ALA C 1 197 ? -7.83317 49.60865 -24.04385 1.000 41.83521 197 ALA C C 1
ATOM 5115 O O . ALA C 1 197 ? -6.78376 50.10409 -24.46977 1.000 39.19181 197 ALA C O 1
ATOM 5117 N N . LYS C 1 198 ? -8.92949 49.50583 -24.80136 1.000 42.69005 198 LYS C N 1
ATOM 5118 C CA . LYS C 1 198 ? -8.92782 49.99869 -26.17743 1.000 39.37893 198 LYS C CA 1
ATOM 5119 C C . LYS C 1 198 ? -8.89345 51.51972 -26.22685 1.000 41.77362 198 LYS C C 1
ATOM 5120 O O . LYS C 1 198 ? -8.25063 52.10345 -27.10757 1.000 42.49609 198 LYS C O 1
ATOM 5126 N N . THR C 1 199 ? -9.61430 52.17986 -25.31891 1.000 39.41124 199 THR C N 1
ATOM 5127 C CA . THR C 1 199 ? -9.59404 53.63734 -25.28403 1.000 41.48245 199 THR C CA 1
ATOM 5128 C C . THR C 1 199 ? -8.19188 54.14971 -24.98637 1.000 38.98640 199 THR C C 1
ATOM 5129 O O . THR C 1 199 ? -7.69041 55.05673 -25.66163 1.000 44.19202 199 THR C O 1
ATOM 5133 N N . ALA C 1 200 ? -7.53359 53.55946 -23.98687 1.000 42.54531 200 ALA C N 1
ATOM 5134 C CA . ALA C 1 200 ? -6.17979 53.98226 -23.64437 1.000 43.35806 200 ALA C CA 1
ATOM 5135 C C . ALA C 1 200 ? -5.22329 53.74888 -24.80319 1.000 36.81259 200 ALA C C 1
ATOM 5136 O O . ALA C 1 200 ? -4.35439 54.58563 -25.07897 1.000 41.74599 200 ALA C O 1
ATOM 5138 N N . PHE C 1 201 ? -5.37147 52.61623 -25.49454 1.000 38.28538 201 PHE C N 1
ATOM 5139 C CA . PHE C 1 201 ? -4.52038 52.32204 -26.64325 1.000 45.60283 201 PHE C CA 1
ATOM 5140 C C . PHE C 1 201 ? -4.71312 53.35770 -27.74269 1.000 45.20682 201 PHE C C 1
ATOM 5141 O O . PHE C 1 201 ? -3.74311 53.91894 -28.26385 1.000 42.42819 201 PHE C O 1
ATOM 5149 N N . ASP C 1 202 ? -5.96740 53.62725 -28.10671 1.000 44.87366 202 ASP C N 1
ATOM 5150 C CA . ASP C 1 202 ? -6.23412 54.57966 -29.17881 1.000 42.97686 202 ASP C CA 1
ATOM 5151 C C . ASP C 1 202 ? -5.79559 55.98283 -28.78932 1.000 43.99193 202 ASP C C 1
ATOM 5152 O O . ASP C 1 202 ? -5.26359 56.73107 -29.61975 1.000 50.65615 202 ASP C O 1
ATOM 5157 N N . ASP C 1 203 ? -5.99225 56.34965 -27.51913 1.000 45.40315 203 ASP C N 1
ATOM 5158 C CA . ASP C 1 203 ? -5.57382 57.67009 -27.05769 1.000 48.11889 203 ASP C CA 1
ATOM 5159 C C . ASP C 1 203 ? -4.06390 57.87371 -27.18020 1.000 44.56913 203 ASP C C 1
ATOM 5160 O O . ASP C 1 203 ? -3.61498 58.99926 -27.42618 1.000 47.69235 203 ASP C O 1
ATOM 5165 N N . ALA C 1 204 ? -3.26864 56.81098 -27.00141 1.000 44.81619 204 ALA C N 1
ATOM 5166 C CA . ALA C 1 204 ? -1.81493 56.87276 -27.11887 1.000 45.03169 204 ALA C CA 1
ATOM 5167 C C . ALA C 1 204 ? -1.33382 56.84629 -28.56308 1.000 46.03042 204 ALA C C 1
ATOM 5168 O O . ALA C 1 204 ? -0.26404 57.40184 -28.86529 1.000 43.87156 204 ALA C O 1
ATOM 5170 N N . ILE C 1 205 ? -2.06458 56.15078 -29.44602 1.000 48.59511 205 ILE C N 1
ATOM 5171 C CA . ILE C 1 205 ? -1.68826 56.10604 -30.85709 1.000 54.06144 205 ILE C CA 1
ATOM 5172 C C . ILE C 1 205 ? -1.67828 57.50781 -31.47980 1.000 53.34263 205 ILE C C 1
ATOM 5173 O O . ILE C 1 205 ? -0.80697 57.83464 -32.29836 1.000 55.31806 205 ILE C O 1
ATOM 5178 N N . ALA C 1 206 ? -2.65063 58.35619 -31.10291 1.000 55.45627 206 ALA C N 1
ATOM 5179 C CA . ALA C 1 206 ? -2.82610 59.64831 -31.76782 1.000 60.49500 206 ALA C CA 1
ATOM 5180 C C . ALA C 1 206 ? -1.57730 60.51123 -31.65867 1.000 64.53692 206 ALA C C 1
ATOM 5181 O O . ALA C 1 206 ? -1.29990 61.32038 -32.55297 1.000 63.12916 206 ALA C O 1
ATOM 5183 N N . GLU C 1 207 ? -0.78476 60.32596 -30.60821 1.000 57.89520 207 GLU C N 1
ATOM 5184 C CA . GLU C 1 207 ? 0.41586 61.12519 -30.45505 1.000 54.40288 207 GLU C CA 1
ATOM 5185 C C . GLU C 1 207 ? 1.68316 60.27792 -30.39934 1.000 60.91886 207 GLU C C 1
ATOM 5186 O O . GLU C 1 207 ? 2.66495 60.70969 -29.80311 1.000 53.87795 207 GLU C O 1
ATOM 5192 N N . LEU C 1 208 ? 1.73279 59.09347 -31.01537 1.000 56.35213 208 LEU C N 1
ATOM 5193 C CA . LEU C 1 208 ? 3.01048 58.39086 -30.87931 1.000 56.61644 208 LEU C CA 1
ATOM 5194 C C . LEU C 1 208 ? 4.11473 58.95255 -31.76832 1.000 58.14737 208 LEU C C 1
ATOM 5195 O O . LEU C 1 208 ? 5.29010 58.66190 -31.53311 1.000 46.72468 208 LEU C O 1
ATOM 5200 N N . ASP C 1 209 ? 3.77428 59.67051 -32.82935 1.000 57.98295 209 ASP C N 1
ATOM 5201 C CA . ASP C 1 209 ? 4.80897 60.24252 -33.67837 1.000 57.19435 209 ASP C CA 1
ATOM 5202 C C . ASP C 1 209 ? 5.64211 61.26830 -32.93535 1.000 58.85185 209 ASP C C 1
ATOM 5203 O O . ASP C 1 209 ? 6.73309 61.59607 -33.39949 1.000 66.59121 209 ASP C O 1
ATOM 5208 N N . THR C 1 210 ? 5.17346 61.75446 -31.78317 1.000 59.92035 210 THR C N 1
ATOM 5209 C CA . THR C 1 210 ? 5.84477 62.82142 -31.04699 1.000 59.80181 210 THR C CA 1
ATOM 5210 C C . THR C 1 210 ? 6.92604 62.34361 -30.07823 1.000 65.58930 210 THR C C 1
ATOM 5211 O O . THR C 1 210 ? 7.69961 63.17780 -29.59254 1.000 60.36267 210 THR C O 1
ATOM 5215 N N . LEU C 1 211 ? 7.00567 61.04700 -29.77879 1.000 58.19869 211 LEU C N 1
ATOM 5216 C CA . LEU C 1 211 ? 7.97536 60.55540 -28.80274 1.000 59.40730 211 LEU C CA 1
ATOM 5217 C C . LEU C 1 211 ? 9.38092 60.44079 -29.37914 1.000 64.82468 211 LEU C C 1
ATOM 5218 O O . LEU C 1 211 ? 9.57626 60.22387 -30.57978 1.000 54.53783 211 LEU C O 1
ATOM 5223 N N . ASN C 1 212 ? 10.36559 60.59366 -28.49477 1.000 56.65594 212 ASN C N 1
ATOM 5224 C CA . ASN C 1 212 ? 11.74777 60.28973 -28.82399 1.000 60.89788 212 ASN C CA 1
ATOM 5225 C C . ASN C 1 212 ? 11.98109 58.79191 -28.61394 1.000 60.07062 212 ASN C C 1
ATOM 5226 O O . ASN C 1 212 ? 11.06978 58.04323 -28.24636 1.000 52.18186 212 ASN C O 1
ATOM 5231 N N . GLU C 1 213 ? 13.21476 58.34180 -28.85391 1.000 61.84028 213 GLU C N 1
ATOM 5232 C CA . GLU C 1 213 ? 13.50159 56.91036 -28.79728 1.000 57.94572 213 GLU C CA 1
ATOM 5233 C C . GLU C 1 213 ? 13.29213 56.34158 -27.39883 1.000 59.08098 213 GLU C C 1
ATOM 5234 O O . GLU C 1 213 ? 12.80018 55.21718 -27.25033 1.000 56.78944 213 GLU C O 1
ATOM 5240 N N . ASP C 1 214 ? 13.63511 57.10599 -26.35965 1.000 61.04234 214 ASP C N 1
ATOM 5241 C CA . ASP C 1 214 ? 13.53852 56.57125 -25.00461 1.000 62.62111 214 ASP C CA 1
ATOM 5242 C C . ASP C 1 214 ? 12.08918 56.44197 -24.55777 1.000 63.37895 214 ASP C C 1
ATOM 5243 O O . ASP C 1 214 ? 11.72629 55.46774 -23.88638 1.000 56.63801 214 ASP C O 1
ATOM 5248 N N . SER C 1 215 ? 11.24066 57.40033 -24.92886 1.000 63.14661 215 SER C N 1
ATOM 5249 C CA . SER C 1 215 ? 9.84599 57.31645 -24.51893 1.000 59.19508 215 SER C CA 1
ATOM 5250 C C . SER C 1 215 ? 9.07610 56.33003 -25.38541 1.000 52.83158 215 SER C C 1
ATOM 5251 O O . SER C 1 215 ? 8.13587 55.68983 -24.90221 1.000 54.14123 215 SER C O 1
ATOM 5254 N N . TYR C 1 216 ? 9.46297 56.20111 -26.65877 1.000 44.82507 216 TYR C N 1
ATOM 5255 C CA . TYR C 1 216 ? 8.78598 55.27895 -27.56254 1.000 46.76886 216 TYR C CA 1
ATOM 5256 C C . TYR C 1 216 ? 8.85381 53.85276 -27.03017 1.000 55.21375 216 TYR C C 1
ATOM 5257 O O . TYR C 1 216 ? 7.87960 53.09602 -27.12607 1.000 42.84098 216 TYR C O 1
ATOM 5266 N N . LYS C 1 217 ? 9.99627 53.47367 -26.45052 1.000 45.56811 217 LYS C N 1
ATOM 5267 C CA . LYS C 1 217 ? 10.18873 52.09596 -26.01715 1.000 46.07269 217 LYS C CA 1
ATOM 5268 C C . LYS C 1 217 ? 9.32578 51.77056 -24.80441 1.000 47.76352 217 LYS C C 1
ATOM 5269 O O . LYS C 1 217 ? 8.66579 50.72672 -24.76314 1.000 51.49419 217 LYS C O 1
ATOM 5275 N N . ASP C 1 218 ? 9.30639 52.65923 -23.80902 1.000 45.55225 218 ASP C N 1
ATOM 5276 C CA . ASP C 1 218 ? 8.50603 52.40389 -22.61520 1.000 43.22867 218 ASP C CA 1
ATOM 5277 C C . ASP C 1 218 ? 7.01734 52.35664 -22.94202 1.000 47.06779 218 ASP C C 1
ATOM 5278 O O . ASP C 1 218 ? 6.28065 51.52499 -22.39891 1.000 40.98960 218 ASP C O 1
ATOM 5283 N N . SER C 1 219 ? 6.55668 53.24620 -23.82429 1.000 45.31429 219 SER C N 1
ATOM 5284 C CA . SER C 1 219 ? 5.13169 53.32152 -24.13112 1.000 43.45505 219 SER C CA 1
ATOM 5285 C C . SER C 1 219 ? 4.68655 52.14730 -24.99486 1.000 43.31225 219 SER C C 1
ATOM 5286 O O . SER C 1 219 ? 3.64651 51.53330 -24.73136 1.000 39.62114 219 SER C O 1
ATOM 5289 N N . THR C 1 220 ? 5.45156 51.82482 -26.04226 1.000 42.19155 220 THR C N 1
ATOM 5290 C CA . THR C 1 220 ? 5.05852 50.71630 -26.90784 1.000 45.61017 220 THR C CA 1
ATOM 5291 C C . THR C 1 220 ? 5.09472 49.39068 -26.16024 1.000 45.28144 220 THR C C 1
ATOM 5292 O O . THR C 1 220 ? 4.35805 48.46258 -26.51168 1.000 41.15091 220 THR C O 1
ATOM 5296 N N . LEU C 1 221 ? 5.93991 49.28352 -25.13342 1.000 45.11958 221 LEU C N 1
ATOM 5297 C CA . LEU C 1 221 ? 5.96796 48.07315 -24.31851 1.000 42.30065 221 LEU C CA 1
ATOM 5298 C C . LEU C 1 221 ? 4.63015 47.85308 -23.62376 1.000 42.00336 221 LEU C C 1
ATOM 5299 O O . LEU C 1 221 ? 4.05975 46.75639 -23.67528 1.000 41.64350 221 LEU C O 1
ATOM 5304 N N . ILE C 1 222 ? 4.11499 48.88803 -22.96049 1.000 44.39405 222 ILE C N 1
ATOM 5305 C CA . ILE C 1 222 ? 2.82588 48.75156 -22.29446 1.000 42.55684 222 ILE C CA 1
ATOM 5306 C C . ILE C 1 222 ? 1.70444 48.63333 -23.31814 1.000 39.26360 222 ILE C C 1
ATOM 5307 O O . ILE C 1 222 ? 0.73986 47.89048 -23.10657 1.000 39.33234 222 ILE C O 1
ATOM 5312 N N . MET C 1 223 ? 1.82335 49.32722 -24.45369 1.000 41.17673 223 MET C N 1
ATOM 5313 C CA . MET C 1 223 ? 0.81053 49.21014 -25.49775 1.000 36.22888 223 MET C CA 1
ATOM 5314 C C . MET C 1 223 ? 0.74120 47.78923 -26.04287 1.000 41.32120 223 MET C C 1
ATOM 5315 O O . MET C 1 223 ? -0.33991 47.30429 -26.40060 1.000 39.56606 223 MET C O 1
ATOM 5320 N N . GLN C 1 224 ? 1.88918 47.11083 -26.12893 1.000 38.66049 224 GLN C N 1
ATOM 5321 C CA . GLN C 1 224 ? 1.89134 45.70751 -26.53220 1.000 36.43684 224 GLN C CA 1
ATOM 5322 C C . GLN C 1 224 ? 1.14519 44.84363 -25.52284 1.000 37.55667 224 GLN C C 1
ATOM 5323 O O . GLN C 1 224 ? 0.43192 43.90826 -25.90481 1.000 43.39324 224 GLN C O 1
ATOM 5325 N N . LEU C 1 225 ? 1.30573 45.13032 -24.22746 1.000 33.11296 225 LEU C N 1
ATOM 5326 C CA . LEU C 1 225 ? 0.56981 44.37703 -23.21577 1.000 38.77803 225 LEU C CA 1
ATOM 5327 C C . LEU C 1 225 ? -0.92888 44.64725 -23.30679 1.000 43.61813 225 LEU C C 1
ATOM 5328 O O . LEU C 1 225 ? -1.74291 43.73522 -23.11488 1.000 41.75248 225 LEU C O 1
ATOM 5333 N N . LEU C 1 226 ? -1.31433 45.89607 -23.58175 1.000 39.53772 226 LEU C N 1
ATOM 5334 C CA . LEU C 1 226 ? -2.72605 46.20149 -23.78873 1.000 38.50574 226 LEU C CA 1
ATOM 5335 C C . LEU C 1 226 ? -3.28896 45.39789 -24.95563 1.000 45.50200 226 LEU C C 1
ATOM 5336 O O . LEU C 1 226 ? -4.37111 44.80830 -24.85591 1.000 43.46626 226 LEU C O 1
ATOM 5341 N N . ARG C 1 227 ? -2.55456 45.35275 -26.06997 1.000 45.50171 227 ARG C N 1
ATOM 5342 C CA . ARG C 1 227 ? -3.00317 44.58490 -27.22750 1.000 46.52577 227 ARG C CA 1
ATOM 5343 C C . ARG C 1 227 ? -3.05976 43.09170 -26.91584 1.000 46.59420 227 ARG C C 1
ATOM 5344 O O . ARG C 1 227 ? -3.99157 42.39724 -27.34178 1.000 46.44303 227 ARG C O 1
ATOM 5352 N N . ASP C 1 228 ? -2.06882 42.57602 -26.18175 1.000 45.31474 228 ASP C N 1
ATOM 5353 C CA . ASP C 1 228 ? -2.08784 41.16133 -25.81577 1.000 49.53859 228 ASP C CA 1
ATOM 5354 C C . ASP C 1 228 ? -3.31820 40.82066 -24.98326 1.000 49.53224 228 ASP C C 1
ATOM 5355 O O . ASP C 1 228 ? -3.95481 39.78305 -25.20153 1.000 44.18457 228 ASP C O 1
ATOM 5360 N N . ASN C 1 229 ? -3.66414 41.67942 -24.01869 1.000 42.21778 229 ASN C N 1
ATOM 5361 C CA . ASN C 1 229 ? -4.85293 41.44097 -23.20297 1.000 48.27148 229 ASN C CA 1
ATOM 5362 C C . ASN C 1 229 ? -6.12318 41.48235 -24.04298 1.000 50.63735 229 ASN C C 1
ATOM 5363 O O . ASN C 1 229 ? -7.01917 40.64604 -23.86852 1.000 46.28020 229 ASN C O 1
ATOM 5368 N N . LEU C 1 230 ? -6.22695 42.45785 -24.95132 1.000 46.13577 230 LEU C N 1
ATOM 5369 C CA . LEU C 1 230 ? -7.41735 42.57471 -25.78633 1.000 52.07044 230 LEU C CA 1
ATOM 5370 C C . LEU C 1 230 ? -7.59861 41.34164 -26.66469 1.000 51.23451 230 LEU C C 1
ATOM 5371 O O . LEU C 1 230 ? -8.72126 40.85619 -26.84270 1.000 57.05881 230 LEU C O 1
ATOM 5376 N N . THR C 1 231 ? -6.50035 40.82098 -27.21927 1.000 49.89325 231 THR C N 1
ATOM 5377 C CA . THR C 1 231 ? -6.57135 39.59815 -28.01649 1.000 56.38733 231 THR C CA 1
ATOM 5378 C C . THR C 1 231 ? -6.98832 38.40235 -27.16299 1.000 57.93476 231 THR C C 1
ATOM 5379 O O . THR C 1 231 ? -7.83559 37.60107 -27.57523 1.000 66.03376 231 THR C O 1
ATOM 5383 N N . LEU C 1 232 ? -6.42286 38.29300 -25.95916 1.000 53.89084 232 LEU C N 1
ATOM 5384 C CA . LEU C 1 232 ? -6.80939 37.22278 -25.04345 1.000 54.65243 232 LEU C CA 1
ATOM 5385 C C . LEU C 1 232 ? -8.28830 37.30206 -24.69583 1.000 57.20727 232 LEU C C 1
ATOM 5386 O O . LEU C 1 232 ? -8.98719 36.28193 -24.67386 1.000 51.79881 232 LEU C O 1
ATOM 5391 N N . TRP C 1 233 ? -8.78681 38.50660 -24.43493 1.000 53.91637 233 TRP C N 1
ATOM 5392 C CA . TRP C 1 233 ? -10.15358 38.67407 -23.95961 1.000 59.00354 233 TRP C CA 1
ATOM 5393 C C . TRP C 1 233 ? -11.18251 38.44859 -25.05887 1.000 63.80937 233 TRP C C 1
ATOM 5394 O O . TRP C 1 233 ? -12.35080 38.18813 -24.75243 1.000 62.43293 233 TRP C O 1
ATOM 5405 N N . THR C 1 234 ? -10.77777 38.53790 -26.32128 1.000 65.70473 234 THR C N 1
ATOM 5406 C CA . THR C 1 234 ? -11.69090 38.36206 -27.44365 1.000 61.02020 234 THR C CA 1
ATOM 5407 C C . THR C 1 234 ? -11.56672 36.95881 -28.03595 1.000 59.07197 234 THR C C 1
ATOM 5408 O O . THR C 1 234 ? -10.47229 36.40818 -28.14725 1.000 69.38624 234 THR C O 1
ATOM 5412 N N . ASP D 1 3 ? 4.11840 13.56149 -53.92746 1.000 72.98441 3 ASP D N 1
ATOM 5413 C CA . ASP D 1 3 ? 3.78151 12.51803 -52.96613 1.000 76.93128 3 ASP D CA 1
ATOM 5414 C C . ASP D 1 3 ? 2.94655 13.09601 -51.82691 1.000 73.66313 3 ASP D C 1
ATOM 5415 O O . ASP D 1 3 ? 3.47381 13.79089 -50.95876 1.000 68.60405 3 ASP D O 1
ATOM 5420 N N . ARG D 1 4 ? 1.65752 12.73835 -51.81086 1.000 65.89392 4 ARG D N 1
ATOM 5421 C CA . ARG D 1 4 ? 0.69882 13.35602 -50.89635 1.000 64.36888 4 ARG D CA 1
ATOM 5422 C C . ARG D 1 4 ? 1.15326 13.28507 -49.44619 1.000 66.72840 4 ARG D C 1
ATOM 5423 O O . ARG D 1 4 ? 1.00249 14.25596 -48.69549 1.000 61.98473 4 ARG D O 1
ATOM 5431 N N . GLU D 1 5 ? 1.70331 12.14365 -49.02857 1.000 58.72624 5 GLU D N 1
ATOM 5432 C CA . GLU D 1 5 ? 2.14756 12.01269 -47.64544 1.000 61.34116 5 GLU D CA 1
ATOM 5433 C C . GLU D 1 5 ? 3.24145 13.01991 -47.31040 1.000 61.24253 5 GLU D C 1
ATOM 5434 O O . GLU D 1 5 ? 3.37209 13.42747 -46.14987 1.000 55.95031 5 GLU D O 1
ATOM 5436 N N . GLN D 1 6 ? 4.03804 13.42697 -48.30381 1.000 59.74460 6 GLN D N 1
ATOM 5437 C CA . GLN D 1 6 ? 5.09839 14.39684 -48.04784 1.000 64.60043 6 GLN D CA 1
ATOM 5438 C C . GLN D 1 6 ? 4.56914 15.82853 -47.99183 1.000 57.13999 6 GLN D C 1
ATOM 5439 O O . GLN D 1 6 ? 5.07091 16.64444 -47.21013 1.000 56.50529 6 GLN D O 1
ATOM 5441 N N . LEU D 1 7 ? 3.56593 16.16265 -48.80927 1.000 57.52261 7 LEU D N 1
ATOM 5442 C CA . LEU D 1 7 ? 2.96018 17.48699 -48.70066 1.000 53.87879 7 LEU D CA 1
ATOM 5443 C C . LEU D 1 7 ? 2.18703 17.64182 -47.39878 1.000 54.12452 7 LEU D C 1
ATOM 5444 O O . LEU D 1 7 ? 2.19032 18.72233 -46.79680 1.000 47.77390 7 LEU D O 1
ATOM 5449 N N . VAL D 1 8 ? 1.52494 16.57661 -46.94389 1.000 49.22498 8 VAL D N 1
ATOM 5450 C CA . VAL D 1 8 ? 0.79351 16.65229 -45.68554 1.000 52.87637 8 VAL D CA 1
ATOM 5451 C C . VAL D 1 8 ? 1.76194 16.74082 -44.51312 1.000 47.78914 8 VAL D C 1
ATOM 5452 O O . VAL D 1 8 ? 1.52750 17.47654 -43.54849 1.000 48.99651 8 VAL D O 1
ATOM 5456 N N . GLN D 1 9 ? 2.86733 15.99507 -44.57748 1.000 51.86599 9 GLN D N 1
ATOM 5457 C CA . GLN D 1 9 ? 3.88628 16.09786 -43.53778 1.000 45.04691 9 GLN D CA 1
ATOM 5458 C C . GLN D 1 9 ? 4.50577 17.49058 -43.50522 1.000 46.68769 9 GLN D C 1
ATOM 5459 O O . GLN D 1 9 ? 4.81487 18.01500 -42.42891 1.000 44.85200 9 GLN D O 1
ATOM 5461 N N . LYS D 1 10 ? 4.72318 18.08996 -44.67989 1.000 43.14518 10 LYS D N 1
ATOM 5462 C CA . LYS D 1 10 ? 5.25308 19.45052 -44.73997 1.000 48.48417 10 LYS D CA 1
ATOM 5463 C C . LYS D 1 10 ? 4.27379 20.45034 -44.13292 1.000 49.82681 10 LYS D C 1
ATOM 5464 O O . LYS D 1 10 ? 4.68479 21.40398 -43.45890 1.000 43.58966 10 LYS D O 1
ATOM 5470 N N . ALA D 1 11 ? 2.97267 20.24603 -44.35758 1.000 39.99306 11 ALA D N 1
ATOM 5471 C CA . ALA D 1 11 ? 1.96925 21.10076 -43.72710 1.000 39.54038 11 ALA D CA 1
ATOM 5472 C C . ALA D 1 11 ? 2.02364 20.97811 -42.20834 1.000 44.38513 11 ALA D C 1
ATOM 5473 O O . ALA D 1 11 ? 1.83913 21.96718 -41.48896 1.000 38.25906 11 ALA D O 1
ATOM 5475 N N . ARG D 1 12 ? 2.25957 19.76515 -41.70087 1.000 41.20017 12 ARG D N 1
ATOM 5476 C CA . ARG D 1 12 ? 2.39983 19.58182 -40.25909 1.000 40.46323 12 ARG D CA 1
ATOM 5477 C C . ARG D 1 12 ? 3.66433 20.25438 -39.73637 1.000 37.49966 12 ARG D C 1
ATOM 5478 O O . ARG D 1 12 ? 3.67491 20.79109 -38.62243 1.000 42.35035 12 ARG D O 1
ATOM 5486 N N . LEU D 1 13 ? 4.74351 20.21600 -40.51943 1.000 38.67495 13 LEU D N 1
ATOM 5487 C CA . LEU D 1 13 ? 5.98297 20.87575 -40.12103 1.000 42.29100 13 LEU D CA 1
ATOM 5488 C C . LEU D 1 13 ? 5.81667 22.38923 -40.09959 1.000 39.93323 13 LEU D C 1
ATOM 5489 O O . LEU D 1 13 ? 6.27154 23.05788 -39.16450 1.000 39.94464 13 LEU D O 1
ATOM 5494 N N . ALA D 1 14 ? 5.17992 22.94161 -41.13458 1.000 38.31601 14 ALA D N 1
ATOM 5495 C CA . ALA D 1 14 ? 4.95354 24.38038 -41.21025 1.000 34.47605 14 ALA D CA 1
ATOM 5496 C C . ALA D 1 14 ? 4.12067 24.88269 -40.03668 1.000 41.32743 14 ALA D C 1
ATOM 5497 O O . ALA D 1 14 ? 4.37953 25.96883 -39.50567 1.000 36.14262 14 ALA D O 1
ATOM 5499 N N . GLU D 1 15 ? 3.10972 24.10990 -39.62148 1.000 37.07767 15 GLU D N 1
ATOM 5500 C CA . GLU D 1 15 ? 2.32452 24.49726 -38.45300 1.000 37.90868 15 GLU D CA 1
ATOM 5501 C C . GLU D 1 15 ? 3.19345 24.55648 -37.20300 1.000 33.97643 15 GLU D C 1
ATOM 5502 O O . GLU D 1 15 ? 3.08016 25.49463 -36.40552 1.000 42.01077 15 GLU D O 1
ATOM 5508 N N . GLN D 1 16 ? 4.04611 23.55057 -37.01045 1.000 35.69245 16 GLN D N 1
ATOM 5509 C CA . GLN D 1 16 ? 4.94161 23.53345 -35.85856 1.000 38.50877 16 GLN D CA 1
ATOM 5510 C C . GLN D 1 16 ? 5.89413 24.72384 -35.87770 1.000 39.49925 16 GLN D C 1
ATOM 5511 O O . GLN D 1 16 ? 6.20917 25.29181 -34.82408 1.000 33.02965 16 GLN D O 1
ATOM 5517 N N . ALA D 1 17 ? 6.36218 25.11230 -37.06428 1.000 34.69090 17 ALA D N 1
ATOM 5518 C CA . ALA D 1 17 ? 7.23675 26.26870 -37.24061 1.000 34.98184 17 ALA D CA 1
ATOM 5519 C C . ALA D 1 17 ? 6.48276 27.59247 -37.29481 1.000 35.35322 17 ALA D C 1
ATOM 5520 O O . ALA D 1 17 ? 7.12416 28.63581 -37.47539 1.000 35.91679 17 ALA D O 1
ATOM 5522 N N . GLU D 1 18 ? 5.15412 27.57036 -37.14858 1.000 38.42679 18 GLU D N 1
ATOM 5523 C CA . GLU D 1 18 ? 4.31351 28.76838 -37.22211 1.000 37.46258 18 GLU D CA 1
ATOM 5524 C C . GLU D 1 18 ? 4.53944 29.52597 -38.52661 1.000 39.83899 18 GLU D C 1
ATOM 5525 O O . GLU D 1 18 ? 4.62783 30.75717 -38.55547 1.000 36.09232 18 GLU D O 1
ATOM 5531 N N . ARG D 1 19 ? 4.64387 28.77495 -39.61854 1.000 34.23052 19 ARG D N 1
ATOM 5532 C CA . ARG D 1 19 ? 4.77474 29.33100 -40.96000 1.000 37.24361 19 ARG D CA 1
ATOM 5533 C C . ARG D 1 19 ? 3.48996 28.98392 -41.70365 1.000 37.51415 19 ARG D C 1
ATOM 5534 O O . ARG D 1 19 ? 3.42550 28.02575 -42.47257 1.000 34.09064 19 ARG D O 1
ATOM 5542 N N . TYR D 1 20 ? 2.46220 29.80339 -41.49288 1.000 36.24389 20 TYR D N 1
ATOM 5543 C CA . TYR D 1 20 ? 1.12912 29.42498 -41.93817 1.000 34.21884 20 TYR D CA 1
ATOM 5544 C C . TYR D 1 20 ? 0.91520 29.66197 -43.42494 1.000 39.31022 20 TYR D C 1
ATOM 5545 O O . TYR D 1 20 ? 0.05846 28.99930 -44.02244 1.000 40.61253 20 TYR D O 1
ATOM 5554 N N . ASP D 1 21 ? 1.67633 30.57510 -44.03491 1.000 34.93429 21 ASP D N 1
ATOM 5555 C CA . ASP D 1 21 ? 1.67159 30.68783 -45.49015 1.000 34.36184 21 ASP D CA 1
ATOM 5556 C C . ASP D 1 21 ? 2.13492 29.38334 -46.13460 1.000 38.85877 21 ASP D C 1
ATOM 5557 O O . ASP D 1 21 ? 1.50446 28.88521 -47.07451 1.000 44.25002 21 ASP D O 1
ATOM 5562 N N . ASP D 1 22 ? 3.24411 28.81466 -45.64070 1.000 37.33573 22 ASP D N 1
ATOM 5563 C CA . ASP D 1 22 ? 3.70851 27.52473 -46.15135 1.000 38.93294 22 ASP D CA 1
ATOM 5564 C C . ASP D 1 22 ? 2.67509 26.43388 -45.89890 1.000 40.00788 22 ASP D C 1
ATOM 5565 O O . ASP D 1 22 ? 2.45850 25.55872 -46.74703 1.000 38.18891 22 ASP D O 1
ATOM 5570 N N . MET D 1 23 ? 2.06102 26.45032 -44.71440 1.000 37.25922 23 MET D N 1
ATOM 5571 C CA . MET D 1 23 ? 1.06718 25.44252 -44.36520 1.000 33.87307 23 MET D CA 1
ATOM 5572 C C . MET D 1 23 ? -0.13198 25.49810 -45.30439 1.000 40.75433 23 MET D C 1
ATOM 5573 O O . MET D 1 23 ? -0.61715 24.45765 -45.76614 1.000 43.18313 23 MET D O 1
ATOM 5578 N N . ALA D 1 24 ? -0.61318 26.70419 -45.61366 1.000 35.91192 24 ALA D N 1
ATOM 5579 C CA . ALA D 1 24 ? -1.74010 26.83880 -46.53190 1.000 39.95861 24 ALA D CA 1
ATOM 5580 C C . ALA D 1 24 ? -1.35813 26.43378 -47.95107 1.000 47.78004 24 ALA D C 1
ATOM 5581 O O . ALA D 1 24 ? -2.15295 25.79717 -48.65408 1.000 40.69521 24 ALA D O 1
ATOM 5583 N N . ALA D 1 25 ? -0.14575 26.79081 -48.38804 1.000 41.51523 25 ALA D N 1
ATOM 5584 C CA . ALA D 1 25 ? 0.31115 26.39898 -49.71885 1.000 43.41109 25 ALA D CA 1
ATOM 5585 C C . ALA D 1 25 ? 0.36877 24.88331 -49.86217 1.000 42.29743 25 ALA D C 1
ATOM 5586 O O . ALA D 1 25 ? 0.00816 24.33754 -50.91238 1.000 50.13766 25 ALA D O 1
ATOM 5588 N N . ALA D 1 26 ? 0.82460 24.18630 -48.81816 1.000 38.91553 26 ALA D N 1
ATOM 5589 C CA . ALA D 1 26 ? 0.90536 22.73022 -48.87503 1.000 42.15389 26 ALA D CA 1
ATOM 5590 C C . ALA D 1 26 ? -0.47965 22.09362 -48.93845 1.000 49.88888 26 ALA D C 1
ATOM 5591 O O . ALA D 1 26 ? -0.70767 21.17210 -49.73165 1.000 48.60613 26 ALA D O 1
ATOM 5593 N N . MET D 1 27 ? -1.41604 22.56594 -48.10921 1.000 44.14871 27 MET D N 1
ATOM 5594 C CA . MET D 1 27 ? -2.75560 21.98454 -48.10134 1.000 43.79684 27 MET D CA 1
ATOM 5595 C C . MET D 1 27 ? -3.55886 22.38111 -49.33451 1.000 49.44897 27 MET D C 1
ATOM 5596 O O . MET D 1 27 ? -4.42931 21.61886 -49.77343 1.000 47.50827 27 MET D O 1
ATOM 5601 N N . LYS D 1 28 ? -3.29507 23.56251 -49.89873 1.000 38.45613 28 LYS D N 1
ATOM 5602 C CA . LYS D 1 28 ? -3.88282 23.91220 -51.18809 1.000 38.67153 28 LYS D CA 1
ATOM 5603 C C . LYS D 1 28 ? -3.43810 22.93492 -52.26678 1.000 50.78544 28 LYS D C 1
ATOM 5604 O O . LYS D 1 28 ? -4.25226 22.48043 -53.07924 1.000 50.01329 28 LYS D O 1
ATOM 5610 N N . ASN D 1 29 ? -2.14838 22.58773 -52.27735 1.000 48.10383 29 ASN D N 1
ATOM 5611 C CA . ASN D 1 29 ? -1.64784 21.59528 -53.22416 1.000 56.22219 29 ASN D CA 1
ATOM 5612 C C . ASN D 1 29 ? -2.28821 20.23016 -52.99227 1.000 53.32051 29 ASN D C 1
ATOM 5613 O O . ASN D 1 29 ? -2.66449 19.54419 -53.95043 1.000 52.52772 29 ASN D O 1
ATOM 5618 N N . VAL D 1 30 ? -2.39058 19.80413 -51.72853 1.000 50.93156 30 VAL D N 1
ATOM 5619 C CA . VAL D 1 30 ? -3.04125 18.53131 -51.42230 1.000 50.84593 30 VAL D CA 1
ATOM 5620 C C . VAL D 1 30 ? -4.48298 18.54412 -51.90883 1.000 51.10624 30 VAL D C 1
ATOM 5621 O O . VAL D 1 30 ? -4.96488 17.56807 -52.49589 1.000 49.78363 30 VAL D O 1
ATOM 5625 N N . THR D 1 31 ? -5.19202 19.65087 -51.67503 1.000 46.71822 31 THR D N 1
ATOM 5626 C CA . THR D 1 31 ? -6.57711 19.75190 -52.12328 1.000 49.55944 31 THR D CA 1
ATOM 5627 C C . THR D 1 31 ? -6.67059 19.64423 -53.64075 1.000 55.85293 31 THR D C 1
ATOM 5628 O O . THR D 1 31 ? -7.58363 18.99965 -54.17207 1.000 49.15415 31 THR D O 1
ATOM 5632 N N . GLU D 1 32 ? -5.72310 20.25410 -54.35596 1.000 53.87769 32 GLU D N 1
ATOM 5633 C CA . GLU D 1 32 ? -5.76739 20.26481 -55.81288 1.000 52.94084 32 GLU D CA 1
ATOM 5634 C C . GLU D 1 32 ? -5.41485 18.91836 -56.42821 1.000 55.11187 32 GLU D C 1
ATOM 5635 O O . GLU D 1 32 ? -5.56062 18.75884 -57.64539 1.000 56.22493 32 GLU D O 1
ATOM 5641 N N . LEU D 1 33 ? -4.96548 17.95144 -55.62570 1.000 51.09838 33 LEU D N 1
ATOM 5642 C CA . LEU D 1 33 ? -4.81948 16.58442 -56.10488 1.000 54.81932 33 LEU D CA 1
ATOM 5643 C C . LEU D 1 33 ? -6.16625 15.92085 -56.37420 1.000 58.17423 33 LEU D C 1
ATOM 5644 O O . LEU D 1 33 ? -6.19424 14.80608 -56.90833 1.000 55.47415 33 LEU D O 1
ATOM 5649 N N . ASN D 1 34 ? -7.27098 16.58465 -56.01964 1.000 50.53167 34 ASN D N 1
ATOM 5650 C CA . ASN D 1 34 ? -8.62993 16.16295 -56.35969 1.000 57.60703 34 ASN D CA 1
ATOM 5651 C C . ASN D 1 34 ? -9.02083 14.86993 -55.65386 1.000 54.15051 34 ASN D C 1
ATOM 5652 O O . ASN D 1 34 ? -9.87077 14.12142 -56.14040 1.000 58.33444 34 ASN D O 1
ATOM 5657 N N . GLU D 1 35 ? -8.40104 14.59467 -54.51076 1.000 55.35464 35 GLU D N 1
ATOM 5658 C CA . GLU D 1 35 ? -8.80336 13.48041 -53.67619 1.000 51.59201 35 GLU D CA 1
ATOM 5659 C C . GLU D 1 35 ? -9.46451 14.00159 -52.40324 1.000 55.62380 35 GLU D C 1
ATOM 5660 O O . GLU D 1 35 ? -9.15958 15.11003 -51.95265 1.000 53.17719 35 GLU D O 1
ATOM 5662 N N . PRO D 1 36 ? -10.37809 13.23692 -51.80417 1.000 56.78119 36 PRO D N 1
ATOM 5663 C CA . PRO D 1 36 ? -11.02983 13.70475 -50.57463 1.000 49.19612 36 PRO D CA 1
ATOM 5664 C C . PRO D 1 36 ? -10.02846 13.89753 -49.44666 1.000 53.12708 36 PRO D C 1
ATOM 5665 O O . PRO D 1 36 ? -9.02444 13.18886 -49.34598 1.000 58.28665 36 PRO D O 1
ATOM 5669 N N . LEU D 1 37 ? -10.30429 14.88507 -48.60074 1.000 48.73056 37 LEU D N 1
ATOM 5670 C CA . LEU D 1 37 ? -9.45914 15.15815 -47.44918 1.000 53.26010 37 LEU D CA 1
ATOM 5671 C C . LEU D 1 37 ? -9.92484 14.34259 -46.25315 1.000 45.29682 37 LEU D C 1
ATOM 5672 O O . LEU D 1 37 ? -11.12056 14.28010 -45.95811 1.000 44.93628 37 LEU D O 1
ATOM 5677 N N . SER D 1 38 ? -8.97020 13.73849 -45.55264 1.000 47.57242 38 SER D N 1
ATOM 5678 C CA . SER D 1 38 ? -9.26900 13.13416 -44.26765 1.000 43.45254 38 SER D CA 1
ATOM 5679 C C . SER D 1 38 ? -9.66564 14.21267 -43.26198 1.000 52.97463 38 SER D C 1
ATOM 5680 O O . SER D 1 38 ? -9.51508 15.41579 -43.49878 1.000 48.63219 38 SER D O 1
ATOM 5683 N N . ASN D 1 39 ? -10.18543 13.76200 -42.11973 1.000 51.27694 39 ASN D N 1
ATOM 5684 C CA . ASN D 1 39 ? -10.56529 14.69953 -41.06813 1.000 49.83571 39 ASN D CA 1
ATOM 5685 C C . ASN D 1 39 ? -9.35868 15.48696 -40.57505 1.000 49.47810 39 ASN D C 1
ATOM 5686 O O . ASN D 1 39 ? -9.47052 16.68441 -40.28000 1.000 53.76423 39 ASN D O 1
ATOM 5691 N N . GLU D 1 40 ? -8.19456 14.83699 -40.48196 1.000 45.76128 40 GLU D N 1
ATOM 5692 C CA . GLU D 1 40 ? -6.97957 15.53941 -40.07901 1.000 53.05521 40 GLU D CA 1
ATOM 5693 C C . GLU D 1 40 ? -6.52648 16.52067 -41.15149 1.000 47.35804 40 GLU D C 1
ATOM 5694 O O . GLU D 1 40 ? -6.16231 17.66090 -40.84477 1.000 49.09013 40 GLU D O 1
ATOM 5700 N N . GLU D 1 41 ? -6.53521 16.08822 -42.41696 1.000 41.94205 41 GLU D N 1
ATOM 5701 C CA . GLU D 1 41 ? -6.14450 16.97787 -43.50396 1.000 50.22121 41 GLU D CA 1
ATOM 5702 C C . GLU D 1 41 ? -7.10006 18.15658 -43.59799 1.000 47.58820 41 GLU D C 1
ATOM 5703 O O . GLU D 1 41 ? -6.67905 19.29210 -43.84723 1.000 42.83525 41 GLU D O 1
ATOM 5709 N N . ARG D 1 42 ? -8.39259 17.90305 -43.38479 1.000 41.16169 42 ARG D N 1
ATOM 5710 C CA . ARG D 1 42 ? -9.37940 18.97584 -43.40876 1.000 41.24900 42 ARG D CA 1
ATOM 5711 C C . ARG D 1 42 ? -9.09810 20.00199 -42.31576 1.000 44.16295 42 ARG D C 1
ATOM 5712 O O . ARG D 1 42 ? -9.21265 21.21203 -42.54270 1.000 38.34234 42 ARG D O 1
ATOM 5720 N N . ASN D 1 43 ? -8.71810 19.53564 -41.12433 1.000 43.55978 43 ASN D N 1
ATOM 5721 C CA . ASN D 1 43 ? -8.38619 20.45113 -40.03819 1.000 43.30473 43 ASN D CA 1
ATOM 5722 C C . ASN D 1 43 ? -7.09721 21.21358 -40.33027 1.000 41.50347 43 ASN D C 1
ATOM 5723 O O . ASN D 1 43 ? -6.99979 22.40863 -40.03135 1.000 44.20048 43 ASN D O 1
ATOM 5728 N N . LEU D 1 44 ? -6.08712 20.53633 -40.88784 1.000 41.04312 44 LEU D N 1
ATOM 5729 C CA . LEU D 1 44 ? -4.85466 21.23143 -41.25022 1.000 41.47736 44 LEU D CA 1
ATOM 5730 C C . LEU D 1 44 ? -5.13182 22.33911 -42.25817 1.000 42.86304 44 LEU D C 1
ATOM 5731 O O . LEU D 1 44 ? -4.60283 23.45007 -42.13408 1.000 36.71748 44 LEU D O 1
ATOM 5736 N N . LEU D 1 45 ? -5.97215 22.06073 -43.25741 1.000 41.33112 45 LEU D N 1
ATOM 5737 C CA . LEU D 1 45 ? -6.33583 23.09034 -44.22433 1.000 40.84627 45 LEU D CA 1
ATOM 5738 C C . LEU D 1 45 ? -7.03451 24.25777 -43.53967 1.000 43.43027 45 LEU D C 1
ATOM 5739 O O . LEU D 1 45 ? -6.72665 25.42567 -43.80578 1.000 41.02050 45 LEU D O 1
ATOM 5744 N N . SER D 1 46 ? -7.98441 23.95565 -42.65068 1.000 37.79245 46 SER D N 1
ATOM 5745 C CA . SER D 1 46 ? -8.72617 25.00668 -41.96457 1.000 40.40617 46 SER D CA 1
ATOM 5746 C C . SER D 1 46 ? -7.82091 25.82137 -41.05041 1.000 37.25615 46 SER D C 1
ATOM 5747 O O . SER D 1 46 ? -7.90160 27.05428 -41.03004 1.000 35.65638 46 SER D O 1
ATOM 5750 N N . VAL D 1 47 ? -6.95339 25.15056 -40.29072 1.000 38.65790 47 VAL D N 1
ATOM 5751 C CA . VAL D 1 47 ? -6.04754 25.85833 -39.38974 1.000 40.89956 47 VAL D CA 1
ATOM 5752 C C . VAL D 1 47 ? -5.11964 26.77125 -40.17801 1.000 40.48790 47 VAL D C 1
ATOM 5753 O O . VAL D 1 47 ? -4.89262 27.92676 -39.79797 1.000 40.09468 47 VAL D O 1
ATOM 5757 N N . ALA D 1 48 ? -4.57804 26.27251 -41.29143 1.000 34.47614 48 ALA D N 1
ATOM 5758 C CA . ALA D 1 48 ? -3.66406 27.06769 -42.10566 1.000 36.62134 48 ALA D CA 1
ATOM 5759 C C . ALA D 1 48 ? -4.31612 28.36820 -42.55881 1.000 41.27778 48 ALA D C 1
ATOM 5760 O O . ALA D 1 48 ? -3.81283 29.46397 -42.28779 1.000 34.36079 48 ALA D O 1
ATOM 5762 N N . TYR D 1 49 ? -5.45289 28.26771 -43.24330 1.000 36.03946 49 TYR D N 1
ATOM 5763 C CA . TYR D 1 49 ? -6.04644 29.46618 -43.81793 1.000 33.07789 49 TYR D CA 1
ATOM 5764 C C . TYR D 1 49 ? -6.66774 30.36483 -42.75734 1.000 36.80006 49 TYR D C 1
ATOM 5765 O O . TYR D 1 49 ? -6.72592 31.58371 -42.94627 1.000 39.60423 49 TYR D O 1
ATOM 5774 N N . LYS D 1 50 ? -7.12894 29.79424 -41.64079 1.000 35.23049 50 LYS D N 1
ATOM 5775 C CA . LYS D 1 50 ? -7.63813 30.62256 -40.55200 1.000 37.27935 50 LYS D CA 1
ATOM 5776 C C . LYS D 1 50 ? -6.54474 31.53743 -40.00978 1.000 30.25010 50 LYS D C 1
ATOM 5777 O O . LYS D 1 50 ? -6.79022 32.71637 -39.72673 1.000 35.90940 50 LYS D O 1
ATOM 5783 N N . ASN D 1 51 ? -5.32480 31.01036 -39.88193 1.000 33.84723 51 ASN D N 1
ATOM 5784 C CA . ASN D 1 51 ? -4.20894 31.80619 -39.38102 1.000 35.99852 51 ASN D CA 1
ATOM 5785 C C . ASN D 1 51 ? -3.74523 32.81952 -40.41592 1.000 38.66839 51 ASN D C 1
ATOM 5786 O O . ASN D 1 51 ? -3.40439 33.95592 -40.06892 1.000 40.48116 51 ASN D O 1
ATOM 5791 N N . VAL D 1 52 ? -3.73592 32.42795 -41.69255 1.000 35.42719 52 VAL D N 1
ATOM 5792 C CA . VAL D 1 52 ? -3.32699 33.34182 -42.75656 1.000 38.52712 52 VAL D CA 1
ATOM 5793 C C . VAL D 1 52 ? -4.29931 34.51018 -42.85160 1.000 39.44413 52 VAL D C 1
ATOM 5794 O O . VAL D 1 52 ? -3.90188 35.68182 -42.81525 1.000 35.67478 52 VAL D O 1
ATOM 5798 N N . VAL D 1 53 ? -5.59348 34.20975 -42.96879 1.000 34.97443 53 VAL D N 1
ATOM 5799 C CA . VAL D 1 53 ? -6.57242 35.28325 -43.07589 1.000 37.58008 53 VAL D CA 1
ATOM 5800 C C . VAL D 1 53 ? -6.71299 36.01140 -41.74618 1.000 35.00691 53 VAL D C 1
ATOM 5801 O O . VAL D 1 53 ? -6.96964 37.22307 -41.71902 1.000 34.78124 53 VAL D O 1
ATOM 5805 N N . GLY D 1 54 ? -6.50917 35.30711 -40.63070 1.000 33.10321 54 GLY D N 1
ATOM 5806 C CA . GLY D 1 54 ? -6.62598 35.93812 -39.32846 1.000 31.81563 54 GLY D CA 1
ATOM 5807 C C . GLY D 1 54 ? -5.55690 36.98331 -39.08910 1.000 36.80171 54 GLY D C 1
ATOM 5808 O O . GLY D 1 54 ? -5.80630 37.98996 -38.41983 1.000 34.17491 54 GLY D O 1
ATOM 5809 N N . ALA D 1 55 ? -4.35697 36.76224 -39.62735 1.000 34.48788 55 ALA D N 1
ATOM 5810 C CA . ALA D 1 55 ? -3.30509 37.76733 -39.51766 1.000 39.18526 55 ALA D CA 1
ATOM 5811 C C . ALA D 1 55 ? -3.68565 39.04860 -40.25377 1.000 35.99954 55 ALA D C 1
ATOM 5812 O O . ALA D 1 55 ? -3.44337 40.15257 -39.75261 1.000 37.02690 55 ALA D O 1
ATOM 5814 N N . ARG D 1 56 ? -4.29035 38.92498 -41.44227 1.000 38.26485 56 ARG D N 1
ATOM 5815 C CA . ARG D 1 56 ? -4.75498 40.11046 -42.16301 1.000 38.30549 56 ARG D CA 1
ATOM 5816 C C . ARG D 1 56 ? -5.94604 40.76186 -41.47437 1.000 39.11493 56 ARG D C 1
ATOM 5817 O O . ARG D 1 56 ? -6.04285 41.99374 -41.43644 1.000 33.12274 56 ARG D O 1
ATOM 5825 N N . ARG D 1 57 ? -6.87385 39.96073 -40.94319 1.000 33.18910 57 ARG D N 1
ATOM 5826 C CA . ARG D 1 57 ? -8.00807 40.53931 -40.22878 1.000 34.53026 57 ARG D CA 1
ATOM 5827 C C . ARG D 1 57 ? -7.53638 41.33737 -39.02116 1.000 34.61240 57 ARG D C 1
ATOM 5828 O O . ARG D 1 57 ? -8.00254 42.45911 -38.78353 1.000 33.70223 57 ARG D O 1
ATOM 5836 N N . SER D 1 58 ? -6.59126 40.78392 -38.26020 1.000 35.86192 58 SER D N 1
ATOM 5837 C CA . SER D 1 58 ? -6.07592 41.49161 -37.09452 1.000 37.49221 58 SER D CA 1
ATOM 5838 C C . SER D 1 58 ? -5.36538 42.78101 -37.50060 1.000 31.55826 58 SER D C 1
ATOM 5839 O O . SER D 1 58 ? -5.57631 43.82985 -36.88174 1.000 34.61627 58 SER D O 1
ATOM 5842 N N . SER D 1 59 ? -4.53672 42.72509 -38.55256 1.000 34.29045 59 SER D N 1
ATOM 5843 C CA . SER D 1 59 ? -3.84745 43.92246 -39.03260 1.000 37.44888 59 SER D CA 1
ATOM 5844 C C . SER D 1 59 ? -4.83290 44.95076 -39.56673 1.000 36.75631 59 SER D C 1
ATOM 5845 O O . SER D 1 59 ? -4.72881 46.14357 -39.24796 1.000 33.79094 59 SER D O 1
ATOM 5848 N N . TRP D 1 60 ? -5.82357 44.50035 -40.34627 1.000 33.28399 60 TRP D N 1
ATOM 5849 C CA . TRP D 1 60 ? -6.83337 45.41392 -40.86822 1.000 28.94122 60 TRP D CA 1
ATOM 5850 C C . TRP D 1 60 ? -7.58710 46.08585 -39.73097 1.000 37.09204 60 TRP D C 1
ATOM 5851 O O . TRP D 1 60 ? -7.89368 47.28151 -39.80643 1.000 38.57442 60 TRP D O 1
ATOM 5862 N N . ARG D 1 61 ? -7.89541 45.33127 -38.66289 1.000 32.73248 61 ARG D N 1
ATOM 5863 C CA . ARG D 1 61 ? -8.60646 45.90158 -37.51542 1.000 30.75927 61 ARG D CA 1
ATOM 5864 C C . ARG D 1 61 ? -7.75115 46.93928 -36.78932 1.000 36.75123 61 ARG D C 1
ATOM 5865 O O . ARG D 1 61 ? -8.25713 47.98946 -36.38737 1.000 35.80483 61 ARG D O 1
ATOM 5873 N N . VAL D 1 62 ? -6.43923 46.70545 -36.68914 1.000 32.89630 62 VAL D N 1
ATOM 5874 C CA . VAL D 1 62 ? -5.56064 47.69027 -36.04795 1.000 36.75535 62 VAL D CA 1
ATOM 5875 C C . VAL D 1 62 ? -5.43927 48.94663 -36.89436 1.000 36.52515 62 VAL D C 1
ATOM 5876 O O . VAL D 1 62 ? -5.54257 50.07235 -36.38834 1.000 36.11820 62 VAL D O 1
ATOM 5880 N N . ILE D 1 63 ? -5.22091 48.77444 -38.19912 1.000 36.47049 63 ILE D N 1
ATOM 5881 C CA . ILE D 1 63 ? -5.02204 49.91403 -39.08370 1.000 33.41112 63 ILE D CA 1
ATOM 5882 C C . ILE D 1 63 ? -6.28600 50.75738 -39.16290 1.000 41.35509 63 ILE D C 1
ATOM 5883 O O . ILE D 1 63 ? -6.22161 51.99168 -39.18653 1.000 33.83220 63 ILE D O 1
ATOM 5888 N N . SER D 1 64 ? -7.45450 50.10590 -39.21185 1.000 33.04868 64 SER D N 1
ATOM 5889 C CA . SER D 1 64 ? -8.71615 50.84178 -39.26195 1.000 33.87013 64 SER D CA 1
ATOM 5890 C C . SER D 1 64 ? -8.92958 51.66956 -38.00240 1.000 38.21346 64 SER D C 1
ATOM 5891 O O . SER D 1 64 ? -9.43569 52.79502 -38.06834 1.000 41.43051 64 SER D O 1
ATOM 5894 N N . SER D 1 65 ? -8.55254 51.12877 -36.84353 1.000 33.87251 65 SER D N 1
ATOM 5895 C CA . SER D 1 65 ? -8.70160 51.87940 -35.60224 1.000 33.45393 65 SER D CA 1
ATOM 5896 C C . SER D 1 65 ? -7.79464 53.10216 -35.58636 1.000 39.18208 65 SER D C 1
ATOM 5897 O O . SER D 1 65 ? -8.21562 54.19141 -35.17988 1.000 38.21591 65 SER D O 1
ATOM 5900 N N . ILE D 1 66 ? -6.54953 52.93781 -36.03636 1.000 39.36084 66 ILE D N 1
ATOM 5901 C CA . ILE D 1 66 ? -5.61991 54.06006 -36.12373 1.000 41.04151 66 ILE D CA 1
ATOM 5902 C C . ILE D 1 66 ? -6.11717 55.08070 -37.13853 1.000 42.14660 66 ILE D C 1
ATOM 5903 O O . ILE D 1 66 ? -5.98947 56.29624 -36.93926 1.000 44.05518 66 ILE D O 1
ATOM 5908 N N . GLU D 1 67 ? -6.70977 54.59807 -38.23450 1.000 39.88596 67 GLU D N 1
ATOM 5909 C CA . GLU D 1 67 ? -7.22143 55.47758 -39.28102 1.000 39.15223 67 GLU D CA 1
ATOM 5910 C C . GLU D 1 67 ? -8.29081 56.42601 -38.74915 1.000 47.57634 67 GLU D C 1
ATOM 5911 O O . GLU D 1 67 ? -8.31159 57.60930 -39.10671 1.000 46.59846 67 GLU D O 1
ATOM 5917 N N . GLN D 1 68 ? -9.17963 55.93261 -37.88178 1.000 48.43057 68 GLN D N 1
ATOM 5918 C CA . GLN D 1 68 ? -10.22169 56.79950 -37.34109 1.000 50.55775 68 GLN D CA 1
ATOM 5919 C C . GLN D 1 68 ? -9.63150 57.87028 -36.43153 1.000 53.66962 68 GLN D C 1
ATOM 5920 O O . GLN D 1 68 ? -10.06727 59.02706 -36.46461 1.000 49.43556 68 GLN D O 1
ATOM 5926 N N . LYS D 1 69 ? -8.63404 57.51215 -35.62093 1.000 50.32936 69 LYS D N 1
ATOM 5927 C CA . LYS D 1 69 ? -7.96015 58.51595 -34.80184 1.000 55.34224 69 LYS D CA 1
ATOM 5928 C C . LYS D 1 69 ? -7.20610 59.51783 -35.66845 1.000 51.43385 69 LYS D C 1
ATOM 5929 O O . LYS D 1 69 ? -7.19707 60.71925 -35.37711 1.000 61.84393 69 LYS D O 1
ATOM 5935 N N . THR D 1 70 ? -6.57529 59.04103 -36.74221 1.000 53.49919 70 THR D N 1
ATOM 5936 C CA . THR D 1 70 ? -5.77518 59.91564 -37.59168 1.000 50.47961 70 THR D CA 1
ATOM 5937 C C . THR D 1 70 ? -6.65551 60.86703 -38.39543 1.000 54.19786 70 THR D C 1
ATOM 5938 O O . THR D 1 70 ? -6.28077 62.02418 -38.62495 1.000 47.64065 70 THR D O 1
ATOM 5942 N N . SER D 1 71 ? -7.83525 60.40345 -38.81876 1.000 51.55857 71 SER D N 1
ATOM 5943 C CA . SER D 1 71 ? -8.70356 61.23334 -39.64922 1.000 49.64746 71 SER D CA 1
ATOM 5944 C C . SER D 1 71 ? -9.16933 62.47389 -38.90057 1.000 43.19172 71 SER D C 1
ATOM 5945 O O . SER D 1 71 ? -9.27919 63.55611 -39.48660 1.000 47.76324 71 SER D O 1
ATOM 5948 N N . ALA D 1 72 ? -9.44391 62.33672 -37.60241 1.000 49.71147 72 ALA D N 1
ATOM 5949 C CA . ALA D 1 72 ? -9.89937 63.46880 -36.80621 1.000 55.78139 72 ALA D CA 1
ATOM 5950 C C . ALA D 1 72 ? -8.82729 64.53857 -36.65179 1.000 52.12810 72 ALA D C 1
ATOM 5951 O O . ALA D 1 72 ? -9.16045 65.70362 -36.41466 1.000 55.30880 72 ALA D O 1
ATOM 5953 N N . ASP D 1 73 ? -7.55548 64.17528 -36.78736 1.000 47.90945 73 ASP D N 1
ATOM 5954 C CA . ASP D 1 73 ? -6.46524 65.11499 -36.58204 1.000 47.85814 73 ASP D CA 1
ATOM 5955 C C . ASP D 1 73 ? -6.10273 65.89859 -37.83780 1.000 54.81988 73 ASP D C 1
ATOM 5956 O O . ASP D 1 73 ? -5.37163 66.88849 -37.73831 1.000 52.62451 73 ASP D O 1
ATOM 5961 N N . GLY D 1 74 ? -6.58722 65.48493 -39.00675 1.000 48.21913 74 GLY D N 1
ATOM 5962 C CA . GLY D 1 74 ? -6.58157 66.33991 -40.17716 1.000 50.66513 74 GLY D CA 1
ATOM 5963 C C . GLY D 1 74 ? -5.29295 66.42220 -40.96562 1.000 51.16204 74 GLY D C 1
ATOM 5964 O O . GLY D 1 74 ? -5.21650 67.23396 -41.89447 1.000 52.85931 74 GLY D O 1
ATOM 5965 N N . ASN D 1 75 ? -4.28098 65.62003 -40.64193 1.000 50.29383 75 ASN D N 1
ATOM 5966 C CA . ASN D 1 75 ? -3.04526 65.59374 -41.42646 1.000 49.81443 75 ASN D CA 1
ATOM 5967 C C . ASN D 1 75 ? -3.30695 64.77771 -42.68724 1.000 48.68089 75 ASN D C 1
ATOM 5968 O O . ASN D 1 75 ? -3.32118 63.54732 -42.64961 1.000 48.42218 75 ASN D O 1
ATOM 5973 N N . GLU D 1 76 ? -3.48845 65.46502 -43.81956 1.000 44.57957 76 GLU D N 1
ATOM 5974 C CA . GLU D 1 76 ? -3.93707 64.78885 -45.03520 1.000 47.49077 76 GLU D CA 1
ATOM 5975 C C . GLU D 1 76 ? -2.89159 63.81108 -45.56397 1.000 45.55577 76 GLU D C 1
ATOM 5976 O O . GLU D 1 76 ? -3.24368 62.74898 -46.08979 1.000 38.83661 76 GLU D O 1
ATOM 5982 N N . LYS D 1 77 ? -1.60534 64.14733 -45.44665 1.000 39.65160 77 LYS D N 1
ATOM 5983 C CA . LYS D 1 77 ? -0.56635 63.22762 -45.90064 1.000 48.13773 77 LYS D CA 1
ATOM 5984 C C . LYS D 1 77 ? -0.57422 61.94551 -45.07581 1.000 46.56789 77 LYS D C 1
ATOM 5985 O O . LYS D 1 77 ? -0.48981 60.83814 -45.62117 1.000 44.10630 77 LYS D O 1
ATOM 5991 N N . LYS D 1 78 ? -0.67453 62.07940 -43.75211 1.000 44.97898 78 LYS D N 1
ATOM 5992 C CA . LYS D 1 78 ? -0.73705 60.90401 -42.89093 1.000 44.86210 78 LYS D CA 1
ATOM 5993 C C . LYS D 1 78 ? -2.02002 60.11560 -43.12749 1.000 41.20140 78 LYS D C 1
ATOM 5994 O O . LYS D 1 78 ? -2.00375 58.87800 -43.12045 1.000 41.74641 78 LYS D O 1
ATOM 6000 N N . ILE D 1 79 ? -3.13696 60.81447 -43.35180 1.000 40.89603 79 ILE D N 1
ATOM 6001 C CA . ILE D 1 79 ? -4.40691 60.13764 -43.60150 1.000 42.06407 79 ILE D CA 1
ATOM 6002 C C . ILE D 1 79 ? -4.31979 59.28627 -44.86178 1.000 47.01119 79 ILE D C 1
ATOM 6003 O O . ILE D 1 79 ? -4.77511 58.13547 -44.88495 1.000 45.36600 79 ILE D O 1
ATOM 6008 N N . GLU D 1 80 ? -3.71304 59.82682 -45.92113 1.000 41.86918 80 GLU D N 1
ATOM 6009 C CA . GLU D 1 80 ? -3.60833 59.08328 -47.17311 1.000 42.14964 80 GLU D CA 1
ATOM 6010 C C . GLU D 1 80 ? -2.69302 57.87309 -47.02773 1.000 42.79649 80 GLU D C 1
ATOM 6011 O O . GLU D 1 80 ? -2.95179 56.81974 -47.62196 1.000 37.59556 80 GLU D O 1
ATOM 6017 N N . MET D 1 81 ? -1.60764 58.00479 -46.25764 1.000 38.80629 81 MET D N 1
ATOM 6018 C CA . MET D 1 81 ? -0.70334 56.87136 -46.07807 1.000 40.55620 81 MET D CA 1
ATOM 6019 C C . MET D 1 81 ? -1.38854 55.73658 -45.32868 1.000 38.45559 81 MET D C 1
ATOM 6020 O O . MET D 1 81 ? -1.24295 54.56369 -45.69645 1.000 38.08186 81 MET D O 1
ATOM 6025 N N . VAL D 1 82 ? -2.12948 56.06759 -44.27057 1.000 38.07926 82 VAL D N 1
ATOM 6026 C CA . VAL D 1 82 ? -2.83027 55.05066 -43.49408 1.000 38.32972 82 VAL D CA 1
ATOM 6027 C C . VAL D 1 82 ? -3.91215 54.38759 -44.33990 1.000 38.12202 82 VAL D C 1
ATOM 6028 O O . VAL D 1 82 ? -4.07376 53.15965 -44.31695 1.000 37.06895 82 VAL D O 1
ATOM 6032 N N . ARG D 1 83 ? -4.66421 55.18383 -45.10627 1.000 37.52203 83 ARG D N 1
ATOM 6033 C CA . ARG D 1 83 ? -5.73067 54.61492 -45.92340 1.000 43.41229 83 ARG D CA 1
ATOM 6034 C C . ARG D 1 83 ? -5.16068 53.72611 -47.02032 1.000 43.77561 83 ARG D C 1
ATOM 6035 O O . ARG D 1 83 ? -5.73087 52.67511 -47.33523 1.000 41.51713 83 ARG D O 1
ATOM 6043 N N . ALA D 1 84 ? -4.01891 54.11457 -47.59408 1.000 35.93730 84 ALA D N 1
ATOM 6044 C CA . ALA D 1 84 ? -3.39476 53.27983 -48.61241 1.000 38.82524 84 ALA D CA 1
ATOM 6045 C C . ALA D 1 84 ? -2.85492 51.98463 -48.02238 1.000 39.81906 84 ALA D C 1
ATOM 6046 O O . ALA D 1 84 ? -2.86149 50.94881 -48.69863 1.000 41.06715 84 ALA D O 1
ATOM 6048 N N . TYR D 1 85 ? -2.38217 52.02117 -46.77321 1.000 35.41058 85 TYR D N 1
ATOM 6049 C CA . TYR D 1 85 ? -1.91551 50.79851 -46.12661 1.000 35.36680 85 TYR D CA 1
ATOM 6050 C C . TYR D 1 85 ? -3.08309 49.88112 -45.78597 1.000 35.60678 85 TYR D C 1
ATOM 6051 O O . TYR D 1 85 ? -2.98499 48.65803 -45.94638 1.000 34.73878 85 TYR D O 1
ATOM 6060 N N . ARG D 1 86 ? -4.19107 50.45176 -45.30607 1.000 37.19475 86 ARG D N 1
ATOM 6061 C CA . ARG D 1 86 ? -5.39300 49.65946 -45.06239 1.000 38.80852 86 ARG D CA 1
ATOM 6062 C C . ARG D 1 86 ? -5.85488 48.96204 -46.33567 1.000 41.26728 86 ARG D C 1
ATOM 6063 O O . ARG D 1 86 ? -6.17099 47.76592 -46.32385 1.000 36.67793 86 ARG D O 1
ATOM 6071 N N . GLU D 1 87 ? -5.88279 49.69419 -47.45266 1.000 39.57389 87 GLU D N 1
ATOM 6072 C CA . GLU D 1 87 ? -6.30700 49.10012 -48.71843 1.000 43.16388 87 GLU D CA 1
ATOM 6073 C C . GLU D 1 87 ? -5.35555 47.99216 -49.15422 1.000 42.30493 87 GLU D C 1
ATOM 6074 O O . GLU D 1 87 ? -5.78927 46.97106 -49.70604 1.000 40.78637 87 GLU D O 1
ATOM 6076 N N . LYS D 1 88 ? -4.05362 48.17509 -48.91257 1.000 37.02127 88 LYS D N 1
ATOM 6077 C CA . LYS D 1 88 ? -3.07833 47.13402 -49.22626 1.000 38.62920 88 LYS D CA 1
ATOM 6078 C C . LYS D 1 88 ? -3.38303 45.85395 -48.45982 1.000 37.01984 88 LYS D C 1
ATOM 6079 O O . LYS D 1 88 ? -3.35619 44.75346 -49.02514 1.000 38.47010 88 LYS D O 1
ATOM 6085 N N . ILE D 1 89 ? -3.66098 45.97895 -47.16012 1.000 36.36324 89 ILE D N 1
ATOM 6086 C CA . ILE D 1 89 ? -4.01779 44.80787 -46.36132 1.000 39.84332 89 ILE D CA 1
ATOM 6087 C C . ILE D 1 89 ? -5.33815 44.21856 -46.84866 1.000 37.45946 89 ILE D C 1
ATOM 6088 O O . ILE D 1 89 ? -5.49387 42.99319 -46.93132 1.000 39.98953 89 ILE D O 1
ATOM 6093 N N . GLU D 1 90 ? -6.29581 45.08372 -47.20372 1.000 40.03993 90 GLU D N 1
ATOM 6094 C CA . GLU D 1 90 ? -7.58832 44.62812 -47.71241 1.000 38.69252 90 GLU D CA 1
ATOM 6095 C C . GLU D 1 90 ? -7.42336 43.73122 -48.92946 1.000 45.20712 90 GLU D C 1
ATOM 6096 O O . GLU D 1 90 ? -8.06749 42.67931 -49.03394 1.000 43.43840 90 GLU D O 1
ATOM 6102 N N . LYS D 1 91 ? -6.57370 44.14221 -49.87261 1.000 41.07438 91 LYS D N 1
ATOM 6103 C CA . LYS D 1 91 ? -6.39176 43.35706 -51.08666 1.000 36.48146 91 LYS D CA 1
ATOM 6104 C C . LYS D 1 91 ? -5.74849 42.01495 -50.77289 1.000 45.36314 91 LYS D C 1
ATOM 6105 O O . LYS D 1 91 ? -6.06707 41.00273 -51.40875 1.000 44.01000 91 LYS D O 1
ATOM 6107 N N . GLU D 1 92 ? -4.84247 41.99083 -49.79277 1.000 42.10383 92 GLU D N 1
ATOM 6108 C CA . GLU D 1 92 ? -4.25115 40.73361 -49.35136 1.000 40.68666 92 GLU D CA 1
ATOM 6109 C C . GLU D 1 92 ? -5.30965 39.81698 -48.74882 1.000 41.07157 92 GLU D C 1
ATOM 6110 O O . GLU D 1 92 ? -5.35574 38.61793 -49.04594 1.000 40.25312 92 GLU D O 1
ATOM 6116 N N . LEU D 1 93 ? -6.16167 40.36983 -47.88388 1.000 38.37655 93 LEU D N 1
ATOM 6117 C CA . LEU D 1 93 ? -7.22799 39.58151 -47.27257 1.000 42.15594 93 LEU D CA 1
ATOM 6118 C C . LEU D 1 93 ? -8.16529 39.01219 -48.33024 1.000 41.24645 93 LEU D C 1
ATOM 6119 O O . LEU D 1 93 ? -8.56222 37.84076 -48.25985 1.000 40.76968 93 LEU D O 1
ATOM 6124 N N . GLU D 1 94 ? -8.53176 39.82824 -49.31766 1.000 40.62080 94 GLU D N 1
ATOM 6125 C CA . GLU D 1 94 ? -9.45643 39.37687 -50.35075 1.000 43.67553 94 GLU D CA 1
ATOM 6126 C C . GLU D 1 94 ? -8.83546 38.28493 -51.21095 1.000 43.18708 94 GLU D C 1
ATOM 6127 O O . GLU D 1 94 ? -9.52387 37.34109 -51.61760 1.000 40.19167 94 GLU D O 1
ATOM 6133 N N . ALA D 1 95 ? -7.53247 38.38376 -51.48350 1.000 41.25137 95 ALA D N 1
ATOM 6134 C CA . ALA D 1 95 ? -6.86603 37.34853 -52.26425 1.000 37.90547 95 ALA D CA 1
ATOM 6135 C C . ALA D 1 95 ? -6.82672 36.02703 -51.50810 1.000 43.45384 95 ALA D C 1
ATOM 6136 O O . ALA D 1 95 ? -6.95531 34.95735 -52.11305 1.000 39.83800 95 ALA D O 1
ATOM 6138 N N . VAL D 1 96 ? -6.63478 36.08044 -50.18805 1.000 38.20834 96 VAL D N 1
ATOM 6139 C CA . VAL D 1 96 ? -6.65074 34.86253 -49.38203 1.000 40.98736 96 VAL D CA 1
ATOM 6140 C C . VAL D 1 96 ? -8.03676 34.23151 -49.40951 1.000 44.07303 96 VAL D C 1
ATOM 6141 O O . VAL D 1 96 ? -8.18516 33.01936 -49.60549 1.000 39.65566 96 VAL D O 1
ATOM 6145 N N . CYS D 1 97 ? -9.07230 35.05224 -49.21481 1.000 38.25459 97 CYS D N 1
ATOM 6146 C CA . CYS D 1 97 ? -10.44024 34.54885 -49.22782 1.000 44.46474 97 CYS D CA 1
ATOM 6147 C C . CYS D 1 97 ? -10.79551 33.93882 -50.57816 1.000 47.43760 97 CYS D C 1
ATOM 6148 O O . CYS D 1 97 ? -11.42826 32.87900 -50.64030 1.000 40.70114 97 CYS D O 1
ATOM 6151 N N . GLN D 1 98 ? -10.38500 34.58407 -51.67269 1.000 45.14007 98 GLN D N 1
ATOM 6152 C CA . GLN D 1 98 ? -10.69489 34.05208 -52.99624 1.000 45.46617 98 GLN D CA 1
ATOM 6153 C C . GLN D 1 98 ? -10.01357 32.71184 -53.23676 1.000 45.19101 98 GLN D C 1
ATOM 6154 O O . GLN D 1 98 ? -10.57821 31.83503 -53.90249 1.000 44.98713 98 GLN D O 1
ATOM 6160 N N . ASP D 1 99 ? -8.79905 32.52992 -52.71079 1.000 37.76961 99 ASP D N 1
ATOM 6161 C CA . ASP D 1 99 ? -8.12153 31.24805 -52.87717 1.000 42.21520 99 ASP D CA 1
ATOM 6162 C C . ASP D 1 99 ? -8.88828 30.12570 -52.18644 1.000 43.86653 99 ASP D C 1
ATOM 6163 O O . ASP D 1 99 ? -9.09566 29.05519 -52.76759 1.000 40.13678 99 ASP D O 1
ATOM 6168 N N . VAL D 1 100 ? -9.31237 30.34750 -50.93914 1.000 42.54673 100 VAL D N 1
ATOM 6169 C CA . VAL D 1 100 ? -10.04565 29.30423 -50.22724 1.000 41.91796 100 VAL D CA 1
ATOM 6170 C C . VAL D 1 100 ? -11.38769 29.04447 -50.89889 1.000 45.08208 100 VAL D C 1
ATOM 6171 O O . VAL D 1 100 ? -11.79205 27.88902 -51.06544 1.000 42.78079 100 VAL D O 1
ATOM 6175 N N . LEU D 1 101 ? -12.09970 30.10677 -51.29510 1.000 37.50284 101 LEU D N 1
ATOM 6176 C CA . LEU D 1 101 ? -13.41140 29.92271 -51.90355 1.000 44.95602 101 LEU D CA 1
ATOM 6177 C C . LEU D 1 101 ? -13.30315 29.17108 -53.22108 1.000 47.93943 101 LEU D C 1
ATOM 6178 O O . LEU D 1 101 ? -14.18843 28.37431 -53.55785 1.000 45.63331 101 LEU D O 1
ATOM 6183 N N . SER D 1 102 ? -12.21823 29.39053 -53.96613 1.000 38.77764 102 SER D N 1
ATOM 6184 C CA . SER D 1 102 ? -11.99070 28.60485 -55.17263 1.000 42.95934 102 SER D CA 1
ATOM 6185 C C . SER D 1 102 ? -11.72235 27.15021 -54.82437 1.000 41.71336 102 SER D C 1
ATOM 6186 O O . SER D 1 102 ? -12.19279 26.24316 -55.51982 1.000 48.85360 102 SER D O 1
ATOM 6189 N N . LEU D 1 103 ? -10.95828 26.90847 -53.75565 1.000 41.85334 103 LEU D N 1
ATOM 6190 C CA . LEU D 1 103 ? -10.72773 25.54077 -53.30196 1.000 44.67221 103 LEU D CA 1
ATOM 6191 C C . LEU D 1 103 ? -12.03173 24.87073 -52.88164 1.000 45.93963 103 LEU D C 1
ATOM 6192 O O . LEU D 1 103 ? -12.25522 23.68852 -53.17153 1.000 40.16295 103 LEU D O 1
ATOM 6197 N N . LEU D 1 104 ? -12.89737 25.60859 -52.18415 1.000 41.62638 104 LEU D N 1
ATOM 6198 C CA . LEU D 1 104 ? -14.16217 25.04487 -51.72427 1.000 43.71315 104 LEU D CA 1
ATOM 6199 C C . LEU D 1 104 ? -15.09999 24.75751 -52.89091 1.000 49.44631 104 LEU D C 1
ATOM 6200 O O . LEU D 1 104 ? -15.71306 23.68539 -52.95836 1.000 47.18336 104 LEU D O 1
ATOM 6205 N N . ASP D 1 105 ? -15.22496 25.70518 -53.82218 1.000 42.32780 105 ASP D N 1
ATOM 6206 C CA . ASP D 1 105 ? -16.18667 25.55541 -54.90914 1.000 52.17319 105 ASP D CA 1
ATOM 6207 C C . ASP D 1 105 ? -15.71850 24.56769 -55.96973 1.000 50.23609 105 ASP D C 1
ATOM 6208 O O . ASP D 1 105 ? -16.54874 23.88455 -56.57862 1.000 51.61714 105 ASP D O 1
ATOM 6213 N N . ASN D 1 106 ? -14.41209 24.47862 -56.21036 1.000 48.00050 106 ASN D N 1
ATOM 6214 C CA . ASN D 1 106 ? -13.88345 23.64381 -57.28228 1.000 49.25273 106 ASN D CA 1
ATOM 6215 C C . ASN D 1 106 ? -13.45597 22.25536 -56.83219 1.000 49.05405 106 ASN D C 1
ATOM 6216 O O . ASN D 1 106 ? -13.40033 21.34458 -57.66434 1.000 48.33818 106 ASN D O 1
ATOM 6221 N N . TYR D 1 107 ? -13.08200 22.07638 -55.56531 1.000 43.92248 107 TYR D N 1
ATOM 6222 C CA . TYR D 1 107 ? -12.65813 20.76704 -55.08361 1.000 44.72918 107 TYR D CA 1
ATOM 6223 C C . TYR D 1 107 ? -13.49447 20.26531 -53.91330 1.000 52.55735 107 TYR D C 1
ATOM 6224 O O . TYR D 1 107 ? -14.06713 19.17531 -53.99871 1.000 47.14164 107 TYR D O 1
ATOM 6233 N N . LEU D 1 108 ? -13.60665 21.03707 -52.83056 1.000 46.64872 108 LEU D N 1
ATOM 6234 C CA . LEU D 1 108 ? -14.02268 20.46660 -51.55098 1.000 47.57411 108 LEU D CA 1
ATOM 6235 C C . LEU D 1 108 ? -15.52622 20.21022 -51.48229 1.000 39.75120 108 LEU D C 1
ATOM 6236 O O . LEU D 1 108 ? -15.96008 19.08090 -51.22963 1.000 51.01271 108 LEU D O 1
ATOM 6241 N N . ILE D 1 109 ? -16.33551 21.24925 -51.68751 1.000 40.78626 109 ILE D N 1
ATOM 6242 C CA . ILE D 1 109 ? -17.78435 21.06702 -51.70561 1.000 44.89233 109 ILE D CA 1
ATOM 6243 C C . ILE D 1 109 ? -18.19389 20.19393 -52.88226 1.000 53.20091 109 ILE D C 1
ATOM 6244 O O . ILE D 1 109 ? -19.08279 19.34179 -52.76598 1.000 46.62355 109 ILE D O 1
ATOM 6249 N N . LYS D 1 110 ? -17.54295 20.39030 -54.02961 1.000 55.70576 110 LYS D N 1
ATOM 6250 C CA . LYS D 1 110 ? -17.91389 19.68086 -55.24793 1.000 55.02809 110 LYS D CA 1
ATOM 6251 C C . LYS D 1 110 ? -17.76925 18.17247 -55.09129 1.000 57.73035 110 LYS D C 1
ATOM 6252 O O . LYS D 1 110 ? -18.63629 17.41291 -55.53463 1.000 62.79217 110 LYS D O 1
ATOM 6258 N N . ASN D 1 111 ? -16.69075 17.71757 -54.45844 1.000 52.60155 111 ASN D N 1
ATOM 6259 C CA . ASN D 1 111 ? -16.41012 16.28955 -54.36602 1.000 56.06916 111 ASN D CA 1
ATOM 6260 C C . ASN D 1 111 ? -17.14549 15.59712 -53.22416 1.000 60.14373 111 ASN D C 1
ATOM 6261 O O . ASN D 1 111 ? -16.87081 14.42187 -52.96056 1.000 58.80568 111 ASN D O 1
ATOM 6266 N N . CYS D 1 112 ? -18.05370 16.28263 -52.53715 1.000 52.79475 112 CYS D N 1
ATOM 6267 C CA . CYS D 1 112 ? -18.81650 15.66000 -51.46250 1.000 55.04015 112 CYS D CA 1
ATOM 6268 C C . CYS D 1 112 ? -19.94933 14.82088 -52.04195 1.000 56.86151 112 CYS D C 1
ATOM 6269 O O . CYS D 1 112 ? -20.76729 15.32274 -52.82130 1.000 50.77898 112 CYS D O 1
ATOM 6272 N N . SER D 1 113 ? -19.99423 13.54544 -51.66592 1.000 54.82998 113 SER D N 1
ATOM 6273 C CA . SER D 1 113 ? -21.10668 12.69701 -52.06084 1.000 56.20842 113 SER D CA 1
ATOM 6274 C C . SER D 1 113 ? -22.37192 13.10914 -51.31159 1.000 58.92882 113 SER D C 1
ATOM 6275 O O . SER D 1 113 ? -22.34048 13.90163 -50.36520 1.000 58.30795 113 SER D O 1
ATOM 6278 N N . GLU D 1 114 ? -23.50353 12.55471 -51.75303 1.000 64.52075 114 GLU D N 1
ATOM 6279 C CA . GLU D 1 114 ? -24.79614 12.96735 -51.21370 1.000 57.21710 114 GLU D CA 1
ATOM 6280 C C . GLU D 1 114 ? -24.92457 12.65019 -49.72872 1.000 44.57883 114 GLU D C 1
ATOM 6281 O O . GLU D 1 114 ? -25.62876 13.36006 -49.00123 1.000 59.01021 114 GLU D O 1
ATOM 6283 N N . THR D 1 115 ? -24.24745 11.60728 -49.25798 1.000 53.49812 115 THR D N 1
ATOM 6284 C CA . THR D 1 115 ? -24.36633 11.15875 -47.87855 1.000 53.26943 115 THR D CA 1
ATOM 6285 C C . THR D 1 115 ? -23.23671 11.65365 -46.97959 1.000 51.43805 115 THR D C 1
ATOM 6286 O O . THR D 1 115 ? -23.1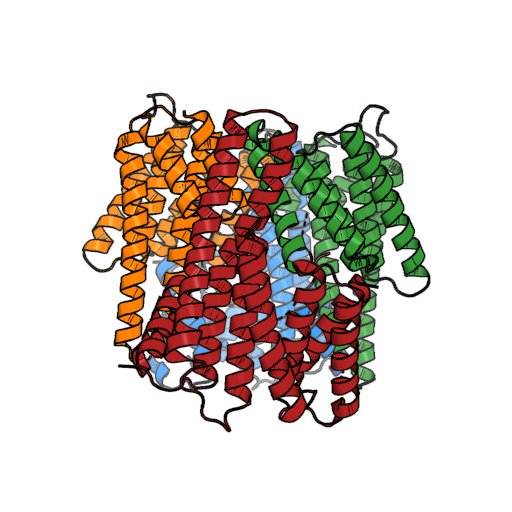9427 11.28555 -45.80332 1.000 44.98574 115 THR D O 1
ATOM 6290 N N . GLN D 1 116 ? -22.33869 12.49415 -47.49127 1.000 52.46331 116 GLN D N 1
ATOM 6291 C CA . GLN D 1 116 ? -21.22589 13.02016 -46.69830 1.000 47.08070 116 GLN D CA 1
ATOM 6292 C C . GLN D 1 116 ? -21.65061 14.32046 -46.01800 1.000 50.92448 116 GLN D C 1
ATOM 6293 O O . GLN D 1 116 ? -21.15514 15.41199 -46.30450 1.000 40.35850 116 GLN D O 1
ATOM 6299 N N . TYR D 1 117 ? -22.58076 14.17263 -45.07336 1.000 43.45806 117 TYR D N 1
ATOM 6300 C CA . TYR D 1 117 ? -23.20919 15.34003 -44.46803 1.000 39.57435 117 TYR D CA 1
ATOM 6301 C C . TYR D 1 117 ? -22.22187 16.16484 -43.64949 1.000 41.26266 117 TYR D C 1
ATOM 6302 O O . TYR D 1 117 ? -22.25160 17.39748 -43.68150 1.000 42.93028 117 TYR D O 1
ATOM 6311 N N . GLU D 1 118 ? -21.34120 15.49464 -42.90475 1.000 42.49652 118 GLU D N 1
ATOM 6312 C CA . GLU D 1 118 ? -20.40509 16.22768 -42.05107 1.000 49.93078 118 GLU D CA 1
ATOM 6313 C C . GLU D 1 118 ? -19.46570 17.09737 -42.87467 1.000 43.90366 118 GLU D C 1
ATOM 6314 O O . GLU D 1 118 ? -19.26097 18.27452 -42.55942 1.000 40.03635 118 GLU D O 1
ATOM 6320 N N . SER D 1 119 ? -18.91129 16.53107 -43.94398 1.000 49.40251 119 SER D N 1
ATOM 6321 C CA . SER D 1 119 ? -18.00831 17.29075 -44.81218 1.000 47.99308 119 SER D CA 1
ATOM 6322 C C . SER D 1 119 ? -18.73639 18.42013 -45.51626 1.000 45.69606 119 SER D C 1
ATOM 6323 O O . SER D 1 119 ? -18.18896 19.52665 -45.67928 1.000 43.45551 119 SER D O 1
ATOM 6326 N N . LYS D 1 120 ? -19.95982 18.16200 -45.96521 1.000 39.46182 120 LYS D N 1
ATOM 6327 C CA . LYS D 1 120 ? -20.75369 19.17940 -46.63150 1.000 43.88353 120 LYS D CA 1
ATOM 6328 C C . LYS D 1 120 ? -21.01631 20.36027 -45.70662 1.000 39.77288 120 LYS D C 1
ATOM 6329 O O . LYS D 1 120 ? -20.90102 21.51733 -46.10895 1.000 41.61953 120 LYS D O 1
ATOM 6335 N N . VAL D 1 121 ? -21.39102 20.07465 -44.45396 1.000 38.97104 121 VAL D N 1
ATOM 6336 C CA . VAL D 1 121 ? -21.62971 21.15744 -43.50305 1.000 41.80812 121 VAL D CA 1
ATOM 6337 C C . VAL D 1 121 ? -20.32901 21.88879 -43.17995 1.000 37.44658 121 VAL D C 1
ATOM 6338 O O . VAL D 1 121 ? -20.29362 23.12199 -43.12134 1.000 37.79485 121 VAL D O 1
ATOM 6342 N N . PHE D 1 122 ? -19.24535 21.13743 -42.97006 1.000 38.13505 122 PHE D N 1
ATOM 6343 C CA . PHE D 1 122 ? -17.96114 21.75323 -42.64717 1.000 39.71081 122 PHE D CA 1
ATOM 6344 C C . PHE D 1 122 ? -17.52148 22.71422 -43.74495 1.000 38.95066 122 PHE D C 1
ATOM 6345 O O . PHE D 1 122 ? -17.12767 23.85572 -43.46866 1.000 36.33239 122 PHE D O 1
ATOM 6353 N N . TYR D 1 123 ? -17.58388 22.26984 -45.00132 1.000 39.47843 123 TYR D N 1
ATOM 6354 C CA . TYR D 1 123 ? -17.08985 23.09171 -46.10094 1.000 38.83894 123 TYR D CA 1
ATOM 6355 C C . TYR D 1 123 ? -18.04249 24.23871 -46.40802 1.000 41.32772 123 TYR D C 1
ATOM 6356 O O . TYR D 1 123 ? -17.59995 25.34016 -46.75079 1.000 37.39953 123 TYR D O 1
ATOM 6365 N N . LEU D 1 124 ? -19.35296 24.00983 -46.28377 1.000 33.19701 124 LEU D N 1
ATOM 6366 C CA . LEU D 1 124 ? -20.30451 25.09338 -46.50169 1.000 32.55732 124 LEU D CA 1
ATOM 6367 C C . LEU D 1 124 ? -20.20441 26.14272 -45.39973 1.000 39.05780 124 LEU D C 1
ATOM 6368 O O . LEU D 1 124 ? -20.33719 27.34428 -45.66513 1.000 32.97337 124 LEU D O 1
ATOM 6373 N N . LYS D 1 125 ? -19.99171 25.70669 -44.15410 1.000 34.06258 125 LYS D N 1
ATOM 6374 C CA . LYS D 1 125 ? -19.70992 26.65447 -43.08009 1.000 37.15075 125 LYS D CA 1
ATOM 6375 C C . LYS D 1 125 ? -18.45708 27.46165 -43.38974 1.000 31.66867 125 LYS D C 1
ATOM 6376 O O . LYS D 1 125 ? -18.42846 28.68100 -43.19555 1.000 32.98970 125 LYS D O 1
ATOM 6382 N N . MET D 1 126 ? -17.40799 26.78350 -43.85572 1.000 34.60360 126 MET D N 1
ATOM 6383 C CA . MET D 1 126 ? -16.18287 27.45871 -44.26576 1.000 37.05902 126 MET D CA 1
ATOM 6384 C C . MET D 1 126 ? -16.45977 28.47265 -45.36644 1.000 39.81204 126 MET D C 1
ATOM 6385 O O . MET D 1 126 ? -15.92736 29.58914 -45.34286 1.000 35.73774 126 MET D O 1
ATOM 6390 N N . LYS D 1 127 ? -17.29253 28.09963 -46.34202 1.000 38.31423 127 LYS D N 1
ATOM 6391 C CA . LYS D 1 127 ? -17.67484 29.03514 -47.39317 1.000 39.22035 127 LYS D CA 1
ATOM 6392 C C . LYS D 1 127 ? -18.39355 30.25296 -46.82137 1.000 38.30112 127 LYS D C 1
ATOM 6393 O O . LYS D 1 127 ? -18.13966 31.38380 -47.24492 1.000 39.14750 127 LYS D O 1
ATOM 6399 N N . GLY D 1 128 ? -19.30180 30.04002 -45.86726 1.000 38.80216 128 GLY D N 1
ATOM 6400 C CA . GLY D 1 128 ? -19.94929 31.17322 -45.22041 1.000 38.16016 128 GLY D CA 1
ATOM 6401 C C . GLY D 1 128 ? -18.97881 32.01248 -44.42256 1.000 33.23475 128 GLY D C 1
ATOM 6402 O O . GLY D 1 128 ? -19.09943 33.24605 -44.36760 1.000 34.28742 128 GLY D O 1
ATOM 6403 N N . ASP D 1 129 ? -17.99842 31.37082 -43.77831 1.000 33.92206 129 ASP D N 1
ATOM 6404 C CA . ASP D 1 129 ? -16.99862 32.08974 -43.00010 1.000 40.19489 129 ASP D CA 1
ATOM 6405 C C . ASP D 1 129 ? -16.19889 33.04765 -43.87270 1.000 36.34972 129 ASP D C 1
ATOM 6406 O O . ASP D 1 129 ? -16.01852 34.22027 -43.53172 1.000 34.17272 129 ASP D O 1
ATOM 6411 N N . TYR D 1 130 ? -15.68865 32.55446 -44.99713 1.000 38.41560 130 TYR D N 1
ATOM 6412 C CA . TYR D 1 130 ? -14.76879 33.38131 -45.76243 1.000 43.35933 130 TYR D CA 1
ATOM 6413 C C . TYR D 1 130 ? -15.49596 34.44701 -46.57008 1.000 38.82285 130 TYR D C 1
ATOM 6414 O O . TYR D 1 130 ? -14.92260 35.50861 -46.83098 1.000 37.04943 130 TYR D O 1
ATOM 6423 N N . TYR D 1 131 ? -16.76015 34.21641 -46.93460 1.000 38.29491 131 TYR D N 1
ATOM 6424 C CA . TYR D 1 131 ? -17.56884 35.32070 -47.44010 1.000 34.52734 131 TYR D CA 1
ATOM 6425 C C . TYR D 1 131 ? -17.88498 36.32618 -46.33958 1.000 36.76043 131 TYR D C 1
ATOM 6426 O O . TYR D 1 131 ? -18.03915 37.52070 -46.61945 1.000 37.24876 131 TYR D O 1
ATOM 6435 N N . ARG D 1 132 ? -18.01442 35.86566 -45.09277 1.000 34.47797 132 ARG D N 1
ATOM 6436 C CA . ARG D 1 132 ? -18.19990 36.79805 -43.98490 1.000 35.26585 132 ARG D CA 1
ATOM 6437 C C . ARG D 1 132 ? -16.96394 37.67170 -43.78431 1.000 37.53777 132 ARG D C 1
ATOM 6438 O O . ARG D 1 132 ? -17.08342 38.87158 -43.50647 1.000 38.49635 132 ARG D O 1
ATOM 6446 N N . TYR D 1 133 ? -15.76915 37.09101 -43.92752 1.000 37.04421 133 TYR D N 1
ATOM 6447 C CA . TYR D 1 133 ? -14.54604 37.88301 -43.80603 1.000 36.71461 133 TYR D CA 1
ATOM 6448 C C . TYR D 1 133 ? -14.43708 38.91188 -44.92430 1.000 40.83410 133 TYR D C 1
ATOM 6449 O O . TYR D 1 133 ? -13.95441 40.02815 -44.70277 1.000 36.92504 133 TYR D O 1
ATOM 6458 N N . LEU D 1 134 ? -14.88435 38.55883 -46.13172 1.000 38.69225 134 LEU D N 1
ATOM 6459 C CA . LEU D 1 134 ? -14.95039 39.54537 -47.20377 1.000 38.42679 134 LEU D CA 1
ATOM 6460 C C . LEU D 1 134 ? -15.94777 40.64702 -46.86763 1.000 40.43564 134 LEU D C 1
ATOM 6461 O O . LEU D 1 134 ? -15.70539 41.82659 -47.15289 1.000 40.07541 134 LEU D O 1
ATOM 6466 N N . ALA D 1 135 ? -17.07503 40.28281 -46.25099 1.000 42.23301 135 ALA D N 1
ATOM 6467 C CA . ALA D 1 135 ? -18.08204 41.27941 -45.90399 1.000 37.59828 135 ALA D CA 1
ATOM 6468 C C . ALA D 1 135 ? -17.59005 42.23902 -44.82640 1.000 40.52763 135 ALA D C 1
ATOM 6469 O O . ALA D 1 135 ? -18.07559 43.37396 -44.74448 1.000 42.11268 135 ALA D O 1
ATOM 6471 N N . GLU D 1 136 ? -16.64745 41.80148 -43.98525 1.000 38.17697 136 GLU D N 1
ATOM 6472 C CA . GLU D 1 136 ? -16.14801 42.66157 -42.91504 1.000 42.31535 136 GLU D CA 1
ATOM 6473 C C . GLU D 1 136 ? -15.47596 43.91696 -43.46206 1.000 40.02998 136 GLU D C 1
ATOM 6474 O O . GLU D 1 136 ? -15.52305 44.97457 -42.82247 1.000 39.54035 136 GLU D O 1
ATOM 6480 N N . VAL D 1 137 ? -14.85097 43.82314 -44.63485 1.000 39.48881 137 VAL D N 1
ATOM 6481 C CA . VAL D 1 137 ? -14.11203 44.93989 -45.21564 1.000 42.64747 137 VAL D CA 1
ATOM 6482 C C . VAL D 1 137 ? -14.77955 45.51403 -46.45596 1.000 46.08038 137 VAL D C 1
ATOM 6483 O O . VAL D 1 137 ? -14.33407 46.56387 -46.94750 1.000 45.47863 137 VAL D O 1
ATOM 6487 N N . ALA D 1 138 ? -15.82028 44.87445 -46.97885 1.000 43.86269 138 ALA D N 1
ATOM 6488 C CA . ALA D 1 138 ? -16.46879 45.35312 -48.18862 1.000 46.82854 138 ALA D CA 1
ATOM 6489 C C . ALA D 1 138 ? -17.44103 46.48734 -47.87464 1.000 43.11788 138 ALA D C 1
ATOM 6490 O O . ALA D 1 138 ? -17.94462 46.62338 -46.75574 1.000 46.62531 138 ALA D O 1
ATOM 6492 N N . THR D 1 139 ? -17.68720 47.32116 -48.88262 1.000 50.25338 139 THR D N 1
ATOM 6493 C CA . THR D 1 139 ? -18.65543 48.40421 -48.78452 1.000 56.36981 139 THR D CA 1
ATOM 6494 C C . THR D 1 139 ? -19.54817 48.41502 -50.02038 1.000 52.74759 139 THR D C 1
ATOM 6495 O O . THR D 1 139 ? -19.21623 47.83615 -51.05823 1.000 57.84658 139 THR D O 1
ATOM 6497 N N . GLY D 1 140 ? -20.70134 49.06943 -49.88647 1.000 57.40250 140 GLY D N 1
ATOM 6498 C CA . GLY D 1 140 ? -21.54348 49.34324 -51.04319 1.000 54.81364 140 GLY D CA 1
ATOM 6499 C C . GLY D 1 140 ? -22.10810 48.09069 -51.68801 1.000 60.40667 140 GLY D C 1
ATOM 6500 O O . GLY D 1 140 ? -22.51111 47.13473 -51.01567 1.000 63.81191 140 GLY D O 1
ATOM 6501 N N . GLU D 1 141 ? -22.13737 48.09849 -53.02418 1.000 58.24813 141 GLU D N 1
ATOM 6502 C CA . GLU D 1 141 ? -22.76545 47.00723 -53.76180 1.000 60.75765 141 GLU D CA 1
ATOM 6503 C C . GLU D 1 141 ? -21.96587 45.71925 -53.62866 1.000 59.23467 141 GLU D C 1
ATOM 6504 O O . GLU D 1 141 ? -22.54200 44.62550 -53.58813 1.000 56.74405 141 GLU D O 1
ATOM 6506 N N . LYS D 1 142 ? -20.63655 45.82326 -53.56941 1.000 57.19727 142 LYS D N 1
ATOM 6507 C CA . LYS D 1 142 ? -19.82800 44.62166 -53.41359 1.000 53.12545 142 LYS D CA 1
ATOM 6508 C C . LYS D 1 142 ? -20.07555 43.95788 -52.06454 1.000 53.13878 142 LYS D C 1
ATOM 6509 O O . LYS D 1 142 ? -19.95074 42.73302 -51.94641 1.000 56.55665 142 LYS D O 1
ATOM 6511 N N . ARG D 1 143 ? -20.43905 44.74225 -51.04466 1.000 45.67220 143 ARG D N 1
ATOM 6512 C CA . ARG D 1 143 ? -20.73084 44.16584 -49.73675 1.000 47.35763 143 ARG D CA 1
ATOM 6513 C C . ARG D 1 143 ? -22.01340 43.34630 -49.77670 1.000 49.88519 143 ARG D C 1
ATOM 6514 O O . ARG D 1 143 ? -22.05344 42.21442 -49.28109 1.000 45.04198 143 ARG D O 1
ATOM 6522 N N . ALA D 1 144 ? -23.06950 43.90033 -50.37917 1.000 43.80184 144 ALA D N 1
ATOM 6523 C CA . ALA D 1 144 ? -24.35261 43.20424 -50.42042 1.000 47.93428 144 ALA D CA 1
ATOM 6524 C C . ALA D 1 144 ? -24.21652 41.85258 -51.10532 1.000 47.04758 144 ALA D C 1
ATOM 6525 O O . ALA D 1 144 ? -24.88539 40.88315 -50.72625 1.000 49.36411 144 ALA D O 1
ATOM 6527 N N . THR D 1 145 ? -23.35278 41.77212 -52.12007 1.000 43.25568 145 THR D N 1
ATOM 6528 C CA . THR D 1 145 ? -23.19568 40.53327 -52.87035 1.000 52.51367 145 THR D CA 1
ATOM 6529 C C . THR D 1 145 ? -22.52120 39.45859 -52.02844 1.000 54.84973 145 THR D C 1
ATOM 6530 O O . THR D 1 145 ? -22.96061 38.30274 -52.02112 1.000 46.72429 145 THR D O 1
ATOM 6534 N N . VAL D 1 146 ? -21.46087 39.82122 -51.30311 1.000 48.90079 146 VAL D N 1
ATOM 6535 C CA . VAL D 1 146 ? -20.75791 38.83344 -50.49309 1.000 47.56404 146 VAL D CA 1
ATOM 6536 C C . VAL D 1 146 ? -21.55328 38.49308 -49.23958 1.000 44.61110 146 VAL D C 1
ATOM 6537 O O . VAL D 1 146 ? -21.47004 37.36560 -48.73881 1.000 45.02286 146 VAL D O 1
ATOM 6539 N N . VAL D 1 147 ? -22.33448 39.44437 -48.71947 1.000 40.52159 147 VAL D N 1
ATOM 6540 C CA . VAL D 1 147 ? -23.23062 39.14706 -47.60494 1.000 44.36582 147 VAL D CA 1
ATOM 6541 C C . VAL D 1 147 ? -24.26525 38.11124 -48.02467 1.000 47.04494 147 VAL D C 1
ATOM 6542 O O . VAL D 1 147 ? -24.55893 37.16595 -47.28167 1.000 46.46916 147 VAL D O 1
ATOM 6546 N N . GLU D 1 148 ? -24.81756 38.26124 -49.23219 1.000 47.38879 148 GLU D N 1
ATOM 6547 C CA . GLU D 1 148 ? -25.80071 37.30297 -49.72726 1.000 52.71713 148 GLU D CA 1
ATOM 6548 C C . GLU D 1 148 ? -25.16425 35.93731 -49.97028 1.000 49.78915 148 GLU D C 1
ATOM 6549 O O . GLU D 1 148 ? -25.78365 34.90260 -49.69475 1.000 50.54631 148 GLU D O 1
ATOM 6555 N N . SER D 1 149 ? -23.92866 35.91032 -50.48427 1.000 42.28300 149 SER D N 1
ATOM 6556 C CA . SER D 1 149 ? -23.23310 34.63925 -50.66479 1.000 41.97985 149 SER D CA 1
ATOM 6557 C C . SER D 1 149 ? -22.94814 33.97303 -49.32504 1.000 46.28897 149 SER D C 1
ATOM 6558 O O . SER D 1 149 ? -23.01770 32.74251 -49.20849 1.000 43.83889 149 SER D O 1
ATOM 6561 N N . SER D 1 150 ? -22.59613 34.76603 -48.31018 1.000 41.71855 150 SER D N 1
ATOM 6562 C CA . SER D 1 150 ? -22.36602 34.20786 -46.98194 1.000 44.97928 150 SER D CA 1
ATOM 6563 C C . SER D 1 150 ? -23.64976 33.60382 -46.42567 1.000 38.65162 150 SER D C 1
ATOM 6564 O O . SER D 1 150 ? -23.64983 32.48100 -45.90581 1.000 38.65148 150 SER D O 1
ATOM 6567 N N . GLU D 1 151 ? -24.75914 34.34060 -46.54290 1.000 43.76696 151 GLU D N 1
ATOM 6568 C CA . GLU D 1 151 ? -26.04974 33.85801 -46.05916 1.000 47.00885 151 GLU D CA 1
ATOM 6569 C C . GLU D 1 151 ? -26.47343 32.57881 -46.76868 1.000 40.11161 151 GLU D C 1
ATOM 6570 O O . GLU D 1 151 ? -27.00202 31.65963 -46.13525 1.000 40.46782 151 GLU D O 1
ATOM 6576 N N . LYS D 1 152 ? -26.22782 32.49120 -48.07805 1.000 45.51575 152 LYS D N 1
ATOM 6577 C CA . LYS D 1 152 ? -26.62092 31.30107 -48.82768 1.000 46.27264 152 LYS D CA 1
ATOM 6578 C C . LYS D 1 152 ? -25.86964 30.06713 -48.34877 1.000 47.45782 152 LYS D C 1
ATOM 6579 O O . LYS D 1 152 ? -26.46344 28.99415 -48.18491 1.000 41.76507 152 LYS D O 1
ATOM 6585 N N . ALA D 1 153 ? -24.56038 30.20223 -48.12035 1.000 39.43261 153 ALA D N 1
ATOM 6586 C CA . ALA D 1 153 ? -23.75371 29.07354 -47.67091 1.000 40.54947 153 ALA D CA 1
ATOM 6587 C C . ALA D 1 153 ? -24.12983 28.64451 -46.25770 1.000 37.54959 153 ALA D C 1
ATOM 6588 O O . ALA D 1 153 ? -24.28011 27.44731 -45.98339 1.000 40.35755 153 ALA D O 1
ATOM 6590 N N . TYR D 1 154 ? -24.26371 29.60557 -45.33983 1.000 36.55255 154 TYR D N 1
ATOM 6591 C CA . TYR D 1 154 ? -24.64403 29.26547 -43.97243 1.000 37.18016 154 TYR D CA 1
ATOM 6592 C C . TYR D 1 154 ? -26.01323 28.59906 -43.93413 1.000 37.41300 154 TYR D C 1
ATOM 6593 O O . TYR D 1 154 ? -26.22710 27.64412 -43.17999 1.000 39.53240 154 TYR D O 1
ATOM 6602 N N . SER D 1 155 ? -26.96055 29.11735 -44.71722 1.000 42.14746 155 SER D N 1
ATOM 6603 C CA . SER D 1 155 ? -28.32085 28.58791 -44.69413 1.000 43.82931 155 SER D CA 1
ATOM 6604 C C . SER D 1 155 ? -28.35450 27.13157 -45.14250 1.000 44.48068 155 SER D C 1
ATOM 6605 O O . SER D 1 155 ? -28.98948 26.28847 -44.49919 1.000 53.40410 155 SER D O 1
ATOM 6608 N N . GLU D 1 156 ? -27.67869 26.81498 -46.25158 1.000 44.15312 156 GLU D N 1
ATOM 6609 C CA . GLU D 1 156 ? -27.63757 25.43157 -46.71232 1.000 47.27118 156 GLU D CA 1
ATOM 6610 C C . GLU D 1 156 ? -26.93984 24.53826 -45.69486 1.000 52.29043 156 GLU D C 1
ATOM 6611 O O . GLU D 1 156 ? -27.42195 23.44161 -45.38618 1.000 42.11563 156 GLU D O 1
ATOM 6617 N N . ALA D 1 157 ? -25.81465 25.00667 -45.14364 1.000 42.12038 157 ALA D N 1
ATOM 6618 C CA . ALA D 1 157 ? -25.11650 24.25598 -44.10611 1.000 38.23354 157 ALA D CA 1
ATOM 6619 C C . ALA D 1 157 ? -26.01782 23.99599 -42.90688 1.000 41.61105 157 ALA D C 1
ATOM 6620 O O . ALA D 1 157 ? -25.99250 22.90388 -42.32679 1.000 41.69127 157 ALA D O 1
ATOM 6622 N N . HIS D 1 158 ? -26.81189 24.99631 -42.51461 1.000 39.95042 158 HIS D N 1
ATOM 6623 C CA . HIS D 1 158 ? -27.67286 24.86157 -41.34421 1.000 41.76863 158 HIS D CA 1
ATOM 6624 C C . HIS D 1 158 ? -28.76726 23.82591 -41.57437 1.000 46.63835 158 HIS D C 1
ATOM 6625 O O . HIS D 1 158 ? -29.07709 23.03231 -40.67896 1.000 41.84292 158 HIS D O 1
ATOM 6632 N N . GLU D 1 159 ? -29.35400 23.81215 -42.77154 1.000 47.98160 159 GLU D N 1
ATOM 6633 C CA . GLU D 1 159 ? -30.42311 22.86163 -43.05876 1.000 46.74338 159 GLU D CA 1
ATOM 6634 C C . GLU D 1 159 ? -29.90644 21.42926 -43.05345 1.000 46.52623 159 GLU D C 1
ATOM 6635 O O . GLU D 1 159 ? -30.59352 20.51943 -42.57442 1.000 48.28812 159 GLU D O 1
ATOM 6641 N N . ILE D 1 160 ? -28.69969 21.20851 -43.58103 1.000 44.61427 160 ILE D N 1
ATOM 6642 C CA . ILE D 1 160 ? -28.12946 19.86454 -43.59932 1.000 37.61192 160 ILE D CA 1
ATOM 6643 C C . ILE D 1 160 ? -27.82353 19.38674 -42.18393 1.000 49.49925 160 ILE D C 1
ATOM 6644 O O . ILE D 1 160 ? -28.14266 18.24913 -41.81327 1.000 42.90297 160 ILE D O 1
ATOM 6649 N N . SER D 1 161 ? -27.19580 20.24183 -41.37158 1.000 40.47769 161 SER D N 1
ATOM 6650 C CA . SER D 1 161 ? -26.80215 19.81590 -40.03063 1.000 42.71101 161 SER D CA 1
ATOM 6651 C C . SER D 1 161 ? -28.01813 19.61217 -39.13412 1.000 42.52568 161 SER D C 1
ATOM 6652 O O . SER D 1 161 ? -28.03546 18.69386 -38.30654 1.000 43.66634 161 SER D O 1
ATOM 6655 N N . LYS D 1 162 ? -29.04263 20.45761 -39.28147 1.000 40.10955 162 LYS D N 1
ATOM 6656 C CA . LYS D 1 162 ? -30.25682 20.28624 -38.48962 1.000 43.30499 162 LYS D CA 1
ATOM 6657 C C . LYS D 1 162 ? -30.93490 18.95835 -38.80688 1.000 45.79947 162 LYS D C 1
ATOM 6658 O O . LYS D 1 162 ? -31.49507 18.30896 -37.91706 1.000 49.03966 162 LYS D O 1
ATOM 6660 N N . GLU D 1 163 ? -30.88472 18.53488 -40.06977 1.000 44.73859 163 GLU D N 1
ATOM 6661 C CA . GLU D 1 163 ? -31.53710 17.29491 -40.47291 1.000 45.21790 163 GLU D CA 1
ATOM 6662 C C . GLU D 1 163 ? -30.69672 16.06833 -40.12831 1.000 44.81789 163 GLU D C 1
ATOM 6663 O O . GLU D 1 163 ? -31.24470 15.03096 -39.74101 1.000 41.29547 163 GLU D O 1
ATOM 6669 N N . HIS D 1 164 ? -29.36900 16.16161 -40.24099 1.000 36.93631 164 HIS D N 1
ATOM 6670 C CA . HIS D 1 164 ? -28.52787 14.97072 -40.22748 1.000 44.13636 164 HIS D CA 1
ATOM 6671 C C . HIS D 1 164 ? -27.51252 14.88167 -39.09306 1.000 41.06081 164 HIS D C 1
ATOM 6672 O O . HIS D 1 164 ? -26.87787 13.83136 -38.95306 1.000 47.94575 164 HIS D O 1
ATOM 6679 N N . MET D 1 165 ? -27.33001 15.91911 -38.28245 1.000 41.48567 165 MET D N 1
ATOM 6680 C CA . MET D 1 165 ? -26.28668 15.89607 -37.26594 1.000 49.03730 165 MET D CA 1
ATOM 6681 C C . MET D 1 165 ? -26.84831 16.11212 -35.86571 1.000 42.44696 165 MET D C 1
ATOM 6682 O O . MET D 1 165 ? -27.80935 16.86393 -35.66574 1.000 41.96986 165 MET D O 1
ATOM 6687 N N . GLN D 1 166 ? -26.21774 15.44092 -34.90256 1.000 43.90595 166 GLN D N 1
ATOM 6688 C CA . GLN D 1 166 ? -26.58376 15.58368 -33.50055 1.000 49.20539 166 GLN D CA 1
ATOM 6689 C C . GLN D 1 166 ? -26.34350 17.01325 -33.02180 1.000 50.83843 166 GLN D C 1
ATOM 6690 O O . GLN D 1 166 ? -25.37296 17.65482 -33.44078 1.000 50.40249 166 GLN D O 1
ATOM 6696 N N . PRO D 1 167 ? -27.19208 17.53250 -32.13094 1.000 50.53983 167 PRO D N 1
ATOM 6697 C CA . PRO D 1 167 ? -27.00518 18.91086 -31.65023 1.000 44.88039 167 PRO D CA 1
ATOM 6698 C C . PRO D 1 167 ? -25.68962 19.15477 -30.92430 1.000 41.68522 167 PRO D C 1
ATOM 6699 O O . PRO D 1 167 ? -25.24423 20.30778 -30.86934 1.000 44.53501 167 PRO D O 1
ATOM 6703 N N . THR D 1 168 ? -25.05881 18.12585 -30.35981 1.000 49.82303 168 THR D N 1
ATOM 6704 C CA . THR D 1 168 ? -23.78530 18.29119 -29.66608 1.000 47.56972 168 THR D CA 1
ATOM 6705 C C . THR D 1 168 ? -22.57975 18.16410 -30.58810 1.000 50.84166 168 THR D C 1
ATOM 6706 O O . THR D 1 168 ? -21.44854 18.33736 -30.12356 1.000 50.27178 168 THR D O 1
ATOM 6710 N N . HIS D 1 169 ? -22.78242 17.84663 -31.86295 1.000 45.23923 169 HIS D N 1
ATOM 6711 C CA . HIS D 1 169 ? -21.65306 17.70195 -32.77142 1.000 48.88461 169 HIS D CA 1
ATOM 6712 C C . HIS D 1 169 ? -20.92511 19.03599 -32.89823 1.000 40.24157 169 HIS D C 1
ATOM 6713 O O . HIS D 1 169 ? -21.57027 20.07174 -33.11579 1.000 43.74087 169 HIS D O 1
ATOM 6720 N N . PRO D 1 170 ? -19.59870 19.06105 -32.75255 1.000 43.85200 170 PRO D N 1
ATOM 6721 C CA . PRO D 1 170 ? -18.87903 20.34307 -32.80578 1.000 44.30563 170 PRO D CA 1
ATOM 6722 C C . PRO D 1 170 ? -19.05966 21.08875 -34.11479 1.000 42.45978 170 PRO D C 1
ATOM 6723 O O . PRO D 1 170 ? -19.04490 22.32570 -34.11476 1.000 41.58663 170 PRO D O 1
ATOM 6727 N N . ILE D 1 171 ? -19.24387 20.37793 -35.23001 1.000 42.53401 171 ILE D N 1
ATOM 6728 C CA . ILE D 1 171 ? -19.43381 21.05184 -36.51117 1.000 44.02453 171 ILE D CA 1
ATOM 6729 C C . ILE D 1 171 ? -20.80668 21.71673 -36.56386 1.000 42.40626 171 ILE D C 1
ATOM 6730 O O . ILE D 1 171 ? -20.95764 22.82542 -37.09388 1.000 37.84905 171 ILE D O 1
ATOM 6735 N N . ARG D 1 172 ? -21.83228 21.05335 -36.02046 1.000 42.65379 172 ARG D N 1
ATOM 6736 C CA . ARG D 1 172 ? -23.14880 21.67923 -35.94949 1.000 42.22762 172 ARG D CA 1
ATOM 6737 C C . ARG D 1 172 ? -23.14612 22.85476 -34.98196 1.000 33.50348 172 ARG D C 1
ATOM 6738 O O . ARG D 1 172 ? -23.74512 23.89710 -35.26262 1.000 35.65905 172 ARG D O 1
ATOM 6746 N N . LEU D 1 173 ? -22.47524 22.70362 -33.83714 1.000 39.07048 173 LEU D N 1
ATOM 6747 C CA . LEU D 1 173 ? -22.39245 23.79717 -32.87561 1.000 43.18905 173 LEU D CA 1
ATOM 6748 C C . LEU D 1 173 ? -21.57414 24.95718 -33.42323 1.000 40.90802 173 LEU D C 1
ATOM 6749 O O . LEU D 1 173 ? -21.96394 26.11869 -33.27339 1.000 38.01062 173 LEU D O 1
ATOM 6754 N N . GLY D 1 174 ? -20.43920 24.66621 -34.06182 1.000 44.73876 174 GLY D N 1
ATOM 6755 C CA . GLY D 1 174 ? -19.61325 25.73541 -34.59408 1.000 37.99268 174 GLY D CA 1
ATOM 6756 C C . GLY D 1 174 ? -20.29816 26.48578 -35.72523 1.000 38.84159 174 GLY D C 1
ATOM 6757 O O . GLY D 1 174 ? -20.16766 27.70511 -35.83656 1.000 39.20070 174 GLY D O 1
ATOM 6758 N N . LEU D 1 175 ? -21.05162 25.76185 -36.55318 1.000 36.55494 175 LEU D N 1
ATOM 6759 C CA . LEU D 1 175 ? -21.85938 26.42090 -37.57922 1.000 39.69893 175 LEU D CA 1
ATOM 6760 C C . LEU D 1 175 ? -22.85320 27.39142 -36.95956 1.000 34.30611 175 LEU D C 1
ATOM 6761 O O . LEU D 1 175 ? -22.97808 28.53815 -37.40518 1.000 41.58542 175 LEU D O 1
ATOM 6766 N N . ALA D 1 176 ? -23.58447 26.94937 -35.93706 1.000 45.16072 176 ALA D N 1
ATOM 6767 C CA . ALA D 1 176 ? -24.56575 27.82626 -35.30907 1.000 42.00900 176 ALA D CA 1
ATOM 6768 C C . ALA D 1 176 ? -23.90045 29.04423 -34.68103 1.000 41.41865 176 ALA D C 1
ATOM 6769 O O . ALA D 1 176 ? -24.45759 30.14809 -34.70860 1.000 41.11146 176 ALA D O 1
ATOM 6771 N N . LEU D 1 177 ? -22.70965 28.86189 -34.10579 1.000 41.91819 177 LEU D N 1
ATOM 6772 C CA . LEU D 1 177 ? -21.98753 29.99120 -33.52698 1.000 38.43997 177 LEU D CA 1
ATOM 6773 C C . LEU D 1 177 ? -21.63805 31.02091 -34.59273 1.000 33.19145 177 LEU D C 1
ATOM 6774 O O . LEU D 1 177 ? -21.98926 32.20065 -34.47377 1.000 39.89293 177 LEU D O 1
ATOM 6779 N N . ASN D 1 178 ? -20.98033 30.58258 -35.66810 1.000 36.12946 178 ASN D N 1
ATOM 6780 C CA . ASN D 1 178 ? -20.53396 31.52643 -36.68759 1.000 35.82758 178 ASN D CA 1
ATOM 6781 C C . ASN D 1 178 ? -21.70365 32.11362 -37.46342 1.000 40.97229 178 ASN D C 1
ATOM 6782 O O . ASN D 1 178 ? -21.65042 33.28058 -37.86981 1.000 41.30084 178 ASN D O 1
ATOM 6787 N N . TYR D 1 179 ? -22.75917 31.32492 -37.67984 1.000 37.05795 179 TYR D N 1
ATOM 6788 C CA . TYR D 1 179 ? -23.95425 31.83841 -38.34292 1.000 37.91430 179 TYR D CA 1
ATOM 6789 C C . TYR D 1 179 ? -24.61935 32.92614 -37.50656 1.000 31.85031 179 TYR D C 1
ATOM 6790 O O . TYR D 1 179 ? -25.04055 33.96016 -38.03848 1.000 38.70584 179 TYR D O 1
ATOM 6799 N N . SER D 1 180 ? -24.70965 32.72152 -36.18901 1.000 35.86601 180 SER D N 1
ATOM 6800 C CA . SER D 1 180 ? -25.27173 33.75892 -35.32728 1.000 38.11641 180 SER D CA 1
ATOM 6801 C C . SER D 1 180 ? -24.37376 34.98827 -35.26628 1.000 40.32693 180 SER D C 1
ATOM 6802 O O . SER D 1 180 ? -24.87283 36.11523 -35.15739 1.000 38.95354 180 SER D O 1
ATOM 6805 N N . VAL D 1 181 ? -23.05344 34.80001 -35.31773 1.000 40.21209 181 VAL D N 1
ATOM 6806 C CA . VAL D 1 181 ? -22.15971 35.95222 -35.38311 1.000 36.83173 181 VAL D CA 1
ATOM 6807 C C . VAL D 1 181 ? -22.39849 36.72469 -36.67499 1.000 36.41707 181 VAL D C 1
ATOM 6808 O O . VAL D 1 181 ? -22.41612 37.96174 -36.68671 1.000 38.35114 181 VAL D O 1
ATOM 6812 N N . PHE D 1 182 ? -22.59895 36.00327 -37.78034 1.000 40.76514 182 PHE D N 1
ATOM 6813 C CA . PHE D 1 182 ? -22.93813 36.63811 -39.05029 1.000 38.79926 182 PHE D CA 1
ATOM 6814 C C . PHE D 1 182 ? -24.19786 37.48886 -38.92267 1.000 42.48187 182 PHE D C 1
ATOM 6815 O O . PHE D 1 182 ? -24.24602 38.62511 -39.40766 1.000 45.49549 182 PHE D O 1
ATOM 6823 N N . TYR D 1 183 ? -25.23500 36.95266 -38.27683 1.000 46.31743 183 TYR D N 1
ATOM 6824 C CA . TYR D 1 183 ? -26.46521 37.72076 -38.09667 1.000 45.00050 183 TYR D CA 1
ATOM 6825 C C . TYR D 1 183 ? -26.20854 38.98920 -37.29027 1.000 45.82767 183 TYR D C 1
ATOM 6826 O O . TYR D 1 183 ? -26.66676 40.07850 -37.65566 1.000 47.61233 183 TYR D O 1
ATOM 6835 N N . TYR D 1 184 ? -25.47035 38.86594 -36.18565 1.000 44.10253 184 TYR D N 1
ATOM 6836 C CA . TYR D 1 184 ? -25.29028 40.00148 -35.28803 1.000 46.20421 184 TYR D CA 1
ATOM 6837 C C . TYR D 1 184 ? -24.38435 41.06252 -35.90015 1.000 47.44947 184 TYR D C 1
ATOM 6838 O O . TYR D 1 184 ? -24.75229 42.23998 -35.96737 1.000 47.57916 184 TYR D O 1
ATOM 6847 N N . GLU D 1 185 ? -23.19459 40.66941 -36.35427 1.000 49.99578 185 GLU D N 1
ATOM 6848 C CA . GLU D 1 185 ? -22.19944 41.65741 -36.75492 1.000 46.07770 185 GLU D CA 1
ATOM 6849 C C . GLU D 1 185 ? -22.32247 42.07915 -38.20937 1.000 47.07725 185 GLU D C 1
ATOM 6850 O O . GLU D 1 185 ? -22.05303 43.24188 -38.53121 1.000 41.89486 185 GLU D O 1
ATOM 6856 N N . ILE D 1 186 ? -22.73062 41.18059 -39.09662 1.000 42.28377 186 ILE D N 1
ATOM 6857 C CA . ILE D 1 186 ? -22.79091 41.50598 -40.52044 1.000 37.74605 186 ILE D CA 1
ATOM 6858 C C . ILE D 1 186 ? -24.17317 42.00539 -40.91839 1.000 47.34248 186 ILE D C 1
ATOM 6859 O O . ILE D 1 186 ? -24.30138 43.02882 -41.59368 1.000 44.49831 186 ILE D O 1
ATOM 6864 N N . GLN D 1 187 ? -25.22934 41.30171 -40.51449 1.000 53.82659 187 GLN D N 1
ATOM 6865 C CA . GLN D 1 187 ? -26.58346 41.70186 -40.87369 1.000 53.67859 187 GLN D CA 1
ATOM 6866 C C . GLN D 1 187 ? -27.21510 42.66682 -39.87870 1.000 61.52411 187 GLN D C 1
ATOM 6867 O O . GLN D 1 187 ? -28.29982 43.19108 -40.15833 1.000 58.60756 187 GLN D O 1
ATOM 6873 N N . ASN D 1 188 ? -26.56561 42.91831 -38.74210 1.000 56.28764 188 ASN D N 1
ATOM 6874 C CA . ASN D 1 188 ? -27.11235 43.76675 -37.68253 1.000 57.83728 188 ASN D CA 1
ATOM 6875 C C . ASN D 1 188 ? -28.52420 43.32301 -37.29975 1.000 59.13753 188 ASN D C 1
ATOM 6876 O O . ASN D 1 188 ? -29.45432 44.12483 -37.19197 1.000 58.32126 188 ASN D O 1
ATOM 6881 N N . ALA D 1 189 ? -28.67968 42.01230 -37.09902 1.000 61.94769 189 ALA D N 1
ATOM 6882 C CA . ALA D 1 189 ? -29.96126 41.39083 -36.77234 1.000 52.12155 189 ALA D CA 1
ATOM 6883 C C . ALA D 1 189 ? -29.81664 40.67849 -35.43117 1.000 51.90622 189 ALA D C 1
ATOM 6884 O O . ALA D 1 189 ? -29.69184 39.44631 -35.38216 1.000 50.69257 189 ALA D O 1
ATOM 6886 N N . PRO D 1 190 ? -29.82367 41.42336 -34.32149 1.000 52.78382 190 PRO D N 1
ATOM 6887 C CA . PRO D 1 190 ? -29.54398 40.78707 -33.02336 1.000 51.65243 190 PRO D CA 1
ATOM 6888 C C . PRO D 1 190 ? -30.59397 39.77619 -32.60410 1.000 56.92271 190 PRO D C 1
ATOM 6889 O O . PRO D 1 190 ? -30.24900 38.78609 -31.94482 1.000 51.57224 190 PRO D O 1
ATOM 6893 N N . GLU D 1 191 ? -31.86276 39.99196 -32.96572 1.000 53.78527 191 GLU D N 1
ATOM 6894 C CA . GLU D 1 191 ? -32.90907 39.04652 -32.59063 1.000 46.14183 191 GLU D CA 1
ATOM 6895 C C . GLU D 1 191 ? -32.70804 37.69834 -33.27153 1.000 51.13763 191 GLU D C 1
ATOM 6896 O O . GLU D 1 191 ? -32.82734 36.64862 -32.62787 1.000 53.65793 191 GLU D O 1
ATOM 6898 N N . GLN D 1 192 ? -32.39840 37.70279 -34.57081 1.000 52.87911 192 GLN D N 1
ATOM 6899 C CA . GLN D 1 192 ? -32.10011 36.44748 -35.25294 1.000 52.57042 192 GLN D CA 1
ATOM 6900 C C . GLN D 1 192 ? -30.83727 35.80694 -34.69251 1.000 49.47212 192 GLN D C 1
ATOM 6901 O O . GLN D 1 192 ? -30.77685 34.58438 -34.51565 1.000 47.76744 192 GLN D O 1
ATOM 6907 N N . ALA D 1 193 ? -29.81726 36.62028 -34.40496 1.000 53.99613 193 ALA D N 1
ATOM 6908 C CA . ALA D 1 193 ? -28.57175 36.08944 -33.86042 1.000 44.57878 193 ALA D CA 1
ATOM 6909 C C . ALA D 1 193 ? -28.80537 35.39786 -32.52425 1.000 47.72067 193 ALA D C 1
ATOM 6910 O O . ALA D 1 193 ? -28.34970 34.26844 -32.30799 1.000 46.97677 193 ALA D O 1
ATOM 6912 N N . CYS D 1 194 ? -29.53286 36.05571 -31.61814 1.000 51.60808 194 CYS D N 1
ATOM 6913 C CA . CYS D 1 194 ? -29.77428 35.46975 -30.30361 1.000 52.00800 194 CYS D CA 1
ATOM 6914 C C . CYS D 1 194 ? -30.64458 34.22531 -30.40677 1.000 54.06449 194 CYS D C 1
ATOM 6915 O O . CYS D 1 194 ? -30.40563 33.23551 -29.70518 1.000 57.40198 194 CYS D O 1
ATOM 6918 N N . HIS D 1 195 ? -31.65353 34.25375 -31.28082 1.000 53.45681 195 HIS D N 1
ATOM 6919 C CA . HIS D 1 195 ? -32.52688 33.09554 -31.44243 1.000 52.96370 195 HIS D CA 1
ATOM 6920 C C . HIS D 1 195 ? -31.74629 31.88455 -31.93883 1.000 48.51935 195 HIS D C 1
ATOM 6921 O O . HIS D 1 195 ? -31.90998 30.77186 -31.42506 1.000 52.68377 195 HIS D O 1
ATOM 6928 N N . LEU D 1 196 ? -30.89597 32.08166 -32.94760 1.000 49.23088 196 LEU D N 1
ATOM 6929 C CA . LEU D 1 196 ? -30.10234 30.97835 -33.47889 1.000 51.38629 196 LEU D CA 1
ATOM 6930 C C . LEU D 1 196 ? -29.13752 30.43663 -32.42971 1.000 47.06115 196 LEU D C 1
ATOM 6931 O O . LEU D 1 196 ? -29.01222 29.21988 -32.25043 1.000 41.13756 196 LEU D O 1
ATOM 6936 N N . ALA D 1 197 ? -28.44099 31.33081 -31.72612 1.000 50.29270 197 ALA D N 1
ATOM 6937 C CA . ALA D 1 197 ? -27.46280 30.88681 -30.73833 1.000 44.12687 197 ALA D CA 1
ATOM 6938 C C . ALA D 1 197 ? -28.13378 30.20385 -29.55253 1.000 43.34699 197 ALA D C 1
ATOM 6939 O O . ALA D 1 197 ? -27.63485 29.19017 -29.05396 1.000 44.02708 197 ALA D O 1
ATOM 6941 N N . LYS D 1 198 ? -29.26507 30.74108 -29.08597 1.000 53.70813 198 LYS D N 1
ATOM 6942 C CA . LYS D 1 198 ? -29.93884 30.15225 -27.93119 1.000 48.69733 198 LYS D CA 1
ATOM 6943 C C . LYS D 1 198 ? -30.54642 28.79664 -28.27181 1.000 48.42462 198 LYS D C 1
ATOM 6944 O O . LYS D 1 198 ? -30.48759 27.86069 -27.46353 1.000 47.80492 198 LYS D O 1
ATOM 6950 N N . THR D 1 199 ? -31.12404 28.66851 -29.46701 1.000 46.55135 199 THR D N 1
ATOM 6951 C CA . THR D 1 199 ? -31.69918 27.39299 -29.88188 1.000 43.69791 199 THR D CA 1
ATOM 6952 C C . THR D 1 199 ? -30.63121 26.30974 -29.95787 1.000 43.79254 199 THR D C 1
ATOM 6953 O O . THR D 1 199 ? -30.80802 25.20249 -29.43643 1.000 43.52886 199 THR D O 1
ATOM 6957 N N . ALA D 1 200 ? -29.50247 26.62271 -30.59469 1.000 49.90860 200 ALA D N 1
ATOM 6958 C CA . ALA D 1 200 ? -28.41628 25.65764 -30.71042 1.000 39.48140 200 ALA D CA 1
ATOM 6959 C C . ALA D 1 200 ? -27.83535 25.30286 -29.34807 1.000 32.31331 200 ALA D C 1
ATOM 6960 O O . ALA D 1 200 ? -27.46796 24.14754 -29.10432 1.000 42.64176 200 ALA D O 1
ATOM 6962 N N . PHE D 1 201 ? -27.72059 26.28996 -28.45867 1.000 46.53268 201 PHE D N 1
ATOM 6963 C CA . PHE D 1 201 ? -27.18044 26.03480 -27.12783 1.000 43.65852 201 PHE D CA 1
ATOM 6964 C C . PHE D 1 201 ? -28.05599 25.05600 -26.35441 1.000 42.41430 201 PHE D C 1
ATOM 6965 O O . PHE D 1 201 ? -27.56600 24.04907 -25.82894 1.000 48.36447 201 PHE D O 1
ATOM 6973 N N . ASP D 1 202 ? -29.36164 25.32869 -26.28403 1.000 45.93815 202 ASP D N 1
ATOM 6974 C CA . ASP D 1 202 ? -30.24798 24.46337 -25.50708 1.000 47.64305 202 ASP D CA 1
ATOM 6975 C C . ASP D 1 202 ? -30.35086 23.06870 -26.11263 1.000 45.57835 202 ASP D C 1
ATOM 6976 O O . ASP D 1 202 ? -30.40924 22.07366 -25.37934 1.000 50.99946 202 ASP D O 1
ATOM 6981 N N . ASP D 1 203 ? -30.36441 22.97101 -27.44590 1.000 47.62478 203 ASP D N 1
ATOM 6982 C CA . ASP D 1 203 ? -30.45248 21.66005 -28.08281 1.000 46.05011 203 ASP D CA 1
ATOM 6983 C C . ASP D 1 203 ? -29.26117 20.78639 -27.72930 1.000 48.47910 203 ASP D C 1
ATOM 6984 O O . ASP D 1 203 ? -29.39957 19.56046 -27.62034 1.000 49.20474 203 ASP D O 1
ATOM 6989 N N . ALA D 1 204 ? -28.08561 21.38987 -27.54589 1.000 43.74265 204 ALA D N 1
ATOM 6990 C CA . ALA D 1 204 ? -26.92841 20.59728 -27.15679 1.000 47.30429 204 ALA D CA 1
ATOM 6991 C C . ALA D 1 204 ? -26.94133 20.29064 -25.66471 1.000 37.43354 204 ALA D C 1
ATOM 6992 O O . ALA D 1 204 ? -26.58463 19.17944 -25.25653 1.000 47.75729 204 ALA D O 1
ATOM 6994 N N . ILE D 1 205 ? -27.36828 21.25197 -24.83948 1.000 45.27693 205 ILE D N 1
ATOM 6995 C CA . ILE D 1 205 ? -27.42581 21.01452 -23.39875 1.000 44.99980 205 ILE D CA 1
ATOM 6996 C C . ILE D 1 205 ? -28.36527 19.85394 -23.09835 1.000 52.15771 205 ILE D C 1
ATOM 6997 O O . ILE D 1 205 ? -28.09238 19.01628 -22.22870 1.000 49.05889 205 ILE D O 1
ATOM 7002 N N . ALA D 1 206 ? -29.47913 19.77783 -23.83090 1.000 48.60994 206 ALA D N 1
ATOM 7003 C CA . ALA D 1 206 ? -30.46536 18.72574 -23.61844 1.000 48.04338 206 ALA D CA 1
ATOM 7004 C C . ALA D 1 206 ? -29.87098 17.34315 -23.84022 1.000 52.65599 206 ALA D C 1
ATOM 7005 O O . ALA D 1 206 ? -30.39600 16.35664 -23.31402 1.000 50.17437 206 ALA D O 1
ATOM 7007 N N . GLU D 1 207 ? -28.79737 17.25320 -24.62114 1.000 46.32760 207 GLU D N 1
ATOM 7008 C CA . GLU D 1 207 ? -28.15286 15.99690 -24.97308 1.000 54.95750 207 GLU D CA 1
ATOM 7009 C C . GLU D 1 207 ? -26.71630 15.95419 -24.45495 1.000 57.85667 207 GLU D C 1
ATOM 7010 O O . GLU D 1 207 ? -25.83447 15.38527 -25.10104 1.000 57.84681 207 GLU D O 1
ATOM 7016 N N . LEU D 1 208 ? -26.46886 16.56785 -23.28732 1.000 53.69954 208 LEU D N 1
ATOM 7017 C CA . LEU D 1 208 ? -25.12098 16.59281 -22.72408 1.000 55.46181 208 LEU D CA 1
ATOM 7018 C C . LEU D 1 208 ? -24.67581 15.21080 -22.27292 1.000 65.28812 208 LEU D C 1
ATOM 7019 O O . LEU D 1 208 ? -23.47502 14.92040 -22.26180 1.000 62.09648 208 LEU D O 1
ATOM 7024 N N . ASP D 1 209 ? -25.61900 14.33607 -21.93377 1.000 60.11212 209 ASP D N 1
ATOM 7025 C CA . ASP D 1 209 ? -25.25310 12.97318 -21.59478 1.000 68.96635 209 ASP D CA 1
ATOM 7026 C C . ASP D 1 209 ? -24.69213 12.24491 -22.80066 1.000 67.57507 209 ASP D C 1
ATOM 7027 O O . ASP D 1 209 ? -24.09982 11.17214 -22.64221 1.000 75.08463 209 ASP D O 1
ATOM 7029 N N . THR D 1 210 ? -24.90303 12.79658 -23.99960 1.000 72.61779 210 THR D N 1
ATOM 7030 C CA . THR D 1 210 ? -24.53511 12.15332 -25.25004 1.000 75.28871 210 THR D CA 1
ATOM 7031 C C . THR D 1 210 ? -23.10422 12.41152 -25.72006 1.000 74.95269 210 THR D C 1
ATOM 7032 O O . THR D 1 210 ? -22.67343 11.73580 -26.66216 1.000 84.27754 210 THR D O 1
ATOM 7034 N N . LEU D 1 211 ? -22.34771 13.34545 -25.13370 1.000 75.74920 211 LEU D N 1
ATOM 7035 C CA . LEU D 1 211 ? -21.03590 1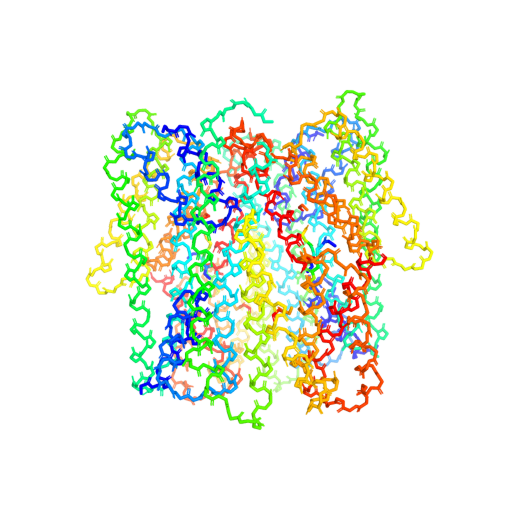3.61952 -25.72242 1.000 71.65980 211 LEU D CA 1
ATOM 7036 C C . LEU D 1 211 ? -20.02689 12.52653 -25.38279 1.000 78.24898 211 LEU D C 1
ATOM 7037 O O . LEU D 1 211 ? -20.08291 11.90751 -24.32135 1.000 83.62893 211 LEU D O 1
ATOM 7042 N N . ASN D 1 212 ? -19.14765 12.24133 -26.34170 1.000 78.01216 212 ASN D N 1
ATOM 7043 C CA . ASN D 1 212 ? -18.01080 11.34614 -26.19873 1.000 83.77986 212 ASN D CA 1
ATOM 7044 C C . ASN D 1 212 ? -16.79026 12.13186 -25.73417 1.000 86.23132 212 ASN D C 1
ATOM 7045 O O . ASN D 1 212 ? -16.85045 13.33969 -25.50241 1.000 81.39868 212 ASN D O 1
ATOM 7047 N N . GLU D 1 213 ? -15.67193 11.42481 -25.56653 1.000 85.82534 213 GLU D N 1
ATOM 7048 C CA . GLU D 1 213 ? -14.44500 12.06783 -25.10745 1.000 83.49185 213 GLU D CA 1
ATOM 7049 C C . GLU D 1 213 ? -13.89483 13.03938 -26.14584 1.000 83.76569 213 GLU D C 1
ATOM 7050 O O . GLU D 1 213 ? -13.36100 14.09444 -25.78981 1.000 87.34595 213 GLU D O 1
ATOM 7052 N N . ASP D 1 214 ? -14.00293 12.69765 -27.43235 1.000 81.41415 214 ASP D N 1
ATOM 7053 C CA . ASP D 1 214 ? -13.43226 13.54320 -28.47807 1.000 80.98292 214 ASP D CA 1
ATOM 7054 C C . ASP D 1 214 ? -14.25374 14.81142 -28.69336 1.000 83.21292 214 ASP D C 1
ATOM 7055 O O . ASP D 1 214 ? -13.69743 15.88541 -28.95262 1.000 84.67545 214 ASP D O 1
ATOM 7057 N N . SER D 1 215 ? -15.57839 14.70476 -28.60545 1.000 81.82207 215 SER D N 1
ATOM 7058 C CA . SER D 1 215 ? -16.44582 15.85465 -28.84399 1.000 81.28320 215 SER D CA 1
ATOM 7059 C C . SER D 1 215 ? -16.54561 16.78994 -27.64395 1.000 74.17128 215 SER D C 1
ATOM 7060 O O . SER D 1 215 ? -16.76021 17.99380 -27.82762 1.000 73.46404 215 SER D O 1
ATOM 7062 N N . TYR D 1 216 ? -16.37089 16.26758 -26.42481 1.000 76.76753 216 TYR D N 1
ATOM 7063 C CA . TYR D 1 216 ? -16.67398 17.03561 -25.21956 1.000 67.63288 216 TYR D CA 1
ATOM 7064 C C . TYR D 1 216 ? -15.89707 18.35317 -25.14587 1.000 64.62950 216 TYR D C 1
ATOM 7065 O O . TYR D 1 216 ? -16.46397 19.38734 -24.79279 1.000 59.05766 216 TYR D O 1
ATOM 7067 N N . LYS D 1 217 ? -14.60803 18.32885 -25.47861 1.000 60.65155 217 LYS D N 1
ATOM 7068 C CA . LYS D 1 217 ? -13.81331 19.54657 -25.28674 1.000 60.96529 217 LYS D CA 1
ATOM 7069 C C . LYS D 1 217 ? -14.16688 20.58615 -26.33255 1.000 62.44804 217 LYS D C 1
ATOM 7070 O O . LYS D 1 217 ? -14.30787 21.77780 -26.01932 1.000 59.05467 217 LYS D O 1
ATOM 7076 N N . ASP D 1 218 ? -14.28980 20.16370 -27.59468 1.000 58.87744 218 ASP D N 1
ATOM 7077 C CA . ASP D 1 218 ? -14.65449 21.07505 -28.66854 1.000 57.76287 218 ASP D CA 1
ATOM 7078 C C . ASP D 1 218 ? -16.07690 21.57607 -28.50893 1.000 51.06564 218 ASP D C 1
ATOM 7079 O O . ASP D 1 218 ? -16.36432 22.74521 -28.75719 1.000 54.39089 218 ASP D O 1
ATOM 7084 N N . SER D 1 219 ? -16.98350 20.69079 -28.08301 1.000 59.72873 219 SER D N 1
ATOM 7085 C CA . SER D 1 219 ? -18.38336 21.08130 -27.99710 1.000 49.94156 219 SER D CA 1
ATOM 7086 C C . SER D 1 219 ? -18.62410 22.02303 -26.82450 1.000 46.94804 219 SER D C 1
ATOM 7087 O O . SER D 1 219 ? -19.30485 23.04197 -26.97073 1.000 46.78089 219 SER D O 1
ATOM 7090 N N . THR D 1 220 ? -18.08129 21.69460 -25.64631 1.000 51.48156 220 THR D N 1
ATOM 7091 C CA . THR D 1 220 ? -18.29243 22.56366 -24.49062 1.000 49.78223 220 THR D CA 1
ATOM 7092 C C . THR D 1 220 ? -17.62683 23.92061 -24.68255 1.000 51.99339 220 THR D C 1
ATOM 7093 O O . THR D 1 220 ? -18.11753 24.92882 -24.15957 1.000 49.48298 220 THR D O 1
ATOM 7097 N N . LEU D 1 221 ? -16.52607 23.97532 -25.43554 1.000 51.77181 221 LEU D N 1
ATOM 7098 C CA . LEU D 1 221 ? -15.91259 25.26371 -25.74058 1.000 50.98347 221 LEU D CA 1
ATOM 7099 C C . LEU D 1 221 ? -16.85399 26.12938 -26.56746 1.000 47.92113 221 LEU D C 1
ATOM 7100 O O . LEU D 1 221 ? -17.06616 27.30865 -26.26110 1.000 46.78826 221 LEU D O 1
ATOM 7102 N N . ILE D 1 222 ? -17.43353 25.55388 -27.62273 1.000 51.75710 222 ILE D N 1
ATOM 7103 C CA . ILE D 1 222 ? -18.35753 26.30451 -28.46550 1.000 48.50513 222 ILE D CA 1
ATOM 7104 C C . ILE D 1 222 ? -19.62917 26.63127 -27.69420 1.000 41.58206 222 ILE D C 1
ATOM 7105 O O . ILE D 1 222 ? -20.22772 27.69819 -27.87658 1.000 45.47186 222 ILE D O 1
ATOM 7110 N N . MET D 1 223 ? -20.06034 25.72023 -26.81922 1.000 48.75807 223 MET D N 1
ATOM 7111 C CA . MET D 1 223 ? -21.21982 25.99778 -25.98020 1.000 49.82835 223 MET D CA 1
ATOM 7112 C C . MET D 1 223 ? -20.93527 27.16244 -25.04226 1.000 48.95109 223 MET D C 1
ATOM 7113 O O . MET D 1 223 ? -21.81094 27.99757 -24.78763 1.000 50.22567 223 MET D O 1
ATOM 7118 N N . GLN D 1 224 ? -19.70524 27.24006 -24.52810 1.000 51.08075 224 GLN D N 1
ATOM 7119 C CA . GLN D 1 224 ? -19.31104 28.38714 -23.71825 1.000 48.10890 224 GLN D CA 1
ATOM 7120 C C . GLN D 1 224 ? -19.29057 29.66804 -24.54422 1.000 46.28814 224 GLN D C 1
ATOM 7121 O O . GLN D 1 224 ? -19.73195 30.72226 -24.07298 1.000 45.78452 224 GLN D O 1
ATOM 7127 N N . LEU D 1 225 ? -18.79787 29.59344 -25.78583 1.000 49.62818 225 LEU D N 1
ATOM 7128 C CA . LEU D 1 225 ? -18.76117 30.77775 -26.64092 1.000 46.11734 225 LEU D CA 1
ATOM 7129 C C . LEU D 1 225 ? -20.16383 31.24871 -26.99815 1.000 46.60556 225 LEU D C 1
ATOM 7130 O O . LEU D 1 225 ? -20.41698 32.45576 -27.07517 1.000 43.63790 225 LEU D O 1
ATOM 7135 N N . LEU D 1 226 ? -21.08213 30.31372 -27.24356 1.000 45.88605 226 LEU D N 1
ATOM 7136 C CA . LEU D 1 226 ? -22.46921 30.69780 -27.47884 1.000 46.85948 226 LEU D CA 1
ATOM 7137 C C . LEU D 1 226 ? -23.02841 31.44075 -26.27212 1.000 37.76286 226 LEU D C 1
ATOM 7138 O O . LEU D 1 226 ? -23.65852 32.49512 -26.41138 1.000 44.02555 226 LEU D O 1
ATOM 7143 N N . ARG D 1 227 ? -22.78336 30.91187 -25.06990 1.000 47.85932 227 ARG D N 1
ATOM 7144 C CA . ARG D 1 227 ? -23.26155 31.57320 -23.86021 1.000 49.28943 227 ARG D CA 1
ATOM 7145 C C . ARG D 1 227 ? -22.59637 32.93015 -23.67315 1.000 50.85877 227 ARG D C 1
ATOM 7146 O O . ARG D 1 227 ? -23.25953 33.90768 -23.30397 1.000 49.00234 227 ARG D O 1
ATOM 7154 N N . ASP D 1 228 ? -21.28354 33.01072 -23.92727 1.000 54.40823 228 ASP D N 1
ATOM 7155 C CA . ASP D 1 228 ? -20.57601 34.28302 -23.80668 1.000 49.38979 228 A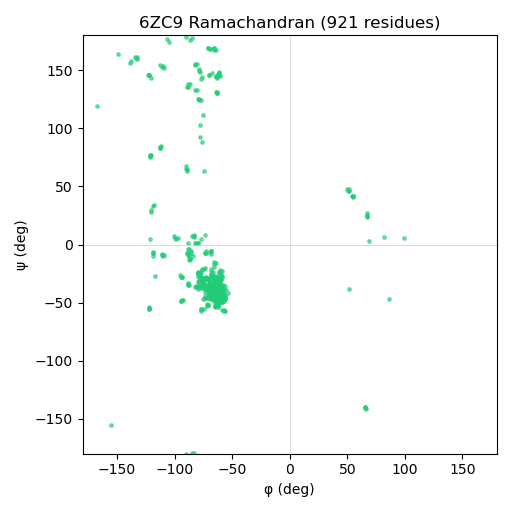SP D CA 1
ATOM 7156 C C . ASP D 1 228 ? -21.13183 35.31687 -24.77609 1.000 45.49203 228 ASP D C 1
ATOM 7157 O O . ASP D 1 228 ? -21.32574 36.48166 -24.40962 1.000 47.82825 228 ASP D O 1
ATOM 7162 N N . ASN D 1 229 ? -21.38421 34.91200 -26.02375 1.000 45.19863 229 ASN D N 1
ATOM 7163 C CA . ASN D 1 229 ? -21.98431 35.83056 -26.98719 1.000 46.67316 229 ASN D CA 1
ATOM 7164 C C . ASN D 1 229 ? -23.38961 36.23347 -26.55856 1.000 50.77028 229 ASN D C 1
ATOM 7165 O O . ASN D 1 229 ? -23.76671 37.40531 -26.67183 1.000 49.38755 229 ASN D O 1
ATOM 7170 N N . LEU D 1 230 ? -24.18234 35.26952 -26.07996 1.000 49.37047 230 LEU D N 1
ATOM 7171 C CA . LEU D 1 230 ? -25.54570 35.58192 -25.65568 1.000 52.96263 230 LEU D CA 1
ATOM 7172 C C . LEU D 1 230 ? -25.54678 36.57536 -24.50253 1.000 54.18161 230 LEU D C 1
ATOM 7173 O O . LEU D 1 230 ? -26.35265 37.51517 -24.48612 1.000 54.58477 230 LEU D O 1
ATOM 7178 N N . THR D 1 231 ? -24.64060 36.40192 -23.53481 1.000 53.93630 231 THR D N 1
ATOM 7179 C CA . THR D 1 231 ? -24.52115 37.39419 -22.47334 1.000 55.16418 231 THR D CA 1
ATOM 7180 C C . THR D 1 231 ? -24.09350 38.73757 -23.04228 1.000 54.37721 231 THR D C 1
ATOM 7181 O O . THR D 1 231 ? -24.60287 39.78476 -22.63207 1.000 60.44107 231 THR D O 1
ATOM 7185 N N . LEU D 1 232 ? -23.13139 38.73353 -23.97046 1.000 60.27059 232 LEU D N 1
ATOM 7186 C CA . LEU D 1 232 ? -22.71018 39.97925 -24.60520 1.000 55.96131 232 LEU D CA 1
ATOM 7187 C C . LEU D 1 232 ? -23.86527 40.64277 -25.35519 1.000 56.24332 232 LEU D C 1
ATOM 7188 O O . LEU D 1 232 ? -24.07477 41.85671 -25.24934 1.000 59.81066 232 LEU D O 1
ATOM 7193 N N . TRP D 1 233 ? -24.62877 39.85342 -26.11697 1.000 58.85012 233 TRP D N 1
ATOM 7194 C CA . TRP D 1 233 ? -25.66752 40.42961 -26.96265 1.000 64.46065 233 TRP D CA 1
ATOM 7195 C C . TRP D 1 233 ? -26.91651 40.83757 -26.19089 1.000 63.12932 233 TRP D C 1
ATOM 7196 O O . TRP D 1 233 ? -27.66827 41.69244 -26.67358 1.000 58.40939 233 TRP D O 1
ATOM 7207 N N . THR D 1 234 ? -27.15702 40.25928 -25.01712 1.000 64.19029 234 THR D N 1
ATOM 7208 C CA . THR D 1 234 ? -28.35710 40.58887 -24.25245 1.000 69.52941 234 THR D CA 1
ATOM 7209 C C . THR D 1 234 ? -28.04284 41.55655 -23.11893 1.000 69.16095 234 THR D C 1
ATOM 7210 O O . THR D 1 234 ? -28.25788 42.76179 -23.24498 1.000 61.92468 234 THR D O 1
ATOM 7214 N N . PRO E 2 1 ? 34.69862 28.54492 -16.45142 1.000 55.52304 444 PRO E N 1
ATOM 7215 C CA . PRO E 2 1 ? 34.17630 29.66895 -15.66573 1.000 57.50735 444 PRO E CA 1
ATOM 7216 C C . PRO E 2 1 ? 34.53795 29.54072 -14.18710 1.000 51.64234 444 PRO E C 1
ATOM 7217 O O . PRO E 2 1 ? 35.49553 30.15585 -13.72451 1.000 51.80811 444 PRO E O 1
ATOM 7221 N N . ARG E 2 2 ? 33.77867 28.72366 -13.46404 1.000 44.70295 445 ARG E N 1
ATOM 7222 C CA . ARG E 2 2 ? 34.12836 28.31955 -12.11054 1.000 48.93860 445 ARG E CA 1
ATOM 7223 C C . ARG E 2 2 ? 33.83560 26.83188 -11.99076 1.000 45.07738 445 ARG E C 1
ATOM 7224 O O . ARG E 2 2 ? 33.07034 26.27395 -12.77958 1.000 38.44752 445 ARG E O 1
ATOM 7232 N N . SER E 2 3 ? 34.48296 26.18191 -11.02256 1.000 36.98881 446 SER E N 1
ATOM 7233 C CA . SER E 2 3 ? 34.31432 24.74160 -10.85959 1.000 36.55641 446 SER E CA 1
ATOM 7234 C C . SER E 2 3 ? 32.86201 24.39458 -10.55800 1.000 41.09937 446 SER E C 1
ATOM 7235 O O . SER E 2 3 ? 32.14059 25.15010 -9.90315 1.000 35.25128 446 SER E O 1
ATOM 7238 N N . LEU E 2 4 ? 32.43473 23.24102 -11.06452 1.000 39.06044 447 LEU E N 1
ATOM 7239 C CA . LEU E 2 4 ? 31.06520 22.77037 -10.89328 1.000 39.81937 447 LEU E CA 1
ATOM 7240 C C . LEU E 2 4 ? 31.01904 21.65603 -9.86620 1.000 38.64939 447 LEU E C 1
ATOM 7241 O O . LEU E 2 4 ? 31.83330 20.74025 -9.91168 1.000 37.45091 447 LEU E O 1
ATOM 7256 N N . SER E 2 6 ? 28.14053 18.95954 -7.56341 1.000 34.20481 449 SER E N 1
ATOM 7257 C CA . SER E 2 6 ? 26.90994 18.21309 -7.81895 1.000 38.12472 449 SER E CA 1
ATOM 7258 C C . SER E 2 6 ? 25.68820 19.12674 -7.73540 1.000 42.63021 449 SER E C 1
ATOM 7259 O O . SER E 2 6 ? 25.56336 19.91530 -6.79716 1.000 43.85726 449 SER E O 1
ATOM 7262 N N . PRO E 2 7 ? 24.78551 19.03488 -8.72545 1.000 47.35918 450 PRO E N 1
ATOM 7263 C CA . PRO E 2 7 ? 23.57476 19.86259 -8.70542 1.000 67.35423 450 PRO E CA 1
ATOM 7264 C C . PRO E 2 7 ? 22.38565 19.17409 -8.02952 1.000 66.07989 450 PRO E C 1
ATOM 7265 O O . PRO E 2 7 ? 22.14876 17.98585 -8.25738 1.000 60.10806 450 PRO E O 1
ATOM 7269 N N . ARG F 2 2 ? 19.29820 27.85079 -23.30121 1.000 65.31359 445 ARG F N 1
ATOM 7270 C CA . ARG F 2 2 ? 19.94489 28.69558 -24.29743 1.000 59.79314 445 ARG F CA 1
ATOM 7271 C C . ARG F 2 2 ? 20.30616 30.05590 -23.70295 1.000 52.96370 445 ARG F C 1
ATOM 7272 O O . ARG F 2 2 ? 19.54666 30.62260 -22.91409 1.000 49.98296 445 ARG F O 1
ATOM 7280 N N . SER F 2 3 ? 21.46577 30.57683 -24.09497 1.000 53.57816 446 SER F N 1
ATOM 7281 C CA . SER F 2 3 ? 21.93800 31.84986 -23.56937 1.000 46.06047 446 SER F CA 1
ATOM 7282 C C . SER F 2 3 ? 21.09226 33.00930 -24.08846 1.000 47.97772 446 SER F C 1
ATOM 7283 O O . SER F 2 3 ? 20.59478 32.99498 -25.21757 1.000 50.29557 446 SER F O 1
ATOM 7286 N N . LEU F 2 4 ? 20.92275 34.01508 -23.23685 1.000 45.42557 447 LEU F N 1
ATOM 7287 C CA . LEU F 2 4 ? 20.15982 35.21090 -23.58057 1.000 39.77700 447 LEU F CA 1
ATOM 7288 C C . LEU F 2 4 ? 21.03536 36.25504 -24.27346 1.000 40.14702 447 LEU F C 1
ATOM 7289 O O . LEU F 2 4 ? 22.14629 36.53580 -23.82759 1.000 39.32722 447 LEU F O 1
ATOM 7304 N N . SER F 2 6 ? 20.75745 40.35105 -26.26578 1.000 38.45462 449 SER F N 1
ATOM 7305 C CA . SER F 2 6 ? 20.05394 41.61451 -26.01438 1.000 32.59564 449 SER F CA 1
ATOM 7306 C C . SER F 2 6 ? 18.61408 41.57317 -26.53120 1.000 37.81098 449 SER F C 1
ATOM 7307 O O . SER F 2 6 ? 18.33086 40.94144 -27.55090 1.000 44.43497 449 SER F O 1
ATOM 7310 N N . ARG G 2 2 ? -3.89250 34.05478 -18.14808 1.000 68.89245 445 ARG G N 1
ATOM 7311 C CA . ARG G 2 2 ? -4.00275 35.19837 -17.24831 1.000 72.90930 445 ARG G CA 1
ATOM 7312 C C . ARG G 2 2 ? -3.64896 36.50685 -17.95126 1.000 60.44590 445 ARG G C 1
ATOM 7313 O O . ARG G 2 2 ? -2.74545 36.55312 -18.78799 1.000 57.74864 445 ARG G O 1
ATOM 7315 N N . SER G 2 3 ? -4.37672 37.56648 -17.61165 1.000 57.71323 446 SER G N 1
ATOM 7316 C CA . SER G 2 3 ? -4.12402 38.86914 -18.20665 1.000 54.06157 446 SER G CA 1
ATOM 7317 C C . SER G 2 3 ? -2.80292 39.43230 -17.69647 1.000 56.35387 446 SER G C 1
ATOM 7318 O O . SER G 2 3 ? -2.41160 39.21497 -16.54685 1.000 58.51642 446 SER G O 1
ATOM 7321 N N . LEU G 2 4 ? -2.11174 40.15908 -18.56720 1.000 51.69331 447 LEU G N 1
ATOM 7322 C CA . LEU G 2 4 ? -0.83942 40.76927 -18.20419 1.000 46.03796 447 LEU G CA 1
ATOM 7323 C C . LEU G 2 4 ? -1.05526 42.11544 -17.52722 1.000 50.43067 447 LEU G C 1
ATOM 7324 O O . LEU G 2 4 ? -1.84717 42.93195 -17.99379 1.000 48.94231 447 LEU G O 1
ATOM 7339 N N . SER G 2 6 ? 1.30746 45.46670 -15.59087 1.000 38.52038 449 SER G N 1
ATOM 7340 C CA . SER G 2 6 ? 2.57864 46.14734 -15.84612 1.000 40.53559 449 SER G CA 1
ATOM 7341 C C . SER G 2 6 ? 3.77139 45.33479 -15.33719 1.000 43.83402 449 SER G C 1
ATOM 7342 O O . SER G 2 6 ? 3.78719 44.89032 -14.18857 1.000 49.65837 449 SER G O 1
ATOM 7345 N N . PRO H 2 1 ? -16.88499 42.37776 -25.10652 1.000 67.49050 444 PRO H N 1
ATOM 7346 C CA . PRO H 2 1 ? -15.84111 43.00936 -25.92059 1.000 67.16318 444 PRO H CA 1
ATOM 7347 C C . PRO H 2 1 ? -16.17886 42.98439 -27.40846 1.000 59.66384 444 PRO H C 1
ATOM 7348 O O . PRO H 2 1 ? -16.61061 43.99424 -27.95973 1.000 63.64936 444 PRO H O 1
ATOM 7352 N N . ARG H 2 2 ? -15.96782 41.83668 -28.04809 1.000 64.61868 445 ARG H N 1
ATOM 7353 C CA . ARG H 2 2 ? -16.42246 41.60711 -29.41143 1.000 65.33397 445 ARG H CA 1
ATOM 7354 C C . ARG H 2 2 ? -16.98430 40.19688 -29.50988 1.000 53.59389 445 ARG H C 1
ATOM 7355 O O . ARG H 2 2 ? -16.64961 39.32112 -28.70943 1.000 55.58842 445 ARG H O 1
ATOM 7357 N N . SER H 2 3 ? -17.85974 39.98771 -30.49317 1.000 55.26700 446 SER H N 1
ATOM 7358 C CA . SER H 2 3 ? -18.45925 38.67254 -30.67806 1.000 54.77751 446 SER H CA 1
ATOM 7359 C C . SER H 2 3 ? -17.38401 37.65061 -31.01972 1.000 45.99025 446 SER H C 1
ATOM 7360 O O . SER H 2 3 ? -16.42541 37.94966 -31.73633 1.000 50.27357 446 SER H O 1
ATOM 7363 N N . LEU H 2 4 ? -17.55288 36.43548 -30.51167 1.000 48.23137 447 LEU H N 1
ATOM 7364 C CA . LEU H 2 4 ? -16.57337 35.37821 -30.73973 1.000 44.73211 447 LEU H CA 1
ATOM 7365 C C . LEU H 2 4 ? -17.07458 34.32387 -31.72886 1.000 46.80998 447 LEU H C 1
ATOM 7366 O O . LEU H 2 4 ? -18.22320 33.88587 -31.66346 1.000 44.61098 447 LEU H O 1
ATOM 7381 N N . SER H 2 6 ? -15.81829 30.52252 -33.90046 1.000 35.75053 449 SER H N 1
ATOM 7382 C CA . SER H 2 6 ? -15.06678 29.30889 -33.59636 1.000 37.92376 449 SER H CA 1
ATOM 7383 C C . SER H 2 6 ? -13.57178 29.60333 -33.69232 1.000 47.26228 449 SER H C 1
ATOM 7384 O O . SER H 2 6 ? -13.12838 30.23848 -34.64785 1.000 48.80418 449 SER H O 1
ATOM 7387 N N . PRO H 2 7 ? -12.79550 29.16233 -32.68936 1.000 57.45660 450 PRO H N 1
ATOM 7388 C CA . PRO H 2 7 ? -11.34513 29.38529 -32.66796 1.000 63.48607 450 PRO H CA 1
ATOM 7389 C C . PRO H 2 7 ? -10.55057 28.28441 -33.37082 1.000 72.34471 450 PRO H C 1
ATOM 7390 O O . PRO H 2 7 ? -10.93468 27.11578 -33.30505 1.000 74.88961 450 PRO H O 1
#

Sequence (937 aa):
DREQLVQKARLAEQAERYDDMAAAMKNVTELNEPLSNEERNLLSVAYKNVVGARRSSWRVISSIEQKADGNEKKIEMVRAYREKIEKELEAVCQDVLSLLDNYLIKNCSETQYESKVFYLKMKGDYYRYLAEVATGEKRATVVESSEKAYSEAHEISKEHMQPTHPIRLGLALNYSVFYYEIQNAPEQACHLAKTAFDDAIAELDTLNEDSYKDSTLIMQLLRDNLTLWTDREQLVQKARLAEQAERYDDMAAAMKNVTELNEPLSNEERNLLSVAYKNVVGARRSSWRVISSIEQKTKIEMVRAYREKIEKELEAVCQDVLSLLDNYLIKNCSETQYESKVFYLKMKGDYYRYLAEVATGEKRATVVESSEKAYSEAHEISKEHMQPTHPIRLGLALNYSVFYYEIQNAPEQACHLAKTAFDDAIAELDTLNEDSYKDSTLIMQLLRDNLTLWTDREQLVQKARLAEQAERYDDMAAAMKNVTELNEPLSNEERNLLSVAYKNVVGARRSSWRVISSIEQKTDGNEKKIEMVRAYREKIEKELEAVCQDVLSLLDNYLIKNCSETQYESKVFYLKMKGDYYRYLAEVATGEKRATVVESSEKAYSEAHEISKEHMQPTHPIRLGLALNYSVFYYEIQNAPEQACHLAKTAFDDAIAELDTLNEDSYKDSTLIMQLLRDNLTLWTDREQLVQKARLAEQAERYDDMAAAMKNVTELNEPLSNEERNLLSVAYKNVVGARRSSWRVISSIEQKTSADGNEKKIEMVRAYREKIEKELEAVCQDVLSLLDNYLIKNCSETQYESKVFYLKMKGDYYRYLAEVATGEKRATVVESSEKAYSEAHEISKEHMQPTHPIRLGLALNYSVFYYEIQNAPEQACHLAKTAFDDAIAELDTLNEDSYKDSTLIMQLLRDNLTLWTPRSLSPRSLSRSLSPRSLSP

B-factor: mean 44.8, std 10.31, range [24.41, 105.11]

GO terms:
  GO:0002842 positive regulation of T cell mediated immune response to tumor cell (P, IDA)
  GO:0042149 cellular response to glucose starvation (P, IDA)
  GO:1904262 negative regulation of TORC1 signaling (P, IDA)
  GO:0050870 positive regulation of T cell activation (P, IDA)
  GO:0140031 phosphorylation-dependent protein binding (F, IDA)
  GO:0140311 protein sequestering activity (F, IDA)
  GO:0005515 protein binding (F, IPI)
  GO:0005634 nucleus (C, IDA)
  GO:0005829 cytosol (C, IDA)
  GO:0005829 cytosol (C, TAS)
  GO:0042802 identical protein binding (F, IPI)
  GO:0005759 mitochondrial matrix (C, IDA)
  GO:0070062 extracellular exosome (C, HDA)
  GO:0005925 focal adhesion (C, HDA)
  GO:0016020 membrane (C, HDA)
  GO:0003723 RNA binding (F, HDA)
  GO:0045664 regulation of neuron differentiation (P, IMP)
  GO:0022409 positive regulation of cell-cell adhesion (P, IMP)
  GO:0032880 regulation of protein localization (P, IMP)
  GO:0048167 regulation of synaptic plasticity (P, IMP)

Solvent-accessible surface area: 41972 Å² total

Secondary structure (DSSP, 8-state):
-HHHHHHHHHHHHHTT-HHHHHHHHHHHHHT-SPPPHHHHHHHHHHHHHHHHHHHHHHHHHHHHH------HHHHHHHHHHHHHHHHHHHHHHHHHHHHIIIIITTT--TT-HHHHHHHHHHHHHHHHHHHHH--GGGHHHHHHHHHHHHHHHHHHHHHHS-TT-HHHHHHHHHHHHIIIIIS--HHHHHHHHHHHHHHHHTTGGG--TTTHHHHHHHHHHHHHHHHHH-/-HHHHHHHHHHHHHTT-HHHHHHHHHHHHTT-SPPPHHHHHHHHHHHHHHHHHHHHHHHHHHHHHTT--HHHHHHHHHHHHHHHHHHHHHHHHHIIIIITTT--TT-HHHHHHHHHHHHHHHHHHHHH--HHHHHHHHHHHHHHHHHHHHHHHHHS-TT-HHHHHHHHHHHHIIIIIS--HHHHHHHHHHHHHHHHTTGGG--HHHHHHHHHHHHHHHHHHHHH-/-HHHHHHHHHHHHHTT-HHHHHHHHHHHHHT-SPPPHHHHHHHHHHHHHHHHHHHHHHHHHHHHHTT----HHHHHHHHHHHHHHHHHHHHHHHHHHHHIIIIITTT--TT-HHHHHHHHHHHHHHHHHHHHH--HHHHHHHHHHHHHHHHHHHHHHHHHS-TT-HHHHHHHHHHHHIIIIIS--HHHHHHHHHHHHHHHHTTGGG--HHHHHHHHHHHHHHHHHHHHH-/-HHHHHHHHHHHHHTT-HHHHHHHHHHHHHTT-PPPHHHHHHHHHHHHHHHHHHHHHHHHHHHHHHHHHHHT-HHHHHHHHHHHHHHHHHHHHHHHHHHHHIIIIITTT--TT-HHHHHHHHHHHHHHHHHHHHH--HHHHHHHHHHHHHHHHHHHHHHHHHS-TT-HHHHHHHHHHHHIIIIIS--HHHHHHHHHHHHHHHHTTGGG--HHHHHHHHHHHHHHHHHHHHH-/------/----/----/------

CATH classification: 1.20.190.20

Foldseek 3Di:
DLVVLCVQLVVCVVVVNLVSNLVSLLVSLVVQDEDDPSSVVSNVVSLCSVLVVLLVVLVVLVVVLPDDPPPPVVNVVSVVVSVVSLVSNLVSLVSLLCSLVVHQCVPQDPPNLLSNLQSLLVQLVSLLSNLVPDDDPVNVVSLVRNLVSLVVSQVSCVVPPQLQQLSNLVSLLVNLVSCCPRVVNNVVSLVSLVVSLVSNVVVVVPADPVSNVSRVVSSVSSVVVNVVSD/DLVVLCVVLVVCVVVVNLVSNLVSLLVNQVVQAADDPSSVVSNCVSLCSVLVVLLVVLVVLVVVLVVYVSVVSVVVSVVSLVSNLVSLVSLLCSLVPGQCVNQPPPNLLSNLVSLLVQLVSLLSNLVPDDDPVNVVSLVSSLVSLVVSQVSCVVPHQLQALSNLVSLLVNLVSCVPRVVNNVVSLVSLVVSLVSNVVCLVVDDPVSNVSRVVSSVSSVVVNVVSD/DLVVLCVQLVVCVVVVNLVSNLVSLLVNLVVQDADDPSSVVSNVVSLCSVLVVLVVVLVVLVVVLVVPPPDPVVNVVSVVVSVVSLVSNLVSLVSLLCSLVVHQCVPQDPPNLVSLLQSLLVQLVSLLSNLVPDDDPSNVVSLVSNLVSLVVSQVSCVVPHQLQALSNLVSLLVNLVSCCPRVVNNVVSLVSLVVSLVSNVVPLVPDDPVSNVSRVVSSVSSVVVNVVSD/DLVVLCVQLVVCVVVVNLVSNLVSLLVSQVVQDADDPVSLVSNVVSLCSQLVVLVVVLVVLVVVLVVVVVVPPVVVNVVSVVVSVVSLVSNVVSLVSLLCSLVVHQCVPDDPPNLLSNLQSLLVQLVSLLSNLVPDDDPVNVVSLVSSVVSLVVSQVSCVVPHQLQALSNLVSLQVVLVSCCPRVVNLVVSLVSLVVSLVSNVVCVVPDDPVSVVSRVVSSVVSVVVNVVSD/DDDDPD/DDDD/DDDD/DDDDPD

Organism: Homo sapiens (NCBI:txid9606)

Nearest PDB structures (foldseek):
  6byj-assembly1_A  TM=9.906E-01  e=3.219E-27  Homo sapiens
  6fel-assembly1_A  TM=9.957E-01  e=6.328E-26  Homo sapiens
  5yqg-assembly1_B  TM=9.917E-01  e=4.610E-25  Mus musculus
  7nmz-assembly1_AA  TM=9.890E-01  e=4.610E-25  Homo sapiens
  2c63-assembly2_D  TM=9.956E-01  e=1.137E-24  Homo sapiens

InterPro domains:
  IPR000308 14-3-3 protein [PIRSF000868] (3-243)
  IPR000308 14-3-3 protein [PR00305] (36-65)
  IPR000308 14-3-3 protein [PR00305] (85-109)
  IPR000308 14-3-3 protein [PR00305] (118-140)
  IPR000308 14-3-3 protein [PR00305] (153-179)
  IPR000308 14-3-3 protein [PR00305] (180-206)
  IPR000308 14-3-3 protein [PR00305] (207-236)
  IPR000308 14-3-3 protein [PTHR18860] (4-238)
  IPR023409 14-3-3 protein, conserved site [PS00796] (42-52)
  IPR023409 14-3-3 protein, conserved site [PS00797] (216-235)
  IPR023410 14-3-3 domain [PF00244] (10-234)
  IPR023410 14-3-3 domain [SM00101] (4-247)
  IPR036815 14-3-3 domain superfamily [G3DSA:1.20.190.20] (1-244)
  IPR036815 14-3-3 domain superfamily [SSF48445] (1-236)

Radius of gyration: 31.87 Å; Cα contacts (8 Å, |Δi|>4): 1166; chains: 8; bounding box: 80×72×73 Å